Protein 8W6D (pdb70)

GO terms:
  GO:0015141 succinate transmembrane transporter activity (F, IDA)
  GO:0071422 succinate transmembrane transport (P, IDA)
  GO:0016324 apical plasma membrane (C, IDA)
  GO:0017153 sodium:dicarboxylate symporter activity (F, IDA)
  GO:0015741 fumarate transport (P, IDA)
  GO:0015742 alpha-ketoglutarate transport (P, IDA)
  GO:0015137 citrate transmembrane transporter activity (F, IDA)
  GO:0015138 fumarate transmembrane transporter activity (F, IDA)
  GO:0015139 alpha-ketoglutarate transmembrane transporter activity (F, IDA)
  GO:0071285 cellular response to lithium ion (P, IDA)
  GO:0015361 low-affinity sodium:dicarboxylate symporter activity (F, TAS)
  GO:0005886 plasma membrane (C, TAS)
  GO:0016020 membrane (C, TAS)
  GO:0005515 protein binding (F, IPI)
  GO:0070062 extracellular exosome (C, HDA)

Structure (mmCIF, N/CA/C/O backbone):
data_8W6D
#
_entry.id   8W6D
#
_cell.length_a   1.00
_cell.length_b   1.00
_cell.length_c   1.00
_cell.angle_alpha   90.00
_cell.angle_beta   90.00
_cell.angle_gamma   90.00
#
_symmetry.space_group_name_H-M   'P 1'
#
loop_
_entity.id
_entity.type
_entity.pdbx_description
1 polymer 'Solute carrier family 13 member 2'
2 non-polymer 'SODIUM ION'
3 non-polymer 1,2-DIACYL-GLYCEROL-3-SN-PHOSPHATE
4 non-polymer 'CHOLESTEROL HEMISUCCINATE'
#
loop_
_atom_site.group_PDB
_atom_site.id
_atom_site.type_symbol
_atom_site.label_atom_id
_atom_site.label_alt_id
_atom_site.label_comp_id
_atom_site.label_asym_id
_atom_site.label_entity_id
_atom_site.label_seq_id
_atom_site.pdbx_PDB_ins_code
_atom_site.Cartn_x
_atom_site.Cartn_y
_atom_site.Cartn_z
_atom_site.occupancy
_atom_site.B_iso_or_equiv
_atom_site.auth_seq_id
_atom_site.auth_comp_id
_atom_site.auth_asym_id
_atom_site.auth_atom_id
_atom_site.pdbx_PDB_model_num
ATOM 1 N N . ALA A 1 15 ? 177.153 123.872 161.130 1.00 79.02 2 ALA A N 1
ATOM 2 C CA . ALA A 1 15 ? 175.899 123.364 161.681 1.00 79.02 2 ALA A CA 1
ATOM 3 C C . ALA A 1 15 ? 174.778 124.399 161.571 1.00 79.02 2 ALA A C 1
ATOM 4 O O . ALA A 1 15 ? 173.775 124.160 160.902 1.00 79.02 2 ALA A O 1
ATOM 6 N N . THR A 1 16 ? 174.948 125.550 162.229 1.00 77.36 3 THR A N 1
ATOM 7 C CA . THR A 1 16 ? 173.949 126.608 162.117 1.00 77.36 3 THR A CA 1
ATOM 8 C C . THR A 1 16 ? 174.003 127.285 160.757 1.00 77.36 3 THR A C 1
ATOM 9 O O . THR A 1 16 ? 172.998 127.842 160.303 1.00 77.36 3 THR A O 1
ATOM 13 N N . CYS A 1 17 ? 175.158 127.240 160.092 1.00 75.15 4 CYS A N 1
ATOM 14 C CA . CYS A 1 17 ? 175.266 127.792 158.751 1.00 75.15 4 CYS A CA 1
ATOM 15 C C . CYS A 1 17 ? 174.564 126.917 157.721 1.00 75.15 4 CYS A C 1
ATOM 16 O O . CYS A 1 17 ? 174.317 127.378 156.605 1.00 75.15 4 CYS A O 1
ATOM 19 N N . TRP A 1 18 ? 174.239 125.668 158.063 1.00 71.49 5 TRP A N 1
ATOM 20 C CA . TRP A 1 18 ? 173.369 124.886 157.195 1.00 71.49 5 TRP A CA 1
ATOM 21 C C . TRP A 1 18 ? 171.900 125.077 157.558 1.00 71.49 5 TRP A C 1
ATOM 22 O O . TRP A 1 18 ? 171.031 124.998 156.685 1.00 71.49 5 TRP A O 1
ATOM 33 N N . GLN A 1 19 ? 171.596 125.346 158.828 1.00 72.81 6 GLN A N 1
ATOM 34 C CA . GLN A 1 19 ? 170.205 125.599 159.191 1.00 72.81 6 GLN A CA 1
ATOM 35 C C . GLN A 1 19 ? 169.749 126.975 158.725 1.00 72.81 6 GLN A C 1
ATOM 36 O O . GLN A 1 19 ? 168.555 127.181 158.480 1.00 72.81 6 GLN A O 1
ATOM 42 N N . ALA A 1 20 ? 170.686 127.909 158.562 1.00 65.33 7 ALA A N 1
ATOM 43 C CA . ALA A 1 20 ? 170.359 129.189 157.951 1.00 65.33 7 ALA A CA 1
ATOM 44 C C . ALA A 1 20 ? 170.028 129.026 156.473 1.00 65.33 7 ALA A C 1
ATOM 45 O O . ALA A 1 20 ? 169.095 129.662 155.970 1.00 65.33 7 ALA A O 1
ATOM 47 N N . LEU A 1 21 ? 170.778 128.179 155.761 1.00 60.39 8 LEU A N 1
ATOM 48 C CA . LEU A 1 21 ? 170.481 127.947 154.354 1.00 60.39 8 LEU A CA 1
ATOM 49 C C . LEU A 1 21 ? 169.221 127.118 154.176 1.00 60.39 8 LEU A C 1
ATOM 50 O O . LEU A 1 21 ? 168.499 127.301 153.194 1.00 60.39 8 LEU A O 1
ATOM 55 N N . TRP A 1 22 ? 168.943 126.200 155.098 1.00 55.45 9 TRP A N 1
ATOM 56 C CA . TRP A 1 22 ? 167.734 125.405 154.967 1.00 55.45 9 TRP A CA 1
ATOM 57 C C . TRP A 1 22 ? 166.497 126.206 155.347 1.00 55.45 9 TRP A C 1
ATOM 58 O O . TRP A 1 22 ? 165.411 125.955 154.816 1.00 55.45 9 TRP A O 1
ATOM 69 N N . ALA A 1 23 ? 166.636 127.177 156.251 1.00 54.39 10 ALA A N 1
ATOM 70 C CA . ALA A 1 23 ? 165.506 128.040 156.563 1.00 54.39 10 ALA A CA 1
ATOM 71 C C . ALA A 1 23 ? 165.200 128.994 155.417 1.00 54.39 10 ALA A C 1
ATOM 72 O O . ALA A 1 23 ? 164.037 129.331 155.189 1.00 54.39 10 ALA A O 1
ATOM 74 N N . TYR A 1 24 ? 166.220 129.396 154.663 1.00 48.33 11 TYR A N 1
ATOM 75 C CA . TYR A 1 24 ? 166.078 130.331 153.557 1.00 48.33 11 TYR A CA 1
ATOM 76 C C . TYR A 1 24 ? 165.868 129.638 152.220 1.00 48.33 11 TYR A C 1
ATOM 77 O O . TYR A 1 24 ? 166.270 130.184 151.192 1.00 48.33 11 TYR A O 1
ATOM 86 N N . ARG A 1 25 ? 165.251 128.456 152.193 1.00 45.56 12 ARG A N 1
ATOM 87 C CA . ARG A 1 25 ? 165.255 127.658 150.972 1.00 45.56 12 ARG A CA 1
ATOM 88 C C . ARG A 1 25 ? 164.305 128.186 149.901 1.00 45.56 12 ARG A C 1
ATOM 89 O O . ARG A 1 25 ? 164.576 128.001 148.711 1.00 45.56 12 ARG A O 1
ATOM 97 N N . SER A 1 26 ? 163.218 128.860 150.285 1.00 38.48 13 SER A N 1
ATOM 98 C CA . SER A 1 26 ? 162.317 129.434 149.291 1.00 38.48 13 SER A CA 1
ATOM 99 C C . SER A 1 26 ? 162.968 130.593 148.551 1.00 38.48 13 SER A C 1
ATOM 100 O O . SER A 1 26 ? 162.798 130.732 147.335 1.00 38.48 13 SER A O 1
ATOM 103 N N . TYR A 1 27 ? 163.738 131.415 149.264 1.00 36.97 14 TYR A N 1
ATOM 104 C CA . TYR A 1 27 ? 164.447 132.520 148.631 1.00 36.97 14 TYR A CA 1
ATOM 105 C C . TYR A 1 27 ? 165.532 132.013 147.692 1.00 36.97 14 TYR A C 1
ATOM 106 O O . TYR A 1 27 ? 165.737 132.573 146.611 1.00 36.97 14 TYR A O 1
ATOM 115 N N . LEU A 1 28 ? 166.206 130.929 148.073 1.00 37.47 15 LEU A N 1
ATOM 116 C CA . LEU A 1 28 ? 167.230 130.343 147.217 1.00 37.47 15 LEU A CA 1
ATOM 117 C C . LEU A 1 28 ? 166.623 129.713 145.974 1.00 37.47 15 LEU A C 1
ATOM 118 O O . LEU A 1 28 ? 167.196 129.818 144.886 1.00 37.47 15 LEU A O 1
ATOM 123 N N . ILE A 1 29 ? 165.455 129.082 146.111 1.00 34.15 16 ILE A N 1
ATOM 124 C CA . ILE A 1 29 ? 164.757 128.525 144.953 1.00 34.15 16 ILE A CA 1
ATOM 125 C C . ILE A 1 29 ? 164.338 129.632 143.992 1.00 34.15 16 ILE A C 1
ATOM 126 O O . ILE A 1 29 ? 164.595 129.549 142.785 1.00 34.15 16 ILE A O 1
ATOM 131 N N . VAL A 1 30 ? 163.748 130.708 144.523 1.00 33.48 17 VAL A N 1
ATOM 132 C CA . VAL A 1 30 ? 163.264 131.809 143.688 1.00 33.48 17 VAL A CA 1
ATOM 133 C C . VAL A 1 30 ? 164.423 132.533 143.011 1.00 33.48 17 VAL A C 1
ATOM 134 O O . VAL A 1 30 ? 164.313 132.969 141.860 1.00 33.48 17 VAL A O 1
ATOM 138 N N . PHE A 1 31 ? 165.573 132.607 143.671 1.00 37.28 18 PHE A N 1
ATOM 139 C CA . PHE A 1 31 ? 166.700 133.256 143.016 1.00 37.28 18 PHE A CA 1
ATOM 140 C C . PHE A 1 31 ? 167.383 132.354 141.991 1.00 37.28 18 PHE A C 1
ATOM 141 O O . PHE A 1 31 ? 167.806 132.835 140.939 1.00 37.28 18 PHE A O 1
ATOM 149 N N . PHE A 1 32 ? 167.496 131.054 142.256 1.00 38.11 19 PHE A N 1
ATOM 150 C CA . PHE A 1 32 ? 168.376 130.207 141.460 1.00 38.11 19 PHE A CA 1
ATOM 151 C C . PHE A 1 32 ? 167.685 129.434 140.349 1.00 38.11 19 PHE A C 1
ATOM 152 O O . PHE A 1 32 ? 168.337 129.136 139.347 1.00 38.11 19 PHE A O 1
ATOM 160 N N . VAL A 1 33 ? 166.410 129.061 140.508 1.00 34.13 20 VAL A N 1
ATOM 161 C CA . VAL A 1 33 ? 165.709 128.333 139.442 1.00 34.13 20 VAL A CA 1
ATOM 162 C C . VAL A 1 33 ? 165.587 129.118 138.137 1.00 34.13 20 VAL A C 1
ATOM 163 O O . VAL A 1 33 ? 165.831 128.527 137.076 1.00 34.13 20 VAL A O 1
ATOM 167 N N . PRO A 1 34 ? 165.276 130.433 138.113 1.00 33.35 21 PRO A N 1
ATOM 168 C CA . PRO A 1 34 ? 165.307 131.146 136.822 1.00 33.35 21 PRO A CA 1
ATOM 169 C C . PRO A 1 34 ? 166.684 131.297 136.201 1.00 33.35 21 PRO A C 1
ATOM 170 O O . PRO A 1 34 ? 166.766 131.484 134.986 1.00 33.35 21 PRO A O 1
ATOM 174 N N . ILE A 1 35 ? 167.758 131.234 136.980 1.00 35.63 22 ILE A N 1
ATOM 175 C CA . ILE A 1 35 ? 169.094 131.351 136.407 1.00 35.63 22 ILE A CA 1
ATOM 176 C C . ILE A 1 35 ? 169.499 130.050 135.727 1.00 35.63 22 ILE A C 1
ATOM 177 O O . ILE A 1 35 ? 170.046 130.061 134.620 1.00 35.63 22 ILE A O 1
ATOM 182 N N . LEU A 1 36 ? 169.188 128.913 136.348 1.00 36.56 23 LEU A N 1
ATOM 183 C CA . LEU A 1 36 ? 169.614 127.619 135.830 1.00 36.56 23 LEU A CA 1
ATOM 184 C C . LEU A 1 36 ? 168.891 127.218 134.555 1.00 36.56 23 LEU A C 1
ATOM 185 O O . LEU A 1 36 ? 169.381 126.345 133.836 1.00 36.56 23 LEU A O 1
ATOM 190 N N . LEU A 1 37 ? 167.747 127.825 134.257 1.00 33.84 24 LEU A N 1
ATOM 191 C CA . LEU A 1 37 ? 166.996 127.533 133.048 1.00 33.84 24 LEU A CA 1
ATOM 192 C C . LEU A 1 37 ? 167.313 128.480 131.902 1.00 33.84 24 LEU A C 1
ATOM 193 O O . LEU A 1 37 ? 166.794 128.284 130.804 1.00 33.84 24 LEU A O 1
ATOM 198 N N . LEU A 1 38 ? 168.130 129.505 132.142 1.00 35.02 25 LEU A N 1
ATOM 199 C CA . LEU A 1 38 ? 168.504 130.454 131.093 1.00 35.02 25 LEU A CA 1
ATOM 200 C C . LEU A 1 38 ? 169.191 129.889 129.843 1.00 35.02 25 LEU A C 1
ATOM 201 O O . LEU A 1 38 ? 169.075 130.549 128.793 1.00 35.02 25 LEU A O 1
ATOM 206 N N . PRO A 1 39 ? 169.929 128.762 129.862 1.00 36.01 26 PRO A N 1
ATOM 207 C CA . PRO A 1 39 ? 170.393 128.194 128.584 1.00 36.01 26 PRO A CA 1
ATOM 208 C C . PRO A 1 39 ? 169.300 127.812 127.603 1.00 36.01 26 PRO A C 1
ATOM 209 O O . PRO A 1 39 ? 169.578 127.776 126.405 1.00 36.01 26 PRO A O 1
ATOM 213 N N . LEU A 1 40 ? 168.072 127.547 128.046 1.00 35.28 27 LEU A N 1
ATOM 214 C CA . LEU A 1 40 ? 167.027 127.227 127.075 1.00 35.28 27 LEU A CA 1
ATOM 215 C C . LEU A 1 40 ? 166.615 128.433 126.224 1.00 35.28 27 LEU A C 1
ATOM 216 O O . LEU A 1 40 ? 166.537 128.278 124.995 1.00 35.28 27 LEU A O 1
ATOM 221 N N . PRO A 1 41 ? 166.378 129.645 126.761 1.00 35.02 28 PRO A N 1
ATOM 222 C CA . PRO A 1 41 ? 166.192 130.779 125.848 1.00 35.02 28 PRO A CA 1
ATOM 223 C C . PRO A 1 41 ? 167.470 131.324 125.244 1.00 35.02 28 PRO A C 1
ATOM 224 O O . PRO A 1 41 ? 167.394 131.975 124.197 1.00 35.02 28 PRO A O 1
ATOM 228 N N . ILE A 1 42 ? 168.634 131.112 125.854 1.00 36.52 29 ILE A N 1
ATOM 229 C CA . ILE A 1 42 ? 169.846 131.684 125.282 1.00 36.52 29 ILE A CA 1
ATOM 230 C C . ILE A 1 42 ? 170.341 130.851 124.103 1.00 36.52 29 ILE A C 1
ATOM 231 O O . ILE A 1 42 ? 170.637 131.384 123.029 1.00 36.52 29 ILE A O 1
ATOM 236 N N . LEU A 1 43 ? 170.407 129.532 124.269 1.00 38.04 30 LEU A N 1
ATOM 237 C CA . LEU A 1 43 ? 170.961 128.672 123.233 1.00 38.04 30 LEU A CA 1
ATOM 238 C C . LEU A 1 43 ? 169.981 128.404 122.104 1.00 38.04 30 LEU A C 1
ATOM 239 O O . LEU A 1 43 ? 170.407 128.108 120.985 1.00 38.04 30 LEU A O 1
ATOM 244 N N . VAL A 1 44 ? 168.682 128.460 122.374 1.00 36.09 31 VAL A N 1
ATOM 245 C CA . VAL A 1 44 ? 167.656 128.241 121.357 1.00 36.09 31 VAL A CA 1
ATOM 246 C C . VAL A 1 44 ? 166.829 129.516 121.238 1.00 36.09 31 VAL A C 1
ATOM 247 O O . VAL A 1 44 ? 165.818 129.663 121.933 1.00 36.09 31 VAL A O 1
ATOM 251 N N . PRO A 1 45 ? 167.211 130.456 120.390 1.00 34.50 32 PRO A N 1
ATOM 252 C CA . PRO A 1 45 ? 166.495 131.738 120.344 1.00 34.50 32 PRO A CA 1
ATOM 253 C C . PRO A 1 45 ? 165.204 131.688 119.536 1.00 34.50 32 PRO A C 1
ATOM 254 O O . PRO A 1 45 ? 165.207 131.965 118.335 1.00 34.50 32 PRO A O 1
ATOM 256 N N . SER A 1 46 ? 164.101 131.312 120.178 1.00 31.75 33 SER A N 1
ATOM 257 C CA . SER A 1 46 ? 162.826 131.132 119.501 1.00 31.75 33 SER A CA 1
ATOM 258 C C . SER A 1 46 ? 161.699 131.459 120.470 1.00 31.75 33 SER A C 1
ATOM 259 O O . SER A 1 46 ? 161.895 131.484 121.683 1.00 31.75 33 SER A O 1
ATOM 262 N N . LYS A 1 47 ? 160.509 131.714 119.928 1.00 30.64 34 LYS A N 1
ATOM 263 C CA . LYS A 1 47 ? 159.367 132.018 120.785 1.00 30.64 34 LYS A CA 1
ATOM 264 C C . LYS A 1 47 ? 158.791 130.770 121.437 1.00 30.64 34 LYS A C 1
ATOM 265 O O . LYS A 1 47 ? 158.226 130.850 122.540 1.00 30.64 34 LYS A O 1
ATOM 271 N N . GLU A 1 48 ? 158.933 129.620 120.772 1.00 31.45 35 GLU A N 1
ATOM 272 C CA . GLU A 1 48 ? 158.556 128.343 121.367 1.00 31.45 35 GLU A CA 1
ATOM 273 C C . GLU A 1 48 ? 159.398 128.045 122.598 1.00 31.45 35 GLU A C 1
ATOM 274 O O . GLU A 1 48 ? 158.883 127.558 123.614 1.00 31.45 35 GLU A O 1
ATOM 280 N N . ALA A 1 49 ? 160.688 128.375 122.537 1.00 29.38 36 ALA A N 1
ATOM 281 C CA . ALA A 1 49 ? 161.567 128.187 123.679 1.00 29.38 36 ALA A CA 1
ATOM 282 C C . ALA A 1 49 ? 161.225 129.134 124.819 1.00 29.38 36 ALA A C 1
ATOM 283 O O . ALA A 1 49 ? 161.351 128.756 125.986 1.00 29.38 36 ALA A O 1
ATOM 285 N N . TYR A 1 50 ? 160.757 130.343 124.509 1.00 29.92 37 TYR A N 1
ATOM 286 C CA . TYR A 1 50 ? 160.401 131.290 125.561 1.00 29.92 37 TYR A CA 1
ATOM 287 C C . TYR A 1 50 ? 159.141 130.845 126.286 1.00 29.92 37 TYR A C 1
ATOM 288 O O . TYR A 1 50 ? 159.059 130.931 127.522 1.00 29.92 37 TYR A O 1
ATOM 297 N N . CYS A 1 51 ? 158.162 130.339 125.536 1.00 28.77 38 CYS A N 1
ATOM 298 C CA . CYS A 1 51 ? 156.953 129.837 126.174 1.00 28.77 38 CYS A CA 1
ATOM 299 C C . CYS A 1 51 ? 157.232 128.577 126.988 1.00 28.77 38 CYS A C 1
ATOM 300 O O . CYS A 1 51 ? 156.653 128.389 128.067 1.00 28.77 38 CYS A O 1
ATOM 303 N N . ALA A 1 52 ? 158.145 127.725 126.511 1.00 27.05 39 ALA A N 1
ATOM 304 C CA . ALA A 1 52 ? 158.533 126.554 127.290 1.00 27.05 39 ALA A CA 1
ATOM 305 C C . ALA A 1 52 ? 159.274 126.943 128.565 1.00 27.05 39 ALA A C 1
ATOM 306 O O . ALA A 1 52 ? 159.107 126.289 129.603 1.00 27.05 39 ALA A O 1
ATOM 308 N N . TYR A 1 53 ? 160.080 128.009 128.506 1.00 27.35 40 TYR A N 1
ATOM 309 C CA . TYR A 1 53 ? 160.738 128.544 129.696 1.00 27.35 40 TYR A CA 1
ATOM 310 C C . TYR A 1 53 ? 159.719 128.988 130.735 1.00 27.35 40 TYR A C 1
ATOM 311 O O . TYR A 1 53 ? 159.849 128.664 131.923 1.00 27.35 40 TYR A O 1
ATOM 320 N N . ALA A 1 54 ? 158.691 129.722 130.295 1.00 25.60 41 ALA A N 1
ATOM 321 C CA . ALA A 1 54 ? 157.651 130.183 131.214 1.00 25.60 41 ALA A CA 1
ATOM 322 C C . ALA A 1 54 ? 156.885 129.019 131.836 1.00 25.60 41 ALA A C 1
ATOM 323 O O . ALA A 1 54 ? 156.583 129.040 133.037 1.00 25.60 41 ALA A O 1
ATOM 325 N N . ILE A 1 55 ? 156.620 127.972 131.049 1.00 26.38 42 ILE A N 1
ATOM 326 C CA . ILE A 1 55 ? 155.875 126.817 131.548 1.00 26.38 42 ILE A CA 1
ATOM 327 C C . ILE A 1 55 ? 156.680 126.055 132.599 1.00 26.38 42 ILE A C 1
ATOM 328 O O . ILE A 1 55 ? 156.164 125.731 133.677 1.00 26.38 42 ILE A O 1
ATOM 333 N N . ILE A 1 56 ? 157.953 125.771 132.308 1.00 25.78 43 ILE A N 1
ATOM 334 C CA . ILE A 1 56 ? 158.784 125.000 133.231 1.00 25.78 43 ILE A CA 1
ATOM 335 C C . ILE A 1 56 ? 159.040 125.784 134.514 1.00 25.78 43 ILE A C 1
ATOM 336 O O . ILE A 1 56 ? 159.001 125.221 135.621 1.00 25.78 43 ILE A O 1
ATOM 341 N N . LEU A 1 57 ? 159.223 127.102 134.391 1.00 25.73 44 LEU A N 1
ATOM 342 C CA . LEU A 1 57 ? 159.429 127.949 135.560 1.00 25.73 44 LEU A CA 1
ATOM 343 C C . LEU A 1 57 ? 158.199 127.987 136.459 1.00 25.73 44 LEU A C 1
ATOM 344 O O . LEU A 1 57 ? 158.318 127.852 137.683 1.00 25.73 44 LEU A O 1
ATOM 349 N N . MET A 1 58 ? 157.007 128.137 135.873 1.00 24.42 45 MET A N 1
ATOM 350 C CA . MET A 1 58 ? 155.801 128.162 136.693 1.00 24.42 45 MET A CA 1
ATOM 351 C C . MET A 1 58 ? 155.506 126.809 137.327 1.00 24.42 45 MET A C 1
ATOM 352 O O . MET A 1 58 ? 155.042 126.763 138.470 1.00 24.42 45 MET A O 1
ATOM 357 N N . ALA A 1 59 ? 155.804 125.708 136.631 1.00 24.07 46 ALA A N 1
ATOM 358 C CA . ALA A 1 59 ? 155.591 124.386 137.217 1.00 24.07 46 ALA A CA 1
ATOM 359 C C . ALA A 1 59 ? 156.521 124.137 138.399 1.00 24.07 46 ALA A C 1
ATOM 360 O O . ALA A 1 59 ? 156.090 123.598 139.424 1.00 24.07 46 ALA A O 1
ATOM 362 N N . LEU A 1 60 ? 157.784 124.562 138.293 1.00 25.45 47 LEU A N 1
ATOM 363 C CA . LEU A 1 60 ? 158.710 124.409 139.412 1.00 25.45 47 LEU A CA 1
ATOM 364 C C . LEU A 1 60 ? 158.326 125.295 140.592 1.00 25.45 47 LEU A C 1
ATOM 365 O O . LEU A 1 60 ? 158.409 124.857 141.748 1.00 25.45 47 LEU A O 1
ATOM 370 N N . PHE A 1 61 ? 157.881 126.531 140.326 1.00 25.92 48 PHE A N 1
ATOM 371 C CA . PHE A 1 61 ? 157.468 127.410 141.418 1.00 25.92 48 PHE A CA 1
ATOM 372 C C . PHE A 1 61 ? 156.189 126.925 142.085 1.00 25.92 48 PHE A C 1
ATOM 373 O O . PHE A 1 61 ? 155.997 127.160 143.278 1.00 25.92 48 PHE A O 1
ATOM 381 N N . TRP A 1 62 ? 155.314 126.245 141.347 1.00 24.73 49 TRP A N 1
ATOM 382 C CA . TRP A 1 62 ? 154.118 125.689 141.967 1.00 24.73 49 TRP A CA 1
ATOM 383 C C . TRP A 1 62 ? 154.426 124.445 142.784 1.00 24.73 49 TRP A C 1
ATOM 384 O O . TRP A 1 62 ? 153.854 124.259 143.860 1.00 24.73 49 TRP A O 1
ATOM 395 N N . CYS A 1 63 ? 155.312 123.574 142.291 1.00 29.78 50 CYS A N 1
ATOM 396 C CA . CYS A 1 63 ? 155.596 122.341 143.019 1.00 29.78 50 CYS A CA 1
ATOM 397 C C . CYS A 1 63 ? 156.435 122.577 144.266 1.00 29.78 50 CYS A C 1
ATOM 398 O O . CYS A 1 63 ? 156.259 121.867 145.257 1.00 29.78 50 CYS A O 1
ATOM 401 N N . THR A 1 64 ? 157.350 123.549 144.251 1.00 29.87 51 THR A N 1
ATOM 402 C CA . THR A 1 64 ? 158.119 123.815 145.463 1.00 29.87 51 THR A CA 1
ATOM 403 C C . THR A 1 64 ? 157.373 124.687 146.463 1.00 29.87 51 THR A C 1
ATOM 404 O O . THR A 1 64 ? 157.799 124.766 147.619 1.00 29.87 51 THR A O 1
ATOM 408 N N . GLU A 1 65 ? 156.279 125.324 146.037 1.00 32.47 52 GLU A N 1
ATOM 409 C CA . GLU A 1 65 ? 155.545 126.345 146.792 1.00 32.47 52 GLU A CA 1
ATOM 410 C C . GLU A 1 65 ? 156.461 127.438 147.328 1.00 32.47 52 GLU A C 1
ATOM 411 O O . GLU A 1 65 ? 156.328 127.896 148.460 1.00 32.47 52 GLU A O 1
ATOM 417 N N . ALA A 1 66 ? 157.395 127.865 146.484 1.00 29.88 53 ALA A N 1
ATOM 418 C CA . ALA A 1 66 ? 158.323 128.912 146.872 1.00 29.88 53 ALA A CA 1
ATOM 419 C C . ALA A 1 66 ? 157.631 130.263 146.975 1.00 29.88 53 ALA A C 1
ATOM 420 O O . ALA A 1 66 ? 158.018 131.097 147.797 1.00 29.88 53 ALA A O 1
ATOM 422 N N . LEU A 1 67 ? 156.611 130.485 146.165 1.00 26.37 54 LEU A N 1
ATOM 423 C CA . LEU A 1 67 ? 155.745 131.645 146.202 1.00 26.37 54 LEU A CA 1
ATOM 424 C C . LEU A 1 67 ? 154.327 131.168 146.475 1.00 26.37 54 LEU A C 1
ATOM 425 O O . LEU A 1 67 ? 154.048 129.970 146.368 1.00 26.37 54 LEU A O 1
ATOM 430 N N . PRO A 1 68 ? 153.411 132.057 146.857 1.00 23.13 55 PRO A N 1
ATOM 431 C CA . PRO A 1 68 ? 151.994 131.678 146.869 1.00 23.13 55 PRO A CA 1
ATOM 432 C C . PRO A 1 68 ? 151.486 131.354 145.472 1.00 23.13 55 PRO A C 1
ATOM 433 O O . PRO A 1 68 ? 152.034 131.811 144.468 1.00 23.13 55 PRO A O 1
ATOM 437 N N . LEU A 1 69 ? 150.423 130.538 145.435 1.00 21.86 56 LEU A N 1
ATOM 438 C CA . LEU A 1 69 ? 149.843 130.044 144.185 1.00 21.86 56 LEU A CA 1
ATOM 439 C C . LEU A 1 69 ? 149.366 131.175 143.282 1.00 21.86 56 LEU A C 1
ATOM 440 O O . LEU A 1 69 ? 149.650 131.181 142.077 1.00 21.86 56 LEU A O 1
ATOM 445 N N . ALA A 1 70 ? 148.661 132.147 143.854 1.00 20.65 57 ALA A N 1
ATOM 446 C CA . ALA A 1 70 ? 148.148 133.260 143.076 1.00 20.65 57 ALA A CA 1
ATOM 447 C C . ALA A 1 70 ? 149.243 134.208 142.622 1.00 20.65 57 ALA A C 1
ATOM 448 O O . ALA A 1 70 ? 149.041 134.930 141.648 1.00 20.65 57 ALA A O 1
ATOM 450 N N . VAL A 1 71 ? 150.390 134.223 143.297 1.00 20.50 58 VAL A N 1
ATOM 451 C CA . VAL A 1 71 ? 151.484 135.081 142.865 1.00 20.50 58 VAL A CA 1
ATOM 452 C C . VAL A 1 71 ? 152.218 134.457 141.689 1.00 20.50 58 VAL A C 1
ATOM 453 O O . VAL A 1 71 ? 152.575 135.150 140.733 1.00 20.50 58 VAL A O 1
ATOM 457 N N . THR A 1 72 ? 152.439 133.142 141.736 1.00 21.42 59 THR A N 1
ATOM 458 C CA . THR A 1 72 ? 152.968 132.411 140.590 1.00 21.42 59 THR A CA 1
ATOM 459 C C . THR A 1 72 ? 152.032 132.499 139.392 1.00 21.42 59 THR A C 1
ATOM 460 O O . THR A 1 72 ? 152.495 132.583 138.251 1.00 21.42 59 THR A O 1
ATOM 464 N N . ALA A 1 73 ? 150.719 132.545 139.637 1.00 20.49 60 ALA A N 1
ATOM 465 C CA . ALA A 1 73 ? 149.746 132.670 138.560 1.00 20.49 60 ALA A CA 1
ATOM 466 C C . ALA A 1 73 ? 149.829 133.998 137.808 1.00 20.49 60 ALA A C 1
ATOM 467 O O . ALA A 1 73 ? 149.369 134.071 136.670 1.00 20.49 60 ALA A O 1
ATOM 469 N N . LEU A 1 74 ? 150.413 135.037 138.396 1.00 20.31 61 LEU A N 1
ATOM 470 C CA . LEU A 1 74 ? 150.528 136.330 137.733 1.00 20.31 61 LEU A CA 1
ATOM 471 C C . LEU A 1 74 ? 151.748 136.445 136.829 1.00 20.31 61 LEU A C 1
ATOM 472 O O . LEU A 1 74 ? 151.922 137.488 136.197 1.00 20.31 61 LEU A O 1
ATOM 477 N N . PHE A 1 75 ? 152.596 135.422 136.765 1.00 22.64 62 PHE A N 1
ATOM 478 C CA . PHE A 1 75 ? 153.807 135.494 135.950 1.00 22.64 62 PHE A CA 1
ATOM 479 C C . PHE A 1 75 ? 153.630 135.621 134.432 1.00 22.64 62 PHE A C 1
ATOM 480 O O . PHE A 1 75 ? 154.528 136.218 133.818 1.00 22.64 62 PHE A O 1
ATOM 488 N N . PRO A 1 76 ? 152.591 135.077 133.762 1.00 21.62 63 PRO A N 1
ATOM 489 C CA . PRO A 1 76 ? 152.443 135.378 132.325 1.00 21.62 63 PRO A CA 1
ATOM 490 C C . PRO A 1 76 ? 152.258 136.849 132.002 1.00 21.62 63 PRO A C 1
ATOM 491 O O . PRO A 1 76 ? 152.712 137.281 130.939 1.00 21.62 63 PRO A O 1
ATOM 495 N N . LEU A 1 77 ? 151.693 137.629 132.930 1.00 21.54 64 LEU A N 1
ATOM 496 C CA . LEU A 1 77 ? 151.496 139.061 132.735 1.00 21.54 64 LEU A CA 1
ATOM 497 C C . LEU A 1 77 ? 152.804 139.825 132.605 1.00 21.54 64 LEU A C 1
ATOM 498 O O . LEU A 1 77 ? 152.823 140.907 132.018 1.00 21.54 64 LEU A O 1
ATOM 503 N N . ILE A 1 78 ? 153.898 139.311 133.150 1.00 23.23 65 ILE A N 1
ATOM 504 C CA . ILE A 1 78 ? 155.162 140.012 132.981 1.00 2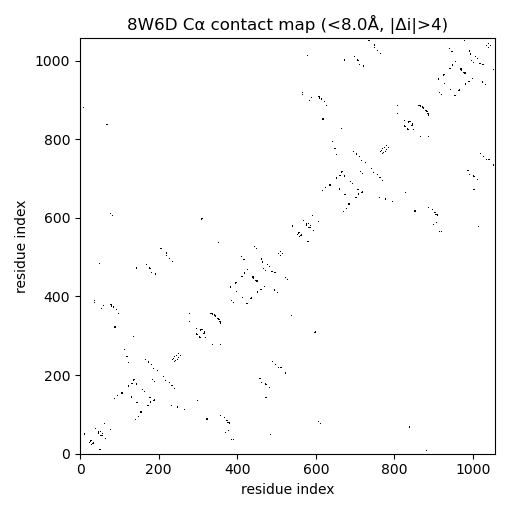3.23 65 ILE A CA 1
ATOM 505 C C . ILE A 1 78 ? 156.052 139.258 132.004 1.00 23.23 65 ILE A C 1
ATOM 506 O O . ILE A 1 78 ? 156.858 139.871 131.308 1.00 23.23 65 ILE A O 1
ATOM 511 N N . LEU A 1 79 ? 155.893 137.940 131.901 1.00 24.17 66 LEU A N 1
ATOM 512 C CA . LEU A 1 79 ? 156.804 137.190 131.047 1.00 24.17 66 LEU A CA 1
ATOM 513 C C . LEU A 1 79 ? 156.419 137.278 129.579 1.00 24.17 66 LEU A C 1
ATOM 514 O O . LEU A 1 79 ? 157.300 137.351 128.723 1.00 24.17 66 LEU A O 1
ATOM 519 N N . PHE A 1 80 ? 155.135 137.299 129.256 1.00 24.52 67 PHE A N 1
ATOM 520 C CA . PHE A 1 80 ? 154.765 137.248 127.848 1.00 24.52 67 PHE A CA 1
ATOM 521 C C . PHE A 1 80 ? 154.958 138.577 127.106 1.00 24.52 67 PHE A C 1
ATOM 522 O O . PHE A 1 80 ? 155.401 138.525 125.955 1.00 24.52 67 PHE A O 1
ATOM 530 N N . PRO A 1 81 ? 154.654 139.770 127.661 1.00 25.83 68 PRO A N 1
ATOM 531 C CA . PRO A 1 81 ? 154.999 140.985 126.900 1.00 25.83 68 PRO A CA 1
ATOM 532 C C . PRO A 1 81 ? 156.483 141.267 126.773 1.00 25.83 68 PRO A C 1
ATOM 533 O O . PRO A 1 81 ? 156.901 141.779 125.732 1.00 25.83 68 PRO A O 1
ATOM 537 N N . MET A 1 82 ? 157.297 140.962 127.770 1.00 29.28 69 MET A N 1
ATOM 538 C CA . MET A 1 82 ? 158.694 141.351 127.675 1.00 29.28 69 MET A CA 1
ATOM 539 C C . MET A 1 82 ? 159.578 140.267 127.064 1.00 29.28 69 MET A C 1
ATOM 540 O O . MET A 1 82 ? 160.785 140.471 126.933 1.00 29.28 69 MET A O 1
ATOM 545 N N . MET A 1 83 ? 159.001 139.148 126.636 1.00 29.67 70 MET A N 1
ATOM 546 C CA . MET A 1 83 ? 159.681 138.224 125.746 1.00 29.67 70 MET A CA 1
ATOM 547 C C . MET A 1 83 ? 159.158 138.312 124.322 1.00 29.67 70 MET A C 1
ATOM 548 O O . MET A 1 83 ? 159.755 137.720 123.425 1.00 29.67 70 MET A O 1
ATOM 553 N N . GLY A 1 84 ? 158.078 139.049 124.095 1.00 28.64 71 GLY A N 1
ATOM 554 C CA . GLY A 1 84 ? 157.588 139.314 122.764 1.00 28.64 71 GLY A CA 1
ATOM 555 C C . GLY A 1 84 ? 156.551 138.353 122.245 1.00 28.64 71 GLY A C 1
ATOM 556 O O . GLY A 1 84 ? 156.268 138.373 121.045 1.00 28.64 71 GLY A O 1
ATOM 557 N N . ILE A 1 85 ? 155.977 137.512 123.104 1.00 28.95 72 ILE A N 1
ATOM 558 C CA . ILE A 1 85 ? 154.963 136.561 122.663 1.00 28.95 72 ILE A CA 1
ATOM 559 C C . ILE A 1 85 ? 153.667 137.283 122.336 1.00 28.95 72 ILE A C 1
ATOM 560 O O . ILE A 1 85 ? 153.091 137.101 121.261 1.00 28.95 72 ILE A O 1
ATOM 565 N N . VAL A 1 86 ? 153.208 138.134 123.249 1.00 28.38 73 VAL A N 1
ATOM 566 C CA . VAL A 1 86 ? 151.901 138.766 123.149 1.00 28.38 73 VAL A CA 1
ATOM 567 C C . VAL A 1 86 ? 151.921 139.981 124.066 1.00 28.38 73 VAL A C 1
ATOM 568 O O . VAL A 1 86 ? 152.528 139.951 125.131 1.00 28.38 73 VAL A O 1
ATOM 572 N N . ASP A 1 87 ? 151.294 141.074 123.633 1.00 29.14 74 ASP A N 1
ATOM 573 C CA . ASP A 1 87 ? 151.430 142.306 124.397 1.00 29.14 74 ASP A CA 1
ATOM 574 C C . ASP A 1 87 ? 150.523 142.305 125.629 1.00 29.14 74 ASP A C 1
ATOM 575 O O . ASP A 1 87 ? 149.743 141.382 125.860 1.00 29.14 74 ASP A O 1
ATOM 580 N N . ALA A 1 88 ? 150.623 143.380 126.417 1.00 26.99 75 ALA A N 1
ATOM 581 C CA . ALA A 1 88 ? 150.054 143.408 127.763 1.00 26.99 75 ALA A CA 1
ATOM 582 C C . ALA A 1 88 ? 148.530 143.422 127.746 1.00 26.99 75 ALA A C 1
ATOM 583 O O . ALA A 1 88 ? 147.888 142.758 128.572 1.00 26.99 75 ALA A O 1
ATOM 585 N N . SER A 1 89 ? 147.939 144.159 126.805 1.00 28.50 76 SER A N 1
ATOM 586 C CA . SER A 1 89 ? 146.489 144.245 126.712 1.00 28.50 76 SER A CA 1
ATOM 587 C C . SER A 1 89 ? 145.865 142.922 126.299 1.00 28.50 76 SER A C 1
ATOM 588 O O . SER A 1 89 ? 144.743 142.619 126.709 1.00 28.50 76 SER A O 1
ATOM 591 N N . GLU A 1 90 ? 146.568 142.123 125.510 1.00 29.50 77 GLU A N 1
ATOM 592 C CA . GLU A 1 90 ? 146.017 140.849 125.081 1.00 29.50 77 GLU A CA 1
ATOM 593 C C . GLU A 1 90 ? 146.259 139.729 126.081 1.00 29.50 77 GLU A C 1
ATOM 594 O O . GLU A 1 90 ? 145.452 138.803 126.153 1.00 29.50 77 GLU A O 1
ATOM 600 N N . VAL A 1 91 ? 147.333 139.792 126.867 1.00 25.24 78 VAL A N 1
ATOM 601 C CA . VAL A 1 91 ? 147.506 138.782 127.901 1.00 25.24 78 VAL A CA 1
ATOM 602 C C . VAL A 1 91 ? 146.592 139.072 129.089 1.00 25.24 78 VAL A C 1
ATOM 603 O O . VAL A 1 91 ? 146.120 138.138 129.742 1.00 25.24 78 VAL A O 1
ATOM 607 N N . ALA A 1 92 ? 146.258 140.345 129.341 1.00 24.20 79 ALA A N 1
ATOM 608 C CA . ALA A 1 92 ? 145.410 140.669 130.486 1.00 24.20 79 ALA A CA 1
ATOM 609 C C . ALA A 1 92 ? 143.979 140.173 130.312 1.00 24.20 79 ALA A C 1
ATOM 610 O O . ALA A 1 92 ? 143.353 139.771 131.295 1.00 24.20 79 ALA A O 1
ATOM 612 N N . VAL A 1 93 ? 143.450 140.149 129.091 1.00 25.65 80 VAL A N 1
ATOM 613 C CA . VAL A 1 93 ? 142.132 139.554 128.913 1.00 25.65 80 VAL A CA 1
ATOM 614 C C . VAL A 1 93 ? 142.276 138.059 128.646 1.00 25.65 80 VAL A C 1
ATOM 615 O O . VAL A 1 93 ? 141.921 137.545 127.582 1.00 25.65 80 VAL A O 1
ATOM 619 N N . GLU A 1 94 ? 142.696 137.338 129.670 1.00 25.01 81 GLU A N 1
ATOM 620 C CA . GLU A 1 94 ? 142.620 135.894 129.743 1.00 25.01 81 GLU A CA 1
ATOM 621 C C . GLU A 1 94 ? 142.241 135.459 131.134 1.00 25.01 81 GLU A C 1
ATOM 622 O O . GLU A 1 94 ? 141.951 134.283 131.342 1.00 25.01 81 GLU A O 1
ATOM 628 N N . TYR A 1 95 ? 142.243 136.369 132.088 1.00 20.92 82 TYR A N 1
ATOM 629 C CA . TYR A 1 95 ? 142.179 136.037 133.490 1.00 20.92 82 TYR A CA 1
ATOM 630 C C . TYR A 1 95 ? 140.763 135.942 134.027 1.00 20.92 82 TYR A C 1
ATOM 631 O O . TYR A 1 95 ? 140.589 135.541 135.178 1.00 20.92 82 TYR A O 1
ATOM 640 N N . LEU A 1 96 ? 139.752 136.294 133.236 1.00 22.24 83 LEU A N 1
ATOM 641 C CA . LEU A 1 96 ? 138.360 136.096 133.633 1.00 22.24 83 LEU A CA 1
ATOM 642 C C . LEU A 1 96 ? 137.587 135.601 132.418 1.00 22.24 83 LEU A C 1
ATOM 643 O O . LEU A 1 96 ? 137.130 136.398 131.600 1.00 22.24 83 LEU A O 1
ATOM 648 N N . LYS A 1 97 ? 137.449 134.295 132.305 1.00 22.57 84 LYS A N 1
ATOM 649 C CA . LYS A 1 97 ? 136.620 133.680 131.292 1.00 22.57 84 LYS A CA 1
ATOM 650 C C . LYS A 1 97 ? 135.316 133.227 131.927 1.00 22.57 84 LYS A C 1
ATOM 651 O O . LYS A 1 97 ? 135.012 133.556 133.074 1.00 22.57 84 LYS A O 1
ATOM 657 N N . ASP A 1 98 ? 134.526 132.474 131.173 1.00 24.04 85 ASP A N 1
ATOM 658 C CA . ASP A 1 98 ? 133.228 132.037 131.661 1.00 24.04 85 ASP A CA 1
ATOM 659 C C . ASP A 1 98 ? 133.333 130.942 132.716 1.00 24.04 85 ASP A C 1
ATOM 660 O O . ASP A 1 98 ? 132.502 130.892 133.626 1.00 24.04 85 ASP A O 1
ATOM 665 N N . SER A 1 99 ? 134.341 130.075 132.624 1.00 22.61 86 SER A N 1
ATOM 666 C CA . SER A 1 99 ? 134.514 129.006 133.603 1.00 22.61 86 SER A CA 1
ATOM 667 C C . SER A 1 99 ? 134.943 129.556 134.956 1.00 22.61 86 SER A C 1
ATOM 668 O O . SER A 1 99 ? 134.508 129.072 136.009 1.00 22.61 86 SER A O 1
ATOM 671 N N . ASN A 1 100 ? 135.785 130.582 134.931 1.00 20.39 87 ASN A N 1
ATOM 672 C CA . ASN A 1 100 ? 136.224 131.269 136.136 1.00 20.39 87 ASN A CA 1
ATOM 673 C C . ASN A 1 100 ? 135.043 131.961 136.826 1.00 20.39 87 ASN A C 1
ATOM 674 O O . ASN A 1 100 ? 134.904 131.917 138.058 1.00 20.39 87 ASN A O 1
ATOM 679 N N . LEU A 1 101 ? 134.151 132.556 136.031 1.00 19.68 88 LEU A N 1
ATOM 680 C CA . LEU A 1 101 ? 132.930 133.159 136.552 1.00 19.68 88 LEU A CA 1
ATOM 681 C C . LEU A 1 101 ? 131.960 132.120 137.095 1.00 19.68 88 LEU A C 1
ATOM 682 O O . LEU A 1 101 ? 131.240 132.399 138.057 1.00 19.68 88 LEU A O 1
ATOM 687 N N . LEU A 1 102 ? 131.915 130.933 136.485 1.00 19.32 89 LEU A N 1
ATOM 688 C CA . LEU A 1 102 ? 131.092 129.848 137.010 1.00 19.32 89 LEU A CA 1
ATOM 689 C C . LEU A 1 102 ? 131.591 129.392 138.374 1.00 19.32 89 LEU A C 1
ATOM 690 O O . LEU A 1 102 ? 130.784 129.102 139.266 1.00 19.32 89 LEU A O 1
ATOM 695 N N . PHE A 1 103 ? 132.914 129.352 138.553 1.00 17.93 90 PHE A N 1
ATOM 696 C CA . PHE A 1 103 ? 133.486 129.073 139.869 1.00 17.93 90 PHE A CA 1
ATOM 697 C C . PHE A 1 103 ? 133.077 130.126 140.895 1.00 17.93 90 PHE A C 1
ATOM 698 O O . PHE A 1 103 ? 132.676 129.779 142.014 1.00 17.93 90 PHE A O 1
ATOM 706 N N . PHE A 1 104 ? 133.179 131.413 140.524 1.00 17.04 91 PHE A N 1
ATOM 707 C CA . PHE A 1 104 ? 132.785 132.513 141.412 1.00 17.04 91 PHE A CA 1
ATOM 708 C C . PHE A 1 104 ? 131.315 132.414 141.824 1.00 17.04 91 PHE A C 1
ATOM 709 O O . PHE A 1 104 ? 130.975 132.530 143.010 1.00 17.04 91 PHE A O 1
ATOM 717 N N . GLY A 1 105 ? 130.437 132.171 140.849 1.00 17.80 92 GLY A N 1
ATOM 718 C CA . GLY A 1 105 ? 129.017 132.061 141.130 1.00 17.80 92 GLY A CA 1
ATOM 719 C C . GLY A 1 105 ? 128.642 130.857 141.969 1.00 17.80 92 GLY A C 1
ATOM 720 O O . GLY A 1 105 ? 127.742 130.948 142.804 1.00 17.80 92 GLY A O 1
ATOM 721 N N . GLY A 1 106 ? 129.322 129.724 141.776 1.00 18.38 93 GLY A N 1
ATOM 722 C CA . GLY A 1 106 ? 129.052 128.566 142.614 1.00 18.38 93 GLY A CA 1
ATOM 723 C C . GLY A 1 106 ? 129.551 128.741 144.035 1.00 18.38 93 GLY A C 1
ATOM 724 O O . GLY A 1 106 ? 128.921 128.272 144.993 1.00 18.38 93 GLY A O 1
ATOM 725 N N . LEU A 1 107 ? 130.675 129.437 144.197 1.00 18.05 94 LEU A N 1
ATOM 726 C CA . LEU A 1 107 ? 131.177 129.695 145.540 1.00 18.05 94 LEU A CA 1
ATOM 727 C C . LEU A 1 107 ? 130.318 130.694 146.297 1.00 18.05 94 LEU A C 1
ATOM 728 O O . LEU A 1 107 ? 130.293 130.646 147.527 1.00 18.05 94 LEU A O 1
ATOM 733 N N . LEU A 1 108 ? 129.600 131.581 145.596 1.00 18.17 95 LEU A N 1
ATOM 734 C CA . LEU A 1 108 ? 128.606 132.421 146.273 1.00 18.17 95 LEU A CA 1
ATOM 735 C C . LEU A 1 108 ? 127.526 131.584 146.966 1.00 18.17 95 LEU A C 1
ATOM 736 O O . LEU A 1 108 ? 127.176 131.836 148.130 1.00 18.17 95 LEU A O 1
ATOM 741 N N . VAL A 1 109 ? 127.017 130.561 146.275 1.00 19.05 96 VAL A N 1
ATOM 742 C CA . VAL A 1 109 ? 126.006 129.676 146.844 1.00 19.05 96 VAL A CA 1
ATOM 743 C C . VAL A 1 109 ? 126.584 128.863 147.998 1.00 19.05 96 VAL A C 1
ATOM 744 O O . VAL A 1 109 ? 125.921 128.668 149.022 1.00 19.05 96 VAL A O 1
ATOM 748 N N . ALA A 1 110 ? 127.835 128.403 147.867 1.00 18.43 97 ALA A N 1
ATOM 749 C CA . ALA A 1 110 ? 128.449 127.642 148.959 1.00 18.43 97 ALA A CA 1
ATOM 750 C C . ALA A 1 110 ? 128.687 128.503 150.199 1.00 18.43 97 ALA A C 1
ATOM 751 O O . ALA A 1 110 ? 128.543 128.020 151.331 1.00 18.43 97 ALA A O 1
ATOM 753 N N . ILE A 1 111 ? 129.026 129.780 150.006 1.00 19.01 98 ILE A N 1
ATOM 754 C CA . ILE A 1 111 ? 129.187 130.702 151.128 1.00 19.01 98 ILE A CA 1
ATOM 755 C C . ILE A 1 111 ? 127.856 130.918 151.837 1.00 19.01 98 ILE A C 1
ATOM 756 O O . ILE A 1 111 ? 127.789 130.919 153.074 1.00 19.01 98 ILE A O 1
ATOM 761 N N . ALA A 1 112 ? 126.771 131.047 151.066 1.00 19.70 99 ALA A N 1
ATOM 762 C CA . ALA A 1 112 ? 125.445 131.172 151.667 1.00 19.70 99 ALA A CA 1
ATOM 763 C C . ALA A 1 112 ? 125.035 129.914 152.430 1.00 19.70 99 ALA A C 1
ATOM 764 O O . ALA A 1 112 ? 124.417 130.012 153.493 1.00 19.70 99 ALA A O 1
ATOM 766 N N . VAL A 1 113 ? 125.373 128.733 151.905 1.00 21.46 100 VAL A N 1
ATOM 767 C CA . VAL A 1 113 ? 125.037 127.473 152.567 1.00 21.46 100 VAL A CA 1
ATOM 768 C C . VAL A 1 113 ? 125.769 127.350 153.897 1.00 21.46 100 VAL A C 1
ATOM 769 O O . VAL A 1 113 ? 125.171 126.979 154.912 1.00 21.46 100 VAL A O 1
ATOM 773 N N . GLU A 1 114 ? 127.055 127.712 153.931 1.00 24.34 101 GLU A N 1
ATOM 774 C CA . GLU A 1 114 ? 127.804 127.582 155.175 1.00 24.34 101 GLU A CA 1
ATOM 775 C C . GLU A 1 114 ? 127.423 128.654 156.195 1.00 24.34 101 GLU A C 1
ATOM 776 O O . GLU A 1 114 ? 127.442 128.385 157.398 1.00 24.34 101 GLU A O 1
ATOM 782 N N . HIS A 1 115 ? 127.045 129.853 155.745 1.00 22.12 102 HIS A N 1
ATOM 783 C CA . HIS A 1 115 ? 126.783 130.953 156.673 1.00 22.12 102 HIS A CA 1
ATOM 784 C C . HIS A 1 115 ? 125.516 130.740 157.503 1.00 22.12 102 HIS A C 1
ATOM 785 O O . HIS A 1 115 ? 125.421 131.249 158.623 1.00 22.12 102 HIS A O 1
ATOM 792 N N . TRP A 1 116 ? 124.541 129.996 156.991 1.00 23.32 103 TRP A N 1
ATOM 793 C CA . TRP A 1 116 ? 123.288 129.772 157.698 1.00 23.32 103 TRP A CA 1
ATOM 794 C C . TRP A 1 116 ? 123.172 128.349 158.234 1.00 23.32 103 TRP A C 1
ATOM 795 O O . TRP A 1 116 ? 122.062 127.892 158.512 1.00 23.32 103 TRP A O 1
ATOM 806 N N . ASN A 1 117 ? 124.304 127.645 158.349 1.00 26.51 104 ASN A N 1
ATOM 807 C CA . ASN A 1 117 ? 124.444 126.337 159.004 1.00 26.51 104 ASN A CA 1
ATOM 808 C C . ASN A 1 117 ? 123.680 125.223 158.302 1.00 26.51 104 ASN A C 1
ATOM 809 O O . ASN A 1 117 ? 123.336 124.220 158.918 1.00 26.51 104 ASN A O 1
ATOM 814 N N . LEU A 1 118 ? 123.425 125.374 157.008 1.00 26.71 105 LEU A N 1
ATOM 815 C CA . LEU A 1 118 ? 122.833 124.293 156.237 1.00 26.71 105 LEU A CA 1
ATOM 816 C C . LEU A 1 118 ? 123.846 123.197 155.932 1.00 26.71 105 LEU A C 1
ATOM 817 O O . LEU A 1 118 ? 123.466 122.028 155.787 1.00 26.71 105 LEU A O 1
ATOM 822 N N . HIS A 1 119 ? 125.130 123.557 155.841 1.00 26.47 106 HIS A N 1
ATOM 823 C CA . HIS A 1 119 ? 126.177 122.589 155.541 1.00 26.47 106 HIS A CA 1
ATOM 824 C C . HIS A 1 119 ? 126.332 121.559 156.653 1.00 26.47 106 HIS A C 1
ATOM 825 O O . HIS A 1 119 ? 126.606 120.389 156.372 1.00 26.47 106 HIS A O 1
ATOM 832 N N . LYS A 1 120 ? 126.104 121.962 157.901 1.00 30.18 107 LYS A N 1
ATOM 833 C CA . LYS A 1 120 ? 126.160 121.027 159.016 1.00 30.18 107 LYS A CA 1
ATOM 834 C C . LYS A 1 120 ? 125.017 120.022 158.948 1.00 30.18 107 LYS A C 1
ATOM 835 O O . LYS A 1 120 ? 125.227 118.825 159.161 1.00 30.18 107 LYS A O 1
ATOM 841 N N . ARG A 1 121 ? 123.821 120.485 158.583 1.00 31.42 108 ARG A N 1
ATOM 842 C CA . ARG A 1 121 ? 122.662 119.608 158.436 1.00 31.42 108 ARG A CA 1
ATOM 843 C C . ARG A 1 121 ? 122.842 118.612 157.295 1.00 31.42 108 ARG A C 1
ATOM 844 O O . ARG A 1 121 ? 122.520 117.424 157.441 1.00 31.42 108 ARG A O 1
ATOM 852 N N . ILE A 1 122 ? 123.385 119.075 156.165 1.00 31.42 109 ILE A N 1
ATOM 853 C CA . ILE A 1 122 ? 123.640 118.197 155.026 1.00 31.42 109 ILE A CA 1
ATOM 854 C C . ILE A 1 122 ? 124.705 117.157 155.367 1.00 31.42 109 ILE A C 1
ATOM 855 O O . ILE A 1 122 ? 124.542 115.969 155.065 1.00 31.42 109 ILE A O 1
ATOM 860 N N . ALA A 1 123 ? 125.792 117.582 156.021 1.00 31.19 110 ALA A N 1
ATOM 861 C CA . ALA A 1 123 ? 126.870 116.669 156.388 1.00 31.19 110 ALA A CA 1
ATOM 862 C C . ALA A 1 123 ? 126.414 115.623 157.398 1.00 31.19 110 ALA A C 1
ATOM 863 O O . ALA A 1 123 ? 126.813 114.455 157.310 1.00 31.19 110 ALA A O 1
ATOM 865 N N . LEU A 1 124 ? 125.541 116.006 158.332 1.00 33.12 111 LEU A N 1
ATOM 866 C CA . LEU A 1 124 ? 125.051 115.038 159.304 1.00 33.12 111 LEU A CA 1
ATOM 867 C C . LEU A 1 124 ? 124.077 114.052 158.671 1.00 33.12 111 LEU A C 1
ATOM 868 O O . LEU A 1 124 ? 124.082 112.872 159.030 1.00 33.12 111 LEU A O 1
ATOM 873 N N . ARG A 1 125 ? 123.259 114.494 157.704 1.00 36.98 112 ARG A N 1
ATOM 874 C CA . ARG A 1 125 ? 122.409 113.532 156.998 1.00 36.98 112 ARG A CA 1
ATOM 875 C C . ARG A 1 125 ? 123.222 112.564 156.150 1.00 36.98 112 ARG A C 1
ATOM 876 O O . ARG A 1 125 ? 122.894 111.373 156.084 1.00 36.98 112 ARG A O 1
ATOM 884 N N . VAL A 1 126 ? 124.279 113.057 155.498 1.00 33.80 113 VAL A N 1
ATOM 885 C CA . VAL A 1 126 ? 125.132 112.196 154.682 1.00 33.80 113 VAL A CA 1
ATOM 886 C C . VAL A 1 126 ? 125.818 111.147 155.548 1.00 33.80 113 VAL A C 1
ATOM 887 O O . VAL A 1 126 ? 125.846 109.962 155.200 1.00 33.80 113 VAL A O 1
ATOM 891 N N . LEU A 1 127 ? 126.325 111.551 156.715 1.00 34.19 114 LEU A N 1
ATOM 892 C CA . LEU A 1 127 ? 126.959 110.586 157.608 1.00 34.19 114 LEU A CA 1
ATOM 893 C C . LEU A 1 127 ? 125.952 109.626 158.237 1.00 34.19 114 LEU A C 1
ATOM 894 O O . LEU A 1 127 ? 126.300 108.476 158.507 1.00 34.19 114 LEU A O 1
ATOM 899 N N . LEU A 1 128 ? 124.710 110.057 158.465 1.00 37.21 115 LEU A N 1
ATOM 900 C CA . LEU A 1 128 ? 123.708 109.135 158.993 1.00 37.21 115 LEU A CA 1
ATOM 901 C C . LEU A 1 128 ? 123.264 108.121 157.952 1.00 37.21 115 LEU A C 1
ATOM 902 O O . LEU A 1 128 ? 122.851 107.015 158.306 1.00 37.21 115 LEU A O 1
ATOM 907 N N . ILE A 1 129 ? 123.317 108.478 156.674 1.00 37.49 116 ILE A N 1
ATOM 908 C CA . ILE A 1 129 ? 122.954 107.519 155.637 1.00 37.49 116 ILE A CA 1
ATOM 909 C C . ILE A 1 129 ? 124.108 106.567 155.344 1.00 37.49 116 ILE A C 1
ATOM 910 O O . ILE A 1 129 ? 123.942 105.345 155.363 1.00 37.49 116 ILE A O 1
ATOM 915 N N . VAL A 1 130 ? 125.296 107.103 155.082 1.00 37.29 117 VAL A N 1
ATOM 916 C CA . VAL A 1 130 ? 126.391 106.279 154.584 1.00 37.29 117 VAL A CA 1
ATOM 917 C C . VAL A 1 130 ? 127.089 105.546 155.721 1.00 37.29 117 VAL A C 1
ATOM 918 O O . VAL A 1 130 ? 127.395 104.356 155.615 1.00 37.29 117 VAL A O 1
ATOM 922 N N . GLY A 1 131 ? 127.356 106.229 156.817 1.00 38.60 118 GLY A N 1
ATOM 923 C CA . GLY A 1 131 ? 128.056 105.637 157.935 1.00 38.60 118 GLY A CA 1
ATOM 924 C C . GLY A 1 131 ? 129.481 106.144 158.037 1.00 38.60 118 GLY A C 1
ATOM 925 O O . GLY A 1 131 ? 129.968 106.909 157.208 1.00 38.60 118 GLY A O 1
ATOM 926 N N . VAL A 1 132 ? 130.140 105.721 159.109 1.00 43.21 119 VAL A N 1
ATOM 927 C CA . VAL A 1 132 ? 131.506 106.156 159.367 1.00 43.21 119 VAL A CA 1
ATOM 928 C C . VAL A 1 132 ? 132.537 105.077 159.017 1.00 43.21 119 VAL A C 1
ATOM 929 O O . VAL A 1 132 ? 133.061 104.367 159.882 1.00 43.21 119 VAL A O 1
ATOM 933 N N . ARG A 1 133 ? 132.906 105.008 157.756 1.00 40.75 120 ARG A N 1
ATOM 934 C CA . ARG A 1 133 ? 133.906 104.065 157.269 1.00 40.75 120 ARG A CA 1
ATOM 935 C C . ARG A 1 133 ? 134.609 104.765 156.122 1.00 40.75 120 ARG A C 1
ATOM 936 O O . ARG A 1 133 ? 133.938 105.176 155.171 1.00 40.75 120 ARG A O 1
ATOM 944 N N . PRO A 1 134 ? 135.931 104.929 156.174 1.00 37.55 121 PRO A N 1
ATOM 945 C CA . PRO A 1 134 ? 136.613 105.853 155.255 1.00 37.55 121 PRO A CA 1
ATOM 946 C C . PRO A 1 134 ? 136.553 105.494 153.777 1.00 37.55 121 PRO A C 1
ATOM 947 O O . PRO A 1 134 ? 136.108 106.313 152.962 1.00 37.55 121 PRO A O 1
ATOM 951 N N . ALA A 1 135 ? 136.963 104.285 153.427 1.00 34.51 122 ALA A N 1
ATOM 952 C CA . ALA A 1 135 ? 136.979 103.842 152.036 1.00 34.51 122 ALA A CA 1
ATOM 953 C C . ALA A 1 135 ? 135.591 103.729 151.389 1.00 34.51 122 ALA A C 1
ATOM 954 O O . ALA A 1 135 ? 135.453 104.167 150.238 1.00 34.51 122 ALA A O 1
ATOM 956 N N . PRO A 1 136 ? 134.535 103.207 152.045 1.00 33.89 123 PRO A N 1
ATOM 957 C CA . PRO A 1 136 ? 133.209 103.292 151.407 1.00 33.89 123 PRO A CA 1
ATOM 958 C C . PRO A 1 136 ? 132.657 104.703 151.268 1.00 33.89 123 PRO A C 1
ATOM 959 O O . PRO A 1 136 ? 131.957 104.978 150.287 1.00 33.89 123 PRO A O 1
ATOM 963 N N . LEU A 1 137 ? 132.945 105.602 152.208 1.00 32.81 124 LEU A N 1
ATOM 964 C CA . LEU A 1 137 ? 132.475 106.979 152.096 1.00 32.81 124 LEU A CA 1
ATOM 965 C C . LEU A 1 137 ? 133.159 107.702 150.943 1.00 32.81 124 LEU A C 1
ATOM 966 O O . LEU A 1 137 ? 132.516 108.459 150.195 1.00 32.81 124 LEU A O 1
ATOM 971 N N . ILE A 1 138 ? 134.454 107.444 150.768 1.00 31.41 125 ILE A N 1
ATOM 972 C CA . ILE A 1 138 ? 135.196 107.985 149.637 1.00 31.41 125 ILE A CA 1
ATOM 973 C C . ILE A 1 138 ? 134.665 107.428 148.320 1.00 31.41 125 ILE A C 1
ATOM 974 O O . ILE A 1 138 ? 134.488 108.175 147.348 1.00 31.41 125 ILE A O 1
ATOM 979 N N . LEU A 1 139 ? 134.344 106.127 148.283 1.00 29.87 126 LEU A N 1
ATOM 980 C CA . LEU A 1 139 ? 133.773 105.529 147.076 1.00 29.87 126 LEU A CA 1
ATOM 981 C C . LEU A 1 139 ? 132.402 106.112 146.746 1.00 29.87 126 LEU A C 1
ATOM 982 O O . LEU A 1 139 ? 132.081 106.317 145.569 1.00 29.87 126 LEU A O 1
ATOM 987 N N . GLY A 1 140 ? 131.594 106.407 147.765 1.00 29.55 127 GLY A N 1
ATOM 988 C CA . GLY A 1 140 ? 130.289 107.000 147.518 1.00 29.55 127 GLY A CA 1
ATOM 989 C C . GLY A 1 140 ? 130.376 108.402 146.947 1.00 29.55 127 GLY A C 1
ATOM 990 O O . GLY A 1 140 ? 129.634 108.752 146.018 1.00 29.55 127 GLY A O 1
ATOM 991 N N . PHE A 1 141 ? 131.307 109.210 147.466 1.00 29.46 128 PHE A N 1
ATOM 992 C CA . PHE A 1 141 ? 131.526 110.536 146.895 1.00 29.46 128 PHE A CA 1
ATOM 993 C C . PHE A 1 141 ? 132.040 110.459 145.462 1.00 29.46 128 PHE A C 1
ATOM 994 O O . PHE A 1 141 ? 131.621 111.249 144.606 1.00 29.46 128 PHE A O 1
ATOM 1002 N N . MET A 1 142 ? 132.922 109.493 145.178 1.00 26.86 129 MET A N 1
ATOM 1003 C CA . MET A 1 142 ? 133.443 109.318 143.824 1.00 26.86 129 MET A CA 1
ATOM 1004 C C . MET A 1 142 ? 132.349 108.922 142.840 1.00 26.86 129 MET A C 1
ATOM 1005 O O . MET A 1 142 ? 132.287 109.458 141.727 1.00 26.86 129 MET A O 1
ATOM 1010 N N . LEU A 1 143 ? 131.463 108.008 143.247 1.00 26.63 130 LEU A N 1
ATOM 1011 C CA . LEU A 1 143 ? 130.382 107.564 142.371 1.00 26.63 130 LEU A CA 1
ATOM 1012 C C . LEU A 1 143 ? 129.388 108.682 142.092 1.00 26.63 130 LEU A C 1
ATOM 1013 O O . LEU A 1 143 ? 128.935 108.837 140.952 1.00 26.63 130 LEU A O 1
ATOM 1018 N N . VAL A 1 144 ? 129.056 109.487 143.109 1.00 27.03 131 VAL A N 1
ATOM 1019 C CA . VAL A 1 144 ? 128.096 110.571 142.899 1.00 27.03 131 VAL A CA 1
ATOM 1020 C C . VAL A 1 144 ? 128.689 111.663 142.012 1.00 27.03 131 VAL A C 1
ATOM 1021 O O . VAL A 1 144 ? 128.016 112.165 141.101 1.00 27.03 131 VAL A O 1
ATOM 1025 N N . THR A 1 145 ? 129.964 112.007 142.224 1.00 26.36 132 THR A N 1
ATOM 1026 C CA . THR A 1 145 ? 130.623 113.014 141.396 1.00 26.36 132 THR A CA 1
ATOM 1027 C C . THR A 1 145 ? 130.745 112.565 139.942 1.00 26.36 132 THR A C 1
ATOM 1028 O O . THR A 1 145 ? 130.499 113.356 139.021 1.00 26.36 132 THR A O 1
ATOM 1032 N N . ALA A 1 146 ? 131.082 111.291 139.717 1.00 26.02 133 ALA A N 1
ATOM 1033 C CA . ALA A 1 146 ? 131.191 110.792 138.355 1.00 26.02 133 ALA A CA 1
ATOM 1034 C C . ALA A 1 146 ? 129.837 110.699 137.677 1.00 26.02 133 ALA A C 1
ATOM 1035 O O . ALA A 1 146 ? 129.747 110.920 136.470 1.00 26.02 133 ALA A O 1
ATOM 1037 N N . PHE A 1 147 ? 128.777 110.384 138.421 1.00 26.73 134 PHE A N 1
ATOM 1038 C CA . PHE A 1 147 ? 127.456 110.370 137.808 1.00 26.73 134 PHE A CA 1
ATOM 1039 C C . PHE A 1 147 ? 126.997 111.775 137.448 1.00 26.73 134 PHE A C 1
ATOM 1040 O O . PHE A 1 147 ? 126.339 111.969 136.424 1.00 26.73 134 PHE A O 1
ATOM 1048 N N . LEU A 1 148 ? 127.329 112.766 138.274 1.00 26.65 135 LEU A N 1
ATOM 1049 C CA . LEU A 1 148 ? 126.903 114.126 137.967 1.00 26.65 135 LEU A CA 1
ATOM 1050 C C . LEU A 1 148 ? 127.672 114.721 136.798 1.00 26.65 135 LEU A C 1
ATOM 1051 O O . LEU A 1 148 ? 127.100 115.493 136.026 1.00 26.65 135 LEU A O 1
ATOM 1056 N N . SER A 1 149 ? 128.956 114.401 136.644 1.00 26.03 136 SER A N 1
ATOM 1057 C CA . SER A 1 149 ? 129.678 115.021 135.539 1.00 26.03 136 SER A CA 1
ATOM 1058 C C . SER A 1 149 ? 129.448 114.336 134.193 1.00 26.03 136 SER A C 1
ATOM 1059 O O . SER A 1 149 ? 129.983 114.804 133.189 1.00 26.03 136 SER A O 1
ATOM 1062 N N . MET A 1 150 ? 128.662 113.260 134.135 1.00 26.66 137 MET A N 1
ATOM 1063 C CA . MET A 1 150 ? 128.221 112.735 132.850 1.00 26.66 137 MET A CA 1
ATOM 1064 C C . MET A 1 150 ? 127.202 113.642 132.180 1.00 26.66 137 MET A C 1
ATOM 1065 O O . MET A 1 150 ? 127.056 113.586 130.960 1.00 26.66 137 MET A O 1
ATOM 1070 N N . TRP A 1 151 ? 126.500 114.472 132.942 1.00 26.12 138 TRP A N 1
ATOM 1071 C CA . TRP A 1 151 ? 125.383 115.246 132.430 1.00 26.12 138 TRP A CA 1
ATOM 1072 C C . TRP A 1 151 ? 125.557 116.748 132.529 1.00 26.12 138 TRP A C 1
ATOM 1073 O O . TRP A 1 151 ? 124.969 117.467 131.726 1.00 26.12 138 TRP A O 1
ATOM 1084 N N . ILE A 1 152 ? 126.321 117.253 133.494 1.00 25.05 139 ILE A N 1
ATOM 1085 C CA . ILE A 1 152 ? 126.550 118.690 133.589 1.00 25.05 139 ILE A CA 1
ATOM 1086 C C . ILE A 1 152 ? 128.045 118.949 133.480 1.00 25.05 139 ILE A C 1
ATOM 1087 O O . ILE A 1 152 ? 128.832 118.010 133.355 1.00 25.05 139 ILE A O 1
ATOM 1092 N N . SER A 1 153 ? 128.438 120.219 133.517 1.00 24.42 140 SER A N 1
ATOM 1093 C CA . SER A 1 153 ? 129.824 120.631 133.335 1.00 24.42 140 SER A CA 1
ATOM 1094 C C . SER A 1 153 ? 130.718 120.134 134.469 1.00 24.42 140 SER A C 1
ATOM 1095 O O . SER A 1 153 ? 130.283 119.990 135.612 1.00 24.42 140 SER A O 1
ATOM 1098 N N . ASN A 1 154 ? 131.982 119.863 134.133 1.00 25.03 141 ASN A N 1
ATOM 1099 C CA . ASN A 1 154 ? 132.942 119.376 135.122 1.00 25.03 141 ASN A CA 1
ATOM 1100 C C . ASN A 1 154 ? 133.256 120.443 136.163 1.00 25.03 141 ASN A C 1
ATOM 1101 O O . ASN A 1 154 ? 133.426 120.131 137.348 1.00 25.03 141 ASN A O 1
ATOM 1106 N N . THR A 1 155 ? 133.305 121.706 135.737 1.00 24.24 142 THR A N 1
ATOM 1107 C CA . THR A 1 155 ? 133.563 122.813 136.651 1.00 24.24 142 THR A CA 1
ATOM 1108 C C . THR A 1 155 ? 132.426 122.994 137.647 1.00 24.24 142 THR A C 1
ATOM 1109 O O . THR A 1 155 ? 132.672 123.219 138.832 1.00 24.24 142 THR A O 1
ATOM 1113 N N . ALA A 1 156 ? 131.180 122.859 137.192 1.00 23.97 143 ALA A N 1
ATOM 1114 C CA . ALA A 1 156 ? 130.033 123.022 138.080 1.00 23.97 143 ALA A CA 1
ATOM 1115 C C . ALA A 1 156 ? 129.923 121.868 139.069 1.00 23.97 143 ALA A C 1
ATOM 1116 O O . ALA A 1 156 ? 129.581 122.077 140.243 1.00 23.97 143 ALA A O 1
ATOM 1118 N N . THR A 1 157 ? 130.231 120.653 138.609 1.00 25.13 144 THR A N 1
ATOM 1119 C CA . THR A 1 157 ? 130.250 119.478 139.470 1.00 25.13 144 THR A CA 1
ATOM 1120 C C . THR A 1 157 ? 131.287 119.627 140.568 1.00 25.13 144 THR A C 1
ATOM 1121 O O . THR A 1 157 ? 131.005 119.367 141.742 1.00 25.13 144 THR A O 1
ATOM 1125 N N . SER A 1 158 ? 132.484 120.086 140.199 1.00 25.98 145 SER A N 1
ATOM 1126 C CA . SER A 1 158 ? 133.534 120.316 141.181 1.00 25.98 145 SER A CA 1
ATOM 1127 C C . SER A 1 158 ? 133.155 121.424 142.157 1.00 25.98 145 SER A C 1
ATOM 1128 O O . SER A 1 158 ? 133.339 121.277 143.373 1.00 25.98 145 SER A O 1
ATOM 1131 N N . ALA A 1 159 ? 132.568 122.509 141.640 1.00 26.41 146 ALA A N 1
ATOM 1132 C CA . ALA A 1 159 ? 132.242 123.671 142.455 1.00 26.41 146 ALA A CA 1
ATOM 1133 C C . ALA A 1 159 ? 131.125 123.394 143.448 1.00 26.41 146 ALA A C 1
ATOM 1134 O O . ALA A 1 159 ? 131.048 124.071 144.474 1.00 26.41 146 ALA A O 1
ATOM 1136 N N . MET A 1 160 ? 130.245 122.430 143.179 1.00 30.19 147 MET A N 1
ATOM 1137 C CA . MET A 1 160 ? 129.309 122.084 144.243 1.00 30.19 147 MET A CA 1
ATOM 1138 C C . MET A 1 160 ? 129.721 120.874 145.071 1.00 30.19 147 MET A C 1
ATOM 1139 O O . MET A 1 160 ? 129.221 120.727 146.186 1.00 30.19 147 MET A O 1
ATOM 1144 N N . MET A 1 161 ? 130.630 120.024 144.596 1.00 29.05 148 MET A N 1
ATOM 1145 C CA . MET A 1 161 ? 130.967 118.842 145.377 1.00 29.05 148 MET A CA 1
ATOM 1146 C C . MET A 1 161 ? 132.120 119.046 146.346 1.00 29.05 148 MET A C 1
ATOM 1147 O O . MET A 1 161 ? 132.180 118.346 147.357 1.00 29.05 148 MET A O 1
ATOM 1152 N N . VAL A 1 162 ? 133.039 119.967 146.075 1.00 27.86 149 VAL A N 1
ATOM 1153 C CA . VAL A 1 162 ? 134.167 120.208 146.981 1.00 27.86 149 VAL A CA 1
ATOM 1154 C C . VAL A 1 162 ? 133.756 120.803 148.340 1.00 27.86 149 VAL A C 1
ATOM 1155 O O . VAL A 1 162 ? 134.232 120.283 149.368 1.00 27.86 149 VAL A O 1
ATOM 1159 N N . PRO A 1 163 ? 132.882 121.833 148.443 1.00 27.98 150 PRO A N 1
ATOM 1160 C CA . PRO A 1 163 ? 132.483 122.291 149.789 1.00 27.98 150 PRO A CA 1
ATOM 1161 C C . PRO A 1 163 ? 131.682 121.284 150.597 1.00 27.98 150 PRO A C 1
ATOM 1162 O O . PRO A 1 163 ? 131.811 121.268 151.826 1.00 27.98 150 PRO A O 1
ATOM 1166 N N . ILE A 1 164 ? 130.883 120.437 149.948 1.00 28.36 151 ILE A N 1
ATOM 1167 C CA . ILE A 1 164 ? 130.112 119.422 150.660 1.00 28.36 151 ILE A CA 1
ATOM 1168 C C . ILE A 1 164 ? 131.035 118.378 151.278 1.00 28.36 151 ILE A C 1
ATOM 1169 O O . ILE A 1 164 ? 130.857 117.979 152.435 1.00 28.36 151 ILE A O 1
ATOM 1174 N N . ALA A 1 165 ? 132.046 117.943 150.527 1.00 29.65 152 ALA A N 1
ATOM 1175 C CA . ALA A 1 165 ? 133.016 116.986 151.046 1.00 29.65 152 ALA A CA 1
ATOM 1176 C C . ALA A 1 165 ? 133.837 117.582 152.179 1.00 29.65 152 ALA A C 1
ATOM 1177 O O . ALA A 1 165 ? 134.148 116.887 153.154 1.00 29.65 152 ALA A O 1
ATOM 1179 N N . HIS A 1 166 ? 134.166 118.874 152.084 1.00 31.08 153 HIS A N 1
ATOM 1180 C CA . HIS A 1 166 ? 134.863 119.538 153.182 1.00 31.08 153 HIS A CA 1
ATOM 1181 C C . HIS A 1 166 ? 134.006 119.600 154.448 1.00 31.08 153 HIS A C 1
ATOM 1182 O O . HIS A 1 166 ? 134.505 119.361 155.557 1.00 31.08 153 HIS A O 1
ATOM 1189 N N . ALA A 1 167 ? 132.710 119.886 154.297 1.00 29.99 154 ALA A N 1
ATOM 1190 C CA . ALA A 1 167 ? 131.807 119.923 155.447 1.00 29.99 154 ALA A CA 1
ATOM 1191 C C . ALA A 1 167 ? 131.644 118.546 156.090 1.00 29.99 154 ALA A C 1
ATOM 1192 O O . ALA A 1 167 ? 131.615 118.429 157.324 1.00 29.99 154 ALA A O 1
ATOM 1194 N N . VAL A 1 168 ? 131.578 117.496 155.269 1.00 31.14 155 VAL A N 1
ATOM 1195 C CA . VAL A 1 168 ? 131.451 116.135 155.785 1.00 31.14 155 VAL A CA 1
ATOM 1196 C C . VAL A 1 168 ? 132.716 115.717 156.530 1.00 31.14 155 VAL A C 1
ATOM 1197 O O . VAL A 1 168 ? 132.645 115.086 157.593 1.00 31.14 155 VAL A O 1
ATOM 1201 N N . LEU A 1 169 ? 133.886 116.110 156.020 1.00 35.93 156 LEU A N 1
ATOM 1202 C CA . LEU A 1 169 ? 135.136 115.776 156.698 1.00 35.93 156 LEU A CA 1
ATOM 1203 C C . LEU A 1 169 ? 135.267 116.494 158.033 1.00 35.93 156 LEU A C 1
ATOM 1204 O O . LEU A 1 169 ? 135.759 115.909 159.005 1.00 35.93 156 LEU A O 1
ATOM 1209 N N . ASP A 1 170 ? 134.826 117.754 158.102 1.00 37.33 157 ASP A N 1
ATOM 1210 C CA . ASP A 1 170 ? 134.872 118.479 159.368 1.00 37.33 157 ASP A CA 1
ATOM 1211 C C . ASP A 1 170 ? 133.939 117.863 160.406 1.00 37.33 157 ASP A C 1
ATOM 1212 O O . ASP A 1 170 ? 134.317 117.729 161.577 1.00 37.33 157 ASP A O 1
ATOM 1217 N N . GLN A 1 171 ? 132.736 117.448 159.993 1.00 36.52 158 GLN A N 1
ATOM 1218 C CA . GLN A 1 171 ? 131.826 116.817 160.945 1.00 36.52 158 GLN A CA 1
ATOM 1219 C C . GLN A 1 171 ? 132.342 115.461 161.406 1.00 36.52 158 GLN A C 1
ATOM 1220 O O . GLN A 1 171 ? 132.187 115.100 162.579 1.00 36.52 158 GLN A O 1
ATOM 1226 N N . LEU A 1 172 ? 132.972 114.707 160.506 1.00 41.06 159 LEU A N 1
ATOM 1227 C CA . LEU A 1 172 ? 133.510 113.404 160.877 1.00 41.06 159 LEU A CA 1
ATOM 1228 C C . LEU A 1 172 ? 134.686 113.540 161.831 1.00 41.06 159 LEU A C 1
ATOM 1229 O O . LEU A 1 172 ? 134.825 112.749 162.768 1.00 41.06 159 LEU A O 1
ATOM 1234 N N . HIS A 1 173 ? 135.536 114.541 161.622 1.00 45.19 160 HIS A N 1
ATOM 1235 C CA . HIS A 1 173 ? 136.668 114.704 162.520 1.00 45.19 160 HIS A CA 1
ATOM 1236 C C . HIS A 1 173 ? 136.257 115.277 163.866 1.00 45.19 160 HIS A C 1
ATOM 1237 O O . HIS A 1 173 ? 136.902 114.977 164.873 1.00 45.19 160 HIS A O 1
ATOM 1244 N N . SER A 1 174 ? 135.188 116.072 163.923 1.00 44.11 161 SER A N 1
ATOM 1245 C CA . SER A 1 174 ? 134.751 116.534 165.233 1.00 44.11 161 SER A CA 1
ATOM 1246 C C . SER A 1 174 ? 133.964 115.468 165.981 1.00 44.11 161 SER A C 1
ATOM 1247 O O . SER A 1 174 ? 133.929 115.490 167.214 1.00 44.11 161 SER A O 1
ATOM 1250 N N . SER A 1 175 ? 133.338 114.527 165.271 1.00 46.20 162 SER A N 1
ATOM 1251 C CA . SER A 1 175 ? 132.567 113.497 165.957 1.00 46.20 162 SER A CA 1
ATOM 1252 C C . SER A 1 175 ? 133.445 112.449 166.628 1.00 46.20 162 SER A C 1
ATOM 1253 O O . SER A 1 175 ? 132.972 111.750 167.525 1.00 46.20 162 SER A O 1
ATOM 1256 N N . GLN A 1 176 ? 134.696 112.311 166.211 1.00 49.08 163 GLN A N 1
ATOM 1257 C CA . GLN A 1 176 ? 135.612 111.363 166.823 1.00 49.08 163 GLN A CA 1
ATOM 1258 C C . GLN A 1 176 ? 136.435 111.979 167.940 1.00 49.08 163 GLN A C 1
ATOM 1259 O O . GLN A 1 176 ? 137.403 111.363 168.389 1.00 49.08 163 GLN A O 1
ATOM 1265 N N . ALA A 1 177 ? 136.079 113.173 168.394 1.00 50.86 164 ALA A N 1
ATOM 1266 C CA . ALA A 1 177 ? 136.810 113.823 169.470 1.00 50.86 164 ALA A CA 1
ATOM 1267 C C . ALA A 1 177 ? 135.860 114.640 170.337 1.00 50.86 164 ALA A C 1
ATOM 1268 O O . ALA A 1 177 ? 134.907 114.103 170.902 1.00 50.86 164 ALA A O 1
ATOM 1270 N N . LYS A 1 226 ? 145.102 109.348 159.078 1.00 52.40 213 LYS A N 1
ATOM 1271 C CA . LYS A 1 226 ? 144.695 110.269 160.129 1.00 52.40 213 LYS A CA 1
ATOM 1272 C C . LYS A 1 226 ? 143.746 111.328 159.566 1.00 52.40 213 LYS A C 1
ATOM 1273 O O . LYS A 1 226 ? 143.104 111.094 158.547 1.00 52.40 213 LYS A O 1
ATOM 1279 N N . HIS A 1 227 ? 143.639 112.475 160.245 1.00 49.89 214 HIS A N 1
ATOM 1280 C CA . HIS A 1 227 ? 142.708 113.513 159.814 1.00 49.89 214 HIS A CA 1
ATOM 1281 C C . HIS A 1 227 ? 143.163 114.157 158.510 1.00 49.89 214 HIS A C 1
ATOM 1282 O O . HIS A 1 227 ? 142.387 114.262 157.549 1.00 49.89 214 HIS A O 1
ATOM 1289 N N . LEU A 1 228 ? 144.431 114.567 158.458 1.00 47.51 215 LEU A N 1
ATOM 1290 C CA . LEU A 1 228 ? 144.950 115.289 157.304 1.00 47.51 215 LEU A CA 1
ATOM 1291 C C . LEU A 1 228 ? 145.029 114.395 156.074 1.00 47.51 215 LEU A C 1
ATOM 1292 O O . LEU A 1 228 ? 144.751 114.843 154.955 1.00 47.51 215 LEU A O 1
ATOM 1297 N N . HIS A 1 229 ? 145.360 113.116 156.266 1.00 44.75 216 HIS A N 1
ATOM 1298 C CA . HIS A 1 229 ? 145.525 112.222 155.126 1.00 44.75 216 HIS A CA 1
ATOM 1299 C C . HIS A 1 229 ? 144.184 111.816 154.537 1.00 44.75 216 HIS A C 1
ATOM 1300 O O . HIS A 1 229 ? 144.044 111.727 153.312 1.00 44.75 216 HIS A O 1
ATOM 1307 N N . LEU A 1 230 ? 143.185 111.585 155.392 1.00 41.35 217 LEU A N 1
ATOM 1308 C CA . LEU A 1 230 ? 141.823 111.361 154.916 1.00 41.35 217 LEU A CA 1
ATOM 1309 C C . LEU A 1 230 ? 141.273 112.593 154.209 1.00 41.35 217 LEU A C 1
ATOM 1310 O O . LEU A 1 230 ? 140.540 112.473 153.216 1.00 41.35 217 LEU A O 1
ATOM 1315 N N . THR A 1 231 ? 141.645 113.784 154.690 1.00 40.67 218 THR A N 1
ATOM 1316 C CA . THR A 1 231 ? 141.240 115.032 154.047 1.00 40.67 218 THR A CA 1
ATOM 1317 C C . THR A 1 231 ? 141.812 115.146 152.636 1.00 40.67 218 THR A C 1
ATOM 1318 O O . THR A 1 231 ? 141.085 115.456 151.679 1.00 40.67 218 THR A O 1
ATOM 1322 N N . GLN A 1 232 ? 143.105 114.857 152.488 1.00 38.81 219 GLN A N 1
ATOM 1323 C CA . GLN A 1 232 ? 143.742 114.909 151.175 1.00 38.81 219 GLN A CA 1
ATOM 1324 C C . GLN A 1 232 ? 143.182 113.854 150.228 1.00 38.81 219 GLN A C 1
ATOM 1325 O O . GLN A 1 232 ? 142.983 114.125 149.033 1.00 38.81 219 GLN A O 1
ATOM 1331 N N . CYS A 1 233 ? 142.889 112.660 150.756 1.00 35.97 220 CYS A N 1
ATOM 1332 C CA . CYS A 1 233 ? 142.309 111.592 149.948 1.00 35.97 220 CYS A CA 1
ATOM 1333 C C . CYS A 1 233 ? 140.933 111.973 149.411 1.00 35.97 220 CYS A C 1
ATOM 1334 O O . CYS A 1 233 ? 140.656 111.788 148.223 1.00 35.97 220 CYS A O 1
ATOM 1337 N N . MET A 1 234 ? 140.070 112.549 150.258 1.00 36.94 221 MET A N 1
ATOM 1338 C CA . MET A 1 234 ? 138.732 112.905 149.787 1.00 36.94 221 MET A CA 1
ATOM 1339 C C . MET A 1 234 ? 138.758 114.078 148.806 1.00 36.94 221 MET A C 1
ATOM 1340 O O . MET A 1 234 ? 138.003 114.075 147.821 1.00 36.94 221 MET A O 1
ATOM 1345 N N . SER A 1 235 ? 139.641 115.061 149.035 1.00 33.01 222 SER A N 1
ATOM 1346 C CA . SER A 1 235 ? 139.781 116.185 148.106 1.00 33.01 222 SER A CA 1
ATOM 1347 C C . SER A 1 235 ? 140.212 115.724 146.716 1.00 33.01 222 SER A C 1
ATOM 1348 O O . SER A 1 235 ? 139.577 116.070 145.705 1.00 33.01 222 SER A O 1
ATOM 1351 N N . LEU A 1 236 ? 141.266 114.904 146.650 1.00 30.94 223 LEU A N 1
ATOM 1352 C CA . LEU A 1 236 ? 141.737 114.434 145.353 1.00 30.94 223 LEU A CA 1
ATOM 1353 C C . LEU A 1 236 ? 140.760 113.469 144.697 1.00 30.94 223 LEU A C 1
ATOM 1354 O O . LEU A 1 236 ? 140.656 113.454 143.468 1.00 30.94 223 LEU A O 1
ATOM 1359 N N . CYS A 1 237 ? 140.012 112.693 145.486 1.00 31.27 224 CYS A N 1
ATOM 1360 C CA . CYS A 1 237 ? 139.045 111.771 144.905 1.00 31.27 224 CYS A CA 1
ATOM 1361 C C . CYS A 1 237 ? 137.896 112.503 144.231 1.00 31.27 224 CYS A C 1
ATOM 1362 O O . CYS A 1 237 ? 137.475 112.115 143.135 1.00 31.27 224 CYS A O 1
ATOM 1365 N N . VAL A 1 238 ? 137.399 113.578 144.847 1.00 28.47 225 VAL A N 1
ATOM 1366 C CA . VAL A 1 238 ? 136.337 114.356 144.210 1.00 28.47 225 VAL A CA 1
ATOM 1367 C C . VAL A 1 238 ? 136.859 115.063 142.957 1.00 28.47 225 VAL A C 1
ATOM 1368 O O . VAL A 1 238 ? 136.189 115.072 141.908 1.00 28.47 225 VAL A O 1
ATOM 1372 N N . CYS A 1 239 ? 138.083 115.607 143.038 1.00 29.23 226 CYS A N 1
ATOM 1373 C CA . CYS A 1 239 ? 138.723 116.263 141.896 1.00 29.23 226 CYS A CA 1
ATOM 1374 C C . CYS A 1 239 ? 138.862 115.332 140.701 1.00 29.23 226 CYS A C 1
ATOM 1375 O O . CYS A 1 239 ? 138.523 115.698 139.572 1.00 29.23 226 CYS A O 1
ATOM 1378 N N . TYR A 1 240 ? 139.365 114.126 140.933 1.00 27.59 227 TYR A N 1
ATOM 1379 C CA . TYR A 1 240 ? 139.618 113.211 139.835 1.00 27.59 227 TYR A CA 1
ATOM 1380 C C . TYR A 1 240 ? 138.338 112.579 139.312 1.00 27.59 227 TYR A C 1
ATOM 1381 O O . TYR A 1 240 ? 138.247 112.302 138.117 1.00 27.59 227 TYR A O 1
ATOM 1390 N N . SER A 1 241 ? 137.337 112.375 140.173 1.00 25.45 228 SER A N 1
ATOM 1391 C CA . SER A 1 241 ? 136.068 111.830 139.716 1.00 25.45 228 SER A CA 1
ATOM 1392 C C . SER A 1 241 ? 135.323 112.790 138.804 1.00 25.45 228 SER A C 1
ATOM 1393 O O . SER A 1 241 ? 134.686 112.342 137.844 1.00 25.45 228 SER A O 1
ATOM 1396 N N . ALA A 1 242 ? 135.406 114.099 139.078 1.00 25.62 229 ALA A N 1
ATOM 1397 C CA . ALA A 1 242 ? 134.736 115.078 138.223 1.00 25.62 229 ALA A CA 1
ATOM 1398 C C . ALA A 1 242 ? 135.278 115.078 136.798 1.00 25.62 229 ALA A C 1
ATOM 1399 O O . ALA A 1 242 ? 134.519 115.291 135.852 1.00 25.62 229 ALA A O 1
ATOM 1401 N N . SER A 1 243 ? 136.562 114.805 136.612 1.00 25.85 230 SER A N 1
ATOM 1402 C CA . SER A 1 243 ? 137.098 114.748 135.261 1.00 25.85 230 SER A CA 1
ATOM 1403 C C . SER A 1 243 ? 137.009 113.360 134.640 1.00 25.85 230 SER A C 1
ATOM 1404 O O . SER A 1 243 ? 136.890 113.257 133.418 1.00 25.85 230 SER A O 1
ATOM 1407 N N . ILE A 1 244 ? 137.044 112.295 135.444 1.00 24.38 231 ILE A N 1
ATOM 1408 C CA . ILE A 1 244 ? 136.941 110.946 134.896 1.00 24.38 231 ILE A CA 1
ATOM 1409 C C . ILE A 1 244 ? 135.533 110.682 134.381 1.00 24.38 231 ILE A C 1
ATOM 1410 O O . ILE A 1 244 ? 135.358 110.123 133.294 1.00 24.38 231 ILE A O 1
ATOM 1415 N N . GLY A 1 245 ? 134.510 111.121 135.119 1.00 25.23 232 GLY A N 1
ATOM 1416 C CA . GLY A 1 245 ? 133.141 110.855 134.717 1.00 25.23 232 GLY A CA 1
ATOM 1417 C C . GLY A 1 245 ? 132.688 111.580 133.467 1.00 25.23 232 GLY A C 1
ATOM 1418 O O . GLY A 1 245 ? 131.719 111.152 132.838 1.00 25.23 232 GLY A O 1
ATOM 1419 N N . GLY A 1 246 ? 133.379 112.651 133.077 1.00 26.76 233 GLY A N 1
ATOM 1420 C CA . GLY A 1 246 ? 133.006 113.395 131.889 1.00 26.76 233 GLY A CA 1
ATOM 1421 C C . GLY A 1 246 ? 133.320 112.705 130.577 1.00 26.76 233 GLY A C 1
ATOM 1422 O O . GLY A 1 246 ? 132.791 113.112 129.540 1.00 26.76 233 GLY A O 1
ATOM 1423 N N . ILE A 1 247 ? 134.159 111.668 130.590 1.00 27.34 234 ILE A N 1
ATOM 1424 C CA . ILE A 1 247 ? 134.520 110.992 129.344 1.00 27.34 234 ILE A CA 1
ATOM 1425 C C . ILE A 1 247 ? 133.474 110.001 128.865 1.00 27.34 234 ILE A C 1
ATOM 1426 O O . ILE A 1 247 ? 133.572 109.525 127.733 1.00 27.34 234 ILE A O 1
ATOM 1431 N N . ALA A 1 248 ? 132.464 109.694 129.674 1.00 26.89 235 ALA A N 1
ATOM 1432 C CA . ALA A 1 248 ? 131.592 108.565 129.377 1.00 26.89 235 ALA A CA 1
ATOM 1433 C C . ALA A 1 248 ? 130.505 108.898 128.366 1.00 26.89 235 ALA A C 1
ATOM 1434 O O . ALA A 1 248 ? 130.043 108.005 127.655 1.00 26.89 235 ALA A O 1
ATOM 1436 N N . THR A 1 249 ? 130.060 110.144 128.302 1.00 28.74 236 THR A N 1
ATOM 1437 C CA . THR A 1 249 ? 129.038 110.554 127.354 1.00 28.74 236 THR A CA 1
ATOM 1438 C C . THR A 1 249 ? 129.647 111.449 126.288 1.00 28.74 236 THR A C 1
ATOM 1439 O O . THR A 1 249 ? 130.691 112.067 126.490 1.00 28.74 236 THR A O 1
ATOM 1443 N N . LEU A 1 250 ? 128.978 111.499 125.136 1.00 31.14 237 LEU A N 1
ATOM 1444 C CA . LEU A 1 250 ? 129.466 112.302 124.021 1.00 31.14 237 LEU A CA 1
ATOM 1445 C C . LEU A 1 250 ? 129.375 113.788 124.321 1.00 31.14 237 LEU A C 1
ATOM 1446 O O . LEU A 1 250 ? 130.200 114.570 123.846 1.00 31.14 237 LEU A O 1
ATOM 1451 N N . THR A 1 251 ? 128.401 114.189 125.123 1.00 32.09 238 THR A N 1
ATOM 1452 C CA . THR A 1 251 ? 128.220 115.575 125.511 1.00 32.09 238 THR A CA 1
ATOM 1453 C C . THR A 1 251 ? 128.825 115.882 126.873 1.00 32.09 238 THR A C 1
ATOM 1454 O O . THR A 1 251 ? 128.581 116.958 127.418 1.00 32.09 238 THR A O 1
ATOM 1458 N N . GLY A 1 252 ? 129.616 114.961 127.427 1.00 30.73 239 GLY A N 1
ATOM 1459 C CA . GLY A 1 252 ? 130.111 115.125 128.779 1.00 30.73 239 GLY A CA 1
ATOM 1460 C C . GLY A 1 252 ? 131.249 116.109 128.917 1.00 30.73 239 GLY A C 1
ATOM 1461 O O . GLY A 1 252 ? 131.380 116.751 129.959 1.00 30.73 239 GLY A O 1
ATOM 1462 N N . THR A 1 253 ? 132.084 116.239 127.891 1.00 32.15 240 THR A N 1
ATOM 1463 C CA . THR A 1 253 ? 133.157 117.221 127.897 1.00 32.15 240 THR A CA 1
ATOM 1464 C C . THR A 1 253 ? 133.465 117.621 126.458 1.00 32.15 240 THR A C 1
ATOM 1465 O O . THR A 1 253 ? 133.155 116.894 125.514 1.00 32.15 240 THR A O 1
ATOM 1469 N N . ALA A 1 254 ? 134.072 118.798 126.309 1.00 32.87 241 ALA A N 1
ATOM 1470 C CA . ALA A 1 254 ? 134.185 119.436 124.995 1.00 32.87 241 ALA A CA 1
ATOM 1471 C C . ALA A 1 254 ? 135.093 118.751 123.962 1.00 32.87 241 ALA A C 1
ATOM 1472 O O . ALA A 1 254 ? 134.758 118.834 122.764 1.00 32.87 241 ALA A O 1
ATOM 1474 N N . PRO A 1 255 ? 136.225 118.104 124.307 1.00 32.45 242 PRO A N 1
ATOM 1475 C CA . PRO A 1 255 ? 136.969 117.357 123.274 1.00 32.45 242 PRO A CA 1
ATOM 1476 C C . PRO A 1 255 ? 136.205 116.228 122.600 1.00 32.45 242 PRO A C 1
ATOM 1477 O O . PRO A 1 255 ? 136.550 115.881 121.466 1.00 32.45 242 PRO A O 1
ATOM 1481 N N . ASN A 1 256 ? 135.167 115.673 123.231 1.00 31.66 243 ASN A N 1
ATOM 1482 C CA . ASN A 1 256 ? 134.372 114.637 122.578 1.00 31.66 243 ASN A CA 1
ATOM 1483 C C . ASN A 1 256 ? 133.595 115.206 121.393 1.00 31.66 243 ASN A C 1
ATOM 1484 O O . ASN A 1 256 ? 133.567 114.611 120.306 1.00 31.66 243 ASN A O 1
ATOM 1489 N N . LEU A 1 257 ? 132.976 116.370 121.584 1.00 32.88 244 LEU A N 1
ATOM 1490 C CA . LEU A 1 257 ? 132.274 117.030 120.494 1.00 32.88 244 LEU A CA 1
ATOM 1491 C C . LEU A 1 257 ? 133.236 117.551 119.440 1.00 32.88 244 LEU A C 1
ATOM 1492 O O . LEU A 1 257 ? 132.887 117.577 118.252 1.00 32.88 244 LEU A O 1
ATOM 1497 N N . VAL A 1 258 ? 134.446 117.951 119.848 1.00 33.10 245 VAL A N 1
ATOM 1498 C CA . VAL A 1 258 ? 135.468 118.323 118.871 1.00 33.10 245 VAL A CA 1
ATOM 1499 C C . VAL A 1 258 ? 135.848 117.126 117.998 1.00 33.10 245 VAL A C 1
ATOM 1500 O O . VAL A 1 258 ? 136.015 117.263 116.781 1.00 33.10 245 VAL A O 1
ATOM 1504 N N . LEU A 1 259 ? 135.931 115.928 118.590 1.00 33.18 246 LEU A N 1
ATOM 1505 C CA . LEU A 1 259 ? 136.229 114.730 117.805 1.00 33.18 246 LEU A CA 1
ATOM 1506 C C . LEU A 1 259 ? 135.111 114.402 116.821 1.00 33.18 246 LEU A C 1
ATOM 1507 O O . LEU A 1 259 ? 135.384 114.056 115.664 1.00 33.18 246 LEU A O 1
ATOM 1512 N N . GLN A 1 260 ? 133.852 114.514 117.256 1.00 35.19 247 GLN A N 1
ATOM 1513 C CA . GLN A 1 260 ? 132.736 114.258 116.342 1.00 35.19 247 GLN A CA 1
ATOM 1514 C C . GLN A 1 260 ? 132.702 115.262 115.191 1.00 35.19 247 GLN A C 1
ATOM 1515 O O . GLN A 1 260 ? 132.487 114.882 114.030 1.00 35.19 247 GLN A O 1
ATOM 1521 N N . GLY A 1 261 ? 132.964 116.537 115.486 1.00 36.40 248 GLY A N 1
ATOM 1522 C CA . GLY A 1 261 ? 133.018 117.537 114.433 1.00 36.40 248 GLY A CA 1
ATOM 1523 C C . GLY A 1 261 ? 134.165 117.325 113.464 1.00 36.40 248 GLY A C 1
ATOM 1524 O O . GLY A 1 261 ? 134.013 117.528 112.259 1.00 36.40 248 GLY A O 1
ATOM 1525 N N . GLN A 1 262 ? 135.314 116.872 113.964 1.00 37.46 249 GLN A N 1
ATOM 1526 C CA . GLN A 1 262 ? 136.453 116.657 113.079 1.00 37.46 249 GLN A CA 1
ATOM 1527 C C . GLN A 1 262 ? 136.294 115.403 112.232 1.00 37.46 249 GLN A C 1
ATOM 1528 O O . GLN A 1 262 ? 136.798 115.360 111.107 1.00 37.46 249 GLN A O 1
ATOM 1534 N N . ILE A 1 263 ? 135.618 114.375 112.749 1.00 38.63 250 ILE A N 1
ATOM 1535 C CA . ILE A 1 263 ? 135.290 113.214 111.924 1.00 38.63 250 ILE A CA 1
ATOM 1536 C C . ILE A 1 263 ? 134.321 113.600 110.817 1.00 38.63 250 ILE A C 1
ATOM 1537 O O . ILE A 1 263 ? 134.504 113.216 109.658 1.00 38.63 250 ILE A O 1
ATOM 1542 N N . ASN A 1 264 ? 133.302 114.401 111.141 1.00 40.53 251 ASN A N 1
ATOM 1543 C CA . ASN A 1 264 ? 132.345 114.795 110.112 1.00 40.53 251 ASN A CA 1
ATOM 1544 C C . ASN A 1 264 ? 132.950 115.767 109.105 1.00 40.53 251 ASN A C 1
ATOM 1545 O O . ASN A 1 264 ? 132.521 115.796 107.948 1.00 40.53 251 ASN A O 1
ATOM 1550 N N . SER A 1 265 ? 133.957 116.542 109.504 1.00 40.49 252 SER A N 1
ATOM 1551 C CA . SER A 1 265 ? 134.606 117.480 108.595 1.00 40.49 252 SER A CA 1
ATOM 1552 C C . SER A 1 265 ? 135.688 116.846 107.725 1.00 40.49 252 SER A C 1
ATOM 1553 O O . SER A 1 265 ? 135.782 117.170 106.539 1.00 40.49 252 SER A O 1
ATOM 1556 N N . LEU A 1 266 ? 136.520 115.962 108.281 1.00 40.26 253 LEU A N 1
ATOM 1557 C CA . LEU A 1 266 ? 137.662 115.439 107.538 1.00 40.26 253 LEU A CA 1
ATOM 1558 C C . LEU A 1 266 ? 137.266 114.307 106.603 1.00 40.26 253 LEU A C 1
ATOM 1559 O O . LEU A 1 266 ? 137.782 114.216 105.487 1.00 40.26 253 LEU A O 1
ATOM 1564 N N . PHE A 1 267 ? 136.386 113.414 107.049 1.00 42.39 254 PHE A N 1
ATOM 1565 C CA . PHE A 1 267 ? 135.930 112.280 106.253 1.00 42.39 254 PHE A CA 1
ATOM 1566 C C . PHE A 1 267 ? 134.415 112.336 106.136 1.00 42.39 254 PHE A C 1
ATOM 1567 O O . PHE A 1 267 ? 133.712 111.660 106.898 1.00 42.39 254 PHE A O 1
ATOM 1575 N N . PRO A 1 268 ? 133.872 113.111 105.200 1.00 44.78 255 PRO A N 1
ATOM 1576 C CA . PRO A 1 268 ? 132.435 113.031 104.942 1.00 44.78 255 PRO A CA 1
ATOM 1577 C C . PRO A 1 268 ? 132.079 111.696 104.310 1.00 44.78 255 PRO A C 1
ATOM 1578 O O . PRO A 1 268 ? 132.937 110.977 103.794 1.00 44.78 255 PRO A O 1
ATOM 1582 N N . GLN A 1 269 ? 130.789 111.368 104.399 1.00 47.21 256 GLN A N 1
ATOM 1583 C CA . GLN A 1 269 ? 130.235 110.047 104.074 1.00 47.21 256 GLN A CA 1
ATOM 1584 C C . GLN A 1 269 ? 130.862 108.944 104.922 1.00 47.21 256 GLN A C 1
ATOM 1585 O O . GLN A 1 269 ? 131.030 107.814 104.467 1.00 47.21 256 GLN A O 1
ATOM 1591 N N . ASN A 1 270 ? 131.183 109.263 106.178 1.00 43.38 257 ASN A N 1
ATOM 1592 C CA . ASN A 1 270 ? 131.585 108.228 107.119 1.00 43.38 257 ASN A CA 1
ATOM 1593 C C . ASN A 1 270 ? 130.393 107.473 107.683 1.00 43.38 257 ASN A C 1
ATOM 1594 O O . ASN A 1 270 ? 130.568 106.379 108.223 1.00 43.38 257 ASN A O 1
ATOM 1599 N N . GLY A 1 271 ? 129.192 108.025 107.569 1.00 41.62 258 GLY A N 1
ATOM 1600 C CA . GLY A 1 271 ? 127.995 107.333 107.991 1.00 41.62 258 GLY A CA 1
ATOM 1601 C C . GLY A 1 271 ? 127.583 107.548 109.426 1.00 41.62 258 GLY A C 1
ATOM 1602 O O . GLY A 1 271 ? 126.854 106.708 109.963 1.00 41.62 258 GLY A O 1
ATOM 1603 N N . ASN A 1 272 ? 128.008 108.655 110.043 1.00 39.33 259 ASN A N 1
ATOM 1604 C CA . ASN A 1 272 ? 127.803 108.976 111.461 1.00 39.33 259 ASN A CA 1
ATOM 1605 C C . ASN A 1 272 ? 128.279 107.837 112.362 1.00 39.33 259 ASN A C 1
ATOM 1606 O O . ASN A 1 272 ? 127.538 107.302 113.183 1.00 39.33 259 ASN A O 1
ATOM 1608 N N . VAL A 1 273 ? 129.546 107.463 112.176 1.00 36.70 260 VAL A N 1
ATOM 1609 C CA . VAL A 1 273 ? 130.099 106.319 112.887 1.00 36.70 260 VAL A CA 1
ATOM 1610 C C . VAL A 1 273 ? 130.330 106.646 114.362 1.00 36.70 260 VAL A C 1
ATOM 1611 O O . VAL A 1 273 ? 130.299 105.744 115.206 1.00 36.70 260 VAL A O 1
ATOM 1615 N N . VAL A 1 274 ? 130.494 107.918 114.707 1.00 33.06 261 VAL A N 1
ATOM 1616 C CA . VAL A 1 274 ? 130.626 108.355 116.090 1.00 33.06 261 VAL A CA 1
ATOM 1617 C C . VAL A 1 274 ? 129.337 109.079 116.456 1.00 33.06 261 VAL A C 1
ATOM 1618 O O . VAL A 1 274 ? 129.120 110.227 116.062 1.00 33.06 261 VAL A O 1
ATOM 1622 N N . ASN A 1 275 ? 128.468 108.405 117.207 1.00 32.16 262 ASN A N 1
ATOM 1623 C CA . ASN A 1 275 ? 127.234 109.009 117.687 1.00 32.16 262 ASN A CA 1
ATOM 1624 C C . ASN A 1 275 ? 127.092 108.739 119.178 1.00 32.16 262 ASN A C 1
ATOM 1625 O O . ASN A 1 275 ? 128.046 108.272 119.801 1.00 32.16 262 ASN A O 1
ATOM 1630 N N . PHE A 1 276 ? 125.919 109.030 119.749 1.00 31.57 263 PHE A N 1
ATOM 1631 C CA . PHE A 1 276 ? 125.721 108.952 121.196 1.00 31.57 263 PHE A CA 1
ATOM 1632 C C . PHE A 1 276 ? 125.838 107.523 121.713 1.00 31.57 263 PHE A C 1
ATOM 1633 O O . PHE A 1 276 ? 126.537 107.264 122.700 1.00 31.57 263 PHE A O 1
ATOM 1641 N N . ALA A 1 277 ? 125.177 106.579 121.045 1.00 29.71 264 ALA A N 1
ATOM 1642 C CA . ALA A 1 277 ? 125.167 105.201 121.518 1.00 29.71 264 ALA A CA 1
ATOM 1643 C C . ALA A 1 277 ? 126.520 104.529 121.328 1.00 29.71 264 ALA A C 1
ATOM 1644 O O . ALA A 1 277 ? 126.989 103.803 122.213 1.00 29.71 264 ALA A O 1
ATOM 1646 N N . SER A 1 278 ? 127.165 104.766 120.188 1.00 29.86 265 SER A N 1
ATOM 1647 C CA . SER A 1 278 ? 128.453 104.139 119.931 1.00 29.86 265 SER A CA 1
ATOM 1648 C C . SER A 1 278 ? 129.562 104.758 120.767 1.00 29.86 265 SER A C 1
ATOM 1649 O O . SER A 1 278 ? 130.549 104.083 121.063 1.00 29.86 265 SER A O 1
ATOM 1652 N N . TRP A 1 279 ? 129.427 106.021 121.165 1.00 28.97 266 TRP A N 1
ATOM 1653 C CA . TRP A 1 279 ? 130.386 106.566 122.119 1.00 28.97 266 TRP A CA 1
ATOM 1654 C C . TRP A 1 279 ? 130.152 106.005 123.510 1.00 28.97 266 TRP A C 1
ATOM 1655 O O . TRP A 1 279 ? 131.116 105.730 124.229 1.00 28.97 266 TRP A O 1
ATOM 1666 N N . PHE A 1 280 ? 128.886 105.875 123.924 1.00 28.21 267 PHE A N 1
ATOM 1667 C CA . PHE A 1 280 ? 128.593 105.366 125.261 1.00 28.21 267 PHE A CA 1
ATOM 1668 C C . PHE A 1 280 ? 129.057 103.925 125.421 1.00 28.21 267 PHE A C 1
ATOM 1669 O O . PHE A 1 280 ? 129.659 103.580 126.444 1.00 28.21 267 PHE A O 1
ATOM 1677 N N . SER A 1 281 ? 128.853 103.095 124.391 1.00 28.84 268 SER A N 1
ATOM 1678 C CA . SER A 1 281 ? 129.255 101.690 124.447 1.00 28.84 268 SER A CA 1
ATOM 1679 C C . SER A 1 281 ? 130.763 101.523 124.554 1.00 28.84 268 SER A C 1
ATOM 1680 O O . SER A 1 281 ? 131.236 100.565 125.166 1.00 28.84 268 SER A O 1
ATOM 1683 N N . PHE A 1 282 ? 131.525 102.444 123.989 1.00 27.98 269 PHE A N 1
ATOM 1684 C CA . PHE A 1 282 ? 132.974 102.396 124.078 1.00 27.98 269 PHE A CA 1
ATOM 1685 C C . PHE A 1 282 ? 133.504 103.011 125.366 1.00 27.98 269 PHE A C 1
ATOM 1686 O O . PHE A 1 282 ? 134.424 102.462 125.976 1.00 27.98 269 PHE A O 1
ATOM 1694 N N . ALA A 1 283 ? 132.933 104.125 125.814 1.00 27.08 270 ALA A N 1
ATOM 1695 C CA . ALA A 1 283 ? 133.561 104.935 126.846 1.00 27.08 270 ALA A CA 1
ATOM 1696 C C . ALA A 1 283 ? 132.996 104.730 128.244 1.00 27.08 270 ALA A C 1
ATOM 1697 O O . ALA A 1 283 ? 133.627 105.172 129.202 1.00 27.08 270 ALA A O 1
ATOM 1699 N N . PHE A 1 284 ? 131.837 104.082 128.401 1.00 27.21 271 PHE A N 1
ATOM 1700 C CA . PHE A 1 284 ? 131.341 103.818 129.752 1.00 27.21 271 PHE A CA 1
ATOM 1701 C C . PHE A 1 284 ? 132.134 102.748 130.512 1.00 27.21 271 PHE A C 1
ATOM 1702 O O . PHE A 1 284 ? 132.442 102.984 131.698 1.00 27.21 271 PHE A O 1
ATOM 1710 N N . PRO A 1 285 ? 132.496 101.578 129.939 1.00 27.16 272 PRO A N 1
ATOM 1711 C CA . PRO A 1 285 ? 133.316 100.642 130.730 1.00 27.16 272 PRO A CA 1
ATOM 1712 C C . PRO A 1 285 ? 134.716 101.146 131.012 1.00 27.16 272 PRO A C 1
ATOM 1713 O O . PRO A 1 285 ? 135.278 100.802 132.060 1.00 27.16 272 PRO A O 1
ATOM 1717 N N . THR A 1 286 ? 135.281 101.953 130.110 1.00 27.32 273 THR A N 1
ATOM 1718 C CA . THR A 1 286 ? 136.553 102.613 130.370 1.00 27.32 273 THR A CA 1
ATOM 1719 C C . THR A 1 286 ? 136.467 103.506 131.599 1.00 27.32 273 THR A C 1
ATOM 1720 O O . THR A 1 286 ? 137.353 103.472 132.465 1.00 27.32 273 THR A O 1
ATOM 1724 N N . MET A 1 287 ? 135.372 104.264 131.715 1.00 26.72 274 MET A N 1
ATOM 1725 C CA . MET A 1 287 ? 135.159 105.139 132.859 1.00 26.72 274 MET A CA 1
ATOM 1726 C C . MET A 1 287 ? 135.016 104.349 134.151 1.00 26.72 274 MET A C 1
ATOM 1727 O O . MET A 1 287 ? 135.593 104.729 135.172 1.00 26.72 274 MET A O 1
ATOM 1732 N N . VAL A 1 288 ? 134.286 103.232 134.121 1.00 25.53 275 VAL A N 1
ATOM 1733 C CA . VAL A 1 288 ? 134.060 102.479 135.354 1.00 25.53 275 VAL A CA 1
ATOM 1734 C C . VAL A 1 288 ? 135.342 101.793 135.832 1.00 25.53 275 VAL A C 1
ATOM 1735 O O . VAL A 1 288 ? 135.668 101.829 137.031 1.00 25.53 275 VAL A O 1
ATOM 1739 N N . ILE A 1 289 ? 136.109 101.204 134.902 1.00 24.92 276 ILE A N 1
ATOM 1740 C CA . ILE A 1 289 ? 137.381 100.570 135.255 1.00 24.92 276 ILE A CA 1
ATOM 1741 C C . ILE A 1 289 ? 138.365 101.597 135.800 1.00 24.92 276 ILE A C 1
ATOM 1742 O O . ILE A 1 289 ? 139.013 101.369 136.834 1.00 24.92 276 ILE A O 1
ATOM 1747 N N . LEU A 1 290 ? 138.462 102.757 135.142 1.00 25.51 277 LEU A N 1
ATOM 1748 C CA . LEU A 1 290 ? 139.392 103.786 135.585 1.00 25.51 277 LEU A CA 1
ATOM 1749 C C . LEU A 1 290 ? 138.983 104.390 136.922 1.00 25.51 277 LEU A C 1
ATOM 1750 O O . LEU A 1 290 ? 139.853 104.719 137.732 1.00 25.51 277 LEU A O 1
ATOM 1755 N N . LEU A 1 291 ? 137.680 104.483 137.198 1.00 24.78 278 LEU A N 1
ATOM 1756 C CA . LEU A 1 291 ? 137.234 105.002 138.487 1.00 24.78 278 LEU A CA 1
ATOM 1757 C C . LEU A 1 291 ? 137.562 104.042 139.626 1.00 24.78 278 LEU A C 1
ATOM 1758 O O . LEU A 1 291 ? 138.015 104.475 140.693 1.00 24.78 278 LEU A O 1
ATOM 1763 N N . LEU A 1 292 ? 137.368 102.736 139.410 1.00 25.26 279 LEU A N 1
ATOM 1764 C CA . LEU A 1 292 ? 137.712 101.766 140.450 1.00 25.26 279 LEU A CA 1
ATOM 1765 C C . LEU A 1 292 ? 139.218 101.704 140.696 1.00 25.26 279 LEU A C 1
ATOM 1766 O O . LEU A 1 292 ? 139.662 101.608 141.850 1.00 25.26 279 LEU A O 1
ATOM 1771 N N . LEU A 1 293 ? 140.020 101.807 139.633 1.00 25.24 280 LEU A N 1
ATOM 1772 C CA . LEU A 1 293 ? 141.468 101.807 139.811 1.00 25.24 280 LEU A CA 1
ATOM 1773 C C . LEU A 1 293 ? 141.961 103.082 140.485 1.00 25.24 280 LEU A C 1
ATOM 1774 O O . LEU A 1 293 ? 142.908 103.029 141.279 1.00 25.24 280 LEU A O 1
ATOM 1779 N N . ALA A 1 294 ? 141.318 104.220 140.213 1.00 26.89 281 ALA A N 1
ATOM 1780 C CA . ALA A 1 294 ? 141.681 105.463 140.885 1.00 26.89 281 ALA A CA 1
ATOM 1781 C C . ALA A 1 294 ? 141.346 105.418 142.368 1.00 26.89 281 ALA A C 1
ATOM 1782 O O . ALA A 1 294 ? 142.132 105.895 143.195 1.00 26.89 281 ALA A O 1
ATOM 1784 N N . TRP A 1 295 ? 140.185 104.855 142.714 1.00 29.18 282 TRP A N 1
ATOM 1785 C CA . TRP A 1 295 ? 139.803 104.680 144.113 1.00 29.18 282 TRP A CA 1
ATOM 1786 C C . TRP A 1 295 ? 140.795 103.796 144.854 1.00 29.18 282 TRP A C 1
ATOM 1787 O O . TRP A 1 295 ? 141.259 104.148 145.947 1.00 29.18 282 TRP A O 1
ATOM 1798 N N . LEU A 1 296 ? 141.165 102.666 144.244 1.00 29.26 283 LEU A N 1
ATOM 1799 C CA . LEU A 1 296 ? 142.118 101.747 144.858 1.00 29.26 283 LEU A CA 1
ATOM 1800 C C . LEU A 1 296 ? 143.490 102.386 145.046 1.00 29.26 283 LEU A C 1
ATOM 1801 O O . LEU A 1 296 ? 144.094 102.259 146.117 1.00 29.26 283 LEU A O 1
ATOM 1806 N N . TRP A 1 297 ? 143.973 103.126 144.041 1.00 28.68 284 TRP A N 1
ATOM 1807 C CA . TRP A 1 297 ? 145.309 103.704 144.136 1.00 28.68 284 TRP A CA 1
ATOM 1808 C C . TRP A 1 297 ? 145.362 104.862 145.126 1.00 28.68 284 TRP A C 1
ATOM 1809 O O . TRP A 1 297 ? 146.344 104.999 145.862 1.00 28.68 284 TRP A O 1
ATOM 1820 N N . LEU A 1 298 ? 144.320 105.694 145.180 1.00 30.54 285 LEU A N 1
ATOM 1821 C CA . LEU A 1 298 ? 144.326 106.799 146.134 1.00 30.54 285 LEU A CA 1
ATOM 1822 C C . LEU A 1 298 ? 144.181 106.295 147.562 1.00 30.54 285 LEU A C 1
ATOM 1823 O O . LEU A 1 298 ? 144.809 106.833 148.481 1.00 30.54 285 LEU A O 1
ATOM 1828 N N . GLN A 1 299 ? 143.394 105.237 147.754 1.00 33.79 286 GLN A N 1
ATOM 1829 C CA . GLN A 1 299 ? 143.261 104.622 149.067 1.00 33.79 286 GLN A CA 1
ATOM 1830 C C . GLN A 1 299 ? 144.567 103.986 149.525 1.00 33.79 286 GLN A C 1
ATOM 1831 O O . GLN A 1 299 ? 144.919 104.066 150.706 1.00 33.79 286 GLN A O 1
ATOM 1837 N N . ILE A 1 300 ? 145.311 103.378 148.600 1.00 33.25 287 ILE A N 1
ATOM 1838 C CA . ILE A 1 300 ? 146.617 102.819 148.932 1.00 33.25 287 ILE A CA 1
ATOM 1839 C C . ILE A 1 300 ? 147.610 103.923 149.276 1.00 33.25 287 ILE A C 1
ATOM 1840 O O . ILE A 1 300 ? 148.362 103.815 150.249 1.00 33.25 287 ILE A O 1
ATOM 1845 N N . LEU A 1 301 ? 147.604 105.017 148.514 1.00 32.10 288 LEU A N 1
ATOM 1846 C CA . LEU A 1 301 ? 148.636 106.035 148.678 1.00 32.10 288 LEU A CA 1
ATOM 1847 C C . LEU A 1 301 ? 148.420 106.882 149.929 1.00 32.10 288 LEU A C 1
ATOM 1848 O O . LEU A 1 301 ? 149.386 107.224 150.616 1.00 32.10 288 LEU A O 1
ATOM 1853 N N . PHE A 1 302 ? 147.178 107.232 150.257 1.00 34.42 289 PHE A N 1
ATOM 1854 C CA . PHE A 1 302 ? 146.992 108.122 151.401 1.00 34.42 289 PHE A CA 1
ATOM 1855 C C . PHE A 1 302 ? 146.662 107.400 152.697 1.00 34.42 289 PHE A C 1
ATOM 1856 O O . PHE A 1 302 ? 147.167 107.787 153.748 1.00 34.42 289 PHE A O 1
ATOM 1864 N N . LEU A 1 303 ? 145.839 106.366 152.661 1.00 36.76 290 LEU A N 1
ATOM 1865 C CA . LEU A 1 303 ? 145.664 105.494 153.809 1.00 36.76 290 LEU A CA 1
ATOM 1866 C C . LEU A 1 303 ? 146.718 104.390 153.719 1.00 36.76 290 LEU A C 1
ATOM 1867 O O . LEU A 1 303 ? 147.674 104.485 152.952 1.00 36.76 290 LEU A O 1
ATOM 1872 N N . GLY A 1 304 ? 146.589 103.333 154.501 1.00 41.02 291 GLY A N 1
ATOM 1873 C CA . GLY A 1 304 ? 147.590 102.289 154.524 1.00 41.02 291 GLY A CA 1
ATOM 1874 C C . GLY A 1 304 ? 147.396 101.240 153.446 1.00 41.02 291 GLY A C 1
ATOM 1875 O O . GLY A 1 304 ? 146.543 101.347 152.565 1.00 41.02 291 GLY A O 1
ATOM 1876 N N . PHE A 1 305 ? 148.221 100.198 153.534 1.00 45.91 292 PHE A N 1
ATOM 1877 C CA . PHE A 1 305 ? 148.065 98.971 152.765 1.00 45.91 292 PHE A CA 1
ATOM 1878 C C . PHE A 1 305 ? 147.150 97.961 153.441 1.00 45.91 292 PHE A C 1
ATOM 1879 O O . PHE A 1 305 ? 147.105 96.809 153.006 1.00 45.91 292 PHE A O 1
ATOM 1887 N N . ASN A 1 306 ? 146.429 98.359 154.490 1.00 48.67 293 ASN A N 1
ATOM 1888 C CA . ASN A 1 306 ? 145.770 97.394 155.364 1.00 48.67 293 ASN A CA 1
ATOM 1889 C C . ASN A 1 306 ? 144.554 96.742 154.712 1.00 48.67 293 ASN A C 1
ATOM 1890 O O . ASN A 1 306 ? 144.451 95.510 154.693 1.00 48.67 293 ASN A O 1
ATOM 1895 N N . PHE A 1 307 ? 143.619 97.555 154.205 1.00 47.08 294 PHE A N 1
ATOM 1896 C CA . PHE A 1 307 ? 142.291 97.163 153.708 1.00 47.08 294 PHE A CA 1
ATOM 1897 C C . PHE A 1 307 ? 141.426 96.519 154.779 1.00 47.08 294 PHE A C 1
ATOM 1898 O O . PHE A 1 307 ? 140.443 95.849 154.461 1.00 47.08 294 PHE A O 1
ATOM 1906 N N . ARG A 1 308 ? 141.766 96.691 156.039 1.00 51.70 295 ARG A N 1
ATOM 1907 C CA . ARG A 1 308 ? 140.956 96.198 157.137 1.00 51.70 295 ARG A CA 1
ATOM 1908 C C . ARG A 1 308 ? 140.594 97.299 158.111 1.00 51.70 295 ARG A C 1
ATOM 1909 O O . ARG A 1 308 ? 139.456 97.364 158.568 1.00 51.70 295 ARG A O 1
ATOM 1917 N N . LYS A 1 309 ? 141.530 98.189 158.416 1.00 49.70 296 LYS A N 1
ATOM 1918 C CA . LYS A 1 309 ? 141.160 99.433 159.064 1.00 49.70 296 LYS A CA 1
ATOM 1919 C C . LYS A 1 309 ? 140.641 100.460 158.070 1.00 49.70 296 LYS A C 1
ATOM 1920 O O . LYS A 1 309 ? 139.964 101.406 158.480 1.00 49.70 296 LYS A O 1
ATOM 1926 N N . ASN A 1 310 ? 140.937 100.290 156.777 1.00 45.04 297 ASN A N 1
ATOM 1927 C CA . ASN A 1 310 ? 140.347 101.153 155.759 1.00 45.04 297 ASN A CA 1
ATOM 1928 C C . ASN A 1 310 ? 138.857 100.904 155.632 1.00 45.04 297 ASN A C 1
ATOM 1929 O O . ASN A 1 310 ? 138.085 101.840 155.417 1.00 45.04 297 ASN A O 1
ATOM 1934 N N . PHE A 1 311 ? 138.437 99.658 155.768 1.00 44.59 298 PHE A N 1
ATOM 1935 C CA . PHE A 1 311 ? 137.033 99.305 155.715 1.00 44.59 298 PHE A CA 1
ATOM 1936 C C . PHE A 1 311 ? 136.421 99.177 157.098 1.00 44.59 298 PHE A C 1
ATOM 1937 O O . PHE A 1 311 ? 135.263 98.782 157.210 1.00 44.59 298 PHE A O 1
ATOM 1945 N N . GLY A 1 312 ? 137.173 99.507 158.145 1.00 51.76 299 GLY A N 1
ATOM 1946 C CA . GLY A 1 312 ? 136.658 99.509 159.502 1.00 51.76 299 GLY A CA 1
ATOM 1947 C C . GLY A 1 312 ? 136.241 98.169 160.060 1.00 51.76 299 GLY A C 1
ATOM 1948 O O . GLY A 1 312 ? 135.343 98.120 160.893 1.00 51.76 299 GLY A O 1
ATOM 1949 N N . ILE A 1 313 ? 136.875 97.083 159.636 1.00 54.44 300 ILE A N 1
ATOM 1950 C CA . ILE A 1 313 ? 136.456 95.728 159.983 1.00 54.44 300 ILE A CA 1
ATOM 1951 C C . ILE A 1 313 ? 137.278 95.232 161.164 1.00 54.44 300 ILE A C 1
ATOM 1952 O O . ILE A 1 313 ? 138.499 95.417 161.199 1.00 54.44 300 ILE A O 1
ATOM 1957 N N . GLY A 1 314 ? 136.612 94.630 162.135 1.00 62.98 301 GLY A N 1
ATOM 1958 C CA . GLY A 1 314 ? 137.242 93.972 163.260 1.00 62.98 301 GLY A CA 1
ATOM 1959 C C . GLY A 1 314 ? 137.098 94.780 164.534 1.00 62.98 301 GLY A C 1
ATOM 1960 O O . GLY A 1 314 ? 136.949 96.008 164.509 1.00 62.98 301 GLY A O 1
ATOM 1961 N N . GLU A 1 315 ? 137.140 94.082 165.669 1.00 67.63 302 GLU A N 1
ATOM 1962 C CA . GLU A 1 315 ? 137.015 94.739 166.961 1.00 67.63 302 GLU A CA 1
ATOM 1963 C C . GLU A 1 315 ? 138.242 95.597 167.245 1.00 67.63 302 GLU A C 1
ATOM 1964 O O . GLU A 1 315 ? 139.331 95.353 166.714 1.00 67.63 302 GLU A O 1
ATOM 1970 N N . LYS A 1 316 ? 138.027 96.615 168.093 1.00 66.72 303 LYS A N 1
ATOM 1971 C CA . LYS A 1 316 ? 138.749 97.864 168.350 1.00 66.72 303 LYS A CA 1
ATOM 1972 C C . LYS A 1 316 ? 138.485 98.872 167.215 1.00 66.72 303 LYS A C 1
ATOM 1973 O O . LYS A 1 316 ? 138.669 100.071 167.417 1.00 66.72 303 LYS A O 1
ATOM 1979 N N . MET A 1 317 ? 137.915 98.450 166.096 1.00 63.82 304 MET A N 1
ATOM 1980 C CA . MET A 1 317 ? 137.385 99.366 165.102 1.00 63.82 304 MET A CA 1
ATOM 1981 C C . MET A 1 317 ? 135.871 99.354 165.035 1.00 63.82 304 MET A C 1
ATOM 1982 O O . MET A 1 317 ? 135.277 100.405 164.808 1.00 63.82 304 MET A O 1
ATOM 1987 N N . GLN A 1 318 ? 135.241 98.195 165.234 1.00 63.42 305 GLN A N 1
ATOM 1988 C CA . GLN A 1 318 ? 133.791 98.077 165.116 1.00 63.42 305 GLN A CA 1
ATOM 1989 C C . GLN A 1 318 ? 133.065 98.856 166.201 1.00 63.42 305 GLN A C 1
ATOM 1990 O O . GLN A 1 318 ? 131.995 99.416 165.950 1.00 63.42 305 GLN A O 1
ATOM 1996 N N . GLU A 1 319 ? 133.620 98.914 167.408 1.00 65.79 306 GLU A N 1
ATOM 1997 C CA . GLU A 1 319 ? 132.907 99.526 168.520 1.00 65.79 306 GLU A CA 1
ATOM 1998 C C . GLU A 1 319 ? 133.367 100.943 168.830 1.00 65.79 306 GLU A C 1
ATOM 1999 O O . GLU A 1 319 ? 132.674 101.652 169.565 1.00 65.79 306 GLU A O 1
ATOM 2005 N N . GLN A 1 320 ? 134.508 101.376 168.309 1.00 62.88 307 GLN A N 1
ATOM 2006 C CA . GLN A 1 320 ? 134.841 102.790 168.358 1.00 62.88 307 GLN A CA 1
ATOM 2007 C C . GLN A 1 320 ? 134.185 103.568 167.225 1.00 62.88 307 GLN A C 1
ATOM 2008 O O . GLN A 1 320 ? 134.297 104.796 167.182 1.00 62.88 307 GLN A O 1
ATOM 2014 N N . GLN A 1 321 ? 133.490 102.881 166.322 1.00 57.01 308 GLN A N 1
ATOM 2015 C CA . GLN A 1 321 ? 132.665 103.524 165.314 1.00 57.01 308 GLN A CA 1
ATOM 2016 C C . GLN A 1 321 ? 131.221 103.688 165.749 1.00 57.01 308 GLN A C 1
ATOM 2017 O O . GLN A 1 321 ? 130.559 104.628 165.300 1.00 57.01 308 GLN A O 1
ATOM 2023 N N . GLN A 1 322 ? 130.722 102.817 166.631 1.00 56.81 309 GLN A N 1
ATOM 2024 C CA . GLN A 1 322 ? 129.390 103.012 167.193 1.00 56.81 309 GLN A CA 1
ATOM 2025 C C . GLN A 1 322 ? 129.346 104.239 168.089 1.00 56.81 309 GLN A C 1
ATOM 2026 O O . GLN A 1 322 ? 128.311 104.906 168.168 1.00 56.81 309 GLN A O 1
ATOM 2032 N N . ALA A 1 323 ? 130.463 104.565 168.743 1.00 53.05 310 ALA A N 1
ATOM 2033 C CA . ALA A 1 323 ? 130.534 105.766 169.564 1.00 53.05 310 ALA A CA 1
ATOM 2034 C C . ALA A 1 323 ? 130.423 107.023 168.713 1.00 53.05 310 ALA A C 1
ATOM 2035 O O . ALA A 1 323 ? 129.643 107.930 169.030 1.00 53.05 310 ALA A O 1
ATOM 2037 N N . ALA A 1 324 ? 131.182 107.083 167.614 1.00 48.99 311 ALA A N 1
ATOM 2038 C CA . ALA A 1 324 ? 131.103 108.224 166.709 1.00 48.99 311 ALA A CA 1
ATOM 2039 C C . ALA A 1 324 ? 129.753 108.303 166.013 1.00 48.99 311 ALA A C 1
ATOM 2040 O O . ALA A 1 324 ? 129.241 109.405 165.790 1.00 48.99 311 ALA A O 1
ATOM 2042 N N . TYR A 1 325 ? 129.144 107.158 165.705 1.00 45.32 312 TYR A N 1
ATOM 2043 C CA . TYR A 1 325 ? 127.820 107.169 165.098 1.00 45.32 312 TYR A CA 1
ATOM 2044 C C . TYR A 1 325 ? 126.759 107.666 166.073 1.00 45.32 312 TYR A C 1
ATOM 2045 O O . TYR A 1 325 ? 125.833 108.384 165.675 1.00 45.32 312 TYR A O 1
ATOM 2054 N N . CYS A 1 326 ? 126.886 107.323 167.357 1.00 48.10 313 CYS A N 1
ATOM 2055 C CA . CYS A 1 326 ? 125.947 107.841 168.347 1.00 48.10 313 CYS A CA 1
ATOM 2056 C C . CYS A 1 326 ? 126.147 109.331 168.592 1.00 48.10 313 CYS A C 1
ATOM 2057 O O . CYS A 1 326 ? 125.169 110.056 168.815 1.00 48.10 313 CYS A O 1
ATOM 2060 N N . VAL A 1 327 ? 127.395 109.802 168.536 1.00 45.62 314 VAL A N 1
ATOM 2061 C CA . VAL A 1 327 ? 127.674 111.237 168.609 1.00 45.62 314 VAL A CA 1
ATOM 2062 C C . VAL A 1 327 ? 127.033 111.970 167.432 1.00 45.62 314 VAL A C 1
ATOM 2063 O O . VAL A 1 327 ? 126.453 113.050 167.595 1.00 45.62 314 VAL A O 1
ATOM 2067 N N . ILE A 1 328 ? 127.084 111.368 166.243 1.00 42.83 315 ILE A N 1
ATOM 2068 C CA . ILE A 1 328 ? 126.486 111.970 165.054 1.00 42.83 315 ILE A CA 1
ATOM 2069 C C . ILE A 1 328 ? 124.963 112.007 165.163 1.00 42.83 315 ILE A C 1
ATOM 2070 O O . ILE A 1 328 ? 124.333 113.009 164.799 1.00 42.83 315 ILE A O 1
ATOM 2075 N N . GLN A 1 329 ? 124.354 110.944 165.705 1.00 44.84 316 GLN A N 1
ATOM 2076 C CA . GLN A 1 329 ? 122.910 110.953 165.955 1.00 44.84 316 GLN A CA 1
ATOM 2077 C C . GLN A 1 329 ? 122.508 112.035 166.950 1.00 44.84 316 GLN A C 1
ATOM 2078 O O . GLN A 1 329 ? 121.485 112.708 166.767 1.00 44.84 316 GLN A O 1
ATOM 2084 N N . THR A 1 330 ? 123.314 112.233 167.993 1.00 45.84 317 THR A N 1
ATOM 2085 C CA . THR A 1 330 ? 123.023 113.271 168.979 1.00 45.84 317 THR A CA 1
ATOM 2086 C C . THR A 1 330 ? 123.155 114.672 168.384 1.00 45.84 317 THR A C 1
ATOM 2087 O O . THR A 1 330 ? 122.299 115.532 168.623 1.00 45.84 317 THR A O 1
ATOM 2091 N N . GLU A 1 331 ? 124.200 114.914 167.584 1.00 45.16 318 GLU A N 1
ATOM 2092 C CA . GLU A 1 331 ? 124.351 116.222 166.944 1.00 45.16 318 GLU A CA 1
ATOM 2093 C C . GLU A 1 331 ? 123.262 116.493 165.920 1.00 45.16 318 GLU A C 1
ATOM 2094 O O . GLU A 1 331 ? 122.881 117.649 165.724 1.00 45.16 318 GLU A O 1
ATOM 2100 N N . HIS A 1 332 ? 122.750 115.458 165.259 1.00 44.26 319 HIS A N 1
ATOM 2101 C CA . HIS A 1 332 ? 121.666 115.682 164.313 1.00 44.26 319 HIS A CA 1
ATOM 2102 C C . HIS A 1 332 ? 120.358 115.968 165.031 1.00 44.26 319 HIS A C 1
ATOM 2103 O O . HIS A 1 332 ? 119.585 116.825 164.593 1.00 44.26 319 HIS A O 1
ATOM 2110 N N . ARG A 1 333 ? 120.092 115.263 166.132 1.00 47.15 320 ARG A N 1
ATOM 2111 C CA . ARG A 1 333 ? 118.890 115.540 166.913 1.00 47.15 320 ARG A CA 1
ATOM 2112 C C . ARG A 1 333 ? 118.943 116.911 167.580 1.00 47.15 320 ARG A C 1
ATOM 2113 O O . ARG A 1 333 ? 117.901 117.545 167.764 1.00 47.15 320 ARG A O 1
ATOM 2121 N N . LEU A 1 334 ? 120.139 117.399 167.918 1.00 45.29 321 LEU A N 1
ATOM 2122 C CA . LEU A 1 334 ? 120.263 118.689 168.592 1.00 45.29 321 LEU A CA 1
ATOM 2123 C C . LEU A 1 334 ? 119.951 119.870 167.685 1.00 45.29 321 LEU A C 1
ATOM 2124 O O . LEU A 1 334 ? 119.707 120.968 168.188 1.00 45.29 321 LEU A O 1
ATOM 2129 N N . LEU A 1 335 ? 119.983 119.685 166.371 1.00 42.54 322 LEU A N 1
ATOM 2130 C CA . LEU A 1 335 ? 119.481 120.706 165.467 1.00 42.54 322 LEU A CA 1
ATOM 2131 C C . LEU A 1 335 ? 117.967 120.772 165.570 1.00 42.54 322 LEU A C 1
ATOM 2132 O O . LEU A 1 335 ? 117.296 119.752 165.739 1.00 42.54 322 LEU A O 1
ATOM 2137 N N . GLY A 1 336 ? 117.423 121.973 165.473 1.00 39.59 323 GLY A N 1
ATOM 2138 C CA . GLY A 1 336 ? 115.997 122.142 165.580 1.00 39.59 323 GLY A CA 1
ATOM 2139 C C . GLY A 1 336 ? 115.300 121.913 164.258 1.00 39.59 323 GLY A C 1
ATOM 2140 O O . GLY A 1 336 ? 115.752 121.133 163.419 1.00 39.59 323 GLY A O 1
ATOM 2141 N N . PRO A 1 337 ? 114.168 122.577 164.054 1.00 37.88 324 PRO A N 1
ATOM 2142 C CA . PRO A 1 337 ? 113.572 122.618 162.718 1.00 37.88 324 PRO A CA 1
ATOM 2143 C C . PRO A 1 337 ? 114.350 123.578 161.832 1.00 37.88 324 PRO A C 1
ATOM 2144 O O . PRO A 1 337 ? 115.197 124.343 162.290 1.00 37.88 324 PRO A O 1
ATOM 2148 N N . MET A 1 338 ? 114.056 123.528 160.540 1.00 34.36 325 MET A N 1
ATOM 2149 C CA . MET A 1 338 ? 114.765 124.380 159.600 1.00 34.36 325 MET A CA 1
ATOM 2150 C C . MET A 1 338 ? 114.272 125.813 159.704 1.00 34.36 325 MET A C 1
ATOM 2151 O O . MET A 1 338 ? 113.072 126.068 159.801 1.00 34.36 325 MET A O 1
ATOM 2156 N N . THR A 1 339 ? 115.208 126.755 159.692 1.00 30.56 326 THR A N 1
ATOM 2157 C CA . THR A 1 339 ? 114.859 128.163 159.697 1.00 30.56 326 THR A CA 1
ATOM 2158 C C . THR A 1 339 ? 114.404 128.591 158.303 1.00 30.56 326 THR A C 1
ATOM 2159 O O . THR A 1 339 ? 114.434 127.815 157.349 1.00 30.56 326 THR A O 1
ATOM 2163 N N . PHE A 1 340 ? 113.964 129.843 158.194 1.00 29.80 327 PHE A N 1
ATOM 2164 C CA . PHE A 1 340 ? 113.502 130.383 156.918 1.00 29.80 327 PHE A CA 1
ATOM 2165 C C . PHE A 1 340 ? 114.635 130.462 155.900 1.00 29.80 327 PHE A C 1
ATOM 2166 O O . PHE A 1 340 ? 114.437 130.170 154.712 1.00 29.80 327 PHE A O 1
ATOM 2174 N N . ALA A 1 341 ? 115.828 130.844 156.358 1.00 27.31 328 ALA A N 1
ATOM 2175 C CA . ALA A 1 341 ? 116.976 130.980 155.474 1.00 27.31 328 ALA A CA 1
ATOM 2176 C C . ALA A 1 341 ? 117.415 129.632 154.920 1.00 27.31 328 ALA A C 1
ATOM 2177 O O . ALA A 1 341 ? 117.760 129.528 153.739 1.00 27.31 328 ALA A O 1
ATOM 2179 N N . GLU A 1 342 ? 117.360 128.586 155.747 1.00 28.66 329 GLU A N 1
ATOM 2180 C CA . GLU A 1 342 ? 117.721 127.244 155.302 1.00 28.66 329 GLU A CA 1
ATOM 2181 C C . GLU A 1 342 ? 116.760 126.720 154.242 1.00 28.66 329 GLU A C 1
ATOM 2182 O O . GLU A 1 342 ? 117.191 126.104 153.263 1.00 28.66 329 GLU A O 1
ATOM 2188 N N . LYS A 1 343 ? 115.463 126.991 154.401 1.00 27.60 330 LYS A N 1
ATOM 2189 C CA . LYS A 1 343 ? 114.476 126.564 153.414 1.00 27.60 330 LYS A CA 1
ATOM 2190 C C . LYS A 1 343 ? 114.644 127.306 152.094 1.00 27.60 330 LYS A C 1
ATOM 2191 O O . LYS A 1 343 ? 114.582 126.689 151.019 1.00 27.60 330 LYS A O 1
ATOM 2197 N N . ALA A 1 344 ? 114.884 128.622 152.157 1.00 25.47 331 ALA A N 1
ATOM 2198 C CA . ALA A 1 344 ? 115.083 129.408 150.939 1.00 25.47 331 ALA A CA 1
ATOM 2199 C C . ALA A 1 344 ? 116.335 128.974 150.183 1.00 25.47 331 ALA A C 1
ATOM 2200 O O . ALA A 1 344 ? 116.312 128.838 148.951 1.00 25.47 331 ALA A O 1
ATOM 2202 N N . ILE A 1 345 ? 117.416 128.690 150.909 1.00 24.54 332 ILE A N 1
ATOM 2203 C CA . ILE A 1 345 ? 118.653 128.291 150.254 1.00 24.54 332 ILE A CA 1
ATOM 2204 C C . ILE A 1 345 ? 118.552 126.869 149.705 1.00 24.54 332 ILE A C 1
ATOM 2205 O O . ILE A 1 345 ? 119.097 126.581 148.633 1.00 24.54 332 ILE A O 1
ATOM 2210 N N . SER A 1 346 ? 117.800 125.984 150.371 1.00 26.38 333 SER A N 1
ATOM 2211 C CA . SER A 1 346 ? 117.595 124.634 149.845 1.00 26.38 333 SER A CA 1
ATOM 2212 C C . SER A 1 346 ? 116.813 124.647 148.538 1.00 26.38 333 SER A C 1
ATOM 2213 O O . SER A 1 346 ? 117.180 123.943 147.581 1.00 26.38 333 SER A O 1
ATOM 2216 N N . ILE A 1 347 ? 115.751 125.459 148.480 1.00 24.31 334 ILE A N 1
ATOM 2217 C CA . ILE A 1 347 ? 114.960 125.578 147.257 1.00 24.31 334 ILE A CA 1
ATOM 2218 C C . ILE A 1 347 ? 115.798 126.159 146.122 1.00 24.31 334 ILE A C 1
ATOM 2219 O O . ILE A 1 347 ? 115.769 125.651 144.990 1.00 24.31 334 ILE A O 1
ATOM 2224 N N . LEU A 1 348 ? 116.597 127.194 146.416 1.00 23.80 335 LEU A N 1
ATOM 2225 C CA . LEU A 1 348 ? 117.422 127.804 145.375 1.00 23.80 335 LEU A CA 1
ATOM 2226 C C . LEU A 1 348 ? 118.520 126.869 144.881 1.00 23.80 335 LEU A C 1
ATOM 2227 O O . LEU A 1 348 ? 118.840 126.879 143.689 1.00 23.80 335 LEU A O 1
ATOM 2232 N N . PHE A 1 349 ? 119.073 126.036 145.768 1.00 25.68 336 PHE A N 1
ATOM 2233 C CA . PHE A 1 349 ? 120.087 125.057 145.385 1.00 25.68 336 PHE A CA 1
ATOM 2234 C C . PHE A 1 349 ? 119.517 124.004 144.441 1.00 25.68 336 PHE A C 1
ATOM 2235 O O . PHE A 1 349 ? 120.140 123.659 143.423 1.00 25.68 336 PHE A O 1
ATOM 2243 N N . VAL A 1 350 ? 118.325 123.489 144.765 1.00 24.06 337 VAL A N 1
ATOM 2244 C CA . VAL A 1 350 ? 117.676 122.495 143.910 1.00 24.06 337 VAL A CA 1
ATOM 2245 C C . VAL A 1 350 ? 117.342 123.087 142.543 1.00 24.06 337 VAL A C 1
ATOM 2246 O O . VAL A 1 350 ? 117.558 122.447 141.504 1.00 24.06 337 VAL A O 1
ATOM 2250 N N . ILE A 1 351 ? 116.863 124.335 142.522 1.00 23.19 338 ILE A N 1
ATOM 2251 C CA . ILE A 1 351 ? 116.533 125.004 141.264 1.00 23.19 338 ILE A CA 1
ATOM 2252 C C . ILE A 1 351 ? 117.784 125.226 140.412 1.00 23.19 338 ILE A C 1
ATOM 2253 O O . ILE A 1 351 ? 117.751 125.036 139.191 1.00 23.19 338 ILE A O 1
ATOM 2258 N N . LEU A 1 352 ? 118.912 125.567 141.043 1.00 22.52 339 LEU A N 1
ATOM 2259 C CA . LEU A 1 352 ? 120.157 125.765 140.300 1.00 22.52 339 LEU A CA 1
ATOM 2260 C C . LEU A 1 352 ? 120.643 124.473 139.656 1.00 22.52 339 LEU A C 1
ATOM 2261 O O . LEU A 1 352 ? 121.072 124.476 138.494 1.00 22.52 339 LEU A O 1
ATOM 2266 N N . VAL A 1 353 ? 120.547 123.356 140.372 1.00 23.62 340 VAL A N 1
ATOM 2267 C CA . VAL A 1 353 ? 120.987 122.092 139.784 1.00 23.62 340 VAL A CA 1
ATOM 2268 C C . VAL A 1 353 ? 120.051 121.658 138.648 1.00 23.62 340 VAL A C 1
ATOM 2269 O O . VAL A 1 353 ? 120.507 121.191 137.591 1.00 23.62 340 VAL A O 1
ATOM 2273 N N . LEU A 1 354 ? 118.741 121.869 138.819 1.00 23.79 341 LEU A N 1
ATOM 2274 C CA . LEU A 1 354 ? 117.784 121.533 137.768 1.00 23.79 341 LEU A CA 1
ATOM 2275 C C . LEU A 1 354 ? 117.942 122.412 136.535 1.00 23.79 341 LEU A C 1
ATOM 2276 O O . LEU A 1 354 ? 117.664 121.959 135.425 1.00 23.79 341 LEU A O 1
ATOM 2281 N N . LEU A 1 355 ? 118.367 123.663 136.706 1.00 22.25 342 LEU A N 1
ATOM 2282 C CA . LEU A 1 355 ? 118.625 124.515 135.554 1.00 22.25 342 LEU A CA 1
ATOM 2283 C C . LEU A 1 355 ? 119.922 124.132 134.867 1.00 22.25 342 LEU A C 1
ATOM 2284 O O . LEU A 1 355 ? 120.050 124.314 133.656 1.00 22.25 342 LEU A O 1
ATOM 2289 N N . TRP A 1 356 ? 120.899 123.628 135.6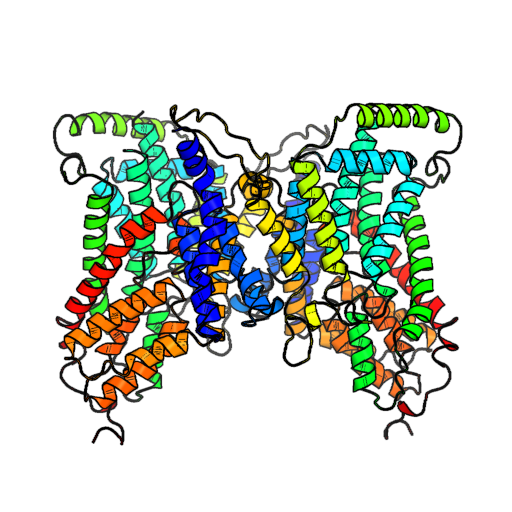20 1.00 21.91 343 TRP A N 1
ATOM 2290 C CA . TRP A 1 356 ? 122.111 123.122 134.982 1.00 21.91 343 TRP A CA 1
ATOM 2291 C C . TRP A 1 356 ? 121.857 121.863 134.161 1.00 21.91 343 TRP A C 1
ATOM 2292 O O . TRP A 1 356 ? 122.512 121.679 133.134 1.00 21.91 343 TRP A O 1
ATOM 2303 N N . PHE A 1 357 ? 120.951 120.973 134.599 1.00 25.97 344 PHE A N 1
ATOM 2304 C CA . PHE A 1 357 ? 120.675 119.765 133.812 1.00 25.97 344 PHE A CA 1
ATOM 2305 C C . PHE A 1 357 ? 120.063 120.080 132.455 1.00 25.97 344 PHE A C 1
ATOM 2306 O O . PHE A 1 357 ? 120.382 119.420 131.463 1.00 25.97 344 PHE A O 1
ATOM 2314 N N . THR A 1 358 ? 119.181 121.068 132.386 1.00 24.61 345 THR A N 1
ATOM 2315 C CA . THR A 1 358 ? 118.283 121.199 131.253 1.00 24.61 345 THR A CA 1
ATOM 2316 C C . THR A 1 358 ? 118.641 122.343 130.320 1.00 24.61 345 THR A C 1
ATOM 2317 O O . THR A 1 358 ? 117.869 122.631 129.408 1.00 24.61 345 THR A O 1
ATOM 2321 N N . ARG A 1 359 ? 119.788 122.993 130.510 1.00 24.68 346 ARG A N 1
ATOM 2322 C CA . ARG A 1 359 ? 120.106 124.174 129.713 1.00 24.68 346 ARG A CA 1
ATOM 2323 C C . ARG A 1 359 ? 120.435 123.801 128.276 1.00 24.68 346 ARG A C 1
ATOM 2324 O O . ARG A 1 359 ? 119.828 124.315 127.334 1.00 24.68 346 ARG A O 1
ATOM 2332 N N . GLU A 1 360 ? 121.396 122.908 128.090 1.00 31.14 347 GLU A N 1
ATOM 2333 C CA . GLU A 1 360 ? 121.797 122.460 126.758 1.00 31.14 347 GLU A CA 1
ATOM 2334 C C . GLU A 1 360 ? 122.284 121.028 126.875 1.00 31.14 347 GLU A C 1
ATOM 2335 O O . GLU A 1 360 ? 123.490 120.762 126.905 1.00 31.14 347 GLU A O 1
ATOM 2341 N N . PRO A 1 361 ? 121.362 120.066 126.955 1.00 32.92 348 PRO A N 1
ATOM 2342 C CA . PRO A 1 361 ? 121.767 118.690 127.269 1.00 32.92 348 PRO A CA 1
ATOM 2343 C C . PRO A 1 361 ? 122.447 117.968 126.125 1.00 32.92 348 PRO A C 1
ATOM 2344 O O . PRO A 1 361 ? 123.079 116.936 126.364 1.00 32.92 348 PRO A O 1
ATOM 2348 N N . GLY A 1 362 ? 122.355 118.467 124.911 1.00 35.57 349 GLY A N 1
ATOM 2349 C CA . GLY A 1 362 ? 122.998 117.826 123.775 1.00 35.57 349 GLY A CA 1
ATOM 2350 C C . GLY A 1 362 ? 122.174 116.791 123.044 1.00 35.57 349 GLY A C 1
ATOM 2351 O O . GLY A 1 362 ? 122.068 116.835 121.821 1.00 35.57 349 GLY A O 1
ATOM 2352 N N .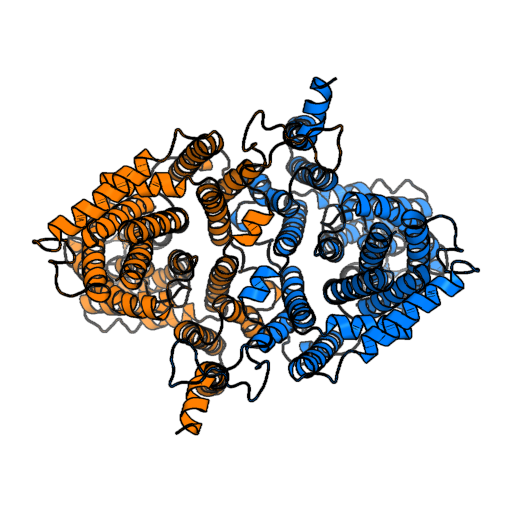 PHE A 1 363 ? 121.581 115.851 123.773 1.00 35.66 350 PHE A N 1
ATOM 2353 C CA . PHE A 1 363 ? 120.826 114.786 123.134 1.00 35.66 350 PHE A CA 1
ATOM 2354 C C . PHE A 1 363 ? 119.337 115.088 123.014 1.00 35.66 350 PHE A C 1
ATOM 2355 O O . PHE A 1 363 ? 118.647 114.393 122.264 1.00 35.66 350 PHE A O 1
ATOM 2363 N N . PHE A 1 364 ? 118.821 116.087 123.727 1.00 35.21 351 PHE A N 1
ATOM 2364 C CA . PHE A 1 364 ? 117.542 116.692 123.383 1.00 35.21 351 PHE A CA 1
ATOM 2365 C C . PHE A 1 364 ? 117.710 118.203 123.463 1.00 35.21 351 PHE A C 1
ATOM 2366 O O . PHE A 1 364 ? 118.805 118.710 123.703 1.00 35.21 351 PHE A O 1
ATOM 2374 N N . LEU A 1 365 ? 116.623 118.927 123.241 1.00 33.59 352 LEU A N 1
ATOM 2375 C CA . LEU A 1 365 ? 116.661 120.375 123.091 1.00 33.59 352 LEU A CA 1
ATOM 2376 C C . LEU A 1 365 ? 116.295 121.042 124.411 1.00 33.59 352 LEU A C 1
ATOM 2377 O O . LEU A 1 365 ? 115.203 120.819 124.939 1.00 33.59 352 LEU A O 1
ATOM 2382 N N . GLY A 1 366 ? 117.205 121.863 124.940 1.00 28.90 353 GLY A N 1
ATOM 2383 C CA . GLY A 1 366 ? 117.028 122.482 126.233 1.00 28.90 353 GLY A CA 1
ATOM 2384 C C . GLY A 1 366 ? 116.438 123.878 126.145 1.00 28.90 353 GLY A C 1
ATOM 2385 O O . GLY A 1 366 ? 116.170 124.408 125.074 1.00 28.90 353 GLY A O 1
ATOM 2386 N N . TRP A 1 367 ? 116.246 124.483 127.320 1.00 24.67 354 TRP A N 1
ATOM 2387 C CA . TRP A 1 367 ? 115.689 125.829 127.367 1.00 24.67 354 TRP A CA 1
ATOM 2388 C C . TRP A 1 367 ? 116.659 126.876 126.849 1.00 24.67 354 TRP A C 1
ATOM 2389 O O . TRP A 1 367 ? 116.224 127.952 126.440 1.00 24.67 354 TRP A O 1
ATOM 2400 N N . GLY A 1 368 ? 117.958 126.592 126.850 1.00 27.50 355 GLY A N 1
ATOM 2401 C CA . GLY A 1 368 ? 118.897 127.524 126.269 1.00 27.50 355 GLY A CA 1
ATOM 2402 C C . GLY A 1 368 ? 118.958 127.487 124.763 1.00 27.50 355 GLY A C 1
ATOM 2403 O O . GLY A 1 368 ? 119.517 128.400 124.157 1.00 27.50 355 GLY A O 1
ATOM 2404 N N . ASN A 1 369 ? 118.415 126.447 124.141 1.00 30.41 356 ASN A N 1
ATOM 2405 C CA . ASN A 1 369 ? 118.261 126.432 122.695 1.00 30.41 356 ASN A CA 1
ATOM 2406 C C . ASN A 1 369 ? 116.935 127.021 122.256 1.00 30.41 356 ASN A C 1
ATOM 2407 O O . ASN A 1 369 ? 116.861 127.619 121.182 1.00 30.41 356 ASN A O 1
ATOM 2412 N N . LEU A 1 370 ? 115.886 126.857 123.058 1.00 30.18 357 LEU A N 1
ATOM 2413 C CA . LEU A 1 370 ? 114.578 127.386 122.699 1.00 30.18 357 LEU A CA 1
ATOM 2414 C C . LEU A 1 370 ? 114.519 128.887 122.925 1.00 30.18 357 LEU A C 1
ATOM 2415 O O . LEU A 1 370 ? 114.369 129.666 121.981 1.00 30.18 357 LEU A O 1
ATOM 2420 N N . ALA A 1 371 ? 114.628 129.313 124.173 1.00 29.34 358 ALA A N 1
ATOM 2421 C CA . ALA A 1 371 ? 114.922 130.700 124.474 1.00 29.34 358 ALA A CA 1
ATOM 2422 C C . ALA A 1 371 ? 116.414 130.914 124.293 1.00 29.34 358 ALA A C 1
ATOM 2423 O O . ALA A 1 371 ? 117.196 129.976 124.400 1.00 29.34 358 ALA A O 1
ATOM 2425 N N . PHE A 1 372 ? 116.794 132.152 124.011 1.00 27.82 359 PHE A N 1
ATOM 2426 C CA . PHE A 1 372 ? 118.186 132.561 123.824 1.00 27.82 359 PHE A CA 1
ATOM 2427 C C . PHE A 1 372 ? 119.060 131.771 122.841 1.00 27.82 359 PHE A C 1
ATOM 2428 O O . PHE A 1 372 ? 120.159 131.337 123.203 1.00 27.82 359 PHE A O 1
ATOM 2436 N N . PRO A 1 373 ? 118.655 131.591 121.578 1.00 33.06 360 PRO A N 1
ATOM 2437 C CA . PRO A 1 373 ? 119.598 131.004 120.624 1.00 33.06 360 PRO A CA 1
ATOM 2438 C C . PRO A 1 373 ? 120.364 132.048 119.818 1.00 33.06 360 PRO A C 1
ATOM 2439 O O . PRO A 1 373 ? 119.944 133.193 119.658 1.00 33.06 360 PRO A O 1
ATOM 2443 N N . ASN A 1 374 ? 121.524 131.636 119.324 1.00 39.87 361 ASN A N 1
ATOM 2444 C CA . ASN A 1 374 ? 122.267 132.454 118.376 1.00 39.87 361 ASN A CA 1
ATOM 2445 C C . ASN A 1 374 ? 121.901 132.031 116.951 1.00 39.87 361 ASN A C 1
ATOM 2446 O O . ASN A 1 374 ? 120.916 131.325 116.727 1.00 39.87 361 ASN A O 1
ATOM 2451 N N . ALA A 1 375 ? 122.691 132.465 115.967 1.00 44.05 362 ALA A N 1
ATOM 2452 C CA . ALA A 1 375 ? 122.398 132.168 114.568 1.00 44.05 362 ALA A CA 1
ATOM 2453 C C . ALA A 1 375 ? 122.600 130.700 114.206 1.00 44.05 362 ALA A C 1
ATOM 2454 O O . ALA A 1 375 ? 122.056 130.252 113.193 1.00 44.05 362 ALA A O 1
ATOM 2456 N N . LYS A 1 376 ? 123.362 129.947 114.996 1.00 44.03 363 LYS A N 1
ATOM 2457 C CA . LYS A 1 376 ? 123.556 128.521 114.773 1.00 44.03 363 LYS A CA 1
ATOM 2458 C C . LYS A 1 376 ? 122.701 127.662 115.689 1.00 44.03 363 LYS A C 1
ATOM 2459 O O . LYS A 1 376 ? 122.882 126.441 115.725 1.00 44.03 363 LYS A O 1
ATOM 2465 N N . GLY A 1 377 ? 121.787 128.266 116.440 1.00 40.32 364 GLY A N 1
ATOM 2466 C CA . GLY A 1 377 ? 120.940 127.530 117.342 1.00 40.32 364 GLY A CA 1
ATOM 2467 C C . GLY A 1 377 ? 121.540 127.219 118.693 1.00 40.32 364 GLY A C 1
ATOM 2468 O O . GLY A 1 377 ? 120.840 126.660 119.541 1.00 40.32 364 GLY A O 1
ATOM 2469 N N . GLU A 1 378 ? 122.800 127.563 118.933 1.00 39.53 365 GLU A N 1
ATOM 2470 C CA . GLU A 1 378 ? 123.407 127.294 120.224 1.00 39.53 365 GLU A CA 1
ATOM 2471 C C . GLU A 1 378 ? 122.969 128.340 121.242 1.00 39.53 365 GLU A C 1
ATOM 2472 O O . GLU A 1 378 ? 122.428 129.389 120.901 1.00 39.53 365 GLU A O 1
ATOM 2478 N N . SER A 1 379 ? 123.224 128.047 122.510 1.00 30.40 366 SER A N 1
ATOM 2479 C CA . SER A 1 379 ? 122.788 128.913 123.594 1.00 30.40 366 SER A CA 1
ATOM 2480 C C . SER A 1 379 ? 123.748 130.077 123.791 1.00 30.40 366 SER A C 1
ATOM 2481 O O . SER A 1 379 ? 124.963 129.888 123.858 1.00 30.40 366 SER A O 1
ATOM 2484 N N . MET A 1 380 ? 123.198 131.277 123.899 1.00 29.20 367 MET A N 1
ATOM 2485 C CA . MET A 1 380 ? 123.978 132.429 124.319 1.00 29.20 367 MET A CA 1
ATOM 2486 C C . MET A 1 380 ? 124.145 132.493 125.827 1.00 29.20 367 MET A C 1
ATOM 2487 O O . MET A 1 380 ? 125.008 133.228 126.308 1.00 29.20 367 MET A O 1
ATOM 2492 N N . VAL A 1 381 ? 123.352 131.728 126.566 1.00 24.16 368 VAL A N 1
ATOM 2493 C CA . VAL A 1 381 ? 123.396 131.654 128.018 1.00 24.16 368 VAL A CA 1
ATOM 2494 C C . VAL A 1 381 ? 124.163 130.395 128.391 1.00 24.16 368 VAL A C 1
ATOM 2495 O O . VAL A 1 381 ? 123.953 129.336 127.792 1.00 24.16 368 VAL A O 1
ATOM 2499 N N . SER A 1 382 ? 125.066 130.503 129.351 1.00 21.40 369 SER A N 1
ATOM 2500 C CA . SER A 1 382 ? 125.884 129.373 129.757 1.00 21.40 369 SER A CA 1
ATOM 2501 C C . SER A 1 382 ? 125.589 128.999 131.209 1.00 21.40 369 SER A C 1
ATOM 2502 O O . SER A 1 382 ? 124.680 129.536 131.836 1.00 21.40 369 SER A O 1
ATOM 2505 N N . ASP A 1 383 ? 126.367 128.053 131.737 1.00 21.84 370 ASP A N 1
ATOM 2506 C CA . ASP A 1 383 ? 126.192 127.620 133.120 1.00 21.84 370 ASP A CA 1
ATOM 2507 C C . ASP A 1 383 ? 126.647 128.685 134.115 1.00 21.84 370 ASP A C 1
ATOM 2508 O O . ASP A 1 383 ? 126.045 128.831 135.189 1.00 21.84 370 ASP A O 1
ATOM 2513 N N . GLY A 1 384 ? 127.697 129.436 133.768 1.00 20.77 371 GLY A N 1
ATOM 2514 C CA . GLY A 1 384 ? 128.124 130.550 134.595 1.00 20.77 371 GLY A CA 1
ATOM 2515 C C . GLY A 1 384 ? 127.083 131.644 134.714 1.00 20.77 371 GLY A C 1
ATOM 2516 O O . GLY A 1 384 ? 126.976 132.280 135.762 1.00 20.77 371 GLY A O 1
ATOM 2517 N N . THR A 1 385 ? 126.289 131.855 133.658 1.00 19.85 372 THR A N 1
ATOM 2518 C CA . THR A 1 385 ? 125.199 132.825 133.706 1.00 19.85 372 THR A CA 1
ATOM 2519 C C . THR A 1 385 ? 124.146 132.437 134.735 1.00 19.85 372 THR A C 1
ATOM 2520 O O . THR A 1 385 ? 123.688 133.283 135.507 1.00 19.85 372 THR A O 1
ATOM 2524 N N . VAL A 1 386 ? 123.773 131.156 134.771 1.00 18.81 373 VAL A N 1
ATOM 2525 C CA . VAL A 1 386 ? 122.791 130.659 135.731 1.00 18.81 373 VAL A CA 1
ATOM 2526 C C . VAL A 1 386 ? 123.335 130.745 137.152 1.00 18.81 373 VAL A C 1
ATOM 2527 O O . VAL A 1 386 ? 122.608 131.108 138.091 1.00 18.81 373 VAL A O 1
ATOM 2531 N N . ALA A 1 387 ? 124.627 130.455 137.326 1.00 18.93 374 ALA A N 1
ATOM 2532 C CA . ALA A 1 387 ? 125.244 130.559 138.647 1.00 18.93 374 ALA A CA 1
ATOM 2533 C C . ALA A 1 387 ? 125.276 132.001 139.157 1.00 18.93 374 ALA A C 1
ATOM 2534 O O . ALA A 1 387 ? 124.937 132.254 140.320 1.00 18.93 374 ALA A O 1
ATOM 2536 N N . ILE A 1 388 ? 125.653 132.955 138.298 1.00 19.16 375 ILE A N 1
ATOM 2537 C CA . ILE A 1 388 ? 125.655 134.369 138.672 1.00 19.16 375 ILE A CA 1
ATOM 2538 C C . ILE A 1 388 ? 124.236 134.873 138.935 1.00 19.16 375 ILE A C 1
ATOM 2539 O O . ILE A 1 388 ? 124.017 135.674 139.847 1.00 19.16 375 ILE A O 1
ATOM 2544 N N . PHE A 1 389 ? 123.255 134.365 138.191 1.00 20.67 376 PHE A N 1
ATOM 2545 C CA . PHE A 1 389 ? 121.855 134.730 138.396 1.00 20.67 376 PHE A CA 1
ATOM 2546 C C . PHE A 1 389 ? 121.351 134.313 139.780 1.00 20.67 376 PHE A C 1
ATOM 2547 O O . PHE A 1 389 ? 120.740 135.116 140.501 1.00 20.67 376 PHE A O 1
ATOM 2555 N N . ILE A 1 390 ? 121.631 133.068 140.181 1.00 20.49 377 ILE A N 1
ATOM 2556 C CA . ILE A 1 390 ? 121.211 132.594 141.503 1.00 20.49 377 ILE A CA 1
ATOM 2557 C C . ILE A 1 390 ? 121.967 133.327 142.612 1.00 20.49 377 ILE A C 1
ATOM 2558 O O . ILE A 1 390 ? 121.378 133.725 143.634 1.00 20.49 377 ILE A O 1
ATOM 2563 N N . GLY A 1 391 ? 123.268 133.560 142.409 1.00 20.92 378 GLY A N 1
ATOM 2564 C CA . GLY A 1 391 ? 124.046 134.297 143.388 1.00 20.92 378 GLY A CA 1
ATOM 2565 C C . GLY A 1 391 ? 123.604 135.735 143.562 1.00 20.92 378 GLY A C 1
ATOM 2566 O O . GLY A 1 391 ? 123.702 136.281 144.661 1.00 20.92 378 GLY A O 1
ATOM 2567 N N . ILE A 1 392 ? 123.102 136.359 142.496 1.00 21.84 379 ILE A N 1
ATOM 2568 C CA . ILE A 1 392 ? 122.586 137.717 142.600 1.00 21.84 379 ILE A CA 1
ATOM 2569 C C . ILE A 1 392 ? 121.251 137.719 143.333 1.00 21.84 379 ILE A C 1
ATOM 2570 O O . ILE A 1 392 ? 121.001 138.590 144.174 1.00 21.84 379 ILE A O 1
ATOM 2575 N N . ILE A 1 393 ? 120.390 136.731 143.047 1.00 23.10 380 ILE A N 1
ATOM 2576 C CA . ILE A 1 393 ? 119.095 136.608 143.725 1.00 23.10 380 ILE A CA 1
ATOM 2577 C C . ILE A 1 393 ? 119.257 136.457 145.234 1.00 23.10 380 ILE A C 1
ATOM 2578 O O . ILE A 1 393 ? 118.469 137.018 146.003 1.00 23.10 380 ILE A O 1
ATOM 2583 N N . MET A 1 394 ? 120.323 135.785 145.679 1.00 24.00 381 MET A N 1
ATOM 2584 C CA . MET A 1 394 ? 120.565 135.632 147.116 1.00 24.00 381 MET A CA 1
ATOM 2585 C C . MET A 1 394 ? 120.812 136.947 147.860 1.00 24.00 381 MET A C 1
ATOM 2586 O O . MET A 1 394 ? 120.584 137.001 149.069 1.00 24.00 381 MET A O 1
ATOM 2591 N N . PHE A 1 395 ? 121.225 138.014 147.177 1.00 22.18 382 PHE A N 1
ATOM 2592 C CA . PHE A 1 395 ? 121.412 139.300 147.841 1.00 22.18 382 PHE A CA 1
ATOM 2593 C C . PHE A 1 395 ? 120.110 140.050 148.081 1.00 22.18 382 PHE A C 1
ATOM 2594 O O . PHE A 1 395 ? 120.084 140.951 148.920 1.00 22.18 382 PHE A O 1
ATOM 2602 N N . ILE A 1 396 ? 119.035 139.708 147.376 1.00 26.65 383 ILE A N 1
ATOM 2603 C CA . ILE A 1 396 ? 117.805 140.488 147.401 1.00 26.65 383 ILE A CA 1
ATOM 2604 C C . ILE A 1 396 ? 116.691 139.810 148.177 1.00 26.65 383 ILE A C 1
ATOM 2605 O O . ILE A 1 396 ? 115.623 140.407 148.341 1.00 26.65 383 ILE A O 1
ATOM 2610 N N . ILE A 1 397 ? 116.899 138.602 148.670 1.00 28.38 384 ILE A N 1
ATOM 2611 C CA . ILE A 1 397 ? 115.896 137.872 149.441 1.00 28.38 384 ILE A CA 1
ATOM 2612 C C . ILE A 1 397 ? 116.194 138.080 150.920 1.00 28.38 384 ILE A C 1
ATOM 2613 O O . ILE A 1 397 ? 117.343 137.888 151.334 1.00 28.38 384 ILE A O 1
ATOM 2618 N N . PRO A 1 398 ? 115.215 138.486 151.732 1.00 32.45 385 PRO A N 1
ATOM 2619 C CA . PRO A 1 398 ? 115.476 138.687 153.161 1.00 32.45 385 PRO A CA 1
ATOM 2620 C C . PRO A 1 398 ? 115.714 137.371 153.876 1.00 32.45 385 PRO A C 1
ATOM 2621 O O . PRO A 1 398 ? 115.094 136.356 153.563 1.00 32.45 385 PRO A O 1
ATOM 2625 N N . SER A 1 399 ? 116.621 137.397 154.846 1.00 33.49 386 SER A N 1
ATOM 2626 C CA . SER A 1 399 ? 117.001 136.195 155.573 1.00 33.49 386 SER A CA 1
ATOM 2627 C C . SER A 1 399 ? 116.027 135.832 156.683 1.00 33.49 386 SER A C 1
ATOM 2628 O O . SER A 1 399 ? 116.169 134.765 157.282 1.00 33.49 386 SER A O 1
ATOM 2631 N N . LYS A 1 400 ? 115.058 136.694 156.967 1.00 43.98 387 LYS A N 1
ATOM 2632 C CA . LYS A 1 400 ? 114.020 136.465 157.962 1.00 43.98 387 LYS A CA 1
ATOM 2633 C C . LYS A 1 400 ? 112.891 137.403 157.591 1.00 43.98 387 LYS A C 1
ATOM 2634 O O . LYS A 1 400 ? 113.150 138.579 157.355 1.00 43.98 387 LYS A O 1
ATOM 2640 N N . PHE A 1 401 ? 111.662 136.900 157.492 1.00 54.77 388 PHE A N 1
ATOM 2641 C CA . PHE A 1 401 ? 110.717 137.788 156.819 1.00 54.77 388 PHE A CA 1
ATOM 2642 C C . PHE A 1 401 ? 110.122 138.905 157.690 1.00 54.77 388 PHE A C 1
ATOM 2643 O O . PHE A 1 401 ? 110.131 140.056 157.237 1.00 54.77 388 PHE A O 1
ATOM 2651 N N . PRO A 1 402 ? 109.593 138.683 158.924 1.00 58.84 389 PRO A N 1
ATOM 2652 C CA . PRO A 1 402 ? 109.249 139.827 159.776 1.00 58.84 389 PRO A CA 1
ATOM 2653 C C . PRO A 1 402 ? 110.409 140.242 160.677 1.00 58.84 389 PRO A C 1
ATOM 2654 O O . PRO A 1 402 ? 110.235 140.476 161.879 1.00 58.84 389 PRO A O 1
ATOM 2658 N N . GLY A 1 403 ? 111.600 140.356 160.099 1.00 58.14 390 GLY A N 1
ATOM 2659 C CA . GLY A 1 403 ? 112.807 140.545 160.876 1.00 58.14 390 GLY A CA 1
ATOM 2660 C C . GLY A 1 403 ? 113.120 141.996 161.153 1.00 58.14 390 GLY A C 1
ATOM 2661 O O . GLY A 1 403 ? 114.204 142.479 160.822 1.00 58.14 390 GLY A O 1
ATOM 2662 N N . LEU A 1 404 ? 112.182 142.692 161.784 1.00 64.31 391 LEU A N 1
ATOM 2663 C CA . LEU A 1 404 ? 112.262 144.136 161.964 1.00 64.31 391 LEU A CA 1
ATOM 2664 C C . LEU A 1 404 ? 112.940 144.431 163.293 1.00 64.31 391 LEU A C 1
ATOM 2665 O O . LEU A 1 404 ? 112.348 144.269 164.360 1.00 64.31 391 LEU A O 1
ATOM 2670 N N . THR A 1 405 ? 114.192 144.856 163.220 1.00 73.09 392 THR A N 1
ATOM 2671 C CA . THR A 1 405 ? 115.004 145.194 164.376 1.00 73.09 392 THR A CA 1
ATOM 2672 C C . THR A 1 405 ? 114.877 146.682 164.672 1.00 73.09 392 THR A C 1
ATOM 2673 O O . THR A 1 405 ? 114.877 147.506 163.755 1.00 73.09 392 THR A O 1
ATOM 2677 N N . GLN A 1 406 ? 114.726 147.017 165.951 1.00 85.46 393 GLN A N 1
ATOM 2678 C CA . GLN A 1 406 ? 114.748 148.406 166.380 1.00 85.46 393 GLN A CA 1
ATOM 2679 C C . GLN A 1 406 ? 116.134 148.990 166.147 1.00 85.46 393 GLN A C 1
ATOM 2680 O O . GLN A 1 406 ? 117.142 148.403 166.544 1.00 85.46 393 GLN A O 1
ATOM 2686 N N . ASP A 1 407 ? 116.175 150.145 165.495 1.00 91.06 394 ASP A N 1
ATOM 2687 C CA . ASP A 1 407 ? 117.436 150.741 165.051 1.00 91.06 394 ASP A CA 1
ATOM 2688 C C . ASP A 1 407 ? 118.232 151.253 166.243 1.00 91.06 394 ASP A C 1
ATOM 2689 O O . ASP A 1 407 ? 117.739 152.120 166.977 1.00 91.06 394 ASP A O 1
ATOM 2694 N N . PRO A 1 408 ? 119.451 150.765 166.473 1.00 96.18 395 PRO A N 1
ATOM 2695 C CA . PRO A 1 408 ? 120.208 151.241 167.639 1.00 96.18 395 PRO A CA 1
ATOM 2696 C C . PRO A 1 408 ? 120.780 152.641 167.474 1.00 96.18 395 PRO A C 1
ATOM 2697 O O . PRO A 1 408 ? 120.784 153.407 168.446 1.00 96.18 395 PRO A O 1
ATOM 2701 N N . GLU A 1 409 ? 121.250 153.010 166.285 1.00 97.68 396 GLU A N 1
ATOM 2702 C CA . GLU A 1 409 ? 121.791 154.345 166.065 1.00 97.68 396 GLU A CA 1
ATOM 2703 C C . GLU A 1 409 ? 120.745 155.350 165.604 1.00 97.68 396 GLU A C 1
ATOM 2704 O O . GLU A 1 409 ? 121.114 156.454 165.198 1.00 97.68 396 GLU A O 1
ATOM 2710 N N . ASN A 1 410 ? 119.463 154.999 165.636 1.00 95.57 397 ASN A N 1
ATOM 2711 C CA . ASN A 1 410 ? 118.394 155.882 165.172 1.00 95.57 397 ASN A CA 1
ATOM 2712 C C . ASN A 1 410 ? 117.128 155.459 165.897 1.00 95.57 397 ASN A C 1
ATOM 2713 O O . ASN A 1 410 ? 116.286 154.744 165.337 1.00 95.57 397 ASN A O 1
ATOM 2718 N N . PRO A 1 411 ? 116.935 155.918 167.137 1.00 96.27 398 PRO A N 1
ATOM 2719 C CA . PRO A 1 411 ? 115.933 155.289 168.011 1.00 96.27 398 PRO A CA 1
ATOM 2720 C C . PRO A 1 411 ? 114.498 155.725 167.775 1.00 96.27 398 PRO A C 1
ATOM 2721 O O . PRO A 1 411 ? 113.764 155.972 168.735 1.00 96.27 398 PRO A O 1
ATOM 2725 N N . GLY A 1 412 ? 114.079 155.803 166.518 1.00 90.81 399 GLY A N 1
ATOM 2726 C CA . GLY A 1 412 ? 112.689 156.034 166.189 1.00 90.81 399 GLY A CA 1
ATOM 2727 C C . GLY A 1 412 ? 112.287 155.263 164.951 1.00 90.81 399 GLY A C 1
ATOM 2728 O O . GLY A 1 412 ? 111.137 155.322 164.508 1.00 90.81 399 GLY A O 1
ATOM 2729 N N . LYS A 1 413 ? 113.235 154.524 164.390 1.00 84.44 400 LYS A N 1
ATOM 2730 C CA . LYS A 1 413 ? 113.034 153.796 163.150 1.00 84.44 400 LYS A CA 1
ATOM 2731 C C . LYS A 1 413 ? 113.352 152.324 163.358 1.00 84.44 400 LYS A C 1
ATOM 2732 O O . LYS A 1 413 ? 113.901 151.921 164.378 1.00 84.44 400 LYS A O 1
ATOM 2738 N N . LEU A 1 414 ? 113.004 151.523 162.367 1.00 74.60 401 LEU A N 1
ATOM 2739 C CA . LEU A 1 414 ? 113.182 150.089 162.414 1.00 74.60 401 LEU A CA 1
ATOM 2740 C C . LEU A 1 414 ? 114.345 149.728 161.495 1.00 74.60 401 LEU A C 1
ATOM 2741 O O . LEU A 1 414 ? 115.025 150.598 160.942 1.00 74.60 401 LEU A O 1
ATOM 2746 N N . LYS A 1 415 ? 114.592 148.436 161.325 1.00 65.54 402 LYS A N 1
ATOM 2747 C CA . LYS A 1 415 ? 115.663 148.013 160.435 1.00 65.54 402 LYS A CA 1
ATOM 2748 C C . LYS A 1 415 ? 115.232 146.747 159.713 1.00 65.54 402 LYS A C 1
ATOM 2749 O O . LYS A 1 415 ? 114.709 145.822 160.339 1.00 65.54 402 LYS A O 1
ATOM 2755 N N . ALA A 1 416 ? 115.429 146.725 158.398 1.00 51.58 403 ALA A N 1
ATOM 2756 C CA . ALA A 1 416 ? 115.171 145.537 157.602 1.00 51.58 403 ALA A CA 1
ATOM 2757 C C . ALA A 1 416 ? 116.281 144.510 157.830 1.00 51.58 403 ALA A C 1
ATOM 2758 O O . ALA A 1 416 ? 117.406 144.877 158.174 1.00 51.58 403 ALA A O 1
ATOM 2760 N N . PRO A 1 417 ? 115.997 143.219 157.658 1.00 43.26 404 PRO A N 1
ATOM 2761 C CA . PRO A 1 417 ? 117.054 142.221 157.817 1.00 43.26 404 PRO A CA 1
ATOM 2762 C C . PRO A 1 417 ? 118.032 142.251 156.659 1.00 43.26 404 PRO A C 1
ATOM 2763 O O . PRO A 1 417 ? 117.750 142.762 155.576 1.00 43.26 404 PRO A O 1
ATOM 2767 N N . LEU A 1 418 ? 119.203 141.685 156.908 1.00 34.42 405 LEU A N 1
ATOM 2768 C CA . LEU A 1 418 ? 120.163 141.502 155.839 1.00 34.42 405 LEU A CA 1
ATOM 2769 C C . LEU A 1 418 ? 119.693 140.384 154.918 1.00 34.42 405 LEU A C 1
ATOM 2770 O O . LEU A 1 418 ? 118.855 139.557 155.280 1.00 34.42 405 LEU A O 1
ATOM 2775 N N . GLY A 1 419 ? 120.239 140.365 153.712 1.00 28.08 406 GLY A N 1
ATOM 2776 C CA . GLY A 1 419 ? 119.941 139.311 152.773 1.00 28.08 406 GLY A CA 1
ATOM 2777 C C . GLY A 1 419 ? 120.588 138.003 153.173 1.00 28.08 406 GLY A C 1
ATOM 2778 O O . GLY A 1 419 ? 121.310 137.896 154.164 1.00 28.08 406 GLY A O 1
ATOM 2779 N N . LEU A 1 420 ? 120.309 136.975 152.370 1.00 24.41 407 LEU A N 1
ATOM 2780 C CA . LEU A 1 420 ? 120.989 135.696 152.533 1.00 24.41 407 LEU A CA 1
ATOM 2781 C C . LEU A 1 420 ? 122.486 135.829 152.307 1.00 24.41 407 LEU A C 1
ATOM 2782 O O . LEU A 1 420 ? 123.272 135.119 152.935 1.00 24.41 407 LEU A O 1
ATOM 2787 N N . LEU A 1 421 ? 122.897 136.749 151.446 1.00 21.97 408 LEU A N 1
ATOM 2788 C CA . LEU A 1 421 ? 124.281 137.171 151.338 1.00 21.97 408 LEU A CA 1
ATOM 2789 C C . LEU A 1 421 ? 124.378 138.664 151.611 1.00 21.97 408 LEU A C 1
ATOM 2790 O O . LEU A 1 421 ? 123.497 139.431 151.224 1.00 21.97 408 LEU A O 1
ATOM 2795 N N . ASP A 1 422 ? 125.435 139.063 152.303 1.00 23.04 409 ASP A N 1
ATOM 2796 C CA . ASP A 1 422 ? 125.886 140.444 152.376 1.00 23.04 409 ASP A CA 1
ATOM 2797 C C . ASP A 1 422 ? 127.315 140.496 151.865 1.00 23.04 409 ASP A C 1
ATOM 2798 O O . ASP A 1 422 ? 127.973 139.466 151.728 1.00 23.04 409 ASP A O 1
ATOM 2803 N N . TRP A 1 423 ? 127.811 141.704 151.591 1.00 18.44 410 TRP A N 1
ATOM 2804 C CA . TRP A 1 423 ? 129.088 141.791 150.898 1.00 18.44 410 TRP A CA 1
ATOM 2805 C C . TRP A 1 423 ? 130.283 141.472 151.794 1.00 18.44 410 TRP A C 1
ATOM 2806 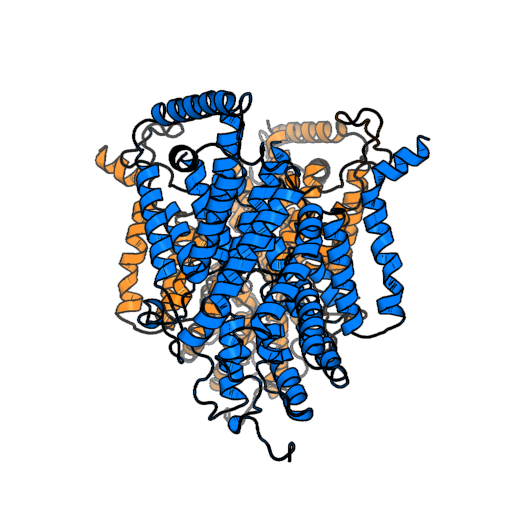O O . TRP A 1 423 ? 131.255 140.889 151.310 1.00 18.44 410 TRP A O 1
ATOM 2817 N N . LYS A 1 424 ? 130.240 141.804 153.086 1.00 22.30 411 LYS A N 1
ATOM 2818 C CA . LYS A 1 424 ? 131.422 141.569 153.916 1.00 22.30 411 LYS A CA 1
ATOM 2819 C C . LYS A 1 424 ? 131.649 140.082 154.191 1.00 22.30 411 LYS A C 1
ATOM 2820 O O . LYS A 1 424 ? 132.802 139.647 154.285 1.00 22.30 411 LYS A O 1
ATOM 2826 N N . THR A 1 425 ? 130.582 139.280 154.227 1.00 21.17 412 THR A N 1
ATOM 2827 C CA . THR A 1 425 ? 130.731 137.833 154.337 1.00 21.17 412 THR A CA 1
ATOM 2828 C C . THR A 1 425 ? 131.368 137.249 153.082 1.00 21.17 412 THR A C 1
ATOM 2829 O O . THR A 1 425 ? 132.284 136.421 153.170 1.00 21.17 412 THR A O 1
ATOM 2833 N N . VAL A 1 426 ? 130.907 137.699 151.913 1.00 19.53 413 VAL A N 1
ATOM 2834 C CA . VAL A 1 426 ? 131.449 137.254 150.636 1.00 19.53 413 VAL A CA 1
ATOM 2835 C C . VAL A 1 426 ? 132.911 137.651 150.511 1.00 19.53 413 VAL A C 1
ATOM 2836 O O . VAL A 1 426 ? 133.744 136.863 150.056 1.00 19.53 413 VAL A O 1
ATOM 2840 N N . ASN A 1 427 ? 133.252 138.851 150.973 1.00 19.80 414 ASN A N 1
ATOM 2841 C CA . ASN A 1 427 ? 134.625 139.323 150.912 1.00 19.80 414 ASN A CA 1
ATOM 2842 C C . ASN A 1 427 ? 135.532 138.536 151.845 1.00 19.80 414 ASN A C 1
ATOM 2843 O O . ASN A 1 427 ? 136.682 138.265 151.496 1.00 19.80 414 ASN A O 1
ATOM 2848 N N . GLN A 1 428 ? 135.033 138.144 153.017 1.00 21.96 415 GLN A N 1
ATOM 2849 C CA . GLN A 1 428 ? 135.843 137.356 153.934 1.00 21.96 415 GLN A CA 1
ATOM 2850 C C . GLN A 1 428 ? 136.003 135.910 153.496 1.00 21.96 415 GLN A C 1
ATOM 2851 O O . GLN A 1 428 ? 136.984 135.269 153.873 1.00 21.96 415 GLN A O 1
ATOM 2857 N N . LYS A 1 429 ? 135.052 135.365 152.743 1.00 20.30 416 LYS A N 1
ATOM 2858 C CA . LYS A 1 429 ? 135.020 133.928 152.530 1.00 20.30 416 LYS A CA 1
ATOM 2859 C C . LYS A 1 429 ? 135.363 133.475 151.118 1.00 20.30 416 LYS A C 1
ATOM 2860 O O . LYS A 1 429 ? 135.632 132.288 150.930 1.00 20.30 416 LYS A O 1
ATOM 2866 N N . MET A 1 430 ? 135.366 134.361 150.137 1.00 17.65 417 MET A N 1
ATOM 2867 C CA . MET A 1 430 ? 135.614 133.965 148.754 1.00 17.65 417 MET A CA 1
ATOM 2868 C C . MET A 1 430 ? 137.086 133.629 148.555 1.00 17.65 417 MET A C 1
ATOM 2869 O O . MET A 1 430 ? 137.951 134.360 149.038 1.00 17.65 417 MET A O 1
ATOM 2874 N N . PRO A 1 431 ? 137.405 132.530 147.887 1.00 16.48 418 PRO A N 1
ATOM 2875 C CA . PRO A 1 431 ? 138.805 132.245 147.559 1.00 16.48 418 PRO A CA 1
ATOM 2876 C C . PRO A 1 431 ? 139.271 132.992 146.321 1.00 16.48 418 PRO A C 1
ATOM 2877 O O . PRO A 1 431 ? 139.212 132.453 145.218 1.00 16.48 418 PRO A O 1
ATOM 2881 N N . TRP A 1 432 ? 139.725 134.234 146.499 1.00 14.47 419 TRP A N 1
ATOM 2882 C CA . TRP A 1 432 ? 140.140 135.074 145.378 1.00 14.47 419 TRP A CA 1
ATOM 2883 C C . TRP A 1 432 ? 141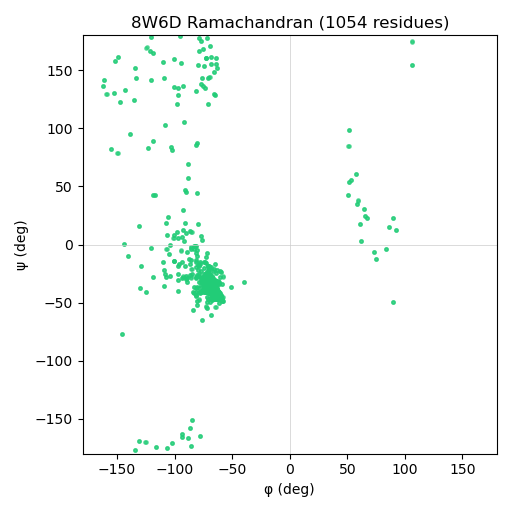.399 134.543 144.694 1.00 14.47 419 TRP A C 1
ATOM 2884 O O . TRP A 1 432 ? 141.582 134.729 143.479 1.00 14.47 419 TRP A O 1
ATOM 2895 N N . ASN A 1 433 ? 142.250 133.846 145.450 1.00 15.46 420 ASN A N 1
ATOM 2896 C CA . ASN A 1 433 ? 143.476 133.286 144.896 1.00 15.46 420 ASN A CA 1
ATOM 2897 C C . ASN A 1 433 ? 143.203 132.167 143.894 1.00 15.46 420 ASN A C 1
ATOM 2898 O O . ASN A 1 433 ? 143.988 131.975 142.966 1.00 15.46 420 ASN A O 1
ATOM 2903 N N . ILE A 1 434 ? 142.077 131.463 144.021 1.00 16.68 421 ILE A N 1
ATOM 2904 C CA . ILE A 1 434 ? 141.733 130.423 143.055 1.00 16.68 421 ILE A CA 1
ATOM 2905 C C . ILE A 1 434 ? 141.231 131.035 141.752 1.00 16.68 421 ILE A C 1
ATOM 2906 O O . ILE A 1 434 ? 141.487 130.492 140.671 1.00 16.68 421 ILE A O 1
ATOM 2911 N N . VAL A 1 435 ? 140.522 132.166 141.833 1.00 16.09 422 VAL A N 1
ATOM 2912 C CA . VAL A 1 435 ? 140.149 132.937 140.646 1.00 16.09 422 VAL A CA 1
ATOM 2913 C C . VAL A 1 435 ? 141.396 133.356 139.873 1.00 16.09 422 VAL A C 1
ATOM 2914 O O . VAL A 1 435 ? 141.482 133.185 138.646 1.00 16.09 422 VAL A O 1
ATOM 2918 N N . LEU A 1 436 ? 142.408 133.842 140.597 1.00 16.66 423 LEU A N 1
ATOM 2919 C CA . LEU A 1 436 ? 143.663 134.213 139.945 1.00 16.66 423 LEU A CA 1
ATOM 2920 C C . LEU A 1 436 ? 144.409 133.000 139.379 1.00 16.66 423 LEU A C 1
ATOM 2921 O O . LEU A 1 436 ? 145.026 133.097 138.314 1.00 16.66 423 LEU A O 1
ATOM 2926 N N . LEU A 1 437 ? 144.350 131.854 140.064 1.00 16.64 424 LEU A N 1
ATOM 2927 C CA . LEU A 1 437 ? 145.022 130.646 139.588 1.00 16.64 424 LEU A CA 1
ATOM 2928 C C . LEU A 1 437 ? 144.409 130.124 138.286 1.00 16.64 424 LEU A C 1
ATOM 2929 O O . LEU A 1 437 ? 145.140 129.771 137.345 1.00 16.64 424 LEU A O 1
ATOM 2934 N N . LEU A 1 438 ? 143.074 130.092 138.211 1.00 18.16 425 LEU A N 1
ATOM 2935 C CA . LEU A 1 438 ? 142.380 129.703 136.984 1.00 18.16 425 LEU A CA 1
ATOM 2936 C C . LEU A 1 438 ? 142.703 130.645 135.831 1.00 18.16 425 LEU A C 1
ATOM 2937 O O . LEU A 1 438 ? 142.959 130.195 134.700 1.00 18.16 425 LEU A O 1
ATOM 2942 N N . GLY A 1 439 ? 142.748 131.952 136.111 1.00 19.17 426 GLY A N 1
ATOM 2943 C CA . GLY A 1 439 ? 143.109 132.902 135.073 1.00 19.17 426 GLY A CA 1
ATOM 2944 C C . GLY A 1 439 ? 144.533 132.755 134.568 1.00 19.17 426 GLY A C 1
ATOM 2945 O O . GLY A 1 439 ? 144.789 132.888 133.367 1.00 19.17 426 GLY A O 1
ATOM 2946 N N . GLY A 1 440 ? 145.475 132.485 135.473 1.00 20.30 427 GLY A N 1
ATOM 2947 C CA . GLY A 1 440 ? 146.853 132.271 135.064 1.00 20.30 427 GLY A CA 1
ATOM 2948 C C . GLY A 1 440 ? 147.036 131.034 134.212 1.00 20.30 427 GLY A C 1
ATOM 2949 O O . GLY A 1 440 ? 147.855 131.032 133.285 1.00 20.30 427 GLY A O 1
ATOM 2950 N N . GLY A 1 441 ? 146.256 129.986 134.485 1.00 21.09 428 GLY A N 1
ATOM 2951 C CA . GLY A 1 441 ? 146.249 128.832 133.598 1.00 21.09 428 GLY A CA 1
ATOM 2952 C C . GLY A 1 441 ? 145.743 129.139 132.198 1.00 21.09 428 GLY A C 1
ATOM 2953 O O . GLY A 1 441 ? 146.330 128.682 131.208 1.00 21.09 428 GLY A O 1
ATOM 2954 N N . TYR A 1 442 ? 144.654 129.920 132.095 1.00 21.28 429 TYR A N 1
ATOM 2955 C CA . TYR A 1 442 ? 144.156 130.312 130.770 1.00 21.28 429 TYR A CA 1
ATOM 2956 C C . TYR A 1 442 ? 145.172 131.157 130.002 1.00 21.28 429 TYR A C 1
ATOM 2957 O O . TYR A 1 442 ? 145.319 131.013 128.779 1.00 21.28 429 TYR A O 1
ATOM 2966 N N . ALA A 1 443 ? 145.888 132.036 130.708 1.00 22.13 430 ALA A N 1
ATOM 2967 C CA . ALA A 1 443 ? 146.900 132.867 130.061 1.00 22.13 430 ALA A CA 1
ATOM 2968 C C . ALA A 1 443 ? 148.071 132.035 129.555 1.00 22.13 430 ALA A C 1
ATOM 2969 O O . ALA A 1 443 ? 148.594 132.293 128.463 1.00 22.13 430 ALA A O 1
ATOM 2971 N N . LEU A 1 444 ? 148.482 131.027 130.334 1.00 23.41 431 LEU A N 1
ATOM 2972 C CA . LEU A 1 444 ? 149.511 130.090 129.888 1.00 23.41 431 LEU A CA 1
ATOM 2973 C C . LEU A 1 444 ? 149.092 129.344 128.623 1.00 23.41 431 LEU A C 1
ATOM 2974 O O . LEU A 1 444 ? 149.896 129.182 127.696 1.00 23.41 431 LEU A O 1
ATOM 2979 N N . ALA A 1 445 ? 147.828 128.915 128.557 1.00 25.42 432 ALA A N 1
ATOM 2980 C CA . ALA A 1 445 ? 147.344 128.197 127.377 1.00 25.42 432 ALA A CA 1
ATOM 2981 C C . ALA A 1 445 ? 147.318 129.080 126.130 1.00 25.42 432 ALA A C 1
ATOM 2982 O O . ALA A 1 445 ? 147.703 128.631 125.040 1.00 25.42 432 ALA A O 1
ATOM 2984 N N . LYS A 1 446 ? 146.879 130.337 126.263 1.00 27.80 433 LYS A N 1
ATOM 2985 C CA . LYS A 1 446 ? 146.856 131.203 125.084 1.00 27.80 433 LYS A CA 1
ATOM 2986 C C . LYS A 1 446 ? 148.265 131.573 124.630 1.00 27.80 433 LYS A C 1
ATOM 2987 O O . LYS A 1 446 ? 148.521 131.690 123.425 1.00 27.80 433 LYS A O 1
ATOM 2993 N N . GLY A 1 447 ? 149.192 131.748 125.571 1.00 28.43 434 GLY A N 1
ATOM 2994 C CA . GLY A 1 447 ? 150.573 131.964 125.186 1.00 28.43 434 GLY A CA 1
ATOM 2995 C C . GLY A 1 447 ? 151.186 130.766 124.496 1.00 28.43 434 GLY A C 1
ATOM 2996 O O . GLY A 1 447 ? 152.041 130.919 123.623 1.00 28.43 434 GLY A O 1
ATOM 2997 N N . SER A 1 448 ? 150.746 129.562 124.862 1.00 30.25 435 SER A N 1
ATOM 2998 C CA . SER A 1 448 ? 151.203 128.368 124.163 1.00 30.25 435 SER A CA 1
ATOM 2999 C C . SER A 1 448 ? 150.652 128.293 122.744 1.00 30.25 435 SER A C 1
ATOM 3000 O O . SER A 1 448 ? 151.339 127.819 121.836 1.00 30.25 435 SER A O 1
ATOM 3003 N N . GLU A 1 449 ? 149.419 128.741 122.526 1.00 32.63 436 GLU A N 1
ATOM 3004 C CA . GLU A 1 449 ? 148.914 128.660 121.158 1.00 32.63 436 GLU A CA 1
ATOM 3005 C C . GLU A 1 449 ? 149.304 129.858 120.295 1.00 32.63 436 GLU A C 1
ATOM 3006 O O . GLU A 1 449 ? 149.179 129.780 119.072 1.00 32.63 436 GLU A O 1
ATOM 3012 N N . ARG A 1 450 ? 149.798 130.948 120.878 1.00 32.23 437 ARG A N 1
ATOM 3013 C CA . ARG A 1 450 ? 150.222 132.089 120.072 1.00 32.23 437 ARG A CA 1
ATOM 3014 C C . ARG A 1 450 ? 151.710 132.102 119.768 1.00 32.23 437 ARG A C 1
ATOM 3015 O O . ARG A 1 450 ? 152.133 132.821 118.863 1.00 32.23 437 ARG A O 1
ATOM 3023 N N . SER A 1 451 ? 152.511 131.345 120.499 1.00 30.93 438 SER A N 1
ATOM 3024 C CA . SER A 1 451 ? 153.935 131.257 120.229 1.00 30.93 438 SER A CA 1
ATOM 3025 C C . SER A 1 451 ? 154.284 130.191 119.204 1.00 30.93 438 SER A C 1
ATOM 3026 O O . SER A 1 451 ? 155.418 130.169 118.725 1.00 30.93 438 SER A O 1
ATOM 3029 N N . GLY A 1 452 ? 153.350 129.308 118.866 1.00 31.41 439 GLY A N 1
ATOM 3030 C CA . GLY A 1 452 ? 153.630 128.197 117.990 1.00 31.41 439 GLY A CA 1
ATOM 3031 C C . GLY A 1 452 ? 154.167 126.956 118.659 1.00 31.41 439 GLY A C 1
ATOM 3032 O O . GLY A 1 452 ? 154.694 126.084 117.964 1.00 31.41 439 GLY A O 1
ATOM 3033 N N . LEU A 1 453 ? 154.056 126.841 119.980 1.00 32.12 440 LEU A N 1
ATOM 3034 C CA . LEU A 1 453 ? 154.566 125.662 120.668 1.00 32.12 440 LEU A CA 1
ATOM 3035 C C . LEU A 1 453 ? 153.647 124.462 120.504 1.00 32.12 440 LEU A C 1
ATOM 3036 O O . LEU A 1 453 ? 154.127 123.329 120.415 1.00 32.12 440 LEU A O 1
ATOM 3041 N N . SER A 1 454 ? 152.339 124.691 120.450 1.00 34.52 441 SER A N 1
ATOM 3042 C CA . SER A 1 454 ? 151.395 123.597 120.262 1.00 34.52 441 SER A CA 1
ATOM 3043 C C . SER A 1 454 ? 151.518 122.997 118.868 1.00 34.52 441 SER A C 1
ATOM 3044 O O . SER A 1 454 ? 151.430 121.777 118.703 1.00 34.52 441 SER A O 1
ATOM 3047 N N . GLU A 1 455 ? 151.754 123.841 117.862 1.00 38.57 442 GLU A N 1
ATOM 3048 C CA . GLU A 1 455 ? 152.007 123.360 116.509 1.00 38.57 442 GLU A CA 1
ATOM 3049 C C . GLU A 1 455 ? 153.306 122.571 116.433 1.00 38.57 442 GLU A C 1
ATOM 3050 O O . GLU A 1 455 ? 153.381 121.542 115.750 1.00 38.57 442 GLU A O 1
ATOM 3056 N N . TRP A 1 456 ? 154.330 123.027 117.152 1.00 35.79 443 TRP A N 1
ATOM 3057 C CA . TRP A 1 456 ? 155.619 122.349 117.156 1.00 35.79 443 TRP A CA 1
ATOM 3058 C C . TRP A 1 456 ? 155.531 120.995 117.845 1.00 35.79 443 TRP A C 1
ATOM 3059 O O . TRP A 1 456 ? 156.176 120.036 117.416 1.00 35.79 443 TRP A O 1
ATOM 3070 N N . LEU A 1 457 ? 154.730 120.895 118.907 1.00 37.58 444 LEU A N 1
ATOM 3071 C CA . LEU A 1 457 ? 154.538 119.606 119.564 1.00 37.58 444 LEU A CA 1
ATOM 3072 C C . LEU A 1 457 ? 153.640 118.693 118.748 1.00 37.58 444 LEU A C 1
ATOM 3073 O O . LEU A 1 457 ? 153.773 117.469 118.831 1.00 37.58 444 LEU A O 1
ATOM 3078 N N . GLY A 1 458 ? 152.714 119.261 117.976 1.00 39.32 445 GLY A N 1
ATOM 3079 C CA . GLY A 1 458 ? 151.892 118.443 117.105 1.00 39.32 445 GLY A CA 1
ATOM 3080 C C . GLY A 1 458 ? 152.674 117.829 115.965 1.00 39.32 445 GLY A C 1
ATOM 3081 O O . GLY A 1 458 ? 152.472 116.664 115.624 1.00 39.32 445 GLY A O 1
ATOM 3082 N N . ASN A 1 459 ? 153.601 118.583 115.386 1.00 42.42 446 ASN A N 1
ATOM 3083 C CA . ASN A 1 459 ? 154.366 118.073 114.254 1.00 42.42 446 ASN A CA 1
ATOM 3084 C C . ASN A 1 459 ? 155.454 117.077 114.644 1.00 42.42 446 ASN A C 1
ATOM 3085 O O . ASN A 1 459 ? 156.214 116.654 113.772 1.00 42.42 446 ASN A O 1
ATOM 3090 N N . LYS A 1 460 ? 155.565 116.709 115.917 1.00 45.22 447 LYS A N 1
ATOM 3091 C CA . LYS A 1 460 ? 156.491 115.672 116.341 1.00 45.22 447 LYS A CA 1
ATOM 3092 C C . LYS A 1 460 ? 155.890 114.284 116.245 1.00 45.22 447 LYS A C 1
ATOM 3093 O O . LYS A 1 460 ? 156.634 113.300 116.252 1.00 45.22 447 LYS A O 1
ATOM 3099 N N . LEU A 1 461 ? 154.569 114.188 116.144 1.00 47.45 448 LEU A N 1
ATOM 3100 C CA . LEU A 1 461 ? 153.871 112.913 116.086 1.00 47.45 448 LEU A CA 1
ATOM 3101 C C . LEU A 1 461 ? 153.899 112.281 114.701 1.00 47.45 448 LEU A C 1
ATOM 3102 O O . LEU A 1 461 ? 153.421 111.154 114.545 1.00 47.45 448 LEU A O 1
ATOM 3107 N N . THR A 1 462 ? 154.452 112.964 113.704 1.00 51.15 449 THR A N 1
ATOM 3108 C CA . THR A 1 462 ? 154.519 112.460 112.336 1.00 51.15 449 THR A CA 1
ATOM 3109 C C . THR A 1 462 ? 155.627 111.417 112.122 1.00 51.15 449 THR A C 1
ATOM 3110 O O . THR A 1 462 ? 155.352 110.395 111.479 1.00 51.15 449 THR A O 1
ATOM 3114 N N . PRO A 1 463 ? 156.882 111.554 112.671 1.00 53.15 450 PRO A N 1
ATOM 3115 C CA . PRO A 1 463 ? 157.817 110.424 112.527 1.00 53.15 450 PRO A CA 1
ATOM 3116 C C . PRO A 1 463 ? 157.597 109.280 113.510 1.00 53.15 450 PRO A C 1
ATOM 3117 O O . PRO A 1 463 ? 158.491 108.453 113.705 1.00 53.15 450 PRO A O 1
ATOM 3121 N N . LEU A 1 464 ? 156.420 109.215 114.130 1.00 51.95 451 LEU A N 1
ATOM 3122 C CA . LEU A 1 464 ? 155.946 108.038 114.850 1.00 51.95 451 LEU A CA 1
ATOM 3123 C C . LEU A 1 464 ? 155.428 106.932 113.924 1.00 51.95 451 LEU A C 1
ATOM 3124 O O . LEU A 1 464 ? 154.877 105.947 114.418 1.00 51.95 451 LEU A O 1
ATOM 3129 N N . GLN A 1 465 ? 155.595 107.075 112.606 1.00 52.37 452 GLN A N 1
ATOM 3130 C CA . GLN A 1 465 ? 155.045 106.124 111.648 1.00 52.37 452 GLN A CA 1
ATOM 3131 C C . GLN A 1 465 ? 155.760 104.781 111.680 1.00 52.37 452 GLN A C 1
ATOM 3132 O O . GLN A 1 465 ? 155.140 103.750 111.401 1.00 52.37 452 GLN A O 1
ATOM 3138 N N . SER A 1 466 ? 157.046 104.761 112.016 1.00 54.45 453 SER A N 1
ATOM 3139 C CA . SER A 1 466 ? 157.856 103.551 111.878 1.00 54.45 453 SER A CA 1
ATOM 3140 C C . SER A 1 466 ? 157.824 102.699 113.141 1.00 54.45 453 SER A C 1
ATOM 3141 O O . SER A 1 466 ? 158.843 102.188 113.595 1.00 54.45 453 SER A O 1
ATOM 3144 N N . VAL A 1 467 ? 156.631 102.521 113.699 1.00 50.82 454 VAL A N 1
ATOM 3145 C CA . VAL A 1 467 ? 156.400 101.865 114.985 1.00 50.82 454 VAL A CA 1
ATOM 3146 C C . VAL A 1 467 ? 155.241 100.905 114.731 1.00 50.82 454 VAL A C 1
ATOM 3147 O O . VAL A 1 467 ? 154.368 101.229 113.914 1.00 50.82 454 VAL A O 1
ATOM 3151 N N . PRO A 1 468 ? 155.207 99.709 115.326 1.00 46.96 455 PRO A N 1
ATOM 3152 C CA . PRO A 1 468 ? 154.002 98.878 115.232 1.00 46.96 455 PRO A CA 1
ATOM 3153 C C . PRO A 1 468 ? 152.809 99.553 115.895 1.00 46.96 455 PRO A C 1
ATOM 3154 O O . PRO A 1 468 ? 152.951 100.362 116.812 1.00 46.96 455 PRO A O 1
ATOM 3158 N N . ALA A 1 469 ? 151.620 99.222 115.398 1.00 43.37 456 ALA A N 1
ATOM 3159 C CA . ALA A 1 469 ? 150.397 99.977 115.666 1.00 43.37 456 ALA A CA 1
ATOM 3160 C C . ALA A 1 469 ? 149.903 100.019 117.117 1.00 43.37 456 ALA A C 1
ATOM 3161 O O . ALA A 1 469 ? 149.432 101.086 117.526 1.00 43.37 456 ALA A O 1
ATOM 3163 N N . PRO A 1 470 ? 149.951 98.948 117.935 1.00 41.55 457 PRO A N 1
ATOM 3164 C CA . PRO A 1 470 ? 149.522 99.121 119.334 1.00 41.55 457 PRO A CA 1
ATOM 3165 C C . PRO A 1 470 ? 150.462 99.967 120.172 1.00 41.55 457 PRO A C 1
ATOM 3166 O O . PRO A 1 470 ? 150.033 100.489 121.205 1.00 41.55 457 PRO A O 1
ATOM 3170 N N . ALA A 1 471 ? 151.714 100.134 119.760 1.00 41.78 458 ALA A N 1
ATOM 3171 C CA . ALA A 1 471 ? 152.639 100.994 120.477 1.00 41.78 458 ALA A CA 1
ATOM 3172 C C . ALA A 1 471 ? 152.533 102.453 120.063 1.00 41.78 458 ALA A C 1
ATOM 3173 O O . ALA A 1 471 ? 152.880 103.331 120.868 1.00 41.78 458 ALA A O 1
ATOM 3175 N N . ILE A 1 472 ? 152.061 102.721 118.837 1.00 41.67 459 ILE A N 1
ATOM 3176 C CA . ILE A 1 472 ? 151.821 104.090 118.381 1.00 41.67 459 ILE A CA 1
ATOM 3177 C C . ILE A 1 472 ? 150.795 104.769 119.275 1.00 41.67 459 ILE A C 1
ATOM 3178 O O . ILE A 1 472 ? 150.996 105.900 119.731 1.00 41.67 459 ILE A O 1
ATOM 3183 N N . ALA A 1 473 ? 149.704 104.061 119.580 1.00 37.87 460 ALA A N 1
ATOM 3184 C CA . ALA A 1 473 ? 148.643 104.621 120.405 1.00 37.87 460 ALA A CA 1
ATOM 3185 C C . ALA A 1 473 ? 149.086 104.834 121.847 1.00 37.87 460 ALA A C 1
ATOM 3186 O O . ALA A 1 473 ? 148.689 105.825 122.465 1.00 37.87 460 ALA A O 1
ATOM 3188 N N . ILE A 1 474 ? 149.940 103.955 122.380 1.00 37.03 461 ILE A N 1
ATOM 3189 C CA . ILE A 1 474 ? 150.402 104.092 123.760 1.00 37.03 461 ILE A CA 1
ATOM 3190 C C . ILE A 1 474 ? 151.349 105.281 123.899 1.00 37.03 461 ILE A C 1
ATOM 3191 O O . ILE A 1 474 ? 151.199 106.105 124.816 1.00 37.03 461 ILE A O 1
ATOM 3196 N N . ILE A 1 475 ? 152.325 105.392 122.986 1.00 37.14 462 ILE A N 1
ATOM 3197 C CA . ILE A 1 475 ? 153.243 106.531 122.984 1.00 37.14 462 ILE A CA 1
ATOM 3198 C C . ILE A 1 475 ? 152.479 107.831 122.775 1.00 37.14 462 ILE A C 1
ATOM 3199 O O . ILE A 1 475 ? 152.727 108.834 123.459 1.00 37.14 462 ILE A O 1
ATOM 3204 N N . LEU A 1 476 ? 151.490 107.803 121.880 1.00 36.05 463 LEU A N 1
ATOM 3205 C CA . LEU A 1 476 ? 150.682 108.975 121.587 1.00 36.05 463 LEU A CA 1
ATOM 3206 C C . LEU A 1 476 ? 149.868 109.419 122.793 1.00 36.05 463 LEU A C 1
ATOM 3207 O O . LEU A 1 476 ? 149.788 110.616 123.080 1.00 36.05 463 LEU A O 1
ATOM 3212 N N . SER A 1 477 ? 149.286 108.469 123.529 1.00 34.85 464 SER A N 1
ATOM 3213 C CA . SER A 1 477 ? 148.488 108.817 124.698 1.00 34.85 464 SER A CA 1
ATOM 3214 C C . SER A 1 477 ? 149.352 109.374 125.823 1.00 34.85 464 SER A C 1
ATOM 3215 O O . SER A 1 477 ? 148.940 110.322 126.504 1.00 34.85 464 SER A O 1
ATOM 3218 N N . LEU A 1 478 ? 150.552 108.811 126.015 1.00 34.73 465 LEU A N 1
ATOM 3219 C CA . LEU A 1 478 ? 151.503 109.360 126.984 1.00 34.73 465 LEU A CA 1
ATOM 3220 C C . LEU A 1 478 ? 151.865 110.805 126.663 1.00 34.73 465 LEU A C 1
ATOM 3221 O O . LEU A 1 478 ? 151.801 111.685 127.535 1.00 34.73 465 LEU A O 1
ATOM 3226 N N . LEU A 1 479 ? 152.216 111.069 125.400 1.00 35.58 466 LEU A N 1
ATOM 3227 C CA . LEU A 1 479 ? 152.612 112.416 125.004 1.00 35.58 466 LEU A CA 1
ATOM 3228 C C . LEU A 1 479 ? 151.450 113.394 125.089 1.00 35.58 466 LEU A C 1
ATOM 3229 O O . LEU A 1 479 ? 151.635 114.537 125.505 1.00 35.58 466 LEU A O 1
ATOM 3234 N N . VAL A 1 480 ? 150.242 112.957 124.738 1.00 33.94 467 VAL A N 1
ATOM 3235 C CA . VAL A 1 480 ? 149.101 113.863 124.716 1.00 33.94 467 VAL A CA 1
ATOM 3236 C C . VAL A 1 480 ? 148.666 114.219 126.135 1.00 33.94 467 VAL A C 1
ATOM 3237 O O . VAL A 1 480 ? 148.341 115.379 126.420 1.00 33.94 467 VAL A O 1
ATOM 3241 N N . ALA A 1 481 ? 148.725 113.254 127.063 1.00 35.33 468 ALA A N 1
ATOM 3242 C CA . ALA A 1 481 ? 148.442 113.562 128.462 1.00 35.33 468 ALA A CA 1
ATOM 3243 C C . ALA A 1 481 ? 149.482 114.513 129.052 1.00 35.33 468 ALA A C 1
ATOM 3244 O O . ALA A 1 481 ? 149.126 115.483 129.738 1.00 35.33 468 ALA A O 1
ATOM 3246 N N . THR A 1 482 ? 150.765 114.288 128.742 1.00 36.56 469 THR A N 1
ATOM 3247 C CA . THR A 1 482 ? 151.818 115.170 129.238 1.00 36.56 469 THR A CA 1
ATOM 3248 C C . THR A 1 482 ? 151.714 116.583 128.658 1.00 36.56 469 THR A C 1
ATOM 3249 O O . THR A 1 482 ? 151.924 117.563 129.377 1.00 36.56 469 THR A O 1
ATOM 3253 N N . PHE A 1 483 ? 151.375 116.713 127.372 1.00 36.53 470 PHE A N 1
ATOM 3254 C CA . PHE A 1 483 ? 151.259 118.039 126.772 1.00 36.53 470 PHE A CA 1
ATOM 3255 C C . PHE A 1 483 ? 150.014 118.756 127.265 1.00 36.53 470 PHE A C 1
ATOM 3256 O O . PHE A 1 483 ? 150.004 119.984 127.356 1.00 36.53 470 PHE A O 1
ATOM 3264 N N . THR A 1 484 ? 148.960 118.006 127.584 1.00 37.56 471 THR A N 1
ATOM 3265 C CA . THR A 1 484 ? 147.758 118.603 128.142 1.00 37.56 471 THR A CA 1
ATOM 3266 C C . THR A 1 484 ? 147.989 119.094 129.561 1.00 37.56 471 THR A C 1
ATOM 3267 O O . THR A 1 484 ? 147.316 120.028 130.001 1.00 37.56 471 THR A O 1
ATOM 3271 N N . GLU A 1 485 ? 148.940 118.490 130.284 1.00 38.77 472 GLU A N 1
ATOM 3272 C CA . GLU A 1 485 ? 149.272 118.999 131.616 1.00 38.77 472 GLU A CA 1
ATOM 3273 C C . GLU A 1 485 ? 149.788 120.437 131.584 1.00 38.77 472 GLU A C 1
ATOM 3274 O O . GLU A 1 485 ? 149.527 121.198 132.516 1.00 38.77 472 GLU A O 1
ATOM 3280 N N . CYS A 1 486 ? 150.480 120.839 130.517 1.00 42.94 473 CYS A N 1
ATOM 3281 C CA . CYS A 1 486 ? 150.939 122.218 130.373 1.00 42.94 473 CYS A CA 1
ATOM 3282 C C . CYS A 1 486 ? 149.861 123.132 129.790 1.00 42.94 473 CYS A C 1
ATOM 3283 O O . CYS A 1 486 ? 149.503 124.144 130.397 1.00 42.94 473 CYS A O 1
ATOM 3286 N N . THR A 1 487 ? 149.339 122.788 128.620 1.00 40.76 474 THR A N 1
ATOM 3287 C CA . THR A 1 487 ? 148.455 123.654 127.852 1.00 40.76 474 THR A CA 1
ATOM 3288 C C . THR A 1 487 ? 146.992 123.349 128.185 1.00 40.76 474 THR A C 1
ATOM 3289 O O . THR A 1 487 ? 146.683 122.712 129.193 1.00 40.76 474 THR A O 1
ATOM 3293 N N . SER A 1 488 ? 146.075 123.806 127.335 1.00 43.50 475 SER A N 1
ATOM 3294 C CA . SER A 1 488 ? 144.646 123.510 127.430 1.00 43.50 475 SER A CA 1
ATOM 3295 C C . SER A 1 488 ? 144.328 122.106 126.919 1.00 43.50 475 SER A C 1
ATOM 3296 O O . SER A 1 488 ? 145.230 121.274 126.791 1.00 43.50 475 SER A O 1
ATOM 3299 N N . ASN A 1 489 ? 143.052 121.812 126.656 1.00 41.90 476 ASN A N 1
ATOM 3300 C CA . ASN A 1 489 ? 142.701 120.550 126.013 1.00 41.90 476 ASN A CA 1
ATOM 3301 C C . ASN A 1 489 ? 141.785 120.674 124.800 1.00 41.90 476 ASN A C 1
ATOM 3302 O O . ASN A 1 489 ? 141.742 119.733 124.001 1.00 41.90 476 ASN A O 1
ATOM 3307 N N . VAL A 1 490 ? 141.074 121.782 124.614 1.00 41.65 477 VAL A N 1
ATOM 3308 C CA . VAL A 1 490 ? 140.248 121.907 123.414 1.00 41.65 477 VAL A CA 1
ATOM 3309 C C . VAL A 1 490 ? 141.093 122.337 122.213 1.00 41.65 477 VAL A C 1
ATOM 3310 O O . VAL A 1 490 ? 140.904 121.837 121.093 1.00 41.65 477 VAL A O 1
ATOM 3314 N N . ALA A 1 491 ? 142.078 123.213 122.434 1.00 40.27 478 ALA A N 1
ATOM 3315 C CA . ALA A 1 491 ? 142.941 123.655 121.347 1.00 40.27 478 ALA A CA 1
ATOM 3316 C C . ALA A 1 491 ? 143.884 122.549 120.892 1.00 40.27 478 ALA A C 1
ATOM 3317 O O . ALA A 1 491 ? 144.180 122.444 119.694 1.00 40.27 478 ALA A O 1
ATOM 3319 N N . THR A 1 492 ? 144.328 121.695 121.818 1.00 39.28 479 THR A N 1
ATOM 3320 C CA . THR A 1 492 ? 145.163 120.560 121.441 1.00 39.28 479 THR A CA 1
ATOM 3321 C C . THR A 1 492 ? 144.389 119.554 120.604 1.00 39.28 479 THR A C 1
ATOM 3322 O O . THR A 1 492 ? 144.930 118.999 119.647 1.00 39.28 479 THR A O 1
ATOM 3326 N N . THR A 1 493 ? 143.124 119.311 120.946 1.00 38.43 480 THR A N 1
ATOM 3327 C CA . THR A 1 493 ? 142.306 118.404 120.152 1.00 38.43 480 THR A CA 1
ATOM 3328 C C . THR A 1 493 ? 141.992 118.996 118.784 1.00 38.43 480 THR A C 1
ATOM 3329 O O . THR A 1 493 ? 141.910 118.259 117.799 1.00 38.43 480 THR A O 1
ATOM 3333 N N . THR A 1 494 ? 141.835 120.321 118.705 1.00 37.65 481 THR A N 1
ATOM 3334 C CA . THR A 1 494 ? 141.676 120.982 117.413 1.00 37.65 481 THR A CA 1
ATOM 3335 C C . THR A 1 494 ? 142.919 120.828 116.543 1.00 37.65 481 THR A C 1
ATOM 3336 O O . THR A 1 494 ? 142.814 120.609 115.334 1.00 37.65 481 THR A O 1
ATOM 3340 N N . ILE A 1 495 ? 144.101 120.920 117.142 1.00 36.50 482 ILE A N 1
ATOM 3341 C CA . ILE A 1 495 ? 145.323 120.906 116.347 1.00 36.50 482 ILE A CA 1
ATOM 3342 C C . ILE A 1 495 ? 145.728 119.484 115.963 1.00 36.50 482 ILE A C 1
ATOM 3343 O O . ILE A 1 495 ? 146.071 119.220 114.807 1.00 36.50 482 ILE A O 1
ATOM 3348 N N . PHE A 1 496 ? 145.649 118.537 116.898 1.00 36.20 483 PHE A N 1
ATOM 3349 C CA . PHE A 1 496 ? 146.347 117.265 116.740 1.00 36.20 483 PHE A CA 1
ATOM 3350 C C . PHE A 1 496 ? 145.602 116.283 115.845 1.00 36.20 483 PHE A C 1
ATOM 3351 O O . PHE A 1 496 ? 146.231 115.405 115.251 1.00 36.20 483 PHE A O 1
ATOM 3359 N N . LEU A 1 497 ? 144.289 116.387 115.750 1.00 35.86 484 LEU A N 1
ATOM 3360 C CA . LEU A 1 497 ? 143.499 115.404 115.010 1.00 35.86 484 LEU A CA 1
ATOM 3361 C C . LEU A 1 497 ? 143.684 115.404 113.487 1.00 35.86 484 LEU A C 1
ATOM 3362 O O . LEU A 1 497 ? 143.688 114.308 112.915 1.00 35.86 484 LEU A O 1
ATOM 3367 N N . PRO A 1 498 ? 143.829 116.540 112.774 1.00 36.17 485 PRO A N 1
ATOM 3368 C CA . PRO A 1 498 ? 144.173 116.424 111.343 1.00 36.17 485 PRO A CA 1
ATOM 3369 C C . PRO A 1 498 ? 145.545 115.828 111.082 1.00 36.17 485 PRO A C 1
ATOM 3370 O O . PRO A 1 498 ? 145.705 115.085 110.103 1.00 36.17 485 PRO A O 1
ATOM 3374 N N . ILE A 1 499 ? 146.522 116.120 111.943 1.00 35.66 486 ILE A N 1
ATOM 3375 C CA . ILE A 1 499 ? 147.861 115.549 111.821 1.00 35.66 486 ILE A CA 1
ATOM 3376 C C . ILE A 1 499 ? 147.808 114.035 111.974 1.00 35.66 486 ILE A C 1
ATOM 3377 O O . ILE A 1 499 ? 148.396 113.288 111.181 1.00 35.66 486 ILE A O 1
ATOM 3382 N N . LEU A 1 500 ? 147.058 113.563 112.969 1.00 35.87 487 LEU A N 1
ATOM 3383 C CA . LEU A 1 500 ? 146.939 112.133 113.204 1.00 35.87 487 LEU A CA 1
ATOM 3384 C C . LEU A 1 500 ? 146.134 111.447 112.114 1.00 35.87 487 LEU A C 1
ATOM 3385 O O . LEU A 1 500 ? 146.445 110.310 111.753 1.00 35.87 487 LEU A O 1
ATOM 3390 N N . ALA A 1 501 ? 145.118 112.123 111.572 1.00 37.73 488 ALA A N 1
ATOM 3391 C CA . ALA A 1 501 ? 144.316 111.544 110.499 1.00 37.73 488 ALA A CA 1
ATOM 3392 C C . ALA A 1 501 ? 145.127 111.373 109.221 1.00 37.73 488 ALA A C 1
ATOM 3393 O O . ALA A 1 501 ? 145.035 110.331 108.562 1.00 37.73 488 ALA A O 1
ATOM 3395 N N . SER A 1 502 ? 145.961 112.362 108.879 1.00 40.63 489 SER A N 1
ATOM 3396 C CA . SER A 1 502 ? 146.847 112.210 107.727 1.00 40.63 489 SER A CA 1
ATOM 3397 C C . SER A 1 502 ? 147.913 111.149 107.967 1.00 40.63 489 SER A C 1
ATOM 3398 O O . SER A 1 502 ? 148.249 110.386 107.050 1.00 40.63 489 SER A O 1
ATOM 3401 N N . MET A 1 503 ? 148.444 111.078 109.192 1.00 43.29 490 MET A N 1
ATOM 3402 C CA . MET A 1 503 ? 149.454 110.075 109.518 1.00 43.29 490 MET A CA 1
ATOM 3403 C C . MET A 1 503 ? 148.892 108.663 109.423 1.00 43.29 490 MET A C 1
ATOM 3404 O O . MET A 1 503 ? 149.576 107.751 108.954 1.00 43.29 490 MET A O 1
ATOM 3409 N N . ALA A 1 504 ? 147.644 108.467 109.849 1.00 41.41 491 ALA A N 1
ATOM 3410 C CA . ALA A 1 504 ? 147.020 107.156 109.742 1.00 41.41 491 ALA A CA 1
ATOM 3411 C C . ALA A 1 504 ? 146.599 106.831 108.316 1.00 41.41 491 ALA A C 1
ATOM 3412 O O . ALA A 1 504 ? 146.553 105.655 107.947 1.00 41.41 491 ALA A O 1
ATOM 3414 N N . GLN A 1 505 ? 146.275 107.842 107.508 1.00 44.12 492 GLN A N 1
ATOM 3415 C CA . GLN A 1 505 ? 146.015 107.587 106.096 1.00 44.12 492 GLN A CA 1
ATOM 3416 C C . GLN A 1 505 ? 147.282 107.202 105.354 1.00 44.12 492 GLN A C 1
ATOM 3417 O O . GLN A 1 505 ? 147.212 106.513 104.334 1.00 44.12 492 GLN A O 1
ATOM 3423 N N . ALA A 1 506 ? 148.439 107.647 105.839 1.00 45.55 493 ALA A N 1
ATOM 3424 C CA . ALA A 1 506 ? 149.691 107.331 105.162 1.00 45.55 493 ALA A CA 1
ATOM 3425 C C . ALA A 1 506 ? 150.065 105.859 105.301 1.00 45.55 493 ALA A C 1
ATOM 3426 O O . ALA A 1 506 ? 150.541 105.249 104.340 1.00 45.55 493 ALA A O 1
ATOM 3428 N N . ILE A 1 507 ? 149.862 105.266 106.473 1.00 44.44 494 ILE A N 1
ATOM 3429 C CA . ILE A 1 507 ? 150.365 103.926 106.750 1.00 44.44 494 ILE A CA 1
ATOM 3430 C C . ILE A 1 507 ? 149.250 102.879 106.741 1.00 44.44 494 ILE A C 1
ATOM 3431 O O . ILE A 1 507 ? 149.398 101.832 107.369 1.00 44.44 494 ILE A O 1
ATOM 3436 N N . CYS A 1 508 ? 148.137 103.156 106.047 1.00 46.57 495 CYS A N 1
ATOM 3437 C CA . CYS A 1 508 ? 147.017 102.222 105.843 1.00 46.57 495 CYS A CA 1
ATOM 3438 C C . CYS A 1 508 ? 146.397 101.765 107.164 1.00 46.57 495 CYS A C 1
ATOM 3439 O O . CYS A 1 508 ? 146.009 100.610 107.330 1.00 46.57 495 CYS A O 1
ATOM 3442 N N . LEU A 1 509 ? 146.309 102.677 108.119 1.00 41.25 496 LEU A N 1
ATOM 3443 C CA . LEU A 1 509 ? 145.740 102.393 109.426 1.00 41.25 496 LEU A CA 1
ATOM 3444 C C . LEU A 1 509 ? 144.406 103.110 109.547 1.00 41.25 496 LEU A C 1
ATOM 3445 O O . LEU A 1 509 ? 144.236 104.210 109.019 1.00 41.25 496 LEU A O 1
ATOM 3450 N N . HIS A 1 510 ? 143.464 102.467 110.201 1.00 39.30 497 HIS A N 1
ATOM 3451 C CA . HIS A 1 510 ? 142.154 103.057 110.424 1.00 39.30 497 HIS A CA 1
ATOM 3452 C C . HIS A 1 510 ? 142.282 104.289 111.313 1.00 39.30 497 HIS A C 1
ATOM 3453 O O . HIS A 1 510 ? 142.918 104.217 112.364 1.00 39.30 497 HIS A O 1
ATOM 3460 N N . PRO A 1 511 ? 141.729 105.437 110.918 1.00 37.84 498 PRO A N 1
ATOM 3461 C CA . PRO A 1 511 ? 141.510 106.511 111.891 1.00 37.84 498 PRO A CA 1
ATOM 3462 C C . PRO A 1 511 ? 140.510 106.053 112.941 1.00 37.84 498 PRO A C 1
ATOM 3463 O O . PRO A 1 511 ? 139.776 105.095 112.734 1.00 37.84 498 PRO A O 1
ATOM 3467 N N . LEU A 1 512 ? 140.519 106.733 114.089 1.00 35.35 499 LEU A N 1
ATOM 3468 C CA . LEU A 1 512 ? 139.904 106.360 115.374 1.00 35.35 499 LEU A CA 1
ATOM 3469 C C . LEU A 1 512 ? 140.676 105.238 116.057 1.00 35.35 499 LEU A C 1
ATOM 3470 O O . LEU A 1 512 ? 140.363 104.891 117.195 1.00 35.35 499 LEU A O 1
ATOM 3475 N N . TYR A 1 513 ? 141.679 104.660 115.404 1.00 34.80 500 TYR A N 1
ATOM 3476 C CA . TYR A 1 513 ? 142.652 103.902 116.166 1.00 34.80 500 TYR A CA 1
ATOM 3477 C C . TYR A 1 513 ? 143.683 104.831 116.780 1.00 34.80 500 TYR A C 1
ATOM 3478 O O . TYR A 1 513 ? 144.249 104.517 117.828 1.00 34.80 500 TYR A O 1
ATOM 3487 N N . VAL A 1 514 ? 143.927 105.976 116.155 1.00 32.70 501 VAL A N 1
ATOM 3488 C CA . VAL A 1 514 ? 144.771 107.005 116.738 1.00 32.70 501 VAL A CA 1
ATOM 3489 C C . VAL A 1 514 ? 143.985 108.230 117.191 1.00 32.70 501 VAL A C 1
ATOM 3490 O O . VAL A 1 514 ? 144.474 108.965 118.058 1.00 32.70 501 VAL A O 1
ATOM 3494 N N . MET A 1 515 ? 142.786 108.464 116.660 1.00 33.16 502 MET A N 1
ATOM 3495 C CA . MET A 1 515 ? 142.043 109.666 117.016 1.00 33.16 502 MET A CA 1
ATOM 3496 C C . MET A 1 515 ? 141.278 109.494 118.323 1.00 33.16 502 MET A C 1
ATOM 3497 O O . MET A 1 515 ? 141.177 110.441 119.110 1.00 33.16 502 MET A O 1
ATOM 3502 N N . LEU A 1 516 ? 140.740 108.305 118.573 1.00 31.08 503 LEU A N 1
ATOM 3503 C CA . LEU A 1 516 ? 140.071 108.000 119.835 1.00 31.08 503 LEU A CA 1
ATOM 3504 C C . LEU A 1 516 ? 141.003 108.015 121.053 1.00 31.08 503 LEU A C 1
ATOM 3505 O O . LEU A 1 516 ? 140.599 108.581 122.074 1.00 31.08 503 LEU A O 1
ATOM 3510 N N . PRO A 1 517 ? 142.220 107.431 121.034 1.00 31.57 504 PRO A N 1
ATOM 3511 C CA . PRO A 1 517 ? 143.096 107.619 122.199 1.00 31.57 504 PRO A CA 1
ATOM 3512 C C . PRO A 1 517 ? 143.569 109.045 122.392 1.00 31.57 504 PRO A C 1
ATOM 3513 O O . PRO A 1 517 ? 143.823 109.439 123.534 1.00 31.57 504 PRO A O 1
ATOM 3517 N N . CYS A 1 518 ? 143.696 109.830 121.322 1.00 33.05 505 CYS A N 1
ATOM 3518 C CA . CYS A 1 518 ? 144.069 111.229 121.486 1.00 33.05 505 CYS A CA 1
ATOM 3519 C C . CYS A 1 518 ? 142.932 112.026 122.105 1.00 33.05 505 CYS A C 1
ATOM 3520 O O . CYS A 1 518 ? 143.169 112.926 122.916 1.00 33.05 505 CYS A O 1
ATOM 3523 N N . THR A 1 519 ? 141.692 111.704 121.737 1.00 31.75 506 THR A N 1
ATOM 3524 C CA . THR A 1 519 ? 140.542 112.369 122.335 1.00 31.75 506 THR A CA 1
ATOM 3525 C C . THR A 1 519 ? 140.378 111.984 123.800 1.00 31.75 506 THR A C 1
ATOM 3526 O O . THR A 1 519 ? 140.128 112.846 124.647 1.00 31.75 506 THR A O 1
ATOM 3530 N N . LEU A 1 520 ? 140.541 110.702 124.124 1.00 29.72 507 LEU A N 1
ATOM 3531 C CA . LEU A 1 520 ? 140.380 110.272 125.508 1.00 29.72 507 LEU A CA 1
ATOM 3532 C C . LEU A 1 520 ? 141.543 110.706 126.393 1.00 29.72 507 LEU A C 1
ATOM 3533 O O . LEU A 1 520 ? 141.359 110.881 127.597 1.00 29.72 507 LEU A O 1
ATOM 3538 N N . ALA A 1 521 ? 142.733 110.897 125.828 1.00 31.81 508 ALA A N 1
ATOM 3539 C CA . ALA A 1 521 ? 143.888 111.223 126.650 1.00 31.81 508 ALA A CA 1
ATOM 3540 C C . ALA A 1 521 ? 143.950 112.690 127.059 1.00 31.81 508 ALA A C 1
ATOM 3541 O O . ALA A 1 521 ? 144.601 113.000 128.058 1.00 31.81 508 ALA A O 1
ATOM 3543 N N . THR A 1 522 ? 143.290 113.598 126.333 1.00 33.95 509 THR A N 1
ATOM 3544 C CA . THR A 1 522 ? 143.268 114.995 126.756 1.00 33.95 509 THR A CA 1
ATOM 3545 C C . THR A 1 522 ? 142.421 115.213 127.997 1.00 33.95 509 THR A C 1
ATOM 3546 O O . THR A 1 522 ? 142.574 116.240 128.660 1.00 33.95 509 THR A O 1
ATOM 3550 N N . SER A 1 523 ? 141.535 114.283 128.326 1.00 32.43 510 SER A N 1
ATOM 3551 C CA . SER A 1 523 ? 140.707 114.434 129.506 1.00 32.43 510 SER A CA 1
ATOM 3552 C C . SER A 1 523 ? 141.378 113.914 130.761 1.00 32.43 510 SER A C 1
ATOM 3553 O O . SER A 1 523 ? 141.060 114.377 131.856 1.00 32.43 510 SER A O 1
ATOM 3556 N N . LEU A 1 524 ? 142.297 112.963 130.634 1.00 33.17 511 LEU A N 1
ATOM 3557 C CA . LEU A 1 524 ? 142.901 112.313 131.789 1.00 33.17 511 LEU A CA 1
ATOM 3558 C C . LEU A 1 524 ? 144.290 112.892 132.025 1.00 33.17 511 LEU A C 1
ATOM 3559 O O . LEU A 1 524 ? 145.305 112.313 131.653 1.00 33.17 511 LEU A O 1
ATOM 3564 N N . ALA A 1 525 ? 144.325 114.050 132.675 1.00 32.83 512 ALA A N 1
ATOM 3565 C CA . ALA A 1 525 ? 145.573 114.684 133.081 1.00 32.83 512 ALA A CA 1
ATOM 3566 C C . ALA A 1 525 ? 145.406 115.165 134.514 1.00 32.83 512 ALA A C 1
ATOM 3567 O O . ALA A 1 525 ? 144.480 115.924 134.805 1.00 32.83 512 ALA A O 1
ATOM 3569 N N . PHE A 1 526 ? 146.301 114.726 135.403 1.00 31.74 513 PHE A N 1
ATOM 3570 C CA . PHE A 1 526 ? 146.037 114.766 136.837 1.00 31.74 513 PHE A CA 1
ATOM 3571 C C . PHE A 1 526 ? 147.169 115.369 137.667 1.00 31.74 513 PHE A C 1
ATOM 3572 O O . PHE A 1 526 ? 147.181 115.183 138.882 1.00 31.74 513 PHE A O 1
ATOM 3580 N N . MET A 1 527 ? 148.120 116.084 137.076 1.00 36.33 514 MET A N 1
ATOM 3581 C CA . MET A 1 527 ? 149.311 116.451 137.835 1.00 36.33 514 MET A CA 1
ATOM 3582 C C . MET A 1 527 ? 149.419 117.915 138.227 1.00 36.33 514 MET A C 1
ATOM 3583 O O . MET A 1 527 ? 150.092 118.218 139.211 1.00 36.33 514 MET A O 1
ATOM 3588 N N . LEU A 1 528 ? 148.800 118.830 137.498 1.00 34.10 515 LEU A N 1
ATOM 3589 C CA . LEU A 1 528 ? 149.051 120.240 137.733 1.00 34.10 515 LEU A CA 1
ATOM 3590 C C . LEU A 1 528 ? 147.737 121.001 137.759 1.00 34.10 515 LEU A C 1
ATOM 3591 O O . LEU A 1 528 ? 146.769 120.581 137.123 1.00 34.10 515 LEU A O 1
ATOM 3596 N N . PRO A 1 529 ? 147.664 122.117 138.492 1.00 33.09 516 PRO A N 1
ATOM 3597 C CA . PRO A 1 529 ? 146.405 122.874 138.542 1.00 33.09 516 PRO A CA 1
ATOM 3598 C C . PRO A 1 529 ? 146.081 123.632 137.266 1.00 33.09 516 PRO A C 1
ATOM 3599 O O . PRO A 1 529 ? 144.958 124.120 137.135 1.00 33.09 516 PRO A O 1
ATOM 3603 N N . VAL A 1 530 ? 147.014 123.741 136.323 1.00 33.51 517 VAL A N 1
ATOM 3604 C CA . VAL A 1 530 ? 146.768 124.519 135.114 1.00 33.51 517 VAL A CA 1
ATOM 3605 C C . VAL A 1 530 ? 145.843 123.773 134.154 1.00 33.51 517 VAL A C 1
ATOM 3606 O O . VAL A 1 530 ? 144.927 124.366 133.573 1.00 33.51 517 VAL A O 1
ATOM 3610 N N . ALA A 1 531 ? 146.023 122.471 133.998 1.00 33.62 518 ALA A N 1
ATOM 3611 C CA . ALA A 1 531 ? 145.075 121.701 133.212 1.00 33.62 518 ALA A CA 1
ATOM 3612 C C . ALA A 1 531 ? 143.814 121.474 134.020 1.00 33.62 518 ALA A C 1
ATOM 3613 O O . ALA A 1 531 ? 143.886 121.255 135.227 1.00 33.62 518 ALA A O 1
ATOM 3615 N N . THR A 1 532 ? 142.650 121.511 133.333 1.00 30.66 519 THR A N 1
ATOM 3616 C CA . THR A 1 532 ? 141.293 121.148 133.779 1.00 30.66 519 THR A CA 1
ATOM 3617 C C . THR A 1 532 ? 140.857 121.821 135.090 1.00 30.66 519 THR A C 1
ATOM 3618 O O . THR A 1 532 ? 141.327 121.447 136.168 1.00 30.66 519 THR A O 1
ATOM 3622 N N . PRO A 1 533 ? 140.084 122.911 134.991 1.00 26.55 520 PRO A N 1
ATOM 3623 C CA . PRO A 1 533 ? 139.674 123.759 136.172 1.00 26.55 520 PRO A CA 1
ATOM 3624 C C . PRO A 1 533 ? 139.310 123.037 137.470 1.00 26.55 520 PRO A C 1
ATOM 3625 O O . PRO A 1 533 ? 139.590 123.615 138.531 1.00 26.55 520 PRO A O 1
ATOM 3629 N N . PRO A 1 534 ? 138.719 121.803 137.469 1.00 26.53 521 PRO A N 1
ATOM 3630 C CA . PRO A 1 534 ? 138.663 121.034 138.736 1.00 26.53 521 PRO A CA 1
ATOM 3631 C C . PRO A 1 534 ? 139.981 120.875 139.484 1.00 26.53 521 PRO A C 1
ATOM 3632 O O . PRO A 1 534 ? 139.990 120.970 140.716 1.00 26.53 521 PRO A O 1
ATOM 3636 N N . ASN A 1 535 ? 141.098 120.718 138.768 1.00 28.54 522 ASN A N 1
ATOM 3637 C CA . ASN A 1 535 ? 142.411 120.603 139.391 1.00 28.54 522 ASN A CA 1
ATOM 3638 C C . ASN A 1 535 ? 142.846 121.867 140.120 1.00 28.54 522 ASN A C 1
ATOM 3639 O O . ASN A 1 535 ? 143.789 121.807 140.913 1.00 28.54 522 ASN A O 1
ATOM 3644 N N . ALA A 1 536 ? 142.214 123.008 139.861 1.00 24.83 523 ALA A N 1
ATOM 3645 C CA . ALA A 1 536 ? 142.486 124.178 140.679 1.00 24.83 523 ALA A CA 1
ATOM 3646 C C . ALA A 1 536 ? 141.504 124.318 141.828 1.00 24.83 523 ALA A C 1
ATOM 3647 O O . ALA A 1 536 ? 141.884 124.804 142.901 1.00 24.83 523 ALA A O 1
ATOM 3649 N N . ILE A 1 537 ? 140.275 123.824 141.650 1.00 24.33 524 ILE A N 1
ATOM 3650 C CA . ILE A 1 537 ? 139.189 124.145 142.571 1.00 24.33 524 ILE A CA 1
ATOM 3651 C C . ILE A 1 537 ? 139.392 123.459 143.922 1.00 24.33 524 ILE A C 1
ATOM 3652 O O . ILE A 1 537 ? 139.000 123.997 144.963 1.00 24.33 524 ILE A O 1
ATOM 3657 N N . VAL A 1 538 ? 140.124 122.344 143.953 1.00 26.32 525 VAL A N 1
ATOM 3658 C CA . VAL A 1 538 ? 140.432 121.690 145.220 1.00 26.32 525 VAL A CA 1
ATOM 3659 C C . VAL A 1 538 ? 141.428 122.420 146.096 1.00 26.32 525 VAL A C 1
ATOM 3660 O O . VAL A 1 538 ? 141.636 121.994 147.233 1.00 26.32 525 VAL A O 1
ATOM 3664 N N . PHE A 1 539 ? 142.055 123.494 145.630 1.00 26.05 526 PHE A N 1
ATOM 3665 C CA . PHE A 1 539 ? 142.930 124.235 146.524 1.00 26.05 526 PHE A CA 1
ATOM 3666 C C . PHE A 1 539 ? 142.204 125.355 147.259 1.00 26.05 526 PHE A C 1
ATOM 3667 O O . PHE A 1 539 ? 142.859 126.245 147.802 1.00 26.05 526 PHE A O 1
ATOM 3675 N N . SER A 1 540 ? 140.872 125.303 147.325 1.00 26.36 527 SER A N 1
ATOM 3676 C CA . SER A 1 540 ? 140.099 126.408 147.884 1.00 26.36 527 SER A CA 1
ATOM 3677 C C . SER A 1 540 ? 140.231 126.498 149.398 1.00 26.36 527 SER A C 1
ATOM 3678 O O . SER A 1 540 ? 140.346 127.596 149.949 1.00 26.36 527 SER A O 1
ATOM 3681 N N . PHE A 1 541 ? 140.213 125.371 150.087 1.00 31.47 528 PHE A N 1
ATOM 3682 C CA . PHE A 1 541 ? 140.215 125.386 151.539 1.00 31.47 528 PHE A CA 1
ATOM 3683 C C . PHE A 1 541 ? 141.606 125.271 152.131 1.00 31.47 528 PHE A C 1
ATOM 3684 O O . PHE A 1 541 ? 141.731 125.156 153.351 1.00 31.47 528 PHE A O 1
ATOM 3692 N N . GLY A 1 542 ? 142.641 125.302 151.298 1.00 36.66 529 GLY A N 1
ATOM 3693 C CA . GLY A 1 542 ? 144.002 125.488 151.757 1.00 36.66 529 GLY A CA 1
ATOM 3694 C C . GLY A 1 542 ? 144.591 124.374 152.586 1.00 36.66 529 GLY A C 1
ATOM 3695 O O . GLY A 1 542 ? 145.531 124.618 153.342 1.00 36.66 529 GLY A O 1
ATOM 3696 N N . ASP A 1 543 ? 144.068 123.155 152.480 1.00 39.95 530 ASP A N 1
ATOM 3697 C CA . ASP A 1 543 ? 144.597 122.036 153.248 1.00 39.95 530 ASP A CA 1
ATOM 3698 C C . ASP A 1 543 ? 145.160 120.940 152.350 1.00 39.95 530 ASP A C 1
ATOM 3699 O O . ASP A 1 543 ? 144.933 119.756 152.607 1.00 39.95 530 ASP A O 1
ATOM 3704 N N . LEU A 1 544 ? 145.888 121.317 151.304 1.00 34.21 531 LEU A N 1
ATOM 3705 C CA . LEU A 1 544 ? 146.425 120.395 150.318 1.00 34.21 531 LEU A CA 1
ATOM 3706 C C . LEU A 1 544 ? 147.534 121.097 149.555 1.00 34.21 531 LEU A C 1
ATOM 3707 O O . LEU A 1 544 ? 147.389 122.257 149.172 1.00 34.21 531 LEU A O 1
ATOM 3712 N N . LYS A 1 545 ? 148.636 120.401 149.337 1.00 32.47 532 LYS A N 1
ATOM 3713 C CA . LYS A 1 545 ? 149.752 120.951 148.588 1.00 32.47 532 LYS A CA 1
ATOM 3714 C C . LYS A 1 545 ? 149.747 120.433 147.156 1.00 32.47 532 LYS A C 1
ATOM 3715 O O . LYS A 1 545 ? 149.138 119.410 146.846 1.00 32.47 532 LYS A O 1
ATOM 3721 N N . VAL A 1 546 ? 150.430 121.172 146.281 1.00 30.63 533 VAL A N 1
ATOM 3722 C CA . VAL A 1 546 ? 150.540 120.795 144.873 1.00 30.63 533 VAL A CA 1
ATOM 3723 C C . VAL A 1 546 ? 151.371 119.527 144.718 1.00 30.63 533 VAL A C 1
ATOM 3724 O O . VAL A 1 546 ? 151.124 118.720 143.811 1.00 30.63 533 VAL A O 1
ATOM 3728 N N . LEU A 1 547 ? 152.324 119.301 145.625 1.00 32.36 534 LEU A N 1
ATOM 3729 C CA . LEU A 1 547 ? 153.145 118.099 145.567 1.00 32.36 534 LEU A CA 1
ATOM 3730 C C . LEU A 1 547 ? 152.335 116.837 145.839 1.00 32.36 534 LEU A C 1
ATOM 3731 O O . LEU A 1 547 ? 152.636 115.790 145.262 1.00 32.36 534 LEU A O 1
ATOM 3736 N N . ASP A 1 548 ? 151.295 116.928 146.674 1.00 34.59 535 ASP A N 1
ATOM 3737 C CA . ASP A 1 548 ? 150.373 115.811 146.868 1.00 34.59 535 ASP A CA 1
ATOM 3738 C C . ASP A 1 548 ? 149.647 115.458 145.579 1.00 34.59 535 ASP A C 1
ATOM 3739 O O . ASP A 1 548 ? 149.521 114.278 145.229 1.00 34.59 535 ASP A O 1
ATOM 3744 N N . MET A 1 549 ? 149.171 116.479 144.862 1.00 32.43 536 MET A N 1
ATOM 3745 C CA . MET A 1 549 ? 148.475 116.268 143.601 1.00 32.43 536 MET A CA 1
ATOM 3746 C C . MET A 1 549 ? 149.401 115.678 142.547 1.00 32.43 536 MET A C 1
ATOM 3747 O O . MET A 1 549 ? 149.006 114.763 141.823 1.00 32.43 536 MET A O 1
ATOM 3752 N N . ALA A 1 550 ? 150.643 116.156 142.473 1.00 32.80 537 ALA A N 1
ATOM 3753 C CA . ALA A 1 550 ? 151.576 115.622 141.486 1.00 32.80 537 ALA A CA 1
ATOM 3754 C C . ALA A 1 550 ? 151.974 114.187 141.811 1.00 32.80 537 ALA A C 1
ATOM 3755 O O . ALA A 1 550 ? 152.038 113.336 140.912 1.00 32.80 537 ALA A O 1
ATOM 3757 N N . ARG A 1 551 ? 152.181 113.894 143.097 1.00 34.94 538 ARG A N 1
ATOM 3758 C CA . ARG A 1 551 ? 152.562 112.557 143.528 1.00 34.94 538 ARG A CA 1
ATOM 3759 C C . ARG A 1 551 ? 151.446 111.552 143.284 1.00 34.94 538 ARG A C 1
ATOM 3760 O O . ARG A 1 551 ? 151.707 110.409 142.903 1.00 34.94 538 ARG A O 1
ATOM 3768 N N . ALA A 1 552 ? 150.193 111.966 143.465 1.00 31.76 539 ALA A N 1
ATOM 3769 C CA . ALA A 1 552 ? 149.086 111.071 143.162 1.00 31.76 539 ALA A CA 1
ATOM 3770 C C . ALA A 1 552 ? 148.785 110.985 141.671 1.00 31.76 539 ALA A C 1
ATOM 3771 O O . ALA A 1 552 ? 148.374 109.927 141.195 1.00 31.76 539 ALA A O 1
ATOM 3773 N N . GLY A 1 553 ? 148.989 112.060 140.918 1.00 32.38 540 GLY A N 1
ATOM 3774 C CA . GLY A 1 553 ? 148.552 112.117 139.542 1.00 32.38 540 GLY A CA 1
ATOM 3775 C C . GLY A 1 553 ? 149.510 111.533 138.537 1.00 32.38 540 GLY A C 1
ATOM 3776 O O . GLY A 1 553 ? 149.089 111.156 137.437 1.00 32.38 540 GLY A O 1
ATOM 3777 N N . PHE A 1 554 ? 150.792 111.436 138.913 1.00 34.57 541 PHE A N 1
ATOM 3778 C CA . PHE A 1 554 ? 151.792 110.872 138.011 1.00 34.57 541 PHE A CA 1
ATOM 3779 C C . PHE A 1 554 ? 151.497 109.416 137.674 1.00 34.57 541 PHE A C 1
ATOM 3780 O O . PHE A 1 554 ? 151.604 109.008 136.513 1.00 34.57 541 PHE A O 1
ATOM 3788 N N . LEU A 1 555 ? 151.117 108.620 138.666 1.00 31.66 542 LEU A N 1
ATOM 3789 C CA . LEU A 1 555 ? 150.789 107.230 138.395 1.00 31.66 542 LEU A CA 1
ATOM 3790 C C . LEU A 1 555 ? 149.419 107.082 137.752 1.00 31.66 542 LEU A C 1
ATOM 3791 O O . LEU A 1 555 ? 149.209 106.164 136.950 1.00 31.66 542 LEU A O 1
ATOM 3796 N N . LEU A 1 556 ? 148.489 107.976 138.076 1.00 30.77 543 LEU A N 1
ATOM 3797 C CA . LEU A 1 556 ? 147.141 107.874 137.536 1.00 30.77 543 LEU A CA 1
ATOM 3798 C C . LEU A 1 556 ? 147.100 108.187 136.048 1.00 30.77 543 LEU A C 1
ATOM 3799 O O . LEU A 1 556 ? 146.255 107.639 135.334 1.00 30.77 543 LEU A O 1
ATOM 3804 N N . ASN A 1 557 ? 148.023 109.029 135.562 1.00 32.22 544 ASN A N 1
ATOM 3805 C CA . ASN A 1 557 ? 148.175 109.222 134.119 1.00 32.22 544 ASN A CA 1
ATOM 3806 C C . ASN A 1 557 ? 148.555 107.924 133.405 1.00 32.22 544 ASN A C 1
ATOM 3807 O O . ASN A 1 557 ? 147.982 107.591 132.361 1.00 32.22 544 ASN A O 1
ATOM 3812 N N . ILE A 1 558 ? 149.505 107.173 133.967 1.00 31.35 545 ILE A N 1
ATOM 3813 C CA . ILE A 1 558 ? 149.962 105.922 133.364 1.00 31.35 545 ILE A CA 1
ATOM 3814 C C . ILE A 1 558 ? 148.868 104.862 133.417 1.00 31.35 545 ILE A C 1
ATOM 3815 O O . ILE A 1 558 ? 148.683 104.088 132.465 1.00 31.35 545 ILE A O 1
ATOM 3820 N N . ILE A 1 559 ? 148.108 104.835 134.515 1.00 29.46 546 ILE A N 1
ATOM 3821 C CA . ILE A 1 559 ? 146.984 103.910 134.636 1.00 29.46 546 ILE A CA 1
ATOM 3822 C C . ILE A 1 559 ? 145.912 104.227 133.600 1.00 29.46 546 ILE A C 1
ATOM 3823 O O . ILE A 1 559 ? 145.362 103.320 132.961 1.00 29.46 546 ILE A O 1
ATOM 3828 N N . GLY A 1 560 ? 145.634 105.517 133.381 1.00 29.66 547 GLY A N 1
ATOM 3829 C CA . GLY A 1 560 ? 144.681 105.900 132.351 1.00 29.66 547 GLY A CA 1
ATOM 3830 C C . GLY A 1 560 ? 145.132 105.532 130.950 1.00 29.66 547 GLY A C 1
ATOM 3831 O O . GLY A 1 560 ? 144.321 105.113 130.124 1.00 29.66 547 GLY A O 1
ATOM 3832 N N . VAL A 1 561 ? 146.438 105.648 130.682 1.00 30.01 548 VAL A N 1
ATOM 3833 C CA . VAL A 1 561 ? 146.989 105.250 129.385 1.00 30.01 548 VAL A CA 1
ATOM 3834 C C . VAL A 1 561 ? 146.804 103.751 129.154 1.00 30.01 548 VAL A C 1
ATOM 3835 O O . VAL A 1 561 ? 146.367 103.320 128.075 1.00 30.01 548 VAL A O 1
ATOM 3839 N N . LEU A 1 562 ? 147.068 102.941 130.184 1.00 30.13 549 LEU A N 1
ATOM 3840 C CA . LEU A 1 562 ? 146.925 101.493 130.041 1.00 30.13 549 LEU A CA 1
ATOM 3841 C C . LEU A 1 562 ? 145.464 101.068 129.897 1.00 30.13 549 LEU A C 1
ATOM 3842 O O . LEU A 1 562 ? 145.159 100.133 129.146 1.00 30.13 549 LEU A O 1
ATOM 3847 N N . VAL A 1 563 ? 144.548 101.757 130.579 1.00 28.85 550 VAL A N 1
ATOM 3848 C CA . VAL A 1 563 ? 143.126 101.432 130.460 1.00 28.85 550 VAL A CA 1
ATOM 3849 C C . VAL A 1 563 ? 142.593 101.811 129.076 1.00 28.85 550 VAL A C 1
ATOM 3850 O O . VAL A 1 563 ? 141.783 101.079 128.487 1.00 28.85 550 VAL A O 1
ATOM 3854 N N . ILE A 1 564 ? 143.072 102.929 128.519 1.00 30.04 551 ILE A N 1
ATOM 3855 C CA . ILE A 1 564 ? 142.725 103.311 127.148 1.00 30.04 551 ILE A CA 1
ATOM 3856 C C . ILE A 1 564 ? 143.227 102.269 126.150 1.00 30.04 551 ILE A C 1
ATOM 3857 O O . ILE A 1 564 ? 142.515 101.905 125.204 1.00 30.04 551 ILE A O 1
ATOM 3862 N N . ALA A 1 565 ? 144.441 101.749 126.367 1.00 30.17 552 ALA A N 1
ATOM 3863 C CA . ALA A 1 565 ? 144.981 100.706 125.491 1.00 30.17 552 ALA A CA 1
ATOM 3864 C C . ALA A 1 565 ? 144.172 99.413 125.565 1.00 30.17 552 ALA A C 1
ATOM 3865 O O . ALA A 1 565 ? 143.947 98.757 124.538 1.00 30.17 552 ALA A O 1
ATOM 3867 N N . LEU A 1 566 ? 143.720 99.039 126.766 1.00 31.00 553 LEU A N 1
ATOM 3868 C CA . LEU A 1 566 ? 142.871 97.859 126.906 1.00 31.00 553 LEU A CA 1
ATOM 3869 C C . LEU A 1 566 ? 141.536 98.047 126.197 1.00 31.00 553 LEU A C 1
ATOM 3870 O O . LEU A 1 566 ? 141.050 97.132 125.525 1.00 31.00 553 LEU A O 1
ATOM 3875 N N . ALA A 1 567 ? 140.949 99.239 126.303 1.00 31.11 554 ALA A N 1
ATOM 3876 C CA . ALA A 1 567 ? 139.674 99.495 125.646 1.00 31.11 554 ALA A CA 1
ATOM 3877 C C . ALA A 1 567 ? 139.789 99.624 124.134 1.00 31.11 554 ALA A C 1
ATOM 3878 O O . ALA A 1 567 ? 138.798 99.415 123.436 1.00 31.11 554 ALA A O 1
ATOM 3880 N N . ILE A 1 568 ? 140.943 100.016 123.605 1.00 31.84 555 ILE A N 1
ATOM 3881 C CA . ILE A 1 568 ? 141.046 100.128 122.156 1.00 31.84 555 ILE A CA 1
ATOM 3882 C C . ILE A 1 568 ? 141.526 98.831 121.510 1.00 31.84 555 ILE A C 1
ATOM 3883 O O . ILE A 1 568 ? 141.313 98.636 120.307 1.00 31.84 555 ILE A O 1
ATOM 3888 N N . ASN A 1 569 ? 142.131 97.922 122.272 1.00 33.11 556 ASN A N 1
ATOM 3889 C CA . ASN A 1 569 ? 142.498 96.621 121.738 1.00 33.11 556 ASN A CA 1
ATOM 3890 C C . ASN A 1 569 ? 141.529 95.513 122.129 1.00 33.11 556 ASN A C 1
ATOM 3891 O O . ASN A 1 569 ? 141.794 94.349 121.830 1.00 33.11 556 ASN A O 1
ATOM 3896 N N . SER A 1 570 ? 140.423 95.846 122.787 1.00 34.74 557 SER A N 1
ATOM 3897 C CA . SER A 1 570 ? 139.383 94.897 123.165 1.00 34.74 557 SER A CA 1
ATOM 3898 C C . SER A 1 570 ? 138.088 95.679 123.252 1.00 34.74 557 SER A C 1
ATOM 3899 O O . SER A 1 570 ? 138.079 96.757 123.836 1.00 34.74 557 SER A O 1
ATOM 3902 N N . TRP A 1 571 ? 137.036 95.176 122.616 1.00 32.03 558 TRP A N 1
ATOM 3903 C CA . TRP A 1 571 ? 135.683 95.728 122.496 1.00 32.03 558 TRP A CA 1
ATOM 3904 C C . TRP A 1 571 ? 135.623 97.074 121.779 1.00 32.03 558 TRP A C 1
ATOM 3905 O O . TRP A 1 571 ? 134.544 97.646 121.667 1.00 32.03 558 TRP A O 1
ATOM 3916 N N . GLY A 1 572 ? 136.733 97.601 121.285 1.00 32.37 559 GLY A N 1
ATOM 3917 C CA . GLY A 1 572 ? 136.675 98.790 120.468 1.00 32.37 559 GLY A CA 1
ATOM 3918 C C . GLY A 1 572 ? 136.864 98.393 119.029 1.00 32.37 559 GLY A C 1
ATOM 3919 O O . GLY A 1 572 ? 136.386 99.054 118.109 1.00 32.37 559 GLY A O 1
ATOM 3920 N N . ILE A 1 573 ? 137.567 97.285 118.845 1.00 34.27 560 ILE A N 1
ATOM 3921 C CA . ILE A 1 573 ? 137.809 96.681 117.541 1.00 34.27 560 ILE A CA 1
ATOM 3922 C C . ILE A 1 573 ? 136.515 96.135 116.932 1.00 34.27 560 ILE A C 1
ATOM 3923 O O . ILE A 1 573 ? 136.288 96.394 115.745 1.00 34.27 560 ILE A O 1
ATOM 3928 N N . PRO A 1 574 ? 135.603 95.397 117.659 1.00 33.97 561 PRO A N 1
ATOM 3929 C CA . PRO A 1 574 ? 134.336 95.031 117.011 1.00 33.97 561 PRO A CA 1
ATOM 3930 C C . PRO A 1 574 ? 133.404 96.189 116.695 1.00 33.97 561 PRO A C 1
ATOM 3931 O O . PRO A 1 574 ? 132.889 96.260 115.578 1.00 33.97 561 PRO A O 1
ATOM 3935 N N . LEU A 1 575 ? 133.169 97.102 117.630 1.00 33.30 562 LEU A N 1
ATOM 3936 C CA . LEU A 1 575 ? 132.081 98.045 117.427 1.00 33.30 562 LEU A CA 1
ATOM 3937 C C . LEU A 1 575 ? 132.475 99.270 116.612 1.00 33.30 562 LEU A C 1
ATOM 3938 O O . LEU A 1 575 ? 131.606 100.090 116.310 1.00 33.30 562 LEU A O 1
ATOM 3943 N N . PHE A 1 576 ? 133.738 99.415 116.229 1.00 33.56 563 PHE A N 1
ATOM 3944 C CA . PHE A 1 576 ? 134.127 100.433 115.266 1.00 33.56 563 PHE A CA 1
ATOM 3945 C C . PHE A 1 576 ? 134.773 99.852 114.020 1.00 33.56 563 PHE A C 1
ATOM 3946 O O . PHE A 1 576 ? 135.099 100.621 113.109 1.00 33.56 563 PHE A O 1
ATOM 3954 N N . SER A 1 577 ? 134.962 98.528 113.963 1.00 37.79 564 SER A N 1
ATOM 3955 C CA . SER A 1 577 ? 135.606 97.799 112.861 1.00 37.79 564 SER A CA 1
ATOM 3956 C C . SER A 1 577 ? 137.024 98.309 112.607 1.00 37.79 564 SER A C 1
ATOM 3957 O O . SER A 1 577 ? 137.360 98.773 111.520 1.00 37.79 564 SER A O 1
ATOM 3960 N N . LEU A 1 578 ? 137.862 98.196 113.632 1.00 36.82 565 LEU A N 1
ATOM 3961 C CA . LEU A 1 578 ? 139.181 98.810 113.619 1.00 36.82 565 LEU A CA 1
ATOM 3962 C C . LEU A 1 578 ? 140.246 97.956 112.948 1.00 36.82 565 LEU A C 1
ATOM 3963 O O . LEU A 1 578 ? 141.429 98.278 113.059 1.00 36.82 565 LEU A O 1
ATOM 3968 N N . HIS A 1 579 ? 139.869 96.887 112.260 1.00 41.79 566 HIS A N 1
ATOM 3969 C CA . HIS A 1 579 ? 140.800 96.083 111.480 1.00 41.79 566 HIS A CA 1
ATOM 3970 C C . HIS A 1 579 ? 140.414 96.086 110.009 1.00 41.79 566 HIS A C 1
ATOM 3971 O O . HIS A 1 579 ? 140.440 95.051 109.348 1.00 41.79 566 HIS A O 1
ATOM 3978 N N . SER A 1 580 ? 140.044 97.232 109.477 1.00 43.93 567 SER A N 1
ATOM 3979 C CA . SER A 1 580 ? 139.442 97.182 108.153 1.00 43.93 567 SER A CA 1
ATOM 3980 C C . SER A 1 580 ? 140.040 98.150 107.145 1.00 43.93 567 SER A C 1
ATOM 3981 O O . SER A 1 580 ? 140.170 97.785 105.974 1.00 43.93 567 SER A O 1
ATOM 3984 N N . PHE A 1 581 ? 140.414 99.357 107.567 1.00 44.12 568 PHE A N 1
ATOM 3985 C CA . PHE A 1 581 ? 140.635 100.522 106.708 1.00 44.12 568 PHE A CA 1
ATOM 3986 C C . PHE A 1 581 ? 139.449 100.762 105.783 1.00 44.12 568 PHE A C 1
ATOM 3987 O O . PHE A 1 581 ? 139.438 100.277 104.648 1.00 44.12 568 PHE A O 1
ATOM 3995 N N . PRO A 1 582 ? 138.426 101.460 106.261 1.00 46.28 569 PRO A N 1
ATOM 3996 C CA . PRO A 1 582 ? 137.171 101.581 105.520 1.00 46.28 569 PRO A CA 1
ATOM 3997 C C . PRO A 1 582 ? 137.307 102.424 104.263 1.00 46.28 569 PRO A C 1
ATOM 3998 O O . PRO A 1 582 ? 138.304 103.100 104.020 1.00 46.28 569 PRO A O 1
ATOM 4002 N N . SER A 1 583 ? 136.243 102.390 103.466 1.00 49.31 570 SER A N 1
ATOM 4003 C CA . SER A 1 583 ? 136.226 103.072 102.183 1.00 49.31 570 SER A CA 1
ATOM 4004 C C . SER A 1 583 ? 136.005 104.570 102.303 1.00 49.31 570 SER A C 1
ATOM 4005 O O . SER A 1 583 ? 136.274 105.295 101.343 1.00 49.31 570 SER A O 1
ATOM 4008 N N . TRP A 1 584 ? 135.520 105.059 103.440 1.00 45.63 571 TRP A N 1
ATOM 4009 C CA . TRP A 1 584 ? 135.344 106.496 103.576 1.00 45.63 571 TRP A CA 1
ATOM 4010 C C . TRP A 1 584 ? 136.622 107.209 103.985 1.00 45.63 571 TRP A C 1
ATOM 4011 O O . TRP A 1 584 ? 136.614 108.437 104.098 1.00 45.63 571 TRP A O 1
ATOM 4022 N N . ALA A 1 585 ? 137.714 106.478 104.191 1.00 49.56 572 ALA A N 1
ATOM 4023 C CA . ALA A 1 585 ? 139.002 107.064 104.511 1.00 49.56 572 ALA A CA 1
ATOM 4024 C C . ALA A 1 585 ? 139.970 107.063 103.337 1.00 49.56 572 ALA A C 1
ATOM 4025 O O . ALA A 1 585 ? 141.092 107.548 103.484 1.00 49.56 572 ALA A O 1
ATOM 4027 N N . GLN A 1 586 ? 139.569 106.540 102.182 1.00 57.33 573 GLN A N 1
ATOM 4028 C CA . GLN A 1 586 ? 140.443 106.503 101.018 1.00 57.33 573 GLN A CA 1
ATOM 4029 C C . GLN A 1 586 ? 140.522 107.869 100.356 1.00 57.33 573 GLN A C 1
ATOM 4030 O O . GLN A 1 586 ? 139.514 108.561 100.203 1.00 57.33 573 GLN A O 1
ATOM 4036 N N . SER A 1 587 ? 141.729 108.249 99.954 1.00 69.81 574 SER A N 1
ATOM 4037 C CA . SER A 1 587 ? 141.914 109.445 99.144 1.00 69.81 574 SER A CA 1
ATOM 4038 C C . SER A 1 587 ? 142.675 109.058 97.886 1.00 69.81 574 SER A C 1
ATOM 4039 O O . SER A 1 587 ? 142.836 107.869 97.601 1.00 69.81 574 SER A O 1
ATOM 4042 N N . ASN A 1 588 ? 143.131 110.041 97.116 1.00 76.46 575 ASN A N 1
ATOM 4043 C CA . ASN A 1 588 ? 143.917 109.750 95.924 1.00 76.46 575 ASN A CA 1
ATOM 4044 C C . ASN A 1 588 ? 145.389 109.503 96.231 1.00 76.46 575 ASN A C 1
ATOM 4045 O O . ASN A 1 588 ? 146.160 109.220 95.309 1.00 76.46 575 ASN A O 1
ATOM 4050 N N . THR A 1 589 ? 145.795 109.594 97.495 1.00 76.08 576 THR A N 1
ATOM 4051 C CA . THR A 1 589 ? 147.180 109.395 97.896 1.00 76.08 576 THR A CA 1
ATOM 4052 C C . THR A 1 589 ? 147.443 107.979 98.393 1.00 76.08 576 THR A C 1
ATOM 4053 O O . THR A 1 589 ? 148.572 107.488 98.274 1.00 76.08 576 THR A O 1
ATOM 4057 N N . THR A 1 590 ? 146.407 107.296 98.890 1.00 74.86 577 THR A N 1
ATOM 4058 C CA . THR A 1 590 ? 146.573 105.979 99.500 1.00 74.86 577 THR A CA 1
ATOM 4059 C C . THR A 1 590 ? 146.960 104.926 98.466 1.00 74.86 577 THR A C 1
ATOM 4060 O O . THR A 1 590 ? 148.033 104.316 98.553 1.00 74.86 577 THR A O 1
ATOM 4064 N N . ALA A 1 591 ? 146.104 104.703 97.480 1.00 78.62 578 ALA A N 1
ATOM 4065 C CA . ALA A 1 591 ? 146.402 103.751 96.422 1.00 78.62 578 ALA A CA 1
ATOM 4066 C C . ALA A 1 591 ? 145.734 104.191 95.133 1.00 78.62 578 ALA A C 1
ATOM 4067 O O . ALA A 1 591 ? 145.527 105.383 94.913 1.00 78.62 578 ALA A O 1
ATOM 4069 N N . ALA B 1 15 ? 101.119 154.395 161.127 1.00 78.15 2 ALA B N 1
ATOM 4070 C CA . ALA B 1 15 ? 102.373 154.903 161.678 1.00 78.15 2 ALA B CA 1
ATOM 4071 C C . ALA B 1 15 ? 103.493 153.868 161.568 1.00 78.15 2 ALA B C 1
ATOM 4072 O O . ALA B 1 15 ? 104.497 154.107 160.900 1.00 78.15 2 ALA B O 1
ATOM 4074 N N . THR B 1 16 ? 103.323 152.717 162.227 1.00 76.62 3 THR B N 1
ATOM 4075 C CA . THR B 1 16 ? 104.323 151.659 162.115 1.00 76.62 3 THR B CA 1
ATOM 4076 C C . THR B 1 16 ? 104.269 150.982 160.755 1.00 76.62 3 THR B C 1
ATOM 4077 O O . THR B 1 16 ? 105.275 150.426 160.300 1.00 76.62 3 THR B O 1
ATOM 4081 N N . CYS B 1 17 ? 103.114 151.027 160.090 1.00 74.58 4 CYS B N 1
ATOM 4082 C CA . CYS B 1 17 ? 103.006 150.475 158.749 1.00 74.58 4 CYS B CA 1
ATOM 4083 C C . CYS B 1 17 ? 103.708 151.350 157.718 1.00 74.58 4 CYS B C 1
ATOM 4084 O O . CYS B 1 17 ? 103.955 150.888 156.602 1.00 74.58 4 CYS B O 1
ATOM 4087 N N . TRP B 1 18 ? 104.033 152.599 158.061 1.00 70.95 5 TRP B N 1
ATOM 4088 C CA . TRP B 1 18 ? 104.903 153.381 157.193 1.00 70.95 5 TRP B CA 1
ATOM 4089 C C . TRP B 1 18 ? 106.372 153.190 157.556 1.00 70.95 5 TRP B C 1
ATOM 4090 O O . TRP B 1 18 ? 107.241 153.269 156.683 1.00 70.95 5 TRP B O 1
ATOM 4101 N N . GLN B 1 19 ? 106.676 152.921 158.826 1.00 72.30 6 GLN B N 1
ATOM 4102 C CA . GLN B 1 19 ? 108.067 152.669 159.189 1.00 72.30 6 GLN B CA 1
ATOM 4103 C C . GLN B 1 19 ? 108.523 151.292 158.723 1.00 72.30 6 GLN B C 1
ATOM 4104 O O . GLN B 1 19 ? 109.717 151.086 158.478 1.00 72.30 6 GLN B O 1
ATOM 4110 N N . ALA B 1 20 ? 107.586 150.358 158.559 1.00 64.86 7 ALA B N 1
ATOM 4111 C CA . ALA B 1 20 ? 107.914 149.078 157.949 1.00 64.86 7 ALA B CA 1
ATOM 4112 C C . ALA B 1 20 ? 108.245 149.241 156.471 1.00 64.86 7 ALA B C 1
ATOM 4113 O O . ALA B 1 20 ? 109.178 148.605 155.968 1.00 64.86 7 ALA B O 1
ATOM 4115 N N . LEU B 1 21 ? 107.495 150.088 155.759 1.00 59.92 8 LEU B N 1
ATOM 4116 C CA . LEU B 1 21 ? 107.792 150.320 154.352 1.00 59.92 8 LEU B CA 1
ATOM 4117 C C . LEU B 1 21 ? 109.051 151.150 154.174 1.00 59.92 8 LEU B C 1
ATOM 4118 O O . LEU B 1 21 ? 109.774 150.967 153.192 1.00 59.92 8 LEU B O 1
ATOM 4123 N N . TRP B 1 22 ? 109.329 152.067 155.096 1.00 55.01 9 TRP B N 1
ATOM 4124 C CA . TRP B 1 22 ? 110.538 152.863 154.965 1.00 55.01 9 TRP B CA 1
ATOM 4125 C C . TRP B 1 22 ? 111.775 152.062 155.346 1.00 55.01 9 TRP B C 1
ATOM 4126 O O . TRP B 1 22 ? 112.861 152.313 154.814 1.00 55.01 9 TRP B O 1
ATOM 4137 N N . ALA B 1 23 ? 111.636 151.091 156.249 1.00 53.96 10 ALA B N 1
ATOM 4138 C CA . ALA B 1 23 ? 112.767 150.228 156.562 1.00 53.96 10 ALA B CA 1
ATOM 4139 C C . ALA B 1 23 ? 113.073 149.274 155.416 1.00 53.96 10 ALA B C 1
ATOM 4140 O O . ALA B 1 23 ? 114.236 148.937 155.187 1.00 53.96 10 ALA B O 1
ATOM 4142 N N . TYR B 1 24 ? 112.052 148.871 154.661 1.00 48.06 11 TYR B N 1
ATOM 4143 C CA . TYR B 1 24 ? 112.195 147.937 153.556 1.00 48.06 11 TYR B CA 1
ATOM 4144 C C . TYR B 1 24 ? 112.405 148.630 152.218 1.00 48.06 11 TYR B C 1
ATOM 4145 O O . TYR B 1 24 ? 112.003 148.084 151.191 1.00 48.06 11 TYR B O 1
ATOM 4154 N N . ARG B 1 25 ? 113.021 149.812 152.191 1.00 45.24 12 ARG B N 1
ATOM 4155 C CA . ARG B 1 25 ? 113.018 150.610 150.970 1.00 45.24 12 ARG B CA 1
ATOM 4156 C C . ARG B 1 25 ? 113.968 150.082 149.899 1.00 45.24 12 ARG B C 1
ATOM 4157 O O . ARG B 1 25 ? 113.697 150.267 148.709 1.00 45.24 12 ARG B O 1
ATOM 4165 N N . SER B 1 26 ? 115.055 149.408 150.283 1.00 38.26 13 SER B N 1
ATOM 4166 C CA . SER B 1 26 ? 115.956 148.835 149.290 1.00 38.26 13 SER B CA 1
ATOM 4167 C C . SER B 1 26 ? 115.305 147.675 148.549 1.00 38.26 13 SER B C 1
ATOM 4168 O O . SER B 1 26 ? 115.476 147.536 147.333 1.00 38.26 13 SER B O 1
ATOM 4171 N N . TYR B 1 27 ? 114.536 146.853 149.262 1.00 36.72 14 TYR B N 1
ATOM 4172 C CA . TYR B 1 27 ? 113.827 145.748 148.629 1.00 36.72 14 TYR B CA 1
ATOM 4173 C C . TYR B 1 27 ? 112.741 146.254 147.691 1.00 36.72 14 TYR B C 1
ATOM 4174 O O . TYR B 1 27 ? 112.537 145.695 146.609 1.00 36.72 14 TYR B O 1
ATOM 4183 N N . LEU B 1 28 ? 112.067 147.339 148.071 1.00 37.25 15 LEU B N 1
ATOM 4184 C CA . LEU B 1 28 ? 111.043 147.924 147.215 1.00 37.25 15 LEU B CA 1
ATOM 4185 C C . LEU B 1 28 ? 111.651 148.554 145.972 1.00 37.25 15 LEU B C 1
ATOM 4186 O O . LEU B 1 28 ? 111.077 148.450 144.884 1.00 37.25 15 LEU B O 1
ATOM 4191 N N . ILE B 1 29 ? 112.819 149.186 146.109 1.00 33.96 16 ILE B N 1
ATOM 4192 C CA . ILE B 1 29 ? 113.516 149.743 144.952 1.00 33.96 16 ILE B CA 1
ATOM 4193 C C . ILE B 1 29 ? 113.936 148.636 143.990 1.00 33.96 16 ILE B C 1
ATOM 4194 O O . ILE B 1 29 ? 113.679 148.719 142.783 1.00 33.96 16 ILE B O 1
AT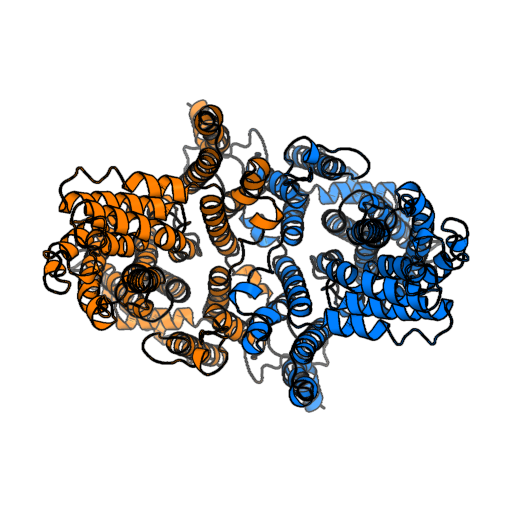OM 4199 N N . VAL B 1 30 ? 114.525 147.560 144.521 1.00 33.26 17 VAL B N 1
ATOM 4200 C CA . VAL B 1 30 ? 115.010 146.459 143.687 1.00 33.26 17 VAL B CA 1
ATOM 4201 C C . VAL B 1 30 ? 113.851 145.735 143.009 1.00 33.26 17 VAL B C 1
ATOM 4202 O O . VAL B 1 30 ? 113.960 145.299 141.858 1.00 33.26 17 VAL B O 1
ATOM 4206 N N . PHE B 1 31 ? 112.701 145.660 143.670 1.00 37.11 18 PHE B N 1
ATOM 4207 C CA . PHE B 1 31 ? 111.574 145.012 143.014 1.00 37.11 18 PHE B CA 1
ATOM 4208 C C . PHE B 1 31 ? 110.891 145.914 141.989 1.00 37.11 18 PHE B C 1
ATOM 4209 O O . PHE B 1 31 ? 110.468 145.432 140.937 1.00 37.11 18 PHE B O 1
ATOM 4217 N N . PHE B 1 32 ? 110.778 147.214 142.254 1.00 38.00 19 PHE B N 1
ATOM 4218 C CA . PHE B 1 32 ? 109.898 148.060 141.458 1.00 38.00 19 PHE B CA 1
ATOM 4219 C C . PHE B 1 32 ? 110.589 148.833 140.347 1.00 38.00 19 PHE B C 1
ATOM 4220 O O . PHE B 1 32 ? 109.937 149.132 139.345 1.00 38.00 19 PHE B O 1
ATOM 4228 N N . VAL B 1 33 ? 111.863 149.206 140.507 1.00 34.04 20 VAL B N 1
ATOM 4229 C CA . VAL B 1 33 ? 112.564 149.935 139.440 1.00 34.04 20 VAL B CA 1
ATOM 4230 C C . VAL B 1 33 ? 112.687 149.149 138.136 1.00 34.04 20 VAL B C 1
ATOM 4231 O O . VAL B 1 33 ? 112.443 149.741 137.074 1.00 34.04 20 VAL B O 1
ATOM 4235 N N . PRO B 1 34 ? 112.998 147.835 138.111 1.00 33.27 21 PRO B N 1
ATOM 4236 C CA . PRO B 1 34 ? 112.967 147.122 136.820 1.00 33.27 21 PRO B CA 1
ATOM 4237 C C . PRO B 1 34 ? 111.590 146.971 136.200 1.00 33.27 21 PRO B C 1
ATOM 4238 O O . PRO B 1 34 ? 111.508 146.784 134.985 1.00 33.27 21 PRO B O 1
ATOM 4242 N N . ILE B 1 35 ? 110.516 147.033 136.978 1.00 35.53 22 ILE B N 1
ATOM 4243 C CA . ILE B 1 35 ? 109.180 146.916 136.405 1.00 35.53 22 ILE B CA 1
ATOM 4244 C C . ILE B 1 35 ? 108.775 148.217 135.725 1.00 35.53 22 ILE B C 1
ATOM 4245 O O . ILE B 1 35 ? 108.228 148.206 134.618 1.00 35.53 22 ILE B O 1
ATOM 4250 N N . LEU B 1 36 ? 109.086 149.355 136.346 1.00 36.41 23 LEU B N 1
ATOM 4251 C CA . LEU B 1 36 ? 108.660 150.648 135.828 1.00 36.41 23 LEU B CA 1
ATOM 4252 C C . LEU B 1 36 ? 109.383 151.049 134.553 1.00 36.41 23 LEU B C 1
ATOM 4253 O O . LEU B 1 36 ? 108.893 151.922 133.834 1.00 36.41 23 LEU B O 1
ATOM 4258 N N . LEU B 1 37 ? 110.527 150.442 134.256 1.00 33.74 24 LEU B N 1
ATOM 4259 C CA . LEU B 1 37 ? 111.278 150.735 133.046 1.00 33.74 24 LEU B CA 1
ATOM 4260 C C . LEU B 1 37 ? 110.961 149.787 131.900 1.00 33.74 24 LEU B C 1
ATOM 4261 O O . LEU B 1 37 ? 111.480 149.983 130.803 1.00 33.74 24 LEU B O 1
ATOM 4266 N N . LEU B 1 38 ? 110.144 148.763 132.140 1.00 35.04 25 LEU B N 1
ATOM 4267 C CA . LEU B 1 38 ? 109.771 147.813 131.092 1.00 35.04 25 LEU B CA 1
ATOM 4268 C C . LEU B 1 38 ? 109.083 148.378 129.841 1.00 35.04 25 LEU B C 1
ATOM 4269 O O . LEU B 1 38 ? 109.199 147.718 128.791 1.00 35.04 25 LEU B O 1
ATOM 4274 N N . PRO B 1 39 ? 108.345 149.505 129.860 1.00 36.02 26 PRO B N 1
ATOM 4275 C CA . PRO B 1 39 ? 107.881 150.073 128.582 1.00 36.02 26 PRO B CA 1
ATOM 4276 C C . PRO B 1 39 ? 108.975 150.455 127.601 1.00 36.02 26 PRO B C 1
ATOM 4277 O O . PRO B 1 39 ? 108.696 150.491 126.403 1.00 36.02 26 PRO B O 1
ATOM 4281 N N . LEU B 1 40 ? 110.202 150.720 128.044 1.00 35.24 27 LEU B N 1
ATOM 4282 C CA . LEU B 1 40 ? 111.247 151.040 127.073 1.00 35.24 27 LEU B CA 1
ATOM 4283 C C . LEU B 1 40 ? 111.659 149.834 126.223 1.00 35.24 27 LEU B C 1
ATOM 4284 O O . LEU B 1 40 ? 111.737 149.989 124.993 1.00 35.24 27 LEU B O 1
ATOM 4289 N N . PRO B 1 41 ? 111.897 148.622 126.760 1.00 35.00 28 PRO B N 1
ATOM 4290 C CA . PRO B 1 41 ? 112.082 147.488 125.847 1.00 35.00 28 PRO B CA 1
ATOM 4291 C C . PRO B 1 41 ? 110.804 146.943 125.242 1.00 35.00 28 PRO B C 1
ATOM 4292 O O . PRO B 1 41 ? 110.881 146.292 124.195 1.00 35.00 28 PRO B O 1
ATOM 4296 N N . ILE B 1 42 ? 109.641 147.155 125.853 1.00 36.53 29 ILE B N 1
ATOM 4297 C CA . ILE B 1 42 ? 108.428 146.583 125.280 1.00 36.53 29 ILE B CA 1
ATOM 4298 C C . ILE B 1 42 ? 107.934 147.416 124.101 1.00 36.53 29 ILE B C 1
ATOM 4299 O O . ILE B 1 42 ? 107.638 146.883 123.027 1.00 36.53 29 ILE B O 1
ATOM 4304 N N . LEU B 1 43 ? 107.867 148.735 124.267 1.00 38.04 30 LEU B N 1
ATOM 4305 C CA . LEU B 1 43 ? 107.313 149.594 123.231 1.00 38.04 30 LEU B CA 1
ATOM 4306 C C . LEU B 1 43 ? 108.293 149.863 122.102 1.00 38.04 30 LEU B C 1
ATOM 4307 O O . LEU B 1 43 ? 107.868 150.159 120.983 1.00 38.04 30 LEU B O 1
ATOM 4312 N N . VAL B 1 44 ? 109.593 149.807 122.372 1.00 36.08 31 VAL B N 1
ATOM 4313 C CA . VAL B 1 44 ? 110.618 150.026 121.355 1.00 36.08 31 VAL B CA 1
ATOM 4314 C C . VAL B 1 44 ? 111.446 148.752 121.236 1.00 36.08 31 VAL B C 1
ATOM 4315 O O . VAL B 1 44 ? 112.457 148.605 121.931 1.00 36.08 31 VAL B O 1
ATOM 4319 N N . PRO B 1 45 ? 111.064 147.811 120.388 1.00 34.53 32 PRO B N 1
ATOM 4320 C CA . PRO B 1 45 ? 111.780 146.529 120.343 1.00 34.53 32 PRO B CA 1
ATOM 4321 C C . PRO B 1 45 ? 113.071 146.579 119.535 1.00 34.53 32 PRO B C 1
ATOM 4322 O O . PRO B 1 45 ? 113.068 146.303 118.333 1.00 34.53 32 PRO B O 1
ATOM 4324 N N . SER B 1 46 ? 114.174 146.956 120.176 1.00 31.77 33 SER B N 1
ATOM 4325 C CA . SER B 1 46 ? 115.449 147.136 119.500 1.00 31.77 33 SER B CA 1
ATOM 4326 C C . SER B 1 46 ? 116.576 146.808 120.469 1.00 31.77 33 SER B C 1
ATOM 4327 O O . SER B 1 46 ? 116.380 146.784 121.682 1.00 31.77 33 SER B O 1
ATOM 4330 N N . LYS B 1 47 ? 117.766 146.554 119.927 1.00 30.60 34 LYS B N 1
ATOM 4331 C CA . LYS B 1 47 ? 118.908 146.250 120.784 1.00 30.60 34 LYS B CA 1
ATOM 4332 C C . LYS B 1 47 ? 119.484 147.498 121.436 1.00 30.60 34 LYS B C 1
ATOM 4333 O O . LYS B 1 47 ? 120.049 147.418 122.539 1.00 30.60 34 LYS B O 1
ATOM 4339 N N . GLU B 1 48 ? 119.342 148.649 120.771 1.00 31.37 35 GLU B N 1
ATOM 4340 C CA . GLU B 1 48 ? 119.718 149.925 121.365 1.00 31.37 35 GLU B CA 1
ATOM 4341 C C . GLU B 1 48 ? 118.877 150.223 122.597 1.00 31.37 35 GLU B C 1
ATOM 4342 O O . GLU B 1 48 ? 119.392 150.710 123.612 1.00 31.37 35 GLU B O 1
ATOM 4348 N N . ALA B 1 49 ? 117.587 149.893 122.536 1.00 29.35 36 ALA B N 1
ATOM 4349 C CA . ALA B 1 49 ? 116.708 150.081 123.677 1.00 29.35 36 ALA B CA 1
ATOM 4350 C C . ALA B 1 49 ? 117.050 149.134 124.818 1.00 29.35 36 ALA B C 1
ATOM 4351 O O . ALA B 1 49 ? 116.923 149.512 125.985 1.00 29.35 36 ALA B O 1
ATOM 4353 N N . TYR B 1 50 ? 117.518 147.925 124.507 1.00 29.83 37 TYR B N 1
ATOM 4354 C CA . TYR B 1 50 ? 117.874 146.978 125.559 1.00 29.83 37 TYR B CA 1
ATOM 4355 C C . TYR B 1 50 ? 119.133 147.423 126.285 1.00 29.83 37 TYR B C 1
ATOM 4356 O O . TYR B 1 50 ? 119.216 147.337 127.521 1.00 29.83 37 TYR B O 1
ATOM 4365 N N . CYS B 1 51 ? 120.113 147.929 125.535 1.00 28.65 38 CYS B N 1
ATOM 4366 C CA . CYS B 1 51 ? 121.322 148.432 126.173 1.00 28.65 38 CYS B CA 1
ATOM 4367 C C . CYS B 1 51 ? 121.042 149.692 126.987 1.00 28.65 38 CYS B C 1
ATOM 4368 O O . CYS B 1 51 ? 121.622 149.880 128.066 1.00 28.65 38 CYS B O 1
ATOM 4371 N N . ALA B 1 52 ? 120.129 150.543 126.510 1.00 26.93 39 ALA B N 1
ATOM 4372 C CA . ALA B 1 52 ? 119.741 151.715 127.288 1.00 26.93 39 ALA B CA 1
ATOM 4373 C C . ALA B 1 52 ? 119.000 151.325 128.564 1.00 26.93 39 ALA B C 1
ATOM 4374 O O . ALA B 1 52 ? 119.167 151.979 129.601 1.00 26.93 39 ALA B O 1
ATOM 4376 N N . TYR B 1 53 ? 118.194 150.259 128.504 1.00 27.28 40 TYR B N 1
ATOM 4377 C CA . TYR B 1 53 ? 117.536 149.724 129.695 1.00 27.28 40 TYR B CA 1
ATOM 4378 C C . TYR B 1 53 ? 118.555 149.281 130.734 1.00 27.28 40 TYR B C 1
ATOM 4379 O O . TYR B 1 53 ? 118.425 149.604 131.921 1.00 27.28 40 TYR B O 1
ATOM 4388 N N . ALA B 1 54 ? 119.583 148.546 130.294 1.00 25.57 41 ALA B N 1
ATOM 4389 C CA . ALA B 1 54 ? 120.623 148.086 131.212 1.00 25.57 41 ALA B CA 1
ATOM 4390 C C . ALA B 1 54 ? 121.389 149.250 131.835 1.00 25.57 41 ALA B C 1
ATOM 4391 O O . ALA B 1 54 ? 121.691 149.229 133.035 1.00 25.57 41 ALA B O 1
ATOM 4393 N N . ILE B 1 55 ? 121.654 150.296 131.048 1.00 26.29 42 ILE B N 1
ATOM 4394 C CA . ILE B 1 55 ? 122.399 151.451 131.547 1.00 26.29 42 ILE B CA 1
ATOM 4395 C C . ILE B 1 55 ? 121.594 152.213 132.598 1.00 26.29 42 ILE B C 1
ATOM 4396 O O . ILE B 1 55 ? 122.110 152.538 133.676 1.00 26.29 42 ILE B O 1
ATOM 4401 N N . ILE B 1 56 ? 120.321 152.497 132.306 1.00 25.62 43 ILE B N 1
ATOM 4402 C CA . ILE B 1 56 ? 119.489 153.268 133.230 1.00 25.62 43 ILE B CA 1
ATOM 4403 C C . ILE B 1 56 ? 119.234 152.485 134.513 1.00 25.62 43 ILE B C 1
ATOM 4404 O O . ILE B 1 56 ? 119.272 153.047 135.619 1.00 25.62 43 ILE B O 1
ATOM 4409 N N . LEU B 1 57 ? 119.050 151.166 134.390 1.00 25.63 44 LEU B N 1
ATOM 4410 C CA . LEU B 1 57 ? 118.845 150.319 135.558 1.00 25.63 44 LEU B CA 1
ATOM 4411 C C . LEU B 1 57 ? 120.075 150.281 136.457 1.00 25.63 44 LEU B C 1
ATOM 4412 O O . LEU B 1 57 ? 119.956 150.417 137.682 1.00 25.63 44 LEU B O 1
ATOM 4417 N N . MET B 1 58 ? 121.267 150.132 135.872 1.00 24.25 45 MET B N 1
ATOM 4418 C CA . MET B 1 58 ? 122.472 150.107 136.692 1.00 24.25 45 MET B CA 1
ATOM 4419 C C . MET B 1 58 ? 122.768 151.459 137.326 1.00 24.25 45 MET B C 1
ATOM 4420 O O . MET B 1 58 ? 123.231 151.505 138.469 1.00 24.25 45 MET B O 1
ATOM 4425 N N . ALA B 1 59 ? 122.470 152.561 136.630 1.00 24.08 46 ALA B N 1
ATOM 4426 C CA . ALA B 1 59 ? 122.682 153.883 137.215 1.00 24.08 46 ALA B CA 1
ATOM 4427 C C . ALA B 1 59 ? 121.752 154.132 138.398 1.00 24.08 46 ALA B C 1
ATOM 4428 O O . ALA B 1 59 ? 122.183 154.671 139.423 1.00 24.08 46 ALA B O 1
ATOM 4430 N N . LEU B 1 60 ? 120.489 153.707 138.292 1.00 25.45 47 LEU B N 1
ATOM 4431 C CA . LEU B 1 60 ? 119.563 153.859 139.410 1.00 25.45 47 LEU B CA 1
ATOM 4432 C C . LEU B 1 60 ? 119.947 152.974 140.591 1.00 25.45 47 LEU B C 1
ATOM 4433 O O . LEU B 1 60 ? 119.864 153.411 141.746 1.00 25.45 47 LEU B O 1
ATOM 4438 N N . PHE B 1 61 ? 120.392 151.737 140.325 1.00 25.80 48 PHE B N 1
ATOM 4439 C CA . PHE B 1 61 ? 120.806 150.859 141.417 1.00 25.80 48 PHE B CA 1
ATOM 4440 C C . PHE B 1 61 ? 122.084 151.344 142.084 1.00 25.80 48 PHE B C 1
ATOM 4441 O O . PHE B 1 61 ? 122.277 151.109 143.277 1.00 25.80 48 PHE B O 1
ATOM 4449 N N . TRP B 1 62 ? 122.959 152.024 141.346 1.00 24.62 49 TRP B N 1
ATOM 4450 C CA . TRP B 1 62 ? 124.155 152.580 141.965 1.00 24.62 49 TRP B CA 1
ATOM 4451 C C . TRP B 1 62 ? 123.846 153.824 142.783 1.00 24.62 49 TRP B C 1
ATOM 4452 O O . TRP B 1 62 ? 124.419 154.010 143.859 1.00 24.62 49 TRP B O 1
ATOM 4463 N N . CYS B 1 63 ? 122.961 154.695 142.290 1.00 29.81 50 CYS B N 1
ATOM 4464 C CA . CYS B 1 63 ? 122.677 155.928 143.017 1.00 29.81 50 CYS B CA 1
ATOM 4465 C C . CYS B 1 63 ? 121.837 155.692 144.265 1.00 29.81 50 CYS B C 1
ATOM 4466 O O . CYS B 1 63 ? 122.013 156.402 145.256 1.00 29.81 50 CYS B O 1
ATOM 4469 N N . THR B 1 64 ? 120.922 154.720 144.249 1.00 29.84 51 THR B N 1
ATOM 4470 C CA . THR B 1 64 ? 120.153 154.454 145.461 1.00 29.84 51 THR B CA 1
ATOM 4471 C C . THR B 1 64 ? 120.900 153.582 146.462 1.00 29.84 51 THR B C 1
ATOM 4472 O O . THR B 1 64 ? 120.474 153.503 147.618 1.00 29.84 51 THR B O 1
ATOM 4476 N N . GLU B 1 65 ? 121.994 152.945 146.036 1.00 32.32 52 GLU B N 1
ATOM 4477 C CA . GLU B 1 65 ? 122.728 151.924 146.791 1.00 32.32 52 GLU B CA 1
ATOM 4478 C C . GLU B 1 65 ? 121.812 150.831 147.326 1.00 32.32 52 GLU B C 1
ATOM 4479 O O . GLU B 1 65 ? 121.945 150.373 148.459 1.00 32.32 52 GLU B O 1
ATOM 4485 N N . ALA B 1 66 ? 120.878 150.404 146.483 1.00 29.78 53 ALA B N 1
ATOM 4486 C CA . ALA B 1 66 ? 119.950 149.357 146.871 1.00 29.78 53 ALA B CA 1
ATOM 4487 C C . ALA B 1 66 ? 120.642 148.006 146.974 1.00 29.78 53 ALA B C 1
ATOM 4488 O O . ALA B 1 66 ? 120.256 147.172 147.795 1.00 29.78 53 ALA B O 1
ATOM 4490 N N . LEU B 1 67 ? 121.662 147.784 146.164 1.00 26.27 54 LEU B N 1
ATOM 4491 C CA . LEU B 1 67 ? 122.529 146.624 146.201 1.00 26.27 54 LEU B CA 1
ATOM 4492 C C . LEU B 1 67 ? 123.947 147.101 146.474 1.00 26.27 54 LEU B C 1
ATOM 4493 O O . LEU B 1 67 ? 124.225 148.299 146.367 1.00 26.27 54 LEU B O 1
ATOM 4498 N N . PRO B 1 68 ? 124.863 146.212 146.856 1.00 23.10 55 PRO B N 1
ATOM 4499 C CA . PRO B 1 68 ? 126.280 146.592 146.868 1.00 23.10 55 PRO B CA 1
ATOM 4500 C C . PRO B 1 68 ? 126.787 146.915 145.471 1.00 23.10 55 PRO B C 1
ATOM 4501 O O . PRO B 1 68 ? 126.240 146.459 144.467 1.00 23.10 55 PRO B O 1
ATOM 4505 N N . LEU B 1 69 ? 127.850 147.732 145.435 1.00 21.92 56 LEU B N 1
ATOM 4506 C CA . LEU B 1 69 ? 128.430 148.226 144.184 1.00 21.92 56 LEU B CA 1
ATOM 4507 C C . LEU B 1 69 ? 128.907 147.095 143.282 1.00 21.92 56 LEU B C 1
ATOM 4508 O O . LEU B 1 69 ? 128.624 147.088 142.076 1.00 21.92 56 LEU B O 1
ATOM 4513 N N . ALA B 1 70 ? 129.613 146.123 143.853 1.00 20.66 57 ALA B N 1
ATOM 4514 C CA . ALA B 1 70 ? 130.126 145.009 143.076 1.00 20.66 57 ALA B CA 1
ATOM 4515 C C . ALA B 1 70 ? 129.031 144.062 142.621 1.00 20.66 57 ALA B C 1
ATOM 4516 O O . ALA B 1 70 ? 129.233 143.339 141.647 1.00 20.66 57 ALA B O 1
ATOM 4518 N N . VAL B 1 71 ? 127.884 144.047 143.296 1.00 20.38 58 VAL B N 1
ATOM 4519 C CA . VAL B 1 71 ? 126.790 143.188 142.864 1.00 20.38 58 VAL B CA 1
ATOM 4520 C C . VAL B 1 71 ? 126.056 143.812 141.688 1.00 20.38 58 VAL B C 1
ATOM 4521 O O . VAL B 1 71 ? 125.700 143.119 140.732 1.00 20.38 58 VAL B O 1
ATOM 4525 N N . THR B 1 72 ? 125.836 145.128 141.735 1.00 21.36 59 THR B N 1
ATOM 4526 C CA . THR B 1 72 ? 125.306 145.858 140.589 1.00 21.36 59 THR B CA 1
ATOM 4527 C C . THR B 1 72 ? 126.242 145.770 139.391 1.00 21.36 59 THR B C 1
ATOM 4528 O O . THR B 1 72 ? 125.779 145.686 138.250 1.00 21.36 59 THR B O 1
ATOM 4532 N N . ALA B 1 73 ? 127.555 145.725 139.636 1.00 20.43 60 ALA B N 1
ATOM 4533 C CA . ALA B 1 73 ? 128.528 145.600 138.559 1.00 20.43 60 ALA B CA 1
ATOM 4534 C C . ALA B 1 73 ? 128.445 144.271 137.807 1.00 20.43 60 ALA B C 1
ATOM 4535 O O . ALA B 1 73 ? 128.906 144.198 136.669 1.00 20.43 60 ALA B O 1
ATOM 4537 N N . LEU B 1 74 ? 127.861 143.232 138.395 1.00 20.26 61 LEU B N 1
ATOM 4538 C CA . LEU B 1 74 ? 127.746 141.940 137.732 1.00 20.26 61 LEU B CA 1
ATOM 4539 C C . LEU B 1 74 ? 126.526 141.824 136.828 1.00 20.26 61 LEU B C 1
ATOM 4540 O O . LEU B 1 74 ? 126.353 140.781 136.196 1.00 20.26 61 LEU B O 1
ATOM 4545 N N . PHE B 1 75 ? 125.679 142.848 136.764 1.00 22.56 62 PHE B N 1
ATOM 4546 C CA . PHE B 1 75 ? 124.467 142.775 135.949 1.00 22.56 62 PHE B CA 1
ATOM 4547 C C . PHE B 1 75 ? 124.644 142.648 134.431 1.00 22.56 62 PHE B C 1
ATOM 4548 O O . PHE B 1 75 ? 123.746 142.050 133.817 1.00 22.56 62 PHE B O 1
ATOM 4556 N N . PRO B 1 76 ? 125.683 143.192 133.761 1.00 21.53 63 PRO B N 1
ATOM 4557 C CA . PRO B 1 76 ? 125.832 142.891 132.324 1.00 21.53 63 PRO B CA 1
ATOM 4558 C C . PRO B 1 76 ? 126.017 141.420 132.002 1.00 21.53 63 PRO B C 1
ATOM 4559 O O . PRO B 1 76 ? 125.563 140.988 130.939 1.00 21.53 63 PRO B O 1
ATOM 4563 N N . LEU B 1 77 ? 126.582 140.640 132.929 1.00 21.55 64 LEU B N 1
ATOM 4564 C CA . LEU B 1 77 ? 126.780 139.209 132.734 1.00 21.55 64 LEU B CA 1
ATOM 4565 C C . LEU B 1 77 ? 125.471 138.444 132.604 1.00 21.55 64 LEU B C 1
ATOM 4566 O O . LEU B 1 77 ? 125.453 137.362 132.017 1.00 21.55 64 LEU B O 1
ATOM 4571 N N . ILE B 1 78 ? 124.377 138.958 133.149 1.00 23.14 65 ILE B N 1
ATOM 4572 C CA . ILE B 1 78 ? 123.114 138.257 132.980 1.00 23.14 65 ILE B CA 1
ATOM 4573 C C . ILE B 1 78 ? 122.223 139.011 132.003 1.00 23.14 65 ILE B C 1
ATOM 4574 O O . ILE B 1 78 ? 121.418 138.398 131.307 1.00 23.14 65 ILE B O 1
ATOM 4579 N N . LEU B 1 79 ? 122.382 140.329 131.900 1.00 24.19 66 LEU B N 1
ATOM 4580 C CA . LEU B 1 79 ? 121.471 141.079 131.046 1.00 24.19 66 LEU B CA 1
ATOM 4581 C C . LEU B 1 79 ? 121.856 140.991 129.578 1.00 24.19 66 LEU B C 1
ATOM 4582 O O . LEU B 1 79 ? 120.975 140.918 128.722 1.00 24.19 66 LEU B O 1
ATOM 4587 N N . PHE B 1 80 ? 123.140 140.970 129.255 1.00 24.49 67 PHE B N 1
ATOM 4588 C CA . PHE B 1 80 ? 123.510 141.021 127.847 1.00 24.49 67 PHE B CA 1
ATOM 4589 C C . PHE B 1 80 ? 123.317 139.692 127.105 1.00 24.49 67 PHE B C 1
ATOM 4590 O O . PHE B 1 80 ? 122.875 139.744 125.954 1.00 24.49 67 PHE B O 1
ATOM 4598 N N . PRO B 1 81 ? 123.622 138.498 127.660 1.00 25.72 68 PRO B N 1
ATOM 4599 C CA . PRO B 1 81 ? 123.276 137.284 126.899 1.00 25.72 68 PRO B CA 1
ATOM 4600 C C . PRO B 1 81 ? 121.793 137.002 126.772 1.00 25.72 68 PRO B C 1
ATOM 4601 O O . PRO B 1 81 ? 121.375 136.490 125.731 1.00 25.72 68 PRO B O 1
ATOM 4605 N N . MET B 1 82 ? 120.979 137.306 127.769 1.00 29.23 69 MET B N 1
ATOM 4606 C CA . MET B 1 82 ? 119.582 136.917 127.674 1.00 29.23 69 MET B CA 1
ATOM 4607 C C . MET B 1 82 ? 118.698 138.001 127.062 1.00 29.23 69 MET B C 1
ATOM 4608 O O . MET B 1 82 ? 117.491 137.797 126.932 1.00 29.23 69 MET B O 1
ATOM 4613 N N . MET B 1 83 ? 119.274 139.120 126.635 1.00 29.61 70 MET B N 1
ATOM 4614 C CA . MET B 1 83 ? 118.595 140.044 125.744 1.00 29.61 70 MET B CA 1
ATOM 4615 C C . MET B 1 83 ? 119.117 139.956 124.321 1.00 29.61 70 MET B C 1
ATOM 4616 O O . MET B 1 83 ? 118.520 140.548 123.424 1.00 29.61 70 MET B O 1
ATOM 4621 N N . GLY B 1 84 ? 120.198 139.219 124.094 1.00 28.52 71 GLY B N 1
ATOM 4622 C CA . GLY B 1 84 ? 120.687 138.954 122.763 1.00 28.52 71 GLY B CA 1
ATOM 4623 C C . GLY B 1 84 ? 121.725 139.916 122.244 1.00 28.52 71 GLY B C 1
ATOM 4624 O O . GLY B 1 84 ? 122.008 139.895 121.044 1.00 28.52 71 GLY B O 1
ATOM 4625 N N . ILE B 1 85 ? 122.298 140.757 123.103 1.00 28.84 72 ILE B N 1
ATOM 4626 C CA . ILE B 1 85 ? 123.312 141.707 122.662 1.00 28.84 72 ILE B CA 1
ATOM 4627 C C . ILE B 1 85 ? 124.609 140.986 122.335 1.00 28.84 72 ILE B C 1
ATOM 4628 O O . ILE B 1 85 ? 125.185 141.167 121.261 1.00 28.84 72 ILE B O 1
ATOM 4633 N N . VAL B 1 86 ? 125.068 140.135 123.248 1.00 28.37 73 VAL B N 1
ATOM 4634 C CA . VAL B 1 86 ? 126.375 139.503 123.148 1.00 28.37 73 VAL B CA 1
ATOM 4635 C C . VAL B 1 86 ? 126.355 138.288 124.065 1.00 28.37 73 VAL B C 1
ATOM 4636 O O . VAL B 1 86 ? 125.748 138.318 125.130 1.00 28.37 73 VAL B O 1
ATOM 4640 N N . ASP B 1 87 ? 126.982 137.195 123.632 1.00 29.11 74 ASP B N 1
ATOM 4641 C CA . ASP B 1 87 ? 126.846 135.963 124.396 1.00 29.11 74 ASP B CA 1
ATOM 4642 C C . ASP B 1 87 ? 127.753 135.964 125.628 1.00 29.11 74 ASP B C 1
ATOM 4643 O O . ASP B 1 87 ? 128.533 136.887 125.859 1.00 29.11 74 ASP B O 1
ATOM 4648 N N . ALA B 1 88 ? 127.653 134.890 126.416 1.00 26.95 75 ALA B N 1
ATOM 4649 C CA . ALA B 1 88 ? 128.222 134.861 127.762 1.00 26.95 75 ALA B CA 1
ATOM 4650 C C . ALA B 1 88 ? 129.746 134.847 127.746 1.00 26.95 75 ALA B C 1
ATOM 4651 O O . ALA B 1 88 ? 130.388 135.512 128.571 1.00 26.95 75 ALA B O 1
ATOM 4653 N N . SER B 1 89 ? 130.337 134.110 126.804 1.00 28.52 76 SER B N 1
ATOM 4654 C CA . SER B 1 89 ? 131.788 134.025 126.711 1.00 28.52 76 SER B CA 1
ATOM 4655 C C . SER B 1 89 ? 132.411 135.347 126.299 1.00 28.52 76 SER B C 1
ATOM 4656 O O . SER B 1 89 ? 133.533 135.651 126.708 1.00 28.52 76 SER B O 1
ATOM 4659 N N . GLU B 1 90 ? 131.708 136.147 125.510 1.00 29.66 77 GLU B N 1
ATOM 4660 C CA . GLU B 1 90 ? 132.259 137.421 125.081 1.00 29.66 77 GLU B CA 1
ATOM 4661 C C . GLU B 1 90 ? 132.016 138.540 126.080 1.00 29.66 77 GLU B C 1
ATOM 4662 O O . GLU B 1 90 ? 132.823 139.467 126.152 1.00 29.66 77 GLU B O 1
ATOM 4668 N N . VAL B 1 91 ? 130.942 138.478 126.867 1.00 25.29 78 VAL B N 1
ATOM 4669 C CA . VAL B 1 91 ? 130.769 139.488 127.901 1.00 25.29 78 VAL B CA 1
ATOM 4670 C C . VAL B 1 91 ? 131.683 139.198 129.089 1.00 25.29 78 VAL B C 1
ATOM 4671 O O . VAL B 1 91 ? 132.155 140.132 129.742 1.00 25.29 78 VAL B O 1
ATOM 4675 N N . ALA B 1 92 ? 132.018 137.925 129.341 1.00 24.22 79 ALA B N 1
ATOM 4676 C CA . ALA B 1 92 ? 132.866 137.601 130.486 1.00 24.22 79 ALA B CA 1
ATOM 4677 C C . ALA B 1 92 ? 134.297 138.097 130.312 1.00 24.22 79 ALA B C 1
ATOM 4678 O O . ALA B 1 92 ? 134.922 138.499 131.294 1.00 24.22 79 ALA B O 1
ATOM 4680 N N . VAL B 1 93 ? 134.825 138.121 129.091 1.00 25.68 80 VAL B N 1
ATOM 4681 C CA . VAL B 1 93 ? 136.144 138.717 128.913 1.00 25.68 80 VAL B CA 1
ATOM 4682 C C . VAL B 1 93 ? 135.999 140.211 128.646 1.00 25.68 80 VAL B C 1
ATOM 4683 O O . VAL B 1 93 ? 136.354 140.725 127.581 1.00 25.68 80 VAL B O 1
ATOM 4687 N N . GLU B 1 94 ? 135.579 140.932 129.669 1.00 25.07 81 GLU B N 1
ATOM 4688 C CA . GLU B 1 94 ? 135.655 142.377 129.742 1.00 25.07 81 GLU B CA 1
ATOM 4689 C C . GLU B 1 94 ? 136.034 142.811 131.134 1.00 25.07 81 GLU B C 1
ATOM 4690 O O . GLU B 1 94 ? 136.324 143.988 131.342 1.00 25.07 81 GLU B O 1
ATOM 4696 N N . TYR B 1 95 ? 136.032 141.902 132.087 1.00 21.00 82 TYR B N 1
ATOM 4697 C CA . TYR B 1 95 ? 136.095 142.233 133.490 1.00 21.00 82 TYR B CA 1
ATOM 4698 C C . TYR B 1 95 ? 137.512 142.328 134.027 1.00 21.00 82 TYR B C 1
ATOM 4699 O O . TYR B 1 95 ? 137.686 142.730 135.178 1.00 21.00 82 TYR B O 1
ATOM 4708 N N . LEU B 1 96 ? 138.522 141.977 133.236 1.00 22.35 83 LEU B N 1
ATOM 4709 C CA . LEU B 1 96 ? 139.915 142.175 133.633 1.00 22.35 83 LEU B CA 1
ATOM 4710 C C . LEU B 1 96 ? 140.688 142.670 132.418 1.00 22.35 83 LEU B C 1
ATOM 4711 O O . LEU B 1 96 ? 141.145 141.873 131.600 1.00 22.35 83 LEU B O 1
ATOM 4716 N N . LYS B 1 97 ? 140.825 143.975 132.305 1.00 22.73 84 LYS B N 1
ATOM 4717 C CA . LYS B 1 97 ? 141.654 144.591 131.292 1.00 22.73 84 LYS B CA 1
ATOM 4718 C C . LYS B 1 97 ? 142.958 145.044 131.927 1.00 22.73 84 LYS B C 1
ATOM 4719 O O . LYS B 1 97 ? 143.262 144.716 133.074 1.00 22.73 84 LYS B O 1
ATOM 4725 N N . ASP B 1 98 ? 143.749 145.797 131.173 1.00 24.30 85 ASP B N 1
ATOM 4726 C CA . ASP B 1 98 ? 145.047 146.234 131.661 1.00 24.30 85 ASP B CA 1
ATOM 4727 C C . ASP B 1 98 ? 144.941 147.330 132.717 1.00 24.30 85 ASP B C 1
ATOM 4728 O O . ASP B 1 98 ? 145.773 147.379 133.626 1.00 24.30 85 ASP B O 1
ATOM 4733 N N . SER B 1 99 ? 143.933 148.196 132.624 1.00 22.82 86 SER B N 1
ATOM 4734 C CA . SER B 1 99 ? 143.760 149.266 133.603 1.00 22.82 86 SER B CA 1
ATOM 4735 C C . SER B 1 99 ? 143.331 148.715 134.956 1.00 22.82 86 SER B C 1
ATOM 4736 O O . SER B 1 99 ? 143.765 149.199 136.009 1.00 22.82 86 SER B O 1
ATOM 4739 N N . ASN B 1 100 ? 142.489 147.690 134.931 1.00 20.54 87 ASN B N 1
ATOM 4740 C CA . ASN B 1 100 ? 142.050 147.002 136.136 1.00 20.54 87 ASN B CA 1
ATOM 4741 C C . ASN B 1 100 ? 143.231 146.310 136.827 1.00 20.54 87 ASN B C 1
ATOM 4742 O O . ASN B 1 100 ? 143.371 146.355 138.058 1.00 20.54 87 ASN B O 1
ATOM 4747 N N . LEU B 1 101 ? 144.123 145.715 136.031 1.00 19.87 88 LEU B N 1
ATOM 4748 C CA . LEU B 1 101 ? 145.344 145.112 136.552 1.00 19.87 88 LEU B CA 1
ATOM 4749 C C . LEU B 1 101 ? 146.314 146.152 137.096 1.00 19.87 88 LEU B C 1
ATOM 4750 O O . LEU B 1 101 ? 147.034 145.872 138.057 1.00 19.87 88 LEU B O 1
ATOM 4755 N N . LEU B 1 102 ? 146.359 147.338 136.485 1.00 19.40 89 LEU B N 1
ATOM 4756 C CA . LEU B 1 102 ? 147.181 148.423 137.010 1.00 19.40 89 LEU B CA 1
ATOM 4757 C C . LEU B 1 102 ? 146.683 148.880 138.374 1.00 19.40 89 LEU B C 1
ATOM 4758 O O . LEU B 1 102 ? 147.490 149.169 139.266 1.00 19.40 89 LEU B O 1
ATOM 4763 N N . PHE B 1 103 ? 145.360 148.920 138.553 1.00 18.04 90 PHE B N 1
ATOM 4764 C CA . PHE B 1 103 ? 144.788 149.198 139.869 1.00 18.04 90 PHE B CA 1
ATOM 4765 C C . PHE B 1 103 ? 145.197 148.145 140.895 1.00 18.04 90 PHE B C 1
ATOM 4766 O O . PHE B 1 103 ? 145.597 148.493 142.015 1.00 18.04 90 PHE B O 1
ATOM 4774 N N . PHE B 1 104 ? 145.095 146.859 140.524 1.00 17.11 91 PHE B N 1
ATOM 4775 C CA . PHE B 1 104 ? 145.489 145.758 141.412 1.00 17.11 91 PHE B CA 1
ATOM 4776 C C . PHE B 1 104 ? 146.958 145.858 141.824 1.00 17.11 91 PHE B C 1
ATOM 4777 O O . PHE B 1 104 ? 147.299 145.742 143.011 1.00 17.11 91 PHE B O 1
ATOM 4785 N N . GLY B 1 105 ? 147.837 146.101 140.850 1.00 17.83 92 GLY B N 1
ATOM 4786 C CA . GLY B 1 105 ? 149.257 146.211 141.130 1.00 17.83 92 GLY B CA 1
ATOM 4787 C C . GLY B 1 105 ? 149.632 147.415 141.970 1.00 17.83 92 GLY B C 1
ATOM 4788 O O . GLY B 1 105 ? 150.532 147.324 142.804 1.00 17.83 92 GLY B O 1
ATOM 4789 N N . GLY B 1 106 ? 148.952 148.548 141.776 1.00 18.39 93 GLY B N 1
ATOM 4790 C CA . GLY B 1 106 ? 149.221 149.706 142.615 1.00 18.39 93 GLY B CA 1
ATOM 4791 C C . GLY B 1 106 ? 148.722 149.531 144.035 1.00 18.39 93 GLY B C 1
ATOM 4792 O O . GLY B 1 106 ? 149.352 150.000 144.993 1.00 18.39 93 GLY B O 1
ATOM 4793 N N . LEU B 1 107 ? 147.598 148.835 144.198 1.00 18.12 94 LEU B N 1
ATOM 4794 C CA . LEU B 1 107 ? 147.097 148.577 145.540 1.00 18.12 94 LEU B CA 1
ATOM 4795 C C . LEU B 1 107 ? 147.956 147.578 146.297 1.00 18.12 94 LEU B C 1
ATOM 4796 O O . LEU B 1 107 ? 147.980 147.626 147.527 1.00 18.12 94 LEU B O 1
ATOM 4801 N N . LEU B 1 108 ? 148.673 146.691 145.596 1.00 18.32 95 LEU B N 1
ATOM 4802 C CA . LEU B 1 108 ? 149.667 145.851 146.273 1.00 18.32 95 LEU B CA 1
ATOM 4803 C C . LEU B 1 108 ? 150.748 146.689 146.966 1.00 18.32 95 LEU B C 1
ATOM 4804 O O . LEU B 1 108 ? 151.097 146.436 148.130 1.00 18.32 95 LEU B O 1
ATOM 4809 N N . VAL B 1 109 ? 151.256 147.711 146.275 1.00 19.22 96 VAL B N 1
ATOM 4810 C CA . VAL B 1 109 ? 152.267 148.596 146.845 1.00 19.22 96 VAL B CA 1
ATOM 4811 C C . VAL B 1 109 ? 151.689 149.410 147.998 1.00 19.22 96 VAL B C 1
ATOM 4812 O O . VAL B 1 109 ? 152.352 149.605 149.023 1.00 19.22 96 VAL B O 1
ATOM 4816 N N . ALA B 1 110 ? 150.438 149.869 147.868 1.00 18.52 97 ALA B N 1
ATOM 4817 C CA . ALA B 1 110 ? 149.824 150.630 148.959 1.00 18.52 97 ALA B CA 1
ATOM 4818 C C . ALA B 1 110 ? 149.586 149.769 150.200 1.00 18.52 97 ALA B C 1
ATOM 4819 O O . ALA B 1 110 ? 149.730 150.252 151.331 1.00 18.52 97 ALA B O 1
ATOM 4821 N N . ILE B 1 111 ? 149.247 148.492 150.006 1.00 19.08 98 ILE B N 1
ATOM 4822 C CA . ILE B 1 111 ? 149.086 147.570 151.128 1.00 19.08 98 ILE B CA 1
ATOM 4823 C C . ILE B 1 111 ? 150.418 147.355 151.838 1.00 19.08 98 ILE B C 1
ATOM 4824 O O . ILE B 1 111 ? 150.484 147.353 153.074 1.00 19.08 98 ILE B O 1
ATOM 4829 N N . ALA B 1 112 ? 151.502 147.225 151.066 1.00 19.74 99 ALA B N 1
ATOM 4830 C CA . ALA B 1 112 ? 152.829 147.101 151.667 1.00 19.74 99 ALA B CA 1
ATOM 4831 C C . ALA B 1 112 ? 153.238 148.359 152.431 1.00 19.74 99 ALA B C 1
ATOM 4832 O O . ALA B 1 112 ? 153.856 148.261 153.494 1.00 19.74 99 ALA B O 1
ATOM 4834 N N . VAL B 1 113 ? 152.900 149.540 151.905 1.00 21.57 100 VAL B N 1
ATOM 4835 C CA . VAL B 1 113 ? 153.236 150.799 152.567 1.00 21.57 100 VAL B CA 1
ATOM 4836 C C . VAL B 1 113 ? 152.503 150.923 153.898 1.00 21.57 100 VAL B C 1
ATOM 4837 O O . VAL B 1 113 ? 153.101 151.294 154.912 1.00 21.57 100 VAL B O 1
ATOM 4841 N N . GLU B 1 114 ? 151.218 150.560 153.932 1.00 24.46 101 GLU B N 1
ATOM 4842 C CA . GLU B 1 114 ? 150.469 150.690 155.176 1.00 24.46 101 GLU B CA 1
ATOM 4843 C C . GLU B 1 114 ? 150.849 149.618 156.196 1.00 24.46 101 GLU B C 1
ATOM 4844 O O . GLU B 1 114 ? 150.830 149.887 157.399 1.00 24.46 101 GLU B O 1
ATOM 4850 N N . HIS B 1 115 ? 151.228 148.419 155.746 1.00 22.18 102 HIS B N 1
ATOM 4851 C CA . HIS B 1 115 ? 151.490 147.320 156.673 1.00 22.18 102 HIS B CA 1
ATOM 4852 C C . HIS B 1 115 ? 152.757 147.533 157.504 1.00 22.18 102 HIS B C 1
ATOM 4853 O O . HIS B 1 115 ? 152.851 147.024 158.624 1.00 22.18 102 HIS B O 1
ATOM 4860 N N . TRP B 1 116 ? 153.732 148.277 156.992 1.00 23.36 103 TRP B N 1
ATOM 4861 C CA . TRP B 1 116 ? 154.985 148.501 157.698 1.00 23.36 103 TRP B CA 1
ATOM 4862 C C . TRP B 1 116 ? 155.101 149.924 158.234 1.00 23.36 103 TRP B C 1
ATOM 4863 O O . TRP B 1 116 ? 156.210 150.381 158.513 1.00 23.36 103 TRP B O 1
ATOM 4874 N N . ASN B 1 117 ? 153.969 150.628 158.350 1.00 26.57 104 ASN B N 1
ATOM 4875 C CA . ASN B 1 117 ? 153.828 151.936 159.005 1.00 26.57 104 ASN B CA 1
ATOM 4876 C C . ASN B 1 117 ? 154.592 153.050 158.302 1.00 26.57 104 ASN B C 1
ATOM 4877 O O . ASN B 1 117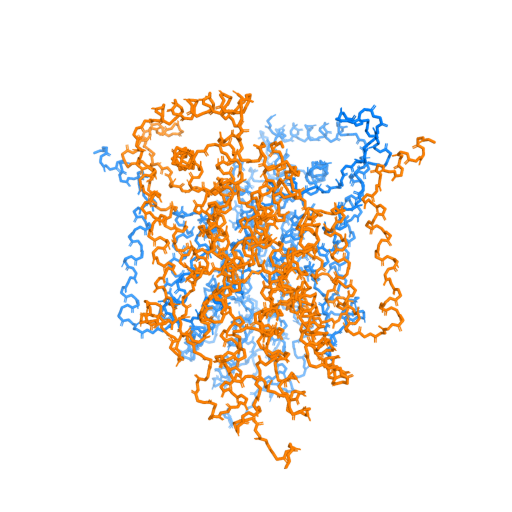 ? 154.936 154.053 158.919 1.00 26.57 104 ASN B O 1
ATOM 4882 N N . LEU B 1 118 ? 154.848 152.899 157.009 1.00 26.81 105 LEU B N 1
ATOM 4883 C CA . LEU B 1 118 ? 155.439 153.980 156.238 1.00 26.81 105 LEU B CA 1
ATOM 4884 C C . LEU B 1 118 ? 154.426 155.076 155.933 1.00 26.81 105 LEU B C 1
ATOM 4885 O O . LEU B 1 118 ? 154.805 156.245 155.787 1.00 26.81 105 LEU B O 1
ATOM 4890 N N . HIS B 1 119 ? 153.142 154.715 155.841 1.00 26.57 106 HIS B N 1
ATOM 4891 C CA . HIS B 1 119 ? 152.095 155.683 155.542 1.00 26.57 106 HIS B CA 1
ATOM 4892 C C . HIS B 1 119 ? 151.940 156.713 156.653 1.00 26.57 106 HIS B C 1
ATOM 4893 O O . HIS B 1 119 ? 151.666 157.884 156.372 1.00 26.57 106 HIS B O 1
ATOM 4900 N N . LYS B 1 120 ? 152.168 156.311 157.902 1.00 30.24 107 LYS B N 1
ATOM 4901 C CA . LYS B 1 120 ? 152.111 157.246 159.016 1.00 30.24 107 LYS B CA 1
ATOM 4902 C C . LYS B 1 120 ? 153.255 158.251 158.948 1.00 30.24 107 LYS B C 1
ATOM 4903 O O . LYS B 1 120 ? 153.044 159.448 159.161 1.00 30.24 107 LYS B O 1
ATOM 4909 N N . ARG B 1 121 ? 154.451 157.788 158.583 1.00 31.53 108 ARG B N 1
ATOM 4910 C CA . ARG B 1 121 ? 155.609 158.665 158.437 1.00 31.53 108 ARG B CA 1
ATOM 4911 C C . ARG B 1 121 ? 155.429 159.661 157.295 1.00 31.53 108 ARG B C 1
ATOM 4912 O O . ARG B 1 121 ? 155.751 160.849 157.441 1.00 31.53 108 ARG B O 1
ATOM 4920 N N . ILE B 1 122 ? 154.887 159.198 156.165 1.00 31.52 109 ILE B N 1
ATOM 4921 C CA . ILE B 1 122 ? 154.631 160.076 155.026 1.00 31.52 109 ILE B CA 1
ATOM 4922 C C . ILE B 1 122 ? 153.567 161.116 155.367 1.00 31.52 109 ILE B C 1
ATOM 4923 O O . ILE B 1 122 ? 153.729 162.304 155.065 1.00 31.52 109 ILE B O 1
ATOM 4928 N N . ALA B 1 123 ? 152.479 160.691 156.021 1.00 31.26 110 ALA B N 1
ATOM 4929 C CA . ALA B 1 123 ? 151.401 161.604 156.389 1.00 31.26 110 ALA B CA 1
ATOM 4930 C C . ALA B 1 123 ? 151.857 162.650 157.398 1.00 31.26 110 ALA B C 1
ATOM 4931 O O . ALA B 1 123 ? 151.458 163.818 157.310 1.00 31.26 110 ALA B O 1
ATOM 4933 N N . LEU B 1 124 ? 152.730 162.267 158.333 1.00 33.16 111 LEU B N 1
ATOM 4934 C CA . LEU B 1 124 ? 153.220 163.235 159.304 1.00 33.16 111 LEU B CA 1
ATOM 4935 C C . LEU B 1 124 ? 154.194 164.221 158.671 1.00 33.16 111 LEU B C 1
ATOM 4936 O O . LEU B 1 124 ? 154.189 165.401 159.030 1.00 33.16 111 LEU B O 1
ATOM 4941 N N . ARG B 1 125 ? 155.012 163.779 157.704 1.00 36.92 112 ARG B N 1
ATOM 4942 C CA . ARG B 1 125 ? 155.862 164.741 156.998 1.00 36.92 112 ARG B CA 1
ATOM 4943 C C . ARG B 1 125 ? 155.049 165.709 156.150 1.00 36.92 112 ARG B C 1
ATOM 4944 O O . ARG B 1 125 ? 155.376 166.900 156.084 1.00 36.92 112 ARG B O 1
ATOM 4952 N N . VAL B 1 126 ? 153.992 165.216 155.498 1.00 33.88 113 VAL B N 1
ATOM 4953 C CA . VAL B 1 126 ? 153.139 166.077 154.682 1.00 33.88 113 VAL B CA 1
ATOM 4954 C C . VAL B 1 126 ? 152.452 167.126 155.548 1.00 33.88 113 VAL B C 1
ATOM 4955 O O . VAL B 1 126 ? 152.424 168.311 155.200 1.00 33.88 113 VAL B O 1
ATOM 4959 N N . LEU B 1 127 ? 151.945 166.721 156.716 1.00 34.33 114 LEU B N 1
ATOM 4960 C CA . LEU B 1 127 ? 151.312 167.686 157.609 1.00 34.33 114 LEU B CA 1
ATOM 4961 C C . LEU B 1 127 ? 152.318 168.647 158.237 1.00 34.33 114 LEU B C 1
ATOM 4962 O O . LEU B 1 127 ? 151.971 169.797 158.508 1.00 34.33 114 LEU B O 1
ATOM 4967 N N . LEU B 1 128 ? 153.560 168.216 158.466 1.00 37.26 115 LEU B N 1
ATOM 4968 C CA . LEU B 1 128 ? 154.562 169.138 158.993 1.00 37.26 115 LEU B CA 1
ATOM 4969 C C . LEU B 1 128 ? 155.006 170.152 157.952 1.00 37.26 115 LEU B C 1
ATOM 4970 O O . LEU B 1 128 ? 155.419 171.258 158.306 1.00 37.26 115 LEU B O 1
ATOM 4975 N N . ILE B 1 129 ? 154.953 169.795 156.674 1.00 37.67 116 ILE B N 1
ATOM 4976 C CA . ILE B 1 129 ? 155.317 170.754 155.637 1.00 37.67 116 ILE B CA 1
ATOM 4977 C C . ILE B 1 129 ? 154.162 171.706 155.344 1.00 37.67 116 ILE B C 1
ATOM 4978 O O . ILE B 1 129 ? 154.328 172.928 155.363 1.00 37.67 116 ILE B O 1
ATOM 4983 N N . VAL B 1 130 ? 152.974 171.169 155.082 1.00 37.34 117 VAL B N 1
ATOM 4984 C CA . VAL B 1 130 ? 151.879 171.993 154.584 1.00 37.34 117 VAL B CA 1
ATOM 4985 C C . VAL B 1 130 ? 151.180 172.726 155.721 1.00 37.34 117 VAL B C 1
ATOM 4986 O O . VAL B 1 130 ? 150.874 173.917 155.615 1.00 37.34 117 VAL B O 1
ATOM 4990 N N . GLY B 1 131 ? 150.914 172.043 156.817 1.00 38.73 118 GLY B N 1
ATOM 4991 C CA . GLY B 1 131 ? 150.214 172.635 157.935 1.00 38.73 118 GLY B CA 1
ATOM 4992 C C . GLY B 1 131 ? 148.789 172.128 158.037 1.00 38.73 118 GLY B C 1
ATOM 4993 O O . GLY B 1 131 ? 148.302 171.363 157.208 1.00 38.73 118 GLY B O 1
ATOM 4994 N N . VAL B 1 132 ? 148.130 172.552 159.108 1.00 43.21 119 VAL B N 1
ATOM 4995 C CA . VAL B 1 132 ? 146.764 172.116 159.367 1.00 43.21 119 VAL B CA 1
ATOM 4996 C C . VAL B 1 132 ? 145.733 173.195 159.017 1.00 43.21 119 VAL B C 1
ATOM 4997 O O . VAL B 1 132 ? 145.208 173.905 159.882 1.00 43.21 119 VAL B O 1
ATOM 5001 N N . ARG B 1 133 ? 145.364 173.264 157.756 1.00 40.72 120 ARG B N 1
ATOM 5002 C CA . ARG B 1 133 ? 144.364 174.207 157.269 1.00 40.72 120 ARG B CA 1
ATOM 5003 C C . ARG B 1 133 ? 143.661 173.507 156.121 1.00 40.72 120 ARG B C 1
ATOM 5004 O O . ARG B 1 133 ? 144.332 173.095 155.171 1.00 40.72 120 ARG B O 1
ATOM 5012 N N . PRO B 1 134 ? 142.339 173.343 156.174 1.00 37.53 121 PRO B N 1
ATOM 5013 C CA . PRO B 1 134 ? 141.657 172.418 155.254 1.00 37.53 121 PRO B CA 1
ATOM 5014 C C . PRO B 1 134 ? 141.717 172.777 153.776 1.00 37.53 121 PRO B C 1
ATOM 5015 O O . PRO B 1 134 ? 142.162 171.959 152.962 1.00 37.53 121 PRO B O 1
ATOM 5019 N N . ALA B 1 135 ? 141.307 173.987 153.426 1.00 34.51 122 ALA B N 1
ATOM 5020 C CA . ALA B 1 135 ? 141.291 174.430 152.035 1.00 34.51 122 ALA B CA 1
ATOM 5021 C C . ALA B 1 135 ? 142.679 174.543 151.388 1.00 34.51 122 ALA B C 1
ATOM 5022 O O . ALA B 1 135 ? 142.817 174.105 150.238 1.00 34.51 122 ALA B O 1
ATOM 5024 N N . PRO B 1 136 ? 143.735 175.065 152.044 1.00 33.89 123 PRO B N 1
ATOM 5025 C CA . PRO B 1 136 ? 145.061 174.980 151.407 1.00 33.89 123 PRO B CA 1
ATOM 5026 C C . PRO B 1 136 ? 145.613 173.568 151.268 1.00 33.89 123 PRO B C 1
ATOM 5027 O O . PRO B 1 136 ? 146.313 173.294 150.287 1.00 33.89 123 PRO B O 1
ATOM 5031 N N . LEU B 1 137 ? 145.325 172.670 152.208 1.00 32.94 124 LEU B N 1
ATOM 5032 C CA . LEU B 1 137 ? 145.796 171.292 152.096 1.00 32.94 124 LEU B CA 1
ATOM 5033 C C . LEU B 1 137 ? 145.112 170.569 150.943 1.00 32.94 124 LEU B C 1
ATOM 5034 O O . LEU B 1 137 ? 145.755 169.813 150.194 1.00 32.94 124 LEU B O 1
ATOM 5039 N N . ILE B 1 138 ? 143.816 170.828 150.768 1.00 31.42 125 ILE B N 1
ATOM 5040 C CA . ILE B 1 138 ? 143.075 170.287 149.637 1.00 31.42 125 ILE B CA 1
ATOM 5041 C C . ILE B 1 138 ? 143.606 170.844 148.319 1.00 31.42 125 ILE B C 1
ATOM 5042 O O . ILE B 1 138 ? 143.782 170.097 147.347 1.00 31.42 125 ILE B O 1
ATOM 5047 N N . LEU B 1 139 ? 143.926 172.145 148.283 1.00 29.84 126 LEU B N 1
ATOM 5048 C CA . LEU B 1 139 ? 144.497 172.742 147.076 1.00 29.84 126 LEU B CA 1
ATOM 5049 C C . LEU B 1 139 ? 145.869 172.160 146.745 1.00 29.84 126 LEU B C 1
ATOM 5050 O O . LEU B 1 139 ? 146.189 171.954 145.569 1.00 29.84 126 LEU B O 1
ATOM 5055 N N . GLY B 1 140 ? 146.677 171.865 147.765 1.00 29.54 127 GLY B N 1
ATOM 5056 C CA . GLY B 1 140 ? 147.981 171.272 147.518 1.00 29.54 127 GLY B CA 1
ATOM 5057 C C . GLY B 1 140 ? 147.895 169.870 146.947 1.00 29.54 127 GLY B C 1
ATOM 5058 O O . GLY B 1 140 ? 148.637 169.520 146.018 1.00 29.54 127 GLY B O 1
ATOM 5059 N N . PHE B 1 141 ? 146.964 169.062 147.466 1.00 29.46 128 PHE B N 1
ATOM 5060 C CA . PHE B 1 141 ? 146.745 167.735 146.895 1.00 29.46 128 PHE B CA 1
ATOM 5061 C C . PHE B 1 141 ? 146.231 167.813 145.462 1.00 29.46 128 PHE B C 1
ATOM 5062 O O . PHE B 1 141 ? 146.650 167.022 144.606 1.00 29.46 128 PHE B O 1
ATOM 5070 N N . MET B 1 142 ? 145.349 168.779 145.178 1.00 26.79 129 MET B N 1
ATOM 5071 C CA . MET B 1 142 ? 144.828 168.954 143.823 1.00 26.79 129 MET B CA 1
ATOM 5072 C C . MET B 1 142 ? 145.922 169.350 142.840 1.00 26.79 129 MET B C 1
ATOM 5073 O O . MET B 1 142 ? 145.984 168.814 141.727 1.00 26.79 129 MET B O 1
ATOM 5078 N N . LEU B 1 143 ? 146.808 170.264 143.246 1.00 26.46 130 LEU B N 1
ATOM 5079 C CA . LEU B 1 143 ? 147.889 170.708 142.371 1.00 26.46 130 LEU B CA 1
ATOM 5080 C C . LEU B 1 143 ? 148.883 169.590 142.092 1.00 26.46 130 LEU B C 1
ATOM 5081 O O . LEU B 1 143 ? 149.336 169.435 140.952 1.00 26.46 130 LEU B O 1
ATOM 5086 N N . VAL B 1 144 ? 149.215 168.785 143.109 1.00 26.95 131 VAL B N 1
ATOM 5087 C CA . VAL B 1 144 ? 150.175 167.701 142.900 1.00 26.95 131 VAL B CA 1
ATOM 5088 C C . VAL B 1 144 ? 149.583 166.609 142.012 1.00 26.95 131 VAL B C 1
ATOM 5089 O O . VAL B 1 144 ? 150.255 166.108 141.101 1.00 26.95 131 VAL B O 1
ATOM 5093 N N . THR B 1 145 ? 148.308 166.264 142.224 1.00 26.28 132 THR B N 1
ATOM 5094 C CA . THR B 1 145 ? 147.648 165.258 141.396 1.00 26.28 132 THR B CA 1
ATOM 5095 C C . THR B 1 145 ? 147.527 165.707 139.942 1.00 26.28 132 THR B C 1
ATOM 5096 O O . THR B 1 145 ? 147.773 164.916 139.021 1.00 26.28 132 THR B O 1
ATOM 5100 N N . ALA B 1 146 ? 147.189 166.981 139.717 1.00 25.95 133 ALA B N 1
ATOM 5101 C CA . ALA B 1 146 ? 147.081 167.480 138.355 1.00 25.95 133 ALA B CA 1
ATOM 5102 C C . ALA B 1 146 ? 148.435 167.573 137.677 1.00 25.95 133 ALA B C 1
ATOM 5103 O O . ALA B 1 146 ? 148.525 167.352 136.470 1.00 25.95 133 ALA B O 1
ATOM 5105 N N . PHE B 1 147 ? 149.495 167.888 138.421 1.00 26.67 134 PHE B N 1
ATOM 5106 C CA . PHE B 1 147 ? 150.815 167.903 137.809 1.00 26.67 134 PHE B CA 1
ATOM 5107 C C . PHE B 1 147 ? 151.274 166.497 137.448 1.00 26.67 134 PHE B C 1
ATOM 5108 O O . PHE B 1 147 ? 151.933 166.303 136.424 1.00 26.67 134 PHE B O 1
ATOM 5116 N N . LEU B 1 148 ? 150.943 165.506 138.274 1.00 26.67 135 LEU B N 1
ATOM 5117 C CA . LEU B 1 148 ? 151.369 164.147 137.967 1.00 26.67 135 LEU B CA 1
ATOM 5118 C C . LEU B 1 148 ? 150.600 163.551 136.798 1.00 26.67 135 LEU B C 1
ATOM 5119 O O . LEU B 1 148 ? 151.172 162.779 136.027 1.00 26.67 135 LEU B O 1
ATOM 5124 N N . SER B 1 149 ? 149.316 163.871 136.644 1.00 26.05 136 SER B N 1
ATOM 5125 C CA . SER B 1 149 ? 148.594 163.251 135.539 1.00 26.05 136 SER B CA 1
ATOM 5126 C C . SER B 1 149 ? 148.825 163.935 134.193 1.00 26.05 136 SER B C 1
ATOM 5127 O O . SER B 1 149 ? 148.289 163.468 133.189 1.00 26.05 136 SER B O 1
ATOM 5130 N N . MET B 1 150 ? 149.610 165.012 134.135 1.00 26.73 137 MET B N 1
ATOM 5131 C CA . MET B 1 150 ? 150.051 165.537 132.850 1.00 26.73 137 MET B CA 1
ATOM 5132 C C . MET B 1 150 ? 151.071 164.630 132.180 1.00 26.73 137 MET B C 1
ATOM 5133 O O . MET B 1 150 ? 151.217 164.686 130.961 1.00 26.73 137 MET B O 1
ATOM 5138 N N . TRP B 1 151 ? 151.772 163.800 132.943 1.00 26.19 138 TRP B N 1
ATOM 5139 C CA . TRP B 1 151 ? 152.889 163.027 132.430 1.00 26.19 138 TRP B CA 1
ATOM 5140 C C . TRP B 1 151 ? 152.716 161.524 132.529 1.00 26.19 138 TRP B C 1
ATOM 5141 O O . TRP B 1 151 ? 153.303 160.805 131.726 1.00 26.19 138 TRP B O 1
ATOM 5152 N N . ILE B 1 152 ? 151.951 161.020 133.494 1.00 25.10 139 ILE B N 1
ATOM 5153 C CA . ILE B 1 152 ? 151.723 159.582 133.589 1.00 25.10 139 ILE B CA 1
ATOM 5154 C C . ILE B 1 152 ? 150.228 159.323 133.480 1.00 25.10 139 ILE B C 1
ATOM 5155 O O . ILE B 1 152 ? 149.441 160.262 133.355 1.00 25.10 139 ILE B O 1
ATOM 5160 N N . SER B 1 153 ? 149.835 158.053 133.517 1.00 24.41 140 SER B N 1
ATOM 5161 C CA . SER B 1 153 ? 148.449 157.641 133.335 1.00 24.41 140 SER B CA 1
ATOM 5162 C C . SER B 1 153 ? 147.555 158.137 134.469 1.00 24.41 140 SER B C 1
ATOM 5163 O O . SER B 1 153 ? 147.990 158.282 135.612 1.00 24.41 140 SER B O 1
ATOM 5166 N N . ASN B 1 154 ? 146.291 158.409 134.133 1.00 25.06 141 ASN B N 1
ATOM 5167 C CA . ASN B 1 154 ? 145.331 158.895 135.122 1.00 25.06 141 ASN B CA 1
ATOM 5168 C C . ASN B 1 154 ? 145.017 157.829 136.163 1.00 25.06 141 ASN B C 1
ATOM 5169 O O . ASN B 1 154 ? 144.847 158.141 137.348 1.00 25.06 141 ASN B O 1
ATOM 5174 N N . THR B 1 155 ? 144.968 156.566 135.737 1.00 24.30 142 THR B N 1
ATOM 5175 C CA . THR B 1 155 ? 144.710 155.459 136.651 1.00 24.30 142 THR B CA 1
ATOM 5176 C C . THR B 1 155 ? 145.847 155.277 137.647 1.00 24.30 142 THR B C 1
ATOM 5177 O O . THR B 1 155 ? 145.601 155.053 138.832 1.00 24.30 142 THR B O 1
ATOM 5181 N N . ALA B 1 156 ? 147.093 155.412 137.192 1.00 23.98 143 ALA B N 1
ATOM 5182 C CA . ALA B 1 156 ? 148.240 155.250 138.080 1.00 23.98 143 ALA B CA 1
ATOM 5183 C C . ALA B 1 156 ? 148.350 156.404 139.069 1.00 23.98 143 ALA B C 1
ATOM 5184 O O . ALA B 1 156 ? 148.692 156.195 140.243 1.00 23.98 143 ALA B O 1
ATOM 5186 N N . THR B 1 157 ? 148.041 157.618 138.609 1.00 25.11 144 THR B N 1
ATOM 5187 C CA . THR B 1 157 ? 148.022 158.794 139.470 1.00 25.11 144 THR B CA 1
ATOM 5188 C C . THR B 1 157 ? 146.985 158.645 140.568 1.00 25.11 144 THR B C 1
ATOM 5189 O O . THR B 1 157 ? 147.268 158.905 141.742 1.00 25.11 144 THR B O 1
ATOM 5193 N N . SER B 1 158 ? 145.788 158.186 140.199 1.00 26.00 145 SER B N 1
ATOM 5194 C CA . SER B 1 158 ? 144.738 157.955 141.181 1.00 26.00 145 SER B CA 1
ATOM 5195 C C . SER B 1 158 ? 145.117 156.848 142.157 1.00 26.00 145 SER B C 1
ATOM 5196 O O . SER B 1 158 ? 144.933 156.995 143.373 1.00 26.00 145 SER B O 1
ATOM 5199 N N . ALA B 1 159 ? 145.705 155.763 141.640 1.00 26.37 146 ALA B N 1
ATOM 5200 C CA . ALA B 1 159 ? 146.030 154.601 142.455 1.00 26.37 146 ALA B CA 1
ATOM 5201 C C . ALA B 1 159 ? 147.148 154.878 143.448 1.00 26.37 146 ALA B C 1
ATOM 5202 O O . ALA B 1 159 ? 147.225 154.200 144.475 1.00 26.37 146 ALA B O 1
ATOM 5204 N N . MET B 1 160 ? 148.028 155.842 143.179 1.00 30.16 147 MET B N 1
ATOM 5205 C CA . MET B 1 160 ? 148.963 156.188 144.243 1.00 30.16 147 MET B CA 1
ATOM 5206 C C . MET B 1 160 ? 148.551 157.398 145.071 1.00 30.16 147 MET B C 1
ATOM 5207 O O . MET B 1 160 ? 149.052 157.545 146.186 1.00 30.16 147 MET B O 1
ATOM 5212 N N . MET B 1 161 ? 147.642 158.247 144.596 1.00 29.02 148 MET B N 1
ATOM 5213 C CA . MET B 1 161 ? 147.305 159.430 145.377 1.00 29.02 148 MET B CA 1
ATOM 5214 C C . MET B 1 161 ? 146.152 159.226 146.346 1.00 29.02 148 MET B C 1
ATOM 5215 O O . MET B 1 161 ? 146.092 159.926 147.357 1.00 29.02 148 MET B O 1
ATOM 5220 N N . VAL B 1 162 ? 145.233 158.304 146.075 1.00 27.85 149 VAL B N 1
ATOM 5221 C CA . VAL B 1 162 ? 144.106 158.063 146.981 1.00 27.85 149 VAL B CA 1
ATOM 5222 C C . VAL B 1 162 ? 144.516 157.469 148.340 1.00 27.85 149 VAL B C 1
ATOM 5223 O O . VAL B 1 162 ? 144.041 157.988 149.368 1.00 27.85 149 VAL B O 1
ATOM 5227 N N . PRO B 1 163 ? 145.390 156.439 148.443 1.00 28.05 150 PRO B N 1
ATOM 5228 C CA . PRO B 1 163 ? 145.790 155.981 149.789 1.00 28.05 150 PRO B CA 1
ATOM 5229 C C . PRO B 1 163 ? 146.590 156.988 150.597 1.00 28.05 150 PRO B C 1
ATOM 5230 O O . PRO B 1 163 ? 146.461 157.004 151.826 1.00 28.05 150 PRO B O 1
ATOM 5234 N N . ILE B 1 164 ? 147.389 157.835 149.948 1.00 28.39 151 ILE B N 1
ATOM 5235 C CA . ILE B 1 164 ? 148.160 158.850 150.660 1.00 28.39 151 ILE B CA 1
ATOM 5236 C C . ILE B 1 164 ? 147.237 159.894 151.278 1.00 28.39 151 ILE B C 1
ATOM 5237 O O . ILE B 1 164 ? 147.414 160.293 152.435 1.00 28.39 151 ILE B O 1
ATOM 5242 N N . ALA B 1 165 ? 146.225 160.329 150.527 1.00 29.68 152 ALA B N 1
ATOM 5243 C CA . ALA B 1 165 ? 145.256 161.286 151.046 1.00 29.68 152 ALA B CA 1
ATOM 5244 C C . ALA B 1 165 ? 144.435 160.690 152.179 1.00 29.68 152 ALA B C 1
ATOM 5245 O O . ALA B 1 165 ? 144.123 161.385 153.154 1.00 29.68 152 ALA B O 1
ATOM 5247 N N . HIS B 1 166 ? 144.106 159.398 152.084 1.00 31.07 153 HIS B N 1
ATOM 5248 C CA . HIS B 1 166 ? 143.408 158.734 153.182 1.00 31.07 153 HIS B CA 1
ATOM 5249 C C . HIS B 1 166 ? 144.266 158.672 154.448 1.00 31.07 153 HIS B C 1
ATOM 5250 O O . HIS B 1 166 ? 143.766 158.911 155.557 1.00 31.07 153 HIS B O 1
ATOM 5257 N N . ALA B 1 167 ? 145.562 158.386 154.297 1.00 30.04 154 ALA B N 1
ATOM 5258 C CA . ALA B 1 167 ? 146.465 158.349 155.447 1.00 30.04 154 ALA B CA 1
ATOM 5259 C C . ALA B 1 167 ? 146.627 159.725 156.090 1.00 30.04 154 ALA B C 1
ATOM 5260 O O . ALA B 1 167 ? 146.657 159.843 157.324 1.00 30.04 154 ALA B O 1
ATOM 5262 N N . VAL B 1 168 ? 146.694 160.776 155.269 1.00 31.18 155 VAL B N 1
ATOM 5263 C CA . VAL B 1 168 ? 146.821 162.137 155.785 1.00 31.18 155 VAL B CA 1
ATOM 5264 C C . VAL B 1 168 ? 145.555 162.555 156.530 1.00 31.18 155 VAL B C 1
ATOM 5265 O O . VAL B 1 168 ? 145.626 163.186 157.593 1.00 31.18 155 VAL B O 1
ATOM 5269 N N . LEU B 1 169 ? 144.385 162.162 156.020 1.00 35.97 156 LEU B N 1
ATOM 5270 C CA . LEU B 1 169 ? 143.135 162.495 156.698 1.00 35.97 156 LEU B CA 1
ATOM 5271 C C . LEU B 1 169 ? 143.004 161.778 158.033 1.00 35.97 156 LEU B C 1
ATOM 5272 O O . LEU B 1 169 ? 142.512 162.362 159.005 1.00 35.97 156 LEU B O 1
ATOM 5277 N N . ASP B 1 170 ? 143.445 160.518 158.101 1.00 37.43 157 ASP B N 1
ATOM 5278 C CA . ASP B 1 170 ? 143.399 159.792 159.367 1.00 37.43 157 ASP B CA 1
ATOM 5279 C C . ASP B 1 170 ? 144.332 160.409 160.406 1.00 37.43 157 ASP B C 1
ATOM 5280 O O . ASP B 1 170 ? 143.954 160.543 161.576 1.00 37.43 157 ASP B O 1
ATOM 5285 N N . GLN B 1 171 ? 145.535 160.824 159.992 1.00 36.68 158 GLN B N 1
ATOM 5286 C CA . GLN B 1 171 ? 146.445 161.455 160.945 1.00 36.68 158 GLN B CA 1
ATOM 5287 C C . GLN B 1 171 ? 145.929 162.811 161.406 1.00 36.68 158 GLN B C 1
ATOM 5288 O O . GLN B 1 171 ? 146.083 163.172 162.578 1.00 36.68 158 GLN B O 1
ATOM 5294 N N . LEU B 1 172 ? 145.299 163.565 160.506 1.00 41.20 159 LEU B N 1
ATOM 5295 C CA . LEU B 1 172 ? 144.761 164.868 160.877 1.00 41.20 159 LEU B CA 1
ATOM 5296 C C . LEU B 1 172 ? 143.584 164.732 161.831 1.00 41.20 159 LEU B C 1
ATOM 5297 O O . LEU B 1 172 ? 143.445 165.523 162.767 1.00 41.20 159 LEU B O 1
ATOM 5302 N N . HIS B 1 173 ? 142.734 163.730 161.622 1.00 45.26 160 HIS B N 1
ATOM 5303 C CA . HIS B 1 173 ? 141.603 163.568 162.520 1.00 45.26 160 HIS B CA 1
ATOM 5304 C C . HIS B 1 173 ? 142.013 162.995 163.865 1.00 45.26 160 HIS B C 1
ATOM 5305 O O . HIS B 1 173 ? 141.368 163.295 164.873 1.00 45.26 160 HIS B O 1
ATOM 5312 N N . SER B 1 174 ? 143.083 162.199 163.923 1.00 44.29 161 SER B N 1
ATOM 5313 C CA . SER B 1 174 ? 143.520 161.737 165.233 1.00 44.29 161 SER B CA 1
ATOM 5314 C C . SER B 1 174 ? 144.306 162.804 165.981 1.00 44.29 161 SER B C 1
ATOM 5315 O O . SER B 1 174 ? 144.341 162.782 167.214 1.00 44.29 161 SER B O 1
ATOM 5318 N N . SER B 1 175 ? 144.933 163.745 165.271 1.00 46.36 162 SER B N 1
ATOM 5319 C CA . SER B 1 175 ? 145.703 164.775 165.957 1.00 46.36 162 SER B CA 1
ATOM 5320 C C . SER B 1 175 ? 144.826 165.823 166.627 1.00 46.36 162 SER B C 1
ATOM 5321 O O . SER B 1 175 ? 145.298 166.522 167.525 1.00 46.36 162 SER B O 1
ATOM 5324 N N . GLN B 1 176 ? 143.575 165.961 166.210 1.00 49.42 163 GLN B N 1
ATOM 5325 C CA . GLN B 1 176 ? 142.658 166.909 166.823 1.00 49.42 163 GLN B CA 1
ATOM 5326 C C . GLN B 1 176 ? 141.835 166.293 167.939 1.00 49.42 163 GLN B C 1
ATOM 5327 O O . GLN B 1 176 ? 140.866 166.908 168.389 1.00 49.42 163 GLN B O 1
ATOM 5333 N N . ALA B 1 177 ? 142.191 165.098 168.393 1.00 51.21 164 ALA B N 1
ATOM 5334 C CA . ALA B 1 177 ? 141.461 164.449 169.469 1.00 51.21 164 ALA B CA 1
ATOM 5335 C C . ALA B 1 177 ? 142.410 163.632 170.337 1.00 51.21 164 ALA B C 1
ATOM 5336 O O . ALA B 1 177 ? 143.364 164.169 170.902 1.00 51.21 164 ALA B O 1
ATOM 5338 N N . LYS B 1 226 ? 133.168 168.922 159.077 1.00 52.34 213 LYS B N 1
ATOM 5339 C CA . LYS B 1 226 ? 133.575 168.002 160.128 1.00 52.34 213 LYS B CA 1
ATOM 5340 C C . LYS B 1 226 ? 134.525 166.943 159.565 1.00 52.34 213 LYS B C 1
ATOM 5341 O O . LYS B 1 226 ? 135.166 167.177 158.546 1.00 52.34 213 LYS B O 1
ATOM 5347 N N . HIS B 1 227 ? 134.632 165.796 160.244 1.00 49.88 214 HIS B N 1
ATOM 5348 C CA . HIS B 1 227 ? 135.562 164.758 159.814 1.00 49.88 214 HIS B CA 1
ATOM 5349 C C . HIS B 1 227 ? 135.108 164.113 158.510 1.00 49.88 214 HIS B C 1
ATOM 5350 O O . HIS B 1 227 ? 135.884 164.008 157.548 1.00 49.88 214 HIS B O 1
ATOM 5357 N N . LEU B 1 228 ? 133.839 163.704 158.457 1.00 47.51 215 LEU B N 1
ATOM 5358 C CA . LEU B 1 228 ? 133.321 162.982 157.303 1.00 47.51 215 LEU B CA 1
ATOM 5359 C C . LEU B 1 228 ? 133.242 163.875 156.073 1.00 47.51 215 LEU B C 1
ATOM 5360 O O . LEU B 1 228 ? 133.520 163.427 154.954 1.00 47.51 215 LEU B O 1
ATOM 5365 N N . HIS B 1 229 ? 132.911 165.154 156.265 1.00 44.66 216 HIS B N 1
ATOM 5366 C CA . HIS B 1 229 ? 132.746 166.049 155.125 1.00 44.66 216 HIS B CA 1
ATOM 5367 C C . HIS B 1 229 ? 134.087 166.455 154.536 1.00 44.66 216 HIS B C 1
ATOM 5368 O O . HIS B 1 229 ? 134.227 166.544 153.311 1.00 44.66 216 HIS B O 1
ATOM 5375 N N . LEU B 1 230 ? 135.086 166.685 155.391 1.00 41.29 217 LEU B N 1
ATOM 5376 C CA . LEU B 1 230 ? 136.448 166.910 154.916 1.00 41.29 217 LEU B CA 1
ATOM 5377 C C . LEU B 1 230 ? 136.998 165.677 154.208 1.00 41.29 217 LEU B C 1
ATOM 5378 O O . LEU B 1 230 ? 137.731 165.798 153.215 1.00 41.29 217 LEU B O 1
ATOM 5383 N N . THR B 1 231 ? 136.626 164.487 154.689 1.00 40.66 218 THR B N 1
ATOM 5384 C CA . THR B 1 231 ? 137.032 163.239 154.046 1.00 40.66 218 THR B CA 1
ATOM 5385 C C . THR B 1 231 ? 136.460 163.124 152.635 1.00 40.66 218 THR B C 1
ATOM 5386 O O . THR B 1 231 ? 137.186 162.815 151.679 1.00 40.66 218 THR B O 1
ATOM 5390 N N . GLN B 1 232 ? 135.167 163.414 152.487 1.00 38.73 219 GLN B N 1
ATOM 5391 C CA . GLN B 1 232 ? 134.529 163.361 151.174 1.00 38.73 219 GLN B CA 1
ATOM 5392 C C . GLN B 1 232 ? 135.089 164.417 150.227 1.00 38.73 219 GLN B C 1
ATOM 5393 O O . GLN B 1 232 ? 135.288 164.145 149.032 1.00 38.73 219 GLN B O 1
ATOM 5399 N N . CYS B 1 233 ? 135.382 165.611 150.755 1.00 35.91 220 CYS B N 1
ATOM 5400 C CA . CYS B 1 233 ? 135.962 166.678 149.947 1.00 35.91 220 CYS B CA 1
ATOM 5401 C C . CYS B 1 233 ? 137.339 166.297 149.411 1.00 35.91 220 CYS B C 1
ATOM 5402 O O . CYS B 1 233 ? 137.615 166.482 148.223 1.00 35.91 220 CYS B O 1
ATOM 5405 N N . MET B 1 234 ? 138.201 165.722 150.258 1.00 36.96 221 MET B N 1
ATOM 5406 C CA . MET B 1 234 ? 139.539 165.366 149.786 1.00 36.96 221 MET B CA 1
ATOM 5407 C C . MET B 1 234 ? 139.513 164.193 148.805 1.00 36.96 221 MET B C 1
ATOM 5408 O O . MET B 1 234 ? 140.269 164.196 147.820 1.00 36.96 221 MET B O 1
ATOM 5413 N N . SER B 1 235 ? 138.630 163.210 149.034 1.00 32.99 222 SER B N 1
ATOM 5414 C CA . SER B 1 235 ? 138.491 162.086 148.106 1.00 32.99 222 SER B CA 1
ATOM 5415 C C . SER B 1 235 ? 138.060 162.547 146.715 1.00 32.99 222 SER B C 1
ATOM 5416 O O . SER B 1 235 ? 138.695 162.201 145.704 1.00 32.99 222 SER B O 1
ATOM 5419 N N . LEU B 1 236 ? 137.006 163.367 146.649 1.00 30.86 223 LEU B N 1
ATOM 5420 C CA . LEU B 1 236 ? 136.534 163.836 145.353 1.00 30.86 223 LEU B CA 1
ATOM 5421 C C . LEU B 1 236 ? 137.512 164.802 144.697 1.00 30.86 223 LEU B C 1
ATOM 5422 O O . LEU B 1 236 ? 137.615 164.817 143.467 1.00 30.86 223 LEU B O 1
ATOM 5427 N N . CYS B 1 237 ? 138.259 165.578 145.486 1.00 31.15 224 CYS B N 1
ATOM 5428 C CA . CYS B 1 237 ? 139.227 166.500 144.904 1.00 31.15 224 CYS B CA 1
ATOM 5429 C C . CYS B 1 237 ? 140.376 165.768 144.230 1.00 31.15 224 CYS B C 1
ATOM 5430 O O . CYS B 1 237 ? 140.797 166.156 143.135 1.00 31.15 224 CYS B O 1
ATOM 5433 N N . VAL B 1 238 ? 140.873 164.693 144.847 1.00 28.46 225 VAL B N 1
ATOM 5434 C CA . VAL B 1 238 ? 141.935 163.915 144.209 1.00 28.46 225 VAL B CA 1
ATOM 5435 C C . VAL B 1 238 ? 141.413 163.208 142.957 1.00 28.46 225 VAL B C 1
ATOM 5436 O O . VAL B 1 238 ? 142.083 163.199 141.908 1.00 28.46 225 VAL B O 1
ATOM 5440 N N . CYS B 1 239 ? 140.189 162.664 143.037 1.00 29.10 226 CYS B N 1
ATOM 5441 C CA . CYS B 1 239 ? 139.549 162.008 141.896 1.00 29.10 226 CYS B CA 1
ATOM 5442 C C . CYS B 1 239 ? 139.410 162.939 140.700 1.00 29.10 226 CYS B C 1
ATOM 5443 O O . CYS B 1 239 ? 139.749 162.573 139.571 1.00 29.10 226 CYS B O 1
ATOM 5446 N N . TYR B 1 240 ? 138.907 164.145 140.932 1.00 27.52 227 TYR B N 1
ATOM 5447 C CA . TYR B 1 240 ? 138.654 165.060 139.834 1.00 27.52 227 TYR B CA 1
ATOM 5448 C C . TYR B 1 240 ? 139.934 165.692 139.312 1.00 27.52 227 TYR B C 1
ATOM 5449 O O . TYR B 1 240 ? 140.024 165.969 138.117 1.00 27.52 227 TYR B O 1
ATOM 5458 N N . SER B 1 241 ? 140.935 165.896 140.173 1.00 25.40 228 SER B N 1
ATOM 5459 C CA . SER B 1 241 ? 142.203 166.441 139.715 1.00 25.40 228 SER B CA 1
ATOM 5460 C C . SER B 1 241 ? 142.949 165.481 138.804 1.00 25.40 228 SER B C 1
ATOM 5461 O O . SER B 1 241 ? 143.586 165.929 137.844 1.00 25.40 228 SER B O 1
ATOM 5464 N N . ALA B 1 242 ? 142.866 164.172 139.078 1.00 25.56 229 ALA B N 1
ATOM 5465 C CA . ALA B 1 242 ? 143.536 163.194 138.223 1.00 25.56 229 ALA B CA 1
ATOM 5466 C C . ALA B 1 242 ? 142.994 163.193 136.798 1.00 25.56 229 ALA B C 1
ATOM 5467 O O . ALA B 1 242 ? 143.754 162.980 135.852 1.00 25.56 229 ALA B O 1
ATOM 5469 N N . SER B 1 243 ? 141.710 163.466 136.612 1.00 25.84 230 SER B N 1
ATOM 5470 C CA . SER B 1 243 ? 141.174 163.523 135.261 1.00 25.84 230 SER B CA 1
ATOM 5471 C C . SER B 1 243 ? 141.264 164.911 134.640 1.00 25.84 230 SER B C 1
ATOM 5472 O O . SER B 1 243 ? 141.382 165.014 133.417 1.00 25.84 230 SER B O 1
ATOM 5475 N N . ILE B 1 244 ? 141.228 165.976 135.444 1.00 24.41 231 ILE B N 1
ATOM 5476 C CA . ILE B 1 244 ? 141.331 167.325 134.895 1.00 24.41 231 ILE B CA 1
ATOM 5477 C C . ILE B 1 244 ? 142.739 167.589 134.381 1.00 24.41 231 ILE B C 1
ATOM 5478 O O . ILE B 1 244 ? 142.914 168.149 133.294 1.00 24.41 231 ILE B O 1
ATOM 5483 N N . GLY B 1 245 ? 143.762 167.150 135.119 1.00 25.28 232 GLY B N 1
ATOM 5484 C CA . GLY B 1 245 ? 145.131 167.417 134.716 1.00 25.28 232 GLY B CA 1
ATOM 5485 C C . GLY B 1 245 ? 145.584 166.691 133.466 1.00 25.28 232 GLY B C 1
ATOM 5486 O O . GLY B 1 245 ? 146.553 167.119 132.838 1.00 25.28 232 GLY B O 1
ATOM 5487 N N . GLY B 1 246 ? 144.893 165.621 133.077 1.00 26.85 233 GLY B N 1
ATOM 5488 C CA . GLY B 1 246 ? 145.267 164.877 131.889 1.00 26.85 233 GLY B CA 1
ATOM 5489 C C . GLY B 1 246 ? 144.952 165.566 130.577 1.00 26.85 233 GLY B C 1
ATOM 5490 O O . GLY B 1 246 ? 145.481 165.159 129.540 1.00 26.85 233 GLY B O 1
ATOM 5491 N N . ILE B 1 247 ? 144.113 166.604 130.589 1.00 27.43 234 ILE B N 1
ATOM 5492 C CA . ILE B 1 247 ? 143.752 167.279 129.344 1.00 27.43 234 ILE B CA 1
ATOM 5493 C C . ILE B 1 247 ? 144.798 168.270 128.865 1.00 27.43 234 ILE B C 1
ATOM 5494 O O . ILE B 1 247 ? 144.700 168.747 127.733 1.00 27.43 234 ILE B O 1
ATOM 5499 N N . ALA B 1 248 ? 145.807 168.577 129.674 1.00 26.99 235 ALA B N 1
ATOM 5500 C CA . ALA B 1 248 ? 146.680 169.706 129.377 1.00 26.99 235 ALA B CA 1
ATOM 5501 C C . ALA B 1 248 ? 147.767 169.374 128.366 1.00 26.99 235 ALA B C 1
ATOM 5502 O O . ALA B 1 248 ? 148.229 170.267 127.655 1.00 26.99 235 ALA B O 1
ATOM 5504 N N . THR B 1 249 ? 148.212 168.127 128.301 1.00 28.94 236 THR B N 1
ATOM 5505 C CA . THR B 1 249 ? 149.234 167.718 127.354 1.00 28.94 236 THR B CA 1
ATOM 5506 C C . THR B 1 249 ? 148.625 166.822 126.288 1.00 28.94 236 THR B C 1
ATOM 5507 O O . THR B 1 249 ? 147.581 166.205 126.490 1.00 28.94 236 THR B O 1
ATOM 5511 N N . LEU B 1 250 ? 149.294 166.773 125.136 1.00 31.43 237 LEU B N 1
ATOM 5512 C CA . LEU B 1 250 ? 148.807 165.970 124.021 1.00 31.43 237 LEU B CA 1
ATOM 5513 C C . LEU B 1 250 ? 148.898 164.484 124.321 1.00 31.43 237 LEU B C 1
ATOM 5514 O O . LEU B 1 250 ? 148.073 163.702 123.846 1.00 31.43 237 LEU B O 1
ATOM 5519 N N . THR B 1 251 ? 149.872 164.083 125.123 1.00 32.36 238 THR B N 1
ATOM 5520 C CA . THR B 1 251 ? 150.053 162.697 125.511 1.00 32.36 238 THR B CA 1
ATOM 5521 C C . THR B 1 251 ? 149.448 162.390 126.873 1.00 32.36 238 THR B C 1
ATOM 5522 O O . THR B 1 251 ? 149.692 161.314 127.418 1.00 32.36 238 THR B O 1
ATOM 5526 N N . GLY B 1 252 ? 148.657 163.311 127.427 1.00 30.89 239 GLY B N 1
ATOM 5527 C CA . GLY B 1 252 ? 148.161 163.147 128.779 1.00 30.89 239 GLY B CA 1
ATOM 5528 C C . GLY B 1 252 ? 147.024 162.163 128.917 1.00 30.89 239 GLY B C 1
ATOM 5529 O O . GLY B 1 252 ? 146.893 161.521 129.959 1.00 30.89 239 GLY B O 1
ATOM 5530 N N . THR B 1 253 ? 146.189 162.032 127.891 1.00 32.47 240 THR B N 1
ATOM 5531 C CA . THR B 1 253 ? 145.116 161.050 127.897 1.00 32.47 240 THR B CA 1
ATOM 5532 C C . THR B 1 253 ? 144.808 160.651 126.458 1.00 32.47 240 THR B C 1
ATOM 5533 O O . THR B 1 253 ? 145.118 161.377 125.513 1.00 32.47 240 THR B O 1
ATOM 5537 N N . ALA B 1 254 ? 144.201 159.473 126.309 1.00 33.15 241 ALA B N 1
ATOM 5538 C CA . ALA B 1 254 ? 144.088 158.835 124.994 1.00 33.15 241 ALA B CA 1
ATOM 5539 C C . ALA B 1 254 ? 143.180 159.520 123.962 1.00 33.15 241 ALA B C 1
ATOM 5540 O O . ALA B 1 254 ? 143.515 159.437 122.764 1.00 33.15 241 ALA B O 1
ATOM 5542 N N . PRO B 1 255 ? 142.048 160.167 124.306 1.00 32.89 242 PRO B N 1
ATOM 5543 C CA . PRO B 1 255 ? 141.304 160.914 123.274 1.00 32.89 242 PRO B CA 1
ATOM 5544 C C . PRO B 1 255 ? 142.068 162.043 122.600 1.00 32.89 242 PRO B C 1
ATOM 5545 O O . PRO B 1 255 ? 141.723 162.390 121.465 1.00 32.89 242 PRO B O 1
ATOM 5549 N N . ASN B 1 256 ? 143.106 162.598 123.231 1.00 31.95 243 ASN B N 1
ATOM 5550 C CA . ASN B 1 256 ? 143.901 163.634 122.577 1.00 31.95 243 ASN B CA 1
ATOM 5551 C C . ASN B 1 256 ? 144.678 163.065 121.393 1.00 31.95 243 ASN B C 1
ATOM 5552 O O . ASN B 1 256 ? 144.706 163.660 120.305 1.00 31.95 243 ASN B O 1
ATOM 5557 N N . LEU B 1 257 ? 145.297 161.901 121.584 1.00 33.23 244 LEU B N 1
ATOM 5558 C CA . LEU B 1 257 ? 146.000 161.241 120.494 1.00 33.23 244 LEU B CA 1
ATOM 5559 C C . LEU B 1 257 ? 145.038 160.720 119.440 1.00 33.23 244 LEU B C 1
ATOM 5560 O O . LEU B 1 257 ? 145.387 160.695 118.252 1.00 33.23 244 LEU B O 1
ATOM 5565 N N . VAL B 1 258 ? 143.828 160.320 119.848 1.00 33.39 245 VAL B N 1
ATOM 5566 C CA . VAL B 1 258 ? 142.806 159.947 118.871 1.00 33.39 245 VAL B CA 1
ATOM 5567 C C . VAL B 1 258 ? 142.426 161.145 117.998 1.00 33.39 245 VAL B C 1
ATOM 5568 O O . VAL B 1 258 ? 142.258 161.008 116.781 1.00 33.39 245 VAL B O 1
ATOM 5572 N N . LEU B 1 259 ? 142.343 162.342 118.590 1.00 33.45 246 LEU B N 1
ATOM 5573 C CA . LEU B 1 259 ? 142.044 163.540 117.804 1.00 33.45 246 LEU B CA 1
ATOM 5574 C C . LEU B 1 259 ? 143.162 163.869 116.821 1.00 33.45 246 LEU B C 1
ATOM 5575 O O . LEU B 1 259 ? 142.889 164.215 115.664 1.00 33.45 246 LEU B O 1
ATOM 5580 N N . GLN B 1 260 ? 144.421 163.758 117.256 1.00 35.50 247 GLN B N 1
ATOM 5581 C CA . GLN B 1 260 ? 145.537 164.013 116.342 1.00 35.50 247 GLN B CA 1
ATOM 5582 C C . GLN B 1 260 ? 145.571 163.009 115.191 1.00 35.50 247 GLN B C 1
ATOM 5583 O O . GLN B 1 260 ? 145.786 163.389 114.030 1.00 35.50 247 GLN B O 1
ATOM 5589 N N . GLY B 1 261 ? 145.309 161.734 115.486 1.00 36.74 248 GLY B N 1
ATOM 5590 C CA . GLY B 1 261 ? 145.256 160.734 114.433 1.00 36.74 248 GLY B CA 1
ATOM 5591 C C . GLY B 1 261 ? 144.109 160.946 113.464 1.00 36.74 248 GLY B C 1
ATOM 5592 O O . GLY B 1 261 ? 144.261 160.743 112.259 1.00 36.74 248 GLY B O 1
ATOM 5593 N N . GLN B 1 262 ? 142.960 161.399 113.964 1.00 37.73 249 GLN B N 1
ATOM 5594 C CA . GLN B 1 262 ? 141.820 161.614 113.079 1.00 37.73 249 GLN B CA 1
ATOM 5595 C C . GLN B 1 262 ? 141.980 162.868 112.231 1.00 37.73 249 GLN B C 1
ATOM 5596 O O . GLN B 1 262 ? 141.476 162.910 111.107 1.00 37.73 249 GLN B O 1
ATOM 5602 N N . ILE B 1 263 ? 142.655 163.896 112.748 1.00 38.77 250 ILE B N 1
ATOM 5603 C CA . ILE B 1 263 ? 142.983 165.057 111.924 1.00 38.77 250 ILE B CA 1
ATOM 5604 C C . ILE B 1 263 ? 143.952 164.670 110.817 1.00 38.77 250 ILE B C 1
ATOM 5605 O O . ILE B 1 263 ? 143.770 165.055 109.658 1.00 38.77 250 ILE B O 1
ATOM 5610 N N . ASN B 1 264 ? 144.972 163.870 111.141 1.00 40.73 251 ASN B N 1
ATOM 5611 C CA . ASN B 1 264 ? 145.929 163.476 110.112 1.00 40.73 251 ASN B CA 1
ATOM 5612 C C . ASN B 1 264 ? 145.324 162.504 109.104 1.00 40.73 251 ASN B C 1
ATOM 5613 O O . ASN B 1 264 ? 145.753 162.475 107.948 1.00 40.73 251 ASN B O 1
ATOM 5618 N N . SER B 1 265 ? 144.317 161.729 109.504 1.00 40.68 252 SER B N 1
ATOM 5619 C CA . SER B 1 265 ? 143.668 160.791 108.595 1.00 40.68 252 SER B CA 1
ATOM 5620 C C . SER B 1 265 ? 142.586 161.425 107.724 1.00 40.68 252 SER B C 1
ATOM 5621 O O . SER B 1 265 ? 142.492 161.101 106.539 1.00 40.68 252 SER B O 1
ATOM 5624 N N . LEU B 1 266 ? 141.754 162.308 108.281 1.00 40.43 253 LEU B N 1
ATOM 5625 C CA . LEU B 1 266 ? 140.612 162.831 107.537 1.00 40.43 253 LEU B CA 1
ATOM 5626 C C . LEU B 1 266 ? 141.008 163.964 106.603 1.00 40.43 253 LEU B C 1
ATOM 5627 O O . LEU B 1 266 ? 140.492 164.054 105.486 1.00 40.43 253 LEU B O 1
ATOM 5632 N N . PHE B 1 267 ? 141.888 164.856 107.048 1.00 42.50 254 PHE B N 1
ATOM 5633 C CA . PHE B 1 267 ? 142.344 165.991 106.252 1.00 42.50 254 PHE B CA 1
ATOM 5634 C C . PHE B 1 267 ? 143.859 165.934 106.136 1.00 42.50 254 PHE B C 1
ATOM 5635 O O . PHE B 1 267 ? 144.562 166.610 106.898 1.00 42.50 254 PHE B O 1
ATOM 5643 N N . PRO B 1 268 ? 144.401 165.160 105.200 1.00 44.95 255 PRO B N 1
ATOM 5644 C CA . PRO B 1 268 ? 145.839 165.240 104.942 1.00 44.95 255 PRO B CA 1
ATOM 5645 C C . PRO B 1 268 ? 146.195 166.575 104.310 1.00 44.95 255 PRO B C 1
ATOM 5646 O O . PRO B 1 268 ? 145.336 167.294 103.794 1.00 44.95 255 PRO B O 1
ATOM 5650 N N . GLN B 1 269 ? 147.485 166.903 104.399 1.00 47.30 256 GLN B N 1
ATOM 5651 C CA . GLN B 1 269 ? 148.038 168.224 104.074 1.00 47.30 256 GLN B CA 1
ATOM 5652 C C . GLN B 1 269 ? 147.411 169.327 104.922 1.00 47.30 256 GLN B C 1
ATOM 5653 O O . GLN B 1 269 ? 147.243 170.457 104.467 1.00 47.30 256 GLN B O 1
ATOM 5659 N N . ASN B 1 270 ? 147.090 169.008 106.178 1.00 43.44 257 ASN B N 1
ATOM 5660 C CA . ASN B 1 270 ? 146.687 170.043 107.119 1.00 43.44 257 ASN B CA 1
ATOM 5661 C C . ASN B 1 270 ? 147.880 170.799 107.683 1.00 43.44 257 ASN B C 1
ATOM 5662 O O . ASN B 1 270 ? 147.705 171.893 108.223 1.00 43.44 257 ASN B O 1
ATOM 5667 N N . GLY B 1 271 ? 149.081 170.246 107.569 1.00 41.53 258 GLY B N 1
ATOM 5668 C CA . GLY B 1 271 ? 150.278 170.938 107.991 1.00 41.53 258 GLY B CA 1
ATOM 5669 C C . GLY B 1 271 ? 150.690 170.723 109.426 1.00 41.53 258 GLY B C 1
ATOM 5670 O O . GLY B 1 271 ? 151.419 171.564 109.963 1.00 41.53 258 GLY B O 1
ATOM 5671 N N . ASN B 1 272 ? 150.264 169.617 110.043 1.00 39.31 259 ASN B N 1
ATOM 5672 C CA . ASN B 1 272 ? 150.469 169.296 111.461 1.00 39.31 259 ASN B CA 1
ATOM 5673 C C . ASN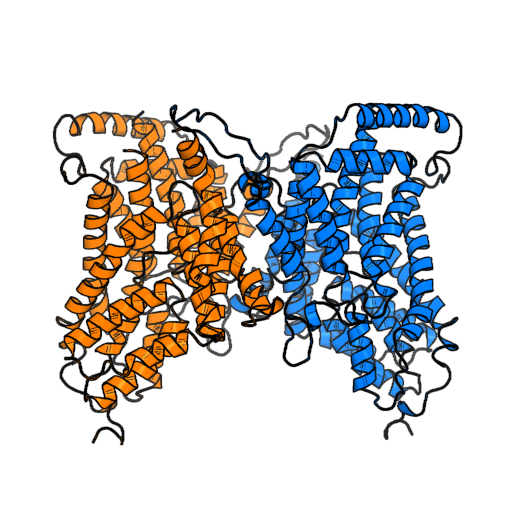 B 1 272 ? 149.993 170.435 112.362 1.00 39.31 259 ASN B C 1
ATOM 5674 O O . ASN B 1 272 ? 150.735 170.970 113.183 1.00 39.31 259 ASN B O 1
ATOM 5676 N N . VAL B 1 273 ? 148.727 170.809 112.176 1.00 36.67 260 VAL B N 1
ATOM 5677 C CA . VAL B 1 273 ? 148.173 171.952 112.887 1.00 36.67 260 VAL B CA 1
ATOM 5678 C C . VAL B 1 273 ? 147.943 171.626 114.362 1.00 36.67 260 VAL B C 1
ATOM 5679 O O . VAL B 1 273 ? 147.973 172.527 115.205 1.00 36.67 260 VAL B O 1
ATOM 5683 N N . VAL B 1 274 ? 147.779 170.354 114.707 1.00 33.13 261 VAL B N 1
ATOM 5684 C CA . VAL B 1 274 ? 147.646 169.916 116.090 1.00 33.13 261 VAL B CA 1
ATOM 5685 C C . VAL B 1 274 ? 148.936 169.193 116.456 1.00 33.13 261 VAL B C 1
ATOM 5686 O O . VAL B 1 274 ? 149.153 168.045 116.062 1.00 33.13 261 VAL B O 1
ATOM 5690 N N . ASN B 1 275 ? 149.804 169.867 117.207 1.00 32.29 262 ASN B N 1
ATOM 5691 C CA . ASN B 1 275 ? 151.038 169.263 117.687 1.00 32.29 262 ASN B CA 1
ATOM 5692 C C . ASN B 1 275 ? 151.180 169.533 119.178 1.00 32.29 262 ASN B C 1
ATOM 5693 O O . ASN B 1 275 ? 150.227 169.999 119.801 1.00 32.29 262 ASN B O 1
ATOM 5698 N N . PHE B 1 276 ? 152.353 169.242 119.749 1.00 31.71 263 PHE B N 1
ATOM 5699 C CA . PHE B 1 276 ? 152.551 169.320 121.196 1.00 31.71 263 PHE B CA 1
ATOM 5700 C C . PHE B 1 276 ? 152.434 170.749 121.713 1.00 31.71 263 PHE B C 1
ATOM 5701 O O . PHE B 1 276 ? 151.735 171.008 122.700 1.00 31.71 263 PHE B O 1
ATOM 5709 N N . ALA B 1 277 ? 153.095 171.693 121.045 1.00 29.86 264 ALA B N 1
ATOM 5710 C CA . ALA B 1 277 ? 153.105 173.071 121.519 1.00 29.86 264 ALA B CA 1
ATOM 5711 C C . ALA B 1 277 ? 151.752 173.743 121.328 1.00 29.86 264 ALA B C 1
ATOM 5712 O O . ALA B 1 277 ? 151.283 174.469 122.213 1.00 29.86 264 ALA B O 1
ATOM 5714 N N . SER B 1 278 ? 151.107 173.506 120.188 1.00 30.02 265 SER B N 1
ATOM 5715 C CA . SER B 1 278 ? 149.819 174.133 119.931 1.00 30.02 265 SER B CA 1
ATOM 5716 C C . SER B 1 278 ? 148.710 173.514 120.767 1.00 30.02 265 SER B C 1
ATOM 5717 O O . SER B 1 278 ? 147.723 174.188 121.063 1.00 30.02 265 SER B O 1
ATOM 5720 N N . TRP B 1 279 ? 148.845 172.250 121.165 1.00 29.13 266 TRP B N 1
ATOM 5721 C CA . TRP B 1 279 ? 147.886 171.705 122.119 1.00 29.13 266 TRP B CA 1
ATOM 5722 C C . TRP B 1 279 ? 148.120 172.267 123.510 1.00 29.13 266 TRP B C 1
ATOM 5723 O O . TRP B 1 279 ? 147.155 172.542 124.228 1.00 29.13 266 TRP B O 1
ATOM 5734 N N . PHE B 1 280 ? 149.386 172.397 123.924 1.00 28.34 267 PHE B N 1
ATOM 5735 C CA . PHE B 1 280 ? 149.678 172.906 125.261 1.00 28.34 267 PHE B CA 1
ATOM 5736 C C . PHE B 1 280 ? 149.215 174.347 125.421 1.00 28.34 267 PHE B C 1
ATOM 5737 O O . PHE B 1 280 ? 148.612 174.692 126.443 1.00 28.34 267 PHE B O 1
ATOM 5745 N N . SER B 1 281 ? 149.419 175.177 124.391 1.00 28.99 268 SER B N 1
ATOM 5746 C CA . SER B 1 281 ? 149.016 176.582 124.447 1.00 28.99 268 SER B CA 1
ATOM 5747 C C . SER B 1 281 ? 147.509 176.749 124.554 1.00 28.99 268 SER B C 1
ATOM 5748 O O . SER B 1 281 ? 147.035 177.706 125.166 1.00 28.99 268 SER B O 1
ATOM 5751 N N . PHE B 1 282 ? 146.746 175.827 123.989 1.00 28.08 269 PHE B N 1
ATOM 5752 C CA . PHE B 1 282 ? 145.297 175.875 124.077 1.00 28.08 269 PHE B CA 1
ATOM 5753 C C . PHE B 1 282 ? 144.767 175.260 125.366 1.00 28.08 269 PHE B C 1
ATOM 5754 O O . PHE B 1 282 ? 143.848 175.809 125.975 1.00 28.08 269 PHE B O 1
ATOM 5762 N N . ALA B 1 283 ? 145.339 174.146 125.814 1.00 27.17 270 ALA B N 1
ATOM 5763 C CA . ALA B 1 283 ? 144.710 173.336 126.845 1.00 27.17 270 ALA B CA 1
ATOM 5764 C C . ALA B 1 283 ? 145.276 173.541 128.243 1.00 27.17 270 ALA B C 1
ATOM 5765 O O . ALA B 1 283 ? 144.644 173.099 129.202 1.00 27.17 270 ALA B O 1
ATOM 5767 N N . PHE B 1 284 ? 146.434 174.189 128.401 1.00 27.30 271 PHE B N 1
ATOM 5768 C CA . PHE B 1 284 ? 146.930 174.454 129.752 1.00 27.30 271 PHE B CA 1
ATOM 5769 C C . PHE B 1 284 ? 146.137 175.523 130.512 1.00 27.30 271 PHE B C 1
ATOM 5770 O O . PHE B 1 284 ? 145.829 175.287 131.697 1.00 27.30 271 PHE B O 1
ATOM 5778 N N . PRO B 1 285 ? 145.774 176.694 129.938 1.00 27.17 272 PRO B N 1
ATOM 5779 C CA . PRO B 1 285 ? 144.955 177.629 130.730 1.00 27.17 272 PRO B CA 1
ATOM 5780 C C . PRO B 1 285 ? 143.554 177.125 131.011 1.00 27.17 272 PRO B C 1
ATOM 5781 O O . PRO B 1 285 ? 142.992 177.469 132.059 1.00 27.17 272 PRO B O 1
ATOM 5785 N N . THR B 1 286 ? 142.990 176.318 130.110 1.00 27.29 273 THR B N 1
ATOM 5786 C CA . THR B 1 286 ? 141.718 175.658 130.369 1.00 27.29 273 THR B CA 1
ATOM 5787 C C . THR B 1 286 ? 141.804 174.765 131.599 1.00 27.29 273 THR B C 1
ATOM 5788 O O . THR B 1 286 ? 140.918 174.799 132.464 1.00 27.29 273 THR B O 1
ATOM 5792 N N . MET B 1 287 ? 142.899 174.007 131.714 1.00 26.73 274 MET B N 1
ATOM 5793 C CA . MET B 1 287 ? 143.112 173.132 132.859 1.00 26.73 274 MET B CA 1
ATOM 5794 C C . MET B 1 287 ? 143.255 173.922 134.151 1.00 26.73 274 MET B C 1
ATOM 5795 O O . MET B 1 287 ? 142.678 173.542 135.172 1.00 26.73 274 MET B O 1
ATOM 5800 N N . VAL B 1 288 ? 143.985 175.039 134.120 1.00 25.49 275 VAL B N 1
ATOM 5801 C CA . VAL B 1 288 ? 144.211 175.793 135.354 1.00 25.49 275 VAL B CA 1
ATOM 5802 C C . VAL B 1 288 ? 142.929 176.478 135.831 1.00 25.49 275 VAL B C 1
ATOM 5803 O O . VAL B 1 288 ? 142.602 176.442 137.031 1.00 25.49 275 VAL B O 1
ATOM 5807 N N . ILE B 1 289 ? 142.162 177.067 134.902 1.00 24.86 276 ILE B N 1
ATOM 5808 C CA . ILE B 1 289 ? 140.890 177.701 135.254 1.00 24.86 276 ILE B CA 1
ATOM 5809 C C . ILE B 1 289 ? 139.905 176.674 135.799 1.00 24.86 276 ILE B C 1
ATOM 5810 O O . ILE B 1 289 ? 139.258 176.902 136.833 1.00 24.86 276 ILE B O 1
ATOM 5815 N N . LEU B 1 290 ? 139.808 175.514 135.141 1.00 25.47 277 LEU B N 1
ATOM 5816 C CA . LEU B 1 290 ? 138.879 174.485 135.584 1.00 25.47 277 LEU B CA 1
ATOM 5817 C C . LEU B 1 290 ? 139.288 173.881 136.921 1.00 25.47 277 LEU B C 1
ATOM 5818 O O . LEU B 1 290 ? 138.418 173.552 137.731 1.00 25.47 277 LEU B O 1
ATOM 5823 N N . LEU B 1 291 ? 140.591 173.788 137.198 1.00 24.76 278 LEU B N 1
ATOM 5824 C CA . LEU B 1 291 ? 141.036 173.269 138.486 1.00 24.76 278 LEU B CA 1
ATOM 5825 C C . LEU B 1 291 ? 140.708 174.229 139.625 1.00 24.76 278 LEU B C 1
ATOM 5826 O O . LEU B 1 291 ? 140.256 173.796 140.693 1.00 24.76 278 LEU B O 1
ATOM 5831 N N . LEU B 1 292 ? 140.902 175.535 139.410 1.00 25.28 279 LEU B N 1
ATOM 5832 C CA . LEU B 1 292 ? 140.559 176.505 140.450 1.00 25.28 279 LEU B CA 1
ATOM 5833 C C . LEU B 1 292 ? 139.052 176.567 140.695 1.00 25.28 279 LEU B C 1
ATOM 5834 O O . LEU B 1 292 ? 138.609 176.663 141.849 1.00 25.28 279 LEU B O 1
ATOM 5839 N N . LEU B 1 293 ? 138.250 176.464 139.632 1.00 25.21 280 LEU B N 1
ATOM 5840 C CA . LEU B 1 293 ? 136.802 176.463 139.810 1.00 25.21 280 LEU B CA 1
ATOM 5841 C C . LEU B 1 293 ? 136.309 175.189 140.484 1.00 25.21 280 LEU B C 1
ATOM 5842 O O . LEU B 1 293 ? 135.363 175.241 141.278 1.00 25.21 280 LEU B O 1
ATOM 5847 N N . ALA B 1 294 ? 136.953 174.050 140.213 1.00 26.85 281 ALA B N 1
ATOM 5848 C CA . ALA B 1 294 ? 136.590 172.808 140.884 1.00 26.85 281 ALA B CA 1
ATOM 5849 C C . ALA B 1 294 ? 136.924 172.852 142.367 1.00 26.85 281 ALA B C 1
ATOM 5850 O O . ALA B 1 294 ? 136.138 172.375 143.194 1.00 26.85 281 ALA B O 1
ATOM 5852 N N . TRP B 1 295 ? 138.086 173.416 142.714 1.00 29.14 282 TRP B N 1
ATOM 5853 C CA . TRP B 1 295 ? 138.467 173.591 144.113 1.00 29.14 282 TRP B CA 1
ATOM 5854 C C . TRP B 1 295 ? 137.475 174.474 144.853 1.00 29.14 282 TRP B C 1
ATOM 5855 O O . TRP B 1 295 ? 137.011 174.123 145.946 1.00 29.14 282 TRP B O 1
ATOM 5866 N N . LEU B 1 296 ? 137.105 175.605 144.243 1.00 29.22 283 LEU B N 1
ATOM 5867 C CA . LEU B 1 296 ? 136.152 176.523 144.857 1.00 29.22 283 LEU B CA 1
ATOM 5868 C C . LEU B 1 296 ? 134.780 175.885 145.045 1.00 29.22 283 LEU B C 1
ATOM 5869 O O . LEU B 1 296 ? 134.176 176.011 146.116 1.00 29.22 283 LEU B O 1
ATOM 5874 N N . TRP B 1 297 ? 134.297 175.145 144.040 1.00 28.65 284 TRP B N 1
ATOM 5875 C CA . TRP B 1 297 ? 132.961 174.566 144.135 1.00 28.65 284 TRP B CA 1
ATOM 5876 C C . TRP B 1 297 ? 132.908 173.408 145.125 1.00 28.65 284 TRP B C 1
ATOM 5877 O O . TRP B 1 297 ? 131.926 173.271 145.861 1.00 28.65 284 TRP B O 1
ATOM 5888 N N . LEU B 1 298 ? 133.951 172.576 145.179 1.00 30.53 285 LEU B N 1
ATOM 5889 C CA . LEU B 1 298 ? 133.945 171.472 146.134 1.00 30.53 285 LEU B CA 1
ATOM 5890 C C . LEU B 1 298 ? 134.089 171.976 147.561 1.00 30.53 285 LEU B C 1
ATOM 5891 O O . LEU B 1 298 ? 133.462 171.437 148.480 1.00 30.53 285 LEU B O 1
ATOM 5896 N N . GLN B 1 299 ? 134.876 173.034 147.753 1.00 33.78 286 GLN B N 1
ATOM 5897 C CA . GLN B 1 299 ? 135.010 173.649 149.066 1.00 33.78 286 GLN B CA 1
ATOM 5898 C C . GLN B 1 299 ? 133.703 174.284 149.524 1.00 33.78 286 GLN B C 1
ATOM 5899 O O . GLN B 1 299 ? 133.351 174.205 150.705 1.00 33.78 286 GLN B O 1
ATOM 5905 N N . ILE B 1 300 ? 132.959 174.892 148.599 1.00 33.19 287 ILE B N 1
ATOM 5906 C CA . ILE B 1 300 ? 131.653 175.451 148.931 1.00 33.19 287 ILE B CA 1
ATOM 5907 C C . ILE B 1 300 ? 130.660 174.347 149.275 1.00 33.19 287 ILE B C 1
ATOM 5908 O O . ILE B 1 300 ? 129.908 174.455 150.248 1.00 33.19 287 ILE B O 1
ATOM 5913 N N . LEU B 1 301 ? 130.667 173.253 148.513 1.00 32.01 288 LEU B N 1
ATOM 5914 C CA . LEU B 1 301 ? 129.634 172.234 148.676 1.00 32.01 288 LEU B CA 1
ATOM 5915 C C . LEU B 1 301 ? 129.850 171.387 149.927 1.00 32.01 288 LEU B C 1
ATOM 5916 O O . LEU B 1 301 ? 128.885 171.046 150.615 1.00 32.01 288 LEU B O 1
ATOM 5921 N N . PHE B 1 302 ? 131.092 171.038 150.256 1.00 34.26 289 PHE B N 1
ATOM 5922 C CA . PHE B 1 302 ? 131.278 170.148 151.400 1.00 34.26 289 PHE B CA 1
ATOM 5923 C C . PHE B 1 302 ? 131.608 170.870 152.696 1.00 34.26 289 PHE B C 1
ATOM 5924 O O . PHE B 1 302 ? 131.104 170.483 153.747 1.00 34.26 289 PHE B O 1
ATOM 5932 N N . LEU B 1 303 ? 132.431 171.904 152.660 1.00 36.58 290 LEU B N 1
ATOM 5933 C CA . LEU B 1 303 ? 132.606 172.777 153.808 1.00 36.58 290 LEU B CA 1
ATOM 5934 C C . LEU B 1 303 ? 131.552 173.880 153.718 1.00 36.58 290 LEU B C 1
ATOM 5935 O O . LEU B 1 303 ? 130.596 173.785 152.951 1.00 36.58 290 LEU B O 1
ATOM 5940 N N . GLY B 1 304 ? 131.681 174.937 154.500 1.00 40.74 291 GLY B N 1
ATOM 5941 C CA . GLY B 1 304 ? 130.680 175.981 154.523 1.00 40.74 291 GLY B CA 1
ATOM 5942 C C . GLY B 1 304 ? 130.874 177.030 153.445 1.00 40.74 291 GLY B C 1
ATOM 5943 O O . GLY B 1 304 ? 131.726 176.923 152.564 1.00 40.74 291 GLY B O 1
ATOM 5944 N N . PHE B 1 305 ? 130.048 178.072 153.533 1.00 45.63 292 PHE B N 1
ATOM 5945 C CA . PHE B 1 305 ? 130.204 179.299 152.764 1.00 45.63 292 PHE B CA 1
ATOM 5946 C C . PHE B 1 305 ? 131.119 180.309 153.440 1.00 45.63 292 PHE B C 1
ATOM 5947 O O . PHE B 1 305 ? 131.164 181.461 153.005 1.00 45.63 292 PHE B O 1
ATOM 5955 N N . ASN B 1 306 ? 131.840 179.911 154.488 1.00 48.50 293 ASN B N 1
ATOM 5956 C CA . ASN B 1 306 ? 132.499 180.876 155.363 1.00 48.50 293 ASN B CA 1
ATOM 5957 C C . ASN B 1 306 ? 133.714 181.529 154.710 1.00 48.50 293 ASN B C 1
ATOM 5958 O O . ASN B 1 306 ? 133.818 182.760 154.692 1.00 48.50 293 ASN B O 1
ATOM 5963 N N . PHE B 1 307 ? 134.650 180.716 154.204 1.00 46.99 294 PHE B N 1
ATOM 5964 C CA . PHE B 1 307 ? 135.978 181.107 153.707 1.00 46.99 294 PHE B CA 1
ATOM 5965 C C . PHE B 1 307 ? 136.843 181.752 154.778 1.00 46.99 294 PHE B C 1
ATOM 5966 O O . PHE B 1 307 ? 137.826 182.422 154.460 1.00 46.99 294 PHE B O 1
ATOM 5974 N N . ARG B 1 308 ? 136.503 181.579 156.038 1.00 51.53 295 ARG B N 1
ATOM 5975 C CA . ARG B 1 308 ? 137.313 182.073 157.136 1.00 51.53 295 ARG B CA 1
ATOM 5976 C C . ARG B 1 308 ? 137.675 180.972 158.110 1.00 51.53 295 ARG B C 1
ATOM 5977 O O . ARG B 1 308 ? 138.813 180.907 158.567 1.00 51.53 295 ARG B O 1
ATOM 5985 N N . LYS B 1 309 ? 136.739 180.081 158.415 1.00 49.61 296 LYS B N 1
ATOM 5986 C CA . LYS B 1 309 ? 137.109 178.838 159.063 1.00 49.61 296 LYS B CA 1
ATOM 5987 C C . LYS B 1 309 ? 137.628 177.811 158.069 1.00 49.61 296 LYS B C 1
ATOM 5988 O O . LYS B 1 309 ? 138.305 176.865 158.479 1.00 49.61 296 LYS B O 1
ATOM 5994 N N . ASN B 1 310 ? 137.332 177.980 156.776 1.00 44.93 297 ASN B N 1
ATOM 5995 C CA . ASN B 1 310 ? 137.923 177.118 155.758 1.00 44.93 297 ASN B CA 1
ATOM 5996 C C . ASN B 1 310 ? 139.413 177.367 155.632 1.00 44.93 297 ASN B C 1
ATOM 5997 O O . ASN B 1 310 ? 140.184 176.431 155.417 1.00 44.93 297 ASN B O 1
ATOM 6002 N N . PHE B 1 311 ? 139.832 178.613 155.767 1.00 44.60 298 PHE B N 1
ATOM 6003 C CA . PHE B 1 311 ? 141.236 178.966 155.714 1.00 44.60 298 PHE B CA 1
ATOM 6004 C C . PHE B 1 311 ? 141.848 179.094 157.097 1.00 44.60 298 PHE B C 1
ATOM 6005 O O . PHE B 1 311 ? 143.006 179.489 157.210 1.00 44.60 298 PHE B O 1
ATOM 6013 N N . GLY B 1 312 ? 141.096 178.764 158.145 1.00 51.65 299 GLY B N 1
ATOM 6014 C CA . GLY B 1 312 ? 141.611 178.762 159.501 1.00 51.65 299 GLY B CA 1
ATOM 6015 C C . GLY B 1 312 ? 142.027 180.102 160.060 1.00 51.65 299 GLY B C 1
ATOM 6016 O O . GLY B 1 312 ? 142.926 180.151 160.892 1.00 51.65 299 GLY B O 1
ATOM 6017 N N . ILE B 1 313 ? 141.394 181.189 159.635 1.00 54.39 300 ILE B N 1
ATOM 6018 C CA . ILE B 1 313 ? 141.813 182.543 159.982 1.00 54.39 300 ILE B CA 1
ATOM 6019 C C . ILE B 1 313 ? 140.990 183.040 161.163 1.00 54.39 300 ILE B C 1
ATOM 6020 O O . ILE B 1 313 ? 139.770 182.854 161.199 1.00 54.39 300 ILE B O 1
ATOM 6025 N N . GLY B 1 314 ? 141.656 183.641 162.135 1.00 62.92 301 GLY B N 1
ATOM 6026 C CA . GLY B 1 314 ? 141.026 184.300 163.259 1.00 62.92 301 GLY B CA 1
ATOM 6027 C C . GLY B 1 314 ? 141.170 183.491 164.533 1.00 62.92 301 GLY B C 1
ATOM 6028 O O . GLY B 1 314 ? 141.320 182.264 164.508 1.00 62.92 301 GLY B O 1
ATOM 6029 N N . GLU B 1 315 ? 141.128 184.190 165.668 1.00 67.52 302 GLU B N 1
ATOM 6030 C CA . GLU B 1 315 ? 141.253 183.533 166.961 1.00 67.52 302 GLU B CA 1
ATOM 6031 C C . GLU B 1 315 ? 140.026 182.674 167.244 1.00 67.52 302 GLU B C 1
ATOM 6032 O O . GLU B 1 315 ? 138.937 182.918 166.713 1.00 67.52 302 GLU B O 1
ATOM 6038 N N . LYS B 1 316 ? 140.241 181.656 168.092 1.00 66.61 303 LYS B N 1
ATOM 6039 C CA . LYS B 1 316 ? 139.520 180.408 168.350 1.00 66.61 303 LYS B CA 1
ATOM 6040 C C . LYS B 1 316 ? 139.784 179.399 167.214 1.00 66.61 303 LYS B C 1
ATOM 6041 O O . LYS B 1 316 ? 139.599 178.200 167.416 1.00 66.61 303 LYS B O 1
ATOM 6047 N N . MET B 1 317 ? 140.353 179.821 166.096 1.00 63.75 304 MET B N 1
ATOM 6048 C CA . MET B 1 317 ? 140.884 178.905 165.101 1.00 63.75 304 MET B CA 1
ATOM 6049 C C . MET B 1 317 ? 142.397 178.918 165.035 1.00 63.75 304 MET B C 1
ATOM 6050 O O . MET B 1 317 ? 142.992 177.867 164.807 1.00 63.75 304 MET B O 1
ATOM 6055 N N . GLN B 1 318 ? 143.028 180.077 165.234 1.00 63.33 305 GLN B N 1
ATOM 6056 C CA . GLN B 1 318 ? 144.477 180.195 165.115 1.00 63.33 305 GLN B CA 1
ATOM 6057 C C . GLN B 1 318 ? 145.204 179.416 166.201 1.00 63.33 305 GLN B C 1
ATOM 6058 O O . GLN B 1 318 ? 146.274 178.857 165.950 1.00 63.33 305 GLN B O 1
ATOM 6064 N N . GLU B 1 319 ? 144.648 179.358 167.408 1.00 65.68 306 GLU B N 1
ATOM 6065 C CA . GLU B 1 319 ? 145.361 178.746 168.519 1.00 65.68 306 GLU B CA 1
ATOM 6066 C C . GLU B 1 319 ? 144.901 177.329 168.830 1.00 65.68 306 GLU B C 1
ATOM 6067 O O . GLU B 1 319 ? 145.595 176.620 169.565 1.00 65.68 306 GLU B O 1
ATOM 6073 N N . GLN B 1 320 ? 143.760 176.896 168.308 1.00 62.63 307 GLN B N 1
ATOM 6074 C CA . GLN B 1 320 ? 143.428 175.481 168.357 1.00 62.63 307 GLN B CA 1
ATOM 6075 C C . GLN B 1 320 ? 144.084 174.704 167.225 1.00 62.63 307 GLN B C 1
ATOM 6076 O O . GLN B 1 320 ? 143.972 173.476 167.182 1.00 62.63 307 GLN B O 1
ATOM 6082 N N . GLN B 1 321 ? 144.779 175.391 166.322 1.00 56.83 308 GLN B N 1
ATOM 6083 C CA . GLN B 1 321 ? 145.604 174.748 165.314 1.00 56.83 308 GLN B CA 1
ATOM 6084 C C . GLN B 1 321 ? 147.049 174.584 165.749 1.00 56.83 308 GLN B C 1
ATOM 6085 O O . GLN B 1 321 ? 147.710 173.644 165.300 1.00 56.83 308 GLN B O 1
ATOM 6091 N N . GLN B 1 322 ? 147.547 175.456 166.631 1.00 56.63 309 GLN B N 1
ATOM 6092 C CA . GLN B 1 322 ? 148.879 175.260 167.192 1.00 56.63 309 GLN B CA 1
ATOM 6093 C C . GLN B 1 322 ? 148.923 174.033 168.089 1.00 56.63 309 GLN B C 1
ATOM 6094 O O . GLN B 1 322 ? 149.959 173.366 168.168 1.00 56.63 309 GLN B O 1
ATOM 6100 N N . ALA B 1 323 ? 147.806 173.707 168.743 1.00 52.90 310 ALA B N 1
ATOM 6101 C CA . ALA B 1 323 ? 147.735 172.506 169.564 1.00 52.90 310 ALA B CA 1
ATOM 6102 C C . ALA B 1 323 ? 147.847 171.249 168.713 1.00 52.90 310 ALA B C 1
ATOM 6103 O O . ALA B 1 323 ? 148.627 170.342 169.030 1.00 52.90 310 ALA B O 1
ATOM 6105 N N . ALA B 1 324 ? 147.088 171.189 167.614 1.00 48.98 311 ALA B N 1
ATOM 6106 C CA . ALA B 1 324 ? 147.167 170.048 166.709 1.00 48.98 311 ALA B CA 1
ATOM 6107 C C . ALA B 1 324 ? 148.517 169.969 166.013 1.00 48.98 311 ALA B C 1
ATOM 6108 O O . ALA B 1 324 ? 149.029 168.867 165.790 1.00 48.98 311 ALA B O 1
ATOM 6110 N N . TYR B 1 325 ? 149.126 171.115 165.705 1.00 45.43 312 TYR B N 1
ATOM 6111 C CA . TYR B 1 325 ? 150.450 171.104 165.098 1.00 45.43 312 TYR B CA 1
ATOM 6112 C C . TYR B 1 325 ? 151.511 170.606 166.073 1.00 45.43 312 TYR B C 1
ATOM 6113 O O . TYR B 1 325 ? 152.437 169.888 165.675 1.00 45.43 312 TYR B O 1
ATOM 6122 N N . CYS B 1 326 ? 151.384 170.950 167.357 1.00 48.17 313 CYS B N 1
ATOM 6123 C CA . CYS B 1 326 ? 152.323 170.432 168.347 1.00 48.17 313 CYS B CA 1
ATOM 6124 C C . CYS B 1 326 ? 152.123 168.941 168.592 1.00 48.17 313 CYS B C 1
ATOM 6125 O O . CYS B 1 326 ? 153.101 168.217 168.815 1.00 48.17 313 CYS B O 1
ATOM 6128 N N . VAL B 1 327 ? 150.875 168.471 168.536 1.00 45.75 314 VAL B N 1
ATOM 6129 C CA . VAL B 1 327 ? 150.596 167.036 168.609 1.00 45.75 314 VAL B CA 1
ATOM 6130 C C . VAL B 1 327 ? 151.237 166.303 167.432 1.00 45.75 314 VAL B C 1
ATOM 6131 O O . VAL B 1 327 ? 151.818 165.223 167.596 1.00 45.75 314 VAL B O 1
ATOM 6135 N N . ILE B 1 328 ? 151.186 166.905 166.243 1.00 42.91 315 ILE B N 1
ATOM 6136 C CA . ILE B 1 328 ? 151.785 166.302 165.054 1.00 42.91 315 ILE B CA 1
ATOM 6137 C C . ILE B 1 328 ? 153.307 166.266 165.163 1.00 42.91 315 ILE B C 1
ATOM 6138 O O . ILE B 1 328 ? 153.938 165.264 164.799 1.00 42.91 315 ILE B O 1
ATOM 6143 N N . GLN B 1 329 ? 153.916 167.329 165.705 1.00 44.91 316 GLN B N 1
ATOM 6144 C CA . GLN B 1 329 ? 155.360 167.320 165.955 1.00 44.91 316 GLN B CA 1
ATOM 6145 C C . GLN B 1 329 ? 155.762 166.238 166.950 1.00 44.91 316 GLN B C 1
ATOM 6146 O O . GLN B 1 329 ? 156.785 165.565 166.768 1.00 44.91 316 GLN B O 1
ATOM 6152 N N . THR B 1 330 ? 154.956 166.041 167.994 1.00 45.91 317 THR B N 1
ATOM 6153 C CA . THR B 1 330 ? 155.247 165.003 168.979 1.00 45.91 317 THR B CA 1
ATOM 6154 C C . THR B 1 330 ? 155.115 163.601 168.384 1.00 45.91 317 THR B C 1
ATOM 6155 O O . THR B 1 330 ? 155.971 162.741 168.624 1.00 45.91 317 THR B O 1
ATOM 6159 N N . GLU B 1 331 ? 154.071 163.359 167.584 1.00 45.38 318 GLU B N 1
ATOM 6160 C CA . GLU B 1 331 ? 153.919 162.051 166.944 1.00 45.38 318 GLU B CA 1
ATOM 6161 C C . GLU B 1 331 ? 155.009 161.780 165.920 1.00 45.38 318 GLU B C 1
ATOM 6162 O O . GLU B 1 331 ? 155.390 160.625 165.724 1.00 45.38 318 GLU B O 1
ATOM 6168 N N . HIS B 1 332 ? 155.520 162.815 165.259 1.00 44.31 319 HIS B N 1
ATOM 6169 C CA . HIS B 1 332 ? 156.605 162.591 164.314 1.00 44.31 319 HIS B CA 1
ATOM 6170 C C . HIS B 1 332 ? 157.912 162.306 165.031 1.00 44.31 319 HIS B C 1
ATOM 6171 O O . HIS B 1 332 ? 158.685 161.448 164.594 1.00 44.31 319 HIS B O 1
ATOM 6178 N N . ARG B 1 333 ? 158.179 163.010 166.133 1.00 47.24 320 ARG B N 1
ATOM 6179 C CA . ARG B 1 333 ? 159.380 162.734 166.914 1.00 47.24 320 ARG B CA 1
ATOM 6180 C C . ARG B 1 333 ? 159.328 161.363 167.581 1.00 47.24 320 ARG B C 1
ATOM 6181 O O . ARG B 1 333 ? 160.370 160.729 167.765 1.00 47.24 320 ARG B O 1
ATOM 6189 N N . LEU B 1 334 ? 158.132 160.875 167.919 1.00 45.46 321 LEU B N 1
ATOM 6190 C CA . LEU B 1 334 ? 158.008 159.585 168.593 1.00 45.46 321 LEU B CA 1
ATOM 6191 C C . LEU B 1 334 ? 158.320 158.404 167.686 1.00 45.46 321 LEU B C 1
ATOM 6192 O O . LEU B 1 334 ? 158.564 157.305 168.189 1.00 45.46 321 LEU B O 1
ATOM 6197 N N . LEU B 1 335 ? 158.288 158.589 166.372 1.00 42.67 322 LEU B N 1
ATOM 6198 C CA . LEU B 1 335 ? 158.790 157.568 165.467 1.00 42.67 322 LEU B CA 1
ATOM 6199 C C . LEU B 1 335 ? 160.304 157.502 165.570 1.00 42.67 322 LEU B C 1
ATOM 6200 O O . LEU B 1 335 ? 160.975 158.522 165.739 1.00 42.67 322 LEU B O 1
ATOM 6205 N N . GLY B 1 336 ? 160.848 156.300 165.473 1.00 39.83 323 GLY B N 1
ATOM 6206 C CA . GLY B 1 336 ? 162.274 156.132 165.581 1.00 39.83 323 GLY B CA 1
ATOM 6207 C C . GLY B 1 336 ? 162.972 156.361 164.259 1.00 39.83 323 GLY B C 1
ATOM 6208 O O . GLY B 1 336 ? 162.519 157.141 163.420 1.00 39.83 323 GLY B O 1
ATOM 6209 N N . PRO B 1 337 ? 164.104 155.698 164.055 1.00 38.14 324 PRO B N 1
ATOM 6210 C CA . PRO B 1 337 ? 164.700 155.656 162.719 1.00 38.14 324 PRO B CA 1
ATOM 6211 C C . PRO B 1 337 ? 163.922 154.697 161.833 1.00 38.14 324 PRO B C 1
ATOM 6212 O O . PRO B 1 337 ? 163.075 153.931 162.291 1.00 38.14 324 PRO B O 1
ATOM 6216 N N . MET B 1 338 ? 164.216 154.746 160.541 1.00 34.45 325 MET B N 1
ATOM 6217 C CA . MET B 1 338 ? 163.507 153.895 159.601 1.00 34.45 325 MET B CA 1
ATOM 6218 C C . MET B 1 338 ? 164.000 152.461 159.705 1.00 34.45 325 MET B C 1
ATOM 6219 O O . MET B 1 338 ? 165.201 152.206 159.803 1.00 34.45 325 MET B O 1
ATOM 6224 N N . THR B 1 339 ? 163.064 151.519 159.693 1.00 30.59 326 THR B N 1
ATOM 6225 C CA . THR B 1 339 ? 163.414 150.111 159.698 1.00 30.59 326 THR B CA 1
ATOM 6226 C C . THR B 1 339 ? 163.868 149.683 158.305 1.00 30.59 326 THR B C 1
ATOM 6227 O O . THR B 1 339 ? 163.839 150.459 157.350 1.00 30.59 326 THR B O 1
ATOM 6231 N N . PHE B 1 340 ? 164.309 148.431 158.195 1.00 29.75 327 PHE B N 1
ATOM 6232 C CA . PHE B 1 340 ? 164.771 147.892 156.919 1.00 29.75 327 PHE B CA 1
ATOM 6233 C C . PHE B 1 340 ? 163.638 147.812 155.901 1.00 29.75 327 PHE B C 1
ATOM 6234 O O . PHE B 1 340 ? 163.836 148.104 154.713 1.00 29.75 327 PHE B O 1
ATOM 6242 N N . ALA B 1 341 ? 162.445 147.430 156.359 1.00 27.31 328 ALA B N 1
ATOM 6243 C CA . ALA B 1 341 ? 161.297 147.294 155.475 1.00 27.31 328 ALA B CA 1
ATOM 6244 C C . ALA B 1 341 ? 160.858 148.641 154.921 1.00 27.31 328 ALA B C 1
ATOM 6245 O O . ALA B 1 341 ? 160.513 148.745 153.740 1.00 27.31 328 ALA B O 1
ATOM 6247 N N . GLU B 1 342 ? 160.913 149.688 155.748 1.00 28.72 329 GLU B N 1
ATOM 6248 C CA . GLU B 1 342 ? 160.552 151.030 155.303 1.00 28.72 329 GLU B CA 1
ATOM 6249 C C . GLU B 1 342 ? 161.512 151.553 154.243 1.00 28.72 329 GLU B C 1
ATOM 6250 O O . GLU B 1 342 ? 161.081 152.170 153.263 1.00 28.72 329 GLU B O 1
ATOM 6256 N N . LYS B 1 343 ? 162.810 151.283 154.402 1.00 27.66 330 LYS B N 1
ATOM 6257 C CA . LYS B 1 343 ? 163.797 151.710 153.415 1.00 27.66 330 LYS B CA 1
ATOM 6258 C C . LYS B 1 343 ? 163.628 150.968 152.095 1.00 27.66 330 LYS B C 1
ATOM 6259 O O . LYS B 1 343 ? 163.690 151.585 151.020 1.00 27.66 330 LYS B O 1
ATOM 6265 N N . ALA B 1 344 ? 163.388 149.652 152.158 1.00 25.52 331 ALA B N 1
ATOM 6266 C CA . ALA B 1 344 ? 163.190 148.866 150.940 1.00 25.52 331 ALA B CA 1
ATOM 6267 C C . ALA B 1 344 ? 161.938 149.299 150.184 1.00 25.52 331 ALA B C 1
ATOM 6268 O O . ALA B 1 344 ? 161.961 149.436 148.952 1.00 25.52 331 ALA B O 1
ATOM 6270 N N . ILE B 1 345 ? 160.857 149.583 150.910 1.00 24.59 332 ILE B N 1
ATOM 6271 C CA . ILE B 1 345 ? 159.620 149.982 150.255 1.00 24.59 332 ILE B CA 1
ATOM 6272 C C . ILE B 1 345 ? 159.721 151.404 149.706 1.00 24.59 332 ILE B C 1
ATOM 6273 O O . ILE B 1 345 ? 159.176 151.692 148.634 1.00 24.59 332 ILE B O 1
ATOM 6278 N N . SER B 1 346 ? 160.473 152.290 150.371 1.00 26.38 333 SER B N 1
ATOM 6279 C CA . SER B 1 346 ? 160.678 153.640 149.846 1.00 26.38 333 SER B CA 1
ATOM 6280 C C . SER B 1 346 ? 161.460 153.627 148.539 1.00 26.38 333 SER B C 1
ATOM 6281 O O . SER B 1 346 ? 161.092 154.330 147.582 1.00 26.38 333 SER B O 1
ATOM 6284 N N . ILE B 1 347 ? 162.522 152.815 148.481 1.00 24.34 334 ILE B N 1
ATOM 6285 C CA . ILE B 1 347 ? 163.313 152.696 147.258 1.00 24.34 334 ILE B CA 1
ATOM 6286 C C . ILE B 1 347 ? 162.475 152.114 146.123 1.00 24.34 334 ILE B C 1
ATOM 6287 O O . ILE B 1 347 ? 162.504 152.623 144.991 1.00 24.34 334 ILE B O 1
ATOM 6292 N N . LEU B 1 348 ? 161.676 151.080 146.417 1.00 23.91 335 LEU B N 1
ATOM 6293 C CA . LEU B 1 348 ? 160.851 150.469 145.376 1.00 23.91 335 LEU B CA 1
ATOM 6294 C C . LEU B 1 348 ? 159.753 151.404 144.882 1.00 23.91 335 LEU B C 1
ATOM 6295 O O . LEU B 1 348 ? 159.433 151.394 143.690 1.00 23.91 335 LEU B O 1
ATOM 6300 N N . PHE B 1 349 ? 159.199 152.237 145.768 1.00 25.76 336 PHE B N 1
ATOM 6301 C CA . PHE B 1 349 ? 158.186 153.216 145.386 1.00 25.76 336 PHE B CA 1
ATOM 6302 C C . PHE B 1 349 ? 158.756 154.269 144.442 1.00 25.76 336 PHE B C 1
ATOM 6303 O O . PHE B 1 349 ? 158.133 154.614 143.424 1.00 25.76 336 PHE B O 1
ATOM 6311 N N . VAL B 1 350 ? 159.948 154.784 144.766 1.00 24.08 337 VAL B N 1
ATOM 6312 C CA . VAL B 1 350 ? 160.596 155.779 143.911 1.00 24.08 337 VAL B CA 1
ATOM 6313 C C . VAL B 1 350 ? 160.931 155.186 142.544 1.00 24.08 337 VAL B C 1
ATOM 6314 O O . VAL B 1 350 ? 160.714 155.826 141.505 1.00 24.08 337 VAL B O 1
ATOM 6318 N N . ILE B 1 351 ? 161.410 153.938 142.523 1.00 23.27 338 ILE B N 1
ATOM 6319 C CA . ILE B 1 351 ? 161.740 153.269 141.265 1.00 23.27 338 ILE B CA 1
ATOM 6320 C C . ILE B 1 351 ? 160.489 153.047 140.413 1.00 23.27 338 ILE B C 1
ATOM 6321 O O . ILE B 1 351 ? 160.522 153.237 139.192 1.00 23.27 338 ILE B O 1
ATOM 6326 N N . LEU B 1 352 ? 159.361 152.706 141.044 1.00 22.59 339 LEU B N 1
ATOM 6327 C CA . LEU B 1 352 ? 158.116 152.508 140.301 1.00 22.59 339 LEU B CA 1
ATOM 6328 C C . LEU B 1 352 ? 157.630 153.800 139.656 1.00 22.59 339 LEU B C 1
ATOM 6329 O O . LEU B 1 352 ? 157.201 153.797 138.495 1.00 22.59 339 LEU B O 1
ATOM 6334 N N . VAL B 1 353 ? 157.726 154.917 140.373 1.00 23.67 340 VAL B N 1
ATOM 6335 C CA . VAL B 1 353 ? 157.286 156.181 139.785 1.00 23.67 340 VAL B CA 1
ATOM 6336 C C . VAL B 1 353 ? 158.222 156.615 138.649 1.00 23.67 340 VAL B C 1
ATOM 6337 O O . VAL B 1 353 ? 157.766 157.082 137.592 1.00 23.67 340 VAL B O 1
ATOM 6341 N N . LEU B 1 354 ? 159.532 156.404 138.820 1.00 23.81 341 LEU B N 1
ATOM 6342 C CA . LEU B 1 354 ? 160.489 156.741 137.769 1.00 23.81 341 LEU B CA 1
ATOM 6343 C C . LEU B 1 354 ? 160.331 155.862 136.536 1.00 23.81 341 LEU B C 1
ATOM 6344 O O . LEU B 1 354 ? 160.609 156.314 135.426 1.00 23.81 341 LEU B O 1
ATOM 6349 N N . LEU B 1 355 ? 159.906 154.610 136.707 1.00 22.35 342 LEU B N 1
ATOM 6350 C CA . LEU B 1 355 ? 159.648 153.758 135.555 1.00 22.35 342 LEU B CA 1
ATOM 6351 C C . LEU B 1 355 ? 158.351 154.141 134.868 1.00 22.35 342 LEU B C 1
ATOM 6352 O O . LEU B 1 355 ? 158.224 153.959 133.656 1.00 22.35 342 LEU B O 1
ATOM 6357 N N . TRP B 1 356 ? 157.374 154.645 135.621 1.00 21.95 343 TRP B N 1
ATOM 6358 C CA . TRP B 1 356 ? 156.163 155.150 134.983 1.00 21.95 343 TRP B CA 1
ATOM 6359 C C . TRP B 1 356 ? 156.416 156.410 134.161 1.00 21.95 343 TRP B C 1
ATOM 6360 O O . TRP B 1 356 ? 155.761 156.593 133.135 1.00 21.95 343 TRP B O 1
ATOM 6371 N N . PHE B 1 357 ? 157.322 157.300 134.600 1.00 26.01 344 PHE B N 1
ATOM 6372 C CA . PHE B 1 357 ? 157.598 158.508 133.813 1.00 26.01 344 PHE B CA 1
ATOM 6373 C C . PHE B 1 357 ? 158.210 158.193 132.456 1.00 26.01 344 PHE B C 1
ATOM 6374 O O . PHE B 1 357 ? 157.890 158.853 131.464 1.00 26.01 344 PHE B O 1
ATOM 6382 N N . THR B 1 358 ? 159.092 157.205 132.387 1.00 24.58 345 THR B N 1
ATOM 6383 C CA . THR B 1 358 ? 159.990 157.074 131.254 1.00 24.58 345 THR B CA 1
ATOM 6384 C C . THR B 1 358 ? 159.633 155.930 130.321 1.00 24.58 345 THR B C 1
ATOM 6385 O O . THR B 1 358 ? 160.405 155.643 129.409 1.00 24.58 345 THR B O 1
ATOM 6389 N N . ARG B 1 359 ? 158.485 155.280 130.511 1.00 24.69 346 ARG B N 1
ATOM 6390 C CA . ARG B 1 359 ? 158.167 154.099 129.714 1.00 24.69 346 ARG B CA 1
ATOM 6391 C C . ARG B 1 359 ? 157.838 154.472 128.277 1.00 24.69 346 ARG B C 1
ATOM 6392 O O . ARG B 1 359 ? 158.446 153.958 127.335 1.00 24.69 346 ARG B O 1
ATOM 6400 N N . GLU B 1 360 ? 156.878 155.364 128.091 1.00 31.14 347 GLU B N 1
ATOM 6401 C CA . GLU B 1 360 ? 156.477 155.813 126.758 1.00 31.14 347 GLU B CA 1
ATOM 6402 C C . GLU B 1 360 ? 155.989 157.244 126.875 1.00 31.14 347 GLU B C 1
ATOM 6403 O O . GLU B 1 360 ? 154.783 157.510 126.906 1.00 31.14 347 GLU B O 1
ATOM 6409 N N . PRO B 1 361 ? 156.911 158.207 126.956 1.00 32.95 348 PRO B N 1
ATOM 6410 C CA . PRO B 1 361 ? 156.506 159.583 127.269 1.00 32.95 348 PRO B CA 1
ATOM 6411 C C . PRO B 1 361 ? 155.826 160.305 126.125 1.00 32.95 348 PRO B C 1
ATOM 6412 O O . PRO B 1 361 ? 155.194 161.337 126.364 1.00 32.95 348 PRO B O 1
ATOM 6416 N N . GLY B 1 362 ? 155.919 159.805 124.911 1.00 35.64 349 GLY B N 1
ATOM 6417 C CA . GLY B 1 362 ? 155.275 160.447 123.775 1.00 35.64 349 GLY B CA 1
ATOM 6418 C C . GLY B 1 362 ? 156.099 161.481 123.045 1.00 35.64 349 GLY B C 1
ATOM 6419 O O . GLY B 1 362 ? 156.205 161.437 121.822 1.00 35.64 349 GLY B O 1
ATOM 6420 N N . PHE B 1 363 ? 156.692 162.421 123.774 1.00 35.71 350 PHE B N 1
ATOM 6421 C CA . PHE B 1 363 ? 157.447 163.487 123.135 1.00 35.71 350 PHE B CA 1
ATOM 6422 C C . PHE B 1 363 ? 158.935 163.185 123.014 1.00 35.71 350 PHE B C 1
ATOM 6423 O O . PHE B 1 363 ? 159.626 163.880 122.265 1.00 35.71 350 PHE B O 1
ATOM 6431 N N . PHE B 1 364 ? 159.452 162.186 123.727 1.00 35.14 351 PHE B N 1
ATOM 6432 C CA . PHE B 1 364 ? 160.731 161.581 123.384 1.00 35.14 351 PHE B CA 1
ATOM 6433 C C . PHE B 1 364 ? 160.563 160.070 123.463 1.00 35.14 351 PHE B C 1
ATOM 6434 O O . PHE B 1 364 ? 159.468 159.563 123.704 1.00 35.14 351 PHE B O 1
ATOM 6442 N N . LEU B 1 365 ? 161.650 159.346 123.242 1.00 33.59 352 LEU B N 1
ATOM 6443 C CA . LEU B 1 365 ? 161.613 157.898 123.092 1.00 33.59 352 LEU B CA 1
ATOM 6444 C C . LEU B 1 365 ? 161.978 157.231 124.412 1.00 33.59 352 LEU B C 1
ATOM 6445 O O . LEU B 1 365 ? 163.070 157.454 124.940 1.00 33.59 352 LEU B O 1
ATOM 6450 N N . GLY B 1 366 ? 161.069 156.410 124.940 1.00 28.89 353 GLY B N 1
ATOM 6451 C CA . GLY B 1 366 ? 161.246 155.791 126.234 1.00 28.89 353 GLY B CA 1
ATOM 6452 C C . GLY B 1 366 ? 161.836 154.395 126.146 1.00 28.89 353 GLY B C 1
ATOM 6453 O O . GLY B 1 366 ? 162.104 153.865 125.074 1.00 28.89 353 GLY B O 1
ATOM 6454 N N . TRP B 1 367 ? 162.028 153.790 127.321 1.00 24.70 354 TRP B N 1
ATOM 6455 C CA . TRP B 1 367 ? 162.585 152.444 127.368 1.00 24.70 354 TRP B CA 1
ATOM 6456 C C . TRP B 1 367 ? 161.615 151.397 126.850 1.00 24.70 354 TRP B C 1
ATOM 6457 O O . TRP B 1 367 ? 162.050 150.321 126.441 1.00 24.70 354 TRP B O 1
ATOM 6468 N N . GLY B 1 368 ? 160.316 151.681 126.851 1.00 27.48 355 GLY B N 1
ATOM 6469 C CA . GLY B 1 368 ? 159.377 150.749 126.270 1.00 27.48 355 GLY B CA 1
ATOM 6470 C C . GLY B 1 368 ? 159.316 150.786 124.763 1.00 27.48 355 GLY B C 1
ATOM 6471 O O . GLY B 1 368 ? 158.757 149.873 124.157 1.00 27.48 355 GLY B O 1
ATOM 6472 N N . ASN B 1 369 ? 159.859 151.826 124.142 1.00 30.53 356 ASN B N 1
ATOM 6473 C CA . ASN B 1 369 ? 160.013 151.841 122.696 1.00 30.53 356 ASN B CA 1
ATOM 6474 C C . ASN B 1 369 ? 161.340 151.252 122.257 1.00 30.53 356 ASN B C 1
ATOM 6475 O O . ASN B 1 369 ? 161.414 150.654 121.182 1.00 30.53 356 ASN B O 1
ATOM 6480 N N . LEU B 1 370 ? 162.389 151.417 123.059 1.00 30.19 357 LEU B N 1
ATOM 6481 C CA . LEU B 1 370 ? 163.697 150.887 122.700 1.00 30.19 357 LEU B CA 1
ATOM 6482 C C . LEU B 1 370 ? 163.755 149.386 122.926 1.00 30.19 357 LEU B C 1
ATOM 6483 O O . LEU B 1 370 ? 163.906 148.607 121.982 1.00 30.19 357 LEU B O 1
ATOM 6488 N N . ALA B 1 371 ? 163.647 148.961 124.174 1.00 29.38 358 ALA B N 1
ATOM 6489 C CA . ALA B 1 371 ? 163.352 147.574 124.475 1.00 29.38 358 ALA B CA 1
ATOM 6490 C C . ALA B 1 371 ? 161.861 147.359 124.294 1.00 29.38 358 ALA B C 1
ATOM 6491 O O . ALA B 1 371 ? 161.078 148.297 124.401 1.00 29.38 358 ALA B O 1
ATOM 6493 N N . PHE B 1 372 ? 161.481 146.122 124.012 1.00 27.86 359 PHE B N 1
ATOM 6494 C CA . PHE B 1 372 ? 160.089 145.712 123.825 1.00 27.86 359 PHE B CA 1
ATOM 6495 C C . PHE B 1 372 ? 159.215 146.502 122.842 1.00 27.86 359 PHE B C 1
ATOM 6496 O O . PHE B 1 372 ? 158.116 146.936 123.204 1.00 27.86 359 PHE B O 1
ATOM 6504 N N . PRO B 1 373 ? 159.620 146.682 121.579 1.00 33.15 360 PRO B N 1
ATOM 6505 C CA . PRO B 1 373 ? 158.677 147.269 120.624 1.00 33.15 360 PRO B CA 1
ATOM 6506 C C . PRO B 1 373 ? 157.911 146.224 119.819 1.00 33.15 360 PRO B C 1
ATOM 6507 O O . PRO B 1 373 ? 158.332 145.080 119.658 1.00 33.15 360 PRO B O 1
ATOM 6511 N N . ASN B 1 374 ? 156.751 146.636 119.325 1.00 40.01 361 ASN B N 1
ATOM 6512 C CA . ASN B 1 374 ? 156.008 145.818 118.377 1.00 40.01 361 ASN B CA 1
ATOM 6513 C C . ASN B 1 374 ? 156.374 146.242 116.951 1.00 40.01 361 ASN B C 1
ATOM 6514 O O . ASN B 1 374 ? 157.359 146.947 116.728 1.00 40.01 361 ASN B O 1
ATOM 6519 N N . ALA B 1 375 ? 155.585 145.807 115.968 1.00 44.23 362 ALA B N 1
ATOM 6520 C CA . ALA B 1 375 ? 155.877 146.104 114.569 1.00 44.23 362 ALA B CA 1
ATOM 6521 C C . ALA B 1 375 ? 155.675 147.572 114.207 1.00 44.23 362 ALA B C 1
ATOM 6522 O O . ALA B 1 375 ? 156.219 148.021 113.194 1.00 44.23 362 ALA B O 1
ATOM 6524 N N . LYS B 1 376 ? 154.913 148.326 114.997 1.00 44.31 363 LYS B N 1
ATOM 6525 C CA . LYS B 1 376 ? 154.719 149.751 114.773 1.00 44.31 363 LYS B CA 1
ATOM 6526 C C . LYS B 1 376 ? 155.574 150.610 115.689 1.00 44.31 363 LYS B C 1
ATOM 6527 O O . LYS B 1 376 ? 155.393 151.831 115.725 1.00 44.31 363 LYS B O 1
ATOM 6533 N N . GLY B 1 377 ? 156.488 150.006 116.441 1.00 40.47 364 GLY B N 1
ATOM 6534 C CA . GLY B 1 377 ? 157.335 150.743 117.343 1.00 40.47 364 GLY B CA 1
ATOM 6535 C C . GLY B 1 377 ? 156.735 151.053 118.693 1.00 40.47 364 GLY B C 1
ATOM 6536 O O . GLY B 1 377 ? 157.434 151.612 119.542 1.00 40.47 364 GLY B O 1
ATOM 6537 N N . GLU B 1 378 ? 155.474 150.709 118.933 1.00 39.59 365 GLU B N 1
ATOM 6538 C CA . GLU B 1 378 ? 154.867 150.979 120.224 1.00 39.59 365 GLU B CA 1
ATOM 6539 C C . GLU B 1 378 ? 155.305 149.933 121.243 1.00 39.59 365 GLU B C 1
ATOM 6540 O O . GLU B 1 378 ? 155.847 148.884 120.902 1.00 39.59 365 GLU B O 1
ATOM 6546 N N . SER B 1 379 ? 155.050 150.225 122.510 1.00 30.45 366 SER B N 1
ATOM 6547 C CA . SER B 1 379 ? 155.486 149.359 123.595 1.00 30.45 366 SER B CA 1
ATOM 6548 C C . SER B 1 379 ? 154.527 148.196 123.791 1.00 30.45 366 SER B C 1
ATOM 6549 O O . SER B 1 379 ? 153.311 148.384 123.859 1.00 30.45 366 SER B O 1
ATOM 6552 N N . MET B 1 380 ? 155.077 146.995 123.900 1.00 29.20 367 MET B N 1
ATOM 6553 C CA . MET B 1 380 ? 154.297 145.844 124.319 1.00 29.20 367 MET B CA 1
ATOM 6554 C C . MET B 1 380 ? 154.130 145.780 125.828 1.00 29.20 367 MET B C 1
ATOM 6555 O O . MET B 1 380 ? 153.267 145.044 126.308 1.00 29.20 367 MET B O 1
ATOM 6560 N N . VAL B 1 381 ? 154.923 146.545 126.567 1.00 24.19 368 VAL B N 1
ATOM 6561 C CA . VAL B 1 381 ? 154.878 146.619 128.019 1.00 24.19 368 VAL B CA 1
ATOM 6562 C C . VAL B 1 381 ? 154.111 147.877 128.391 1.00 24.19 368 VAL B C 1
ATOM 6563 O O . VAL B 1 381 ? 154.321 148.936 127.793 1.00 24.19 368 VAL B O 1
ATOM 6567 N N . SER B 1 382 ? 153.208 147.769 129.352 1.00 21.49 369 SER B N 1
ATOM 6568 C CA . SER B 1 382 ? 152.390 148.899 129.757 1.00 21.49 369 SER B CA 1
ATOM 6569 C C . SER B 1 382 ? 152.686 149.273 131.210 1.00 21.49 369 SER B C 1
ATOM 6570 O O . SER B 1 382 ? 153.594 148.737 131.836 1.00 21.49 369 SER B O 1
ATOM 6573 N N . ASP B 1 383 ? 151.907 150.219 131.737 1.00 21.88 370 ASP B N 1
ATOM 6574 C CA . ASP B 1 383 ? 152.082 150.652 133.121 1.00 21.88 370 ASP B CA 1
ATOM 6575 C C . ASP B 1 383 ? 151.627 149.587 134.115 1.00 21.88 370 ASP B C 1
ATOM 6576 O O . ASP B 1 383 ? 152.229 149.442 135.189 1.00 21.88 370 ASP B O 1
ATOM 6581 N N . GLY B 1 384 ? 150.577 148.836 133.769 1.00 20.86 371 GLY B N 1
ATOM 6582 C CA . GLY B 1 384 ? 150.150 147.722 134.596 1.00 20.86 371 GLY B CA 1
ATOM 6583 C C . GLY B 1 384 ? 151.191 146.629 134.715 1.00 20.86 371 GLY B C 1
ATOM 6584 O O . GLY B 1 384 ? 151.298 145.992 135.762 1.00 20.86 371 GLY B O 1
ATOM 6585 N N . THR B 1 385 ? 151.986 146.418 133.658 1.00 19.95 372 THR B N 1
ATOM 6586 C CA . THR B 1 385 ? 153.076 145.447 133.706 1.00 19.95 372 THR B CA 1
ATOM 6587 C C . THR B 1 385 ? 154.128 145.836 134.736 1.00 19.95 372 THR B C 1
ATOM 6588 O O . THR B 1 385 ? 154.586 144.989 135.508 1.00 19.95 372 THR B O 1
ATOM 6592 N N . VAL B 1 386 ? 154.502 147.117 134.772 1.00 18.95 373 VAL B N 1
ATOM 6593 C CA . VAL B 1 386 ? 155.484 147.614 135.732 1.00 18.95 373 VAL B CA 1
ATOM 6594 C C . VAL B 1 386 ? 154.939 147.527 137.153 1.00 18.95 373 VAL B C 1
ATOM 6595 O O . VAL B 1 386 ? 155.666 147.164 138.091 1.00 18.95 373 VAL B O 1
ATOM 6599 N N . ALA B 1 387 ? 153.646 147.818 137.326 1.00 19.05 374 ALA B N 1
ATOM 6600 C CA . ALA B 1 387 ? 153.030 147.713 138.647 1.00 19.05 374 ALA B CA 1
ATOM 6601 C C . ALA B 1 387 ? 152.998 146.272 139.158 1.00 19.05 374 ALA B C 1
ATOM 6602 O O . ALA B 1 387 ? 153.336 146.018 140.321 1.00 19.05 374 ALA B O 1
ATOM 6604 N N . ILE B 1 388 ? 152.621 145.318 138.299 1.00 19.32 375 ILE B N 1
ATOM 6605 C CA . ILE B 1 388 ? 152.619 143.903 138.673 1.00 19.32 375 ILE B CA 1
ATOM 6606 C C . ILE B 1 388 ? 154.038 143.400 138.935 1.00 19.32 375 ILE B C 1
ATOM 6607 O O . ILE B 1 388 ? 154.258 142.598 139.847 1.00 19.32 375 ILE B O 1
ATOM 6612 N N . PHE B 1 389 ? 155.020 143.908 138.192 1.00 20.81 376 PHE B N 1
ATOM 6613 C CA . PHE B 1 389 ? 156.420 143.542 138.397 1.00 20.81 376 PHE B CA 1
ATOM 6614 C C . PHE B 1 389 ? 156.923 143.960 139.781 1.00 20.81 376 PHE B C 1
ATOM 6615 O O . PHE B 1 389 ? 157.534 143.157 140.502 1.00 20.81 376 PHE B O 1
ATOM 6623 N N . ILE B 1 390 ? 156.643 145.205 140.182 1.00 20.67 377 ILE B N 1
ATOM 6624 C CA . ILE B 1 390 ? 157.063 145.679 141.503 1.00 20.67 377 ILE B CA 1
ATOM 6625 C C . ILE B 1 390 ? 156.307 144.946 142.613 1.00 20.67 377 ILE B C 1
ATOM 6626 O O . ILE B 1 390 ? 156.896 144.548 143.635 1.00 20.67 377 ILE B O 1
ATOM 6631 N N . GLY B 1 391 ? 155.006 144.713 142.410 1.00 21.06 378 GLY B N 1
ATOM 6632 C CA . GLY B 1 391 ? 154.228 143.975 143.388 1.00 21.06 378 GLY B CA 1
ATOM 6633 C C . GLY B 1 391 ? 154.670 142.538 143.563 1.00 21.06 378 GLY B C 1
ATOM 6634 O O . GLY B 1 391 ? 154.572 141.992 144.661 1.00 21.06 378 GLY B O 1
ATOM 6635 N N . ILE B 1 392 ? 155.172 141.914 142.497 1.00 22.00 379 ILE B N 1
ATOM 6636 C CA . ILE B 1 392 ? 155.689 140.556 142.601 1.00 22.00 379 ILE B CA 1
ATOM 6637 C C . ILE B 1 392 ? 157.023 140.554 143.334 1.00 22.00 379 ILE B C 1
ATOM 6638 O O . ILE B 1 392 ? 157.273 139.683 144.175 1.00 22.00 379 ILE B O 1
ATOM 6643 N N . ILE B 1 393 ? 157.884 141.542 143.047 1.00 23.31 380 ILE B N 1
ATOM 6644 C CA . ILE B 1 393 ? 159.179 141.665 143.726 1.00 23.31 380 ILE B CA 1
ATOM 6645 C C . ILE B 1 393 ? 159.017 141.816 145.235 1.00 23.31 380 ILE B C 1
ATOM 6646 O O . ILE B 1 393 ? 159.806 141.255 146.004 1.00 23.31 380 ILE B O 1
ATOM 6651 N N . MET B 1 394 ? 157.951 142.488 145.680 1.00 24.20 381 MET B N 1
ATOM 6652 C CA . MET B 1 394 ? 157.709 142.641 147.116 1.00 24.20 381 MET B CA 1
ATOM 6653 C C . MET B 1 394 ? 157.462 141.326 147.861 1.00 24.20 381 MET B C 1
ATOM 6654 O O . MET B 1 394 ? 157.690 141.272 149.069 1.00 24.20 381 MET B O 1
ATOM 6659 N N . PHE B 1 395 ? 157.049 140.259 147.178 1.00 22.37 382 PHE B N 1
ATOM 6660 C CA . PHE B 1 395 ? 156.863 138.973 147.842 1.00 22.37 382 PHE B CA 1
ATOM 6661 C C . PHE B 1 395 ? 158.165 138.223 148.082 1.00 22.37 382 PHE B C 1
ATOM 6662 O O . PHE B 1 395 ? 158.191 137.322 148.921 1.00 22.37 382 PHE B O 1
ATOM 6670 N N . ILE B 1 396 ? 159.240 138.565 147.377 1.00 26.85 383 ILE B N 1
ATOM 6671 C CA . ILE B 1 396 ? 160.470 137.786 147.402 1.00 26.85 383 ILE B CA 1
ATOM 6672 C C . ILE B 1 396 ? 161.584 138.463 148.178 1.00 26.85 383 ILE B C 1
ATOM 6673 O O . ILE B 1 396 ? 162.651 137.867 148.343 1.00 26.85 383 ILE B O 1
ATOM 6678 N N . ILE B 1 397 ? 161.375 139.672 148.671 1.00 28.51 384 ILE B N 1
ATOM 6679 C CA . ILE B 1 397 ? 162.378 140.402 149.442 1.00 28.51 384 ILE B CA 1
ATOM 6680 C C . ILE B 1 397 ? 162.080 140.194 150.922 1.00 28.51 384 ILE B C 1
ATOM 6681 O O . ILE B 1 397 ? 160.931 140.386 151.335 1.00 28.51 384 ILE B O 1
ATOM 6686 N N . PRO B 1 398 ? 163.059 139.787 151.733 1.00 32.51 385 PRO B N 1
ATOM 6687 C CA . PRO B 1 398 ? 162.798 139.586 153.163 1.00 32.51 385 PRO B CA 1
ATOM 6688 C C . PRO B 1 398 ? 162.560 140.903 153.877 1.00 32.51 385 PRO B C 1
ATOM 6689 O O . PRO B 1 398 ? 163.180 141.917 153.564 1.00 32.51 385 PRO B O 1
ATOM 6693 N N . SER B 1 399 ? 161.652 140.877 154.847 1.00 33.52 386 SER B N 1
ATOM 6694 C CA . SER B 1 399 ? 161.273 142.079 155.574 1.00 33.52 386 SER B CA 1
ATOM 6695 C C . SER B 1 399 ? 162.246 142.441 156.685 1.00 33.52 386 SER B C 1
ATOM 6696 O O . SER B 1 399 ? 162.105 143.509 157.283 1.00 33.52 386 SER B O 1
ATOM 6699 N N . LYS B 1 400 ? 163.216 141.580 156.968 1.00 44.07 387 LYS B N 1
ATOM 6700 C CA . LYS B 1 400 ? 164.253 141.810 157.964 1.00 44.07 387 LYS B CA 1
ATOM 6701 C C . LYS B 1 400 ? 165.383 140.872 157.592 1.00 44.07 387 LYS B C 1
ATOM 6702 O O . LYS B 1 400 ? 165.124 139.695 157.356 1.00 44.07 387 LYS B O 1
ATOM 6708 N N . PHE B 1 401 ? 166.611 141.374 157.494 1.00 55.18 388 PHE B N 1
ATOM 6709 C CA . PHE B 1 401 ? 167.557 140.486 156.821 1.00 55.18 388 PHE B CA 1
ATOM 6710 C C . PHE B 1 401 ? 168.152 139.369 157.691 1.00 55.18 388 PHE B C 1
ATOM 6711 O O . PHE B 1 401 ? 168.143 138.218 157.239 1.00 55.18 388 PHE B O 1
ATOM 6719 N N . PRO B 1 402 ? 168.681 139.591 158.926 1.00 59.21 389 PRO B N 1
ATOM 6720 C CA . PRO B 1 402 ? 169.025 138.448 159.777 1.00 59.21 389 PRO B CA 1
ATOM 6721 C C . PRO B 1 402 ? 167.865 138.033 160.679 1.00 59.21 389 PRO B C 1
ATOM 6722 O O . PRO B 1 402 ? 168.039 137.798 161.880 1.00 59.21 389 PRO B O 1
ATOM 6726 N N . GLY B 1 403 ? 166.674 137.918 160.100 1.00 58.42 390 GLY B N 1
ATOM 6727 C CA . GLY B 1 403 ? 165.467 137.729 160.878 1.00 58.42 390 GLY B CA 1
ATOM 6728 C C . GLY B 1 403 ? 165.154 136.279 161.154 1.00 58.42 390 GLY B C 1
ATOM 6729 O O . GLY B 1 403 ? 164.070 135.795 160.824 1.00 58.42 390 GLY B O 1
ATOM 6730 N N . LEU B 1 404 ? 166.092 135.582 161.786 1.00 64.46 391 LEU B N 1
ATOM 6731 C CA . LEU B 1 404 ? 166.013 134.138 161.965 1.00 64.46 391 LEU B CA 1
ATOM 6732 C C . LEU B 1 404 ? 165.334 133.843 163.295 1.00 64.46 391 LEU B C 1
ATOM 6733 O O . LEU B 1 404 ? 165.926 134.005 164.362 1.00 64.46 391 LEU B O 1
ATOM 6738 N N . THR B 1 405 ? 164.082 133.418 163.221 1.00 73.28 392 THR B N 1
ATOM 6739 C CA . THR B 1 405 ? 163.270 133.081 164.378 1.00 73.28 392 THR B CA 1
ATOM 6740 C C . THR B 1 405 ? 163.398 131.592 164.674 1.00 73.28 392 THR B C 1
ATOM 6741 O O . THR B 1 405 ? 163.398 130.768 163.757 1.00 73.28 392 THR B O 1
ATOM 6745 N N . GLN B 1 406 ? 163.549 131.257 165.953 1.00 85.57 393 GLN B N 1
ATOM 6746 C CA . GLN B 1 406 ? 163.527 129.868 166.382 1.00 85.57 393 GLN B CA 1
ATOM 6747 C C . GLN B 1 406 ? 162.141 129.284 166.149 1.00 85.57 393 GLN B C 1
ATOM 6748 O O . GLN B 1 406 ? 161.133 129.871 166.546 1.00 85.57 393 GLN B O 1
ATOM 6754 N N . ASP B 1 407 ? 162.100 128.129 165.497 1.00 91.16 394 ASP B N 1
ATOM 6755 C CA . ASP B 1 407 ? 160.839 127.533 165.052 1.00 91.16 394 ASP B CA 1
ATOM 6756 C C . ASP B 1 407 ? 160.043 127.020 166.244 1.00 91.16 394 ASP B C 1
ATOM 6757 O O . ASP B 1 407 ? 160.536 126.154 166.978 1.00 91.16 394 ASP B O 1
ATOM 6762 N N . PRO B 1 408 ? 158.823 127.508 166.474 1.00 96.16 395 PRO B N 1
ATOM 6763 C CA . PRO B 1 408 ? 158.066 127.032 167.641 1.00 96.16 395 PRO B CA 1
ATOM 6764 C C . PRO B 1 408 ? 157.495 125.632 167.475 1.00 96.16 395 PRO B C 1
ATOM 6765 O O . PRO B 1 408 ? 157.491 124.867 168.447 1.00 96.16 395 PRO B O 1
ATOM 6769 N N . GLU B 1 409 ? 157.025 125.264 166.286 1.00 97.52 396 GLU B N 1
ATOM 6770 C CA . GLU B 1 409 ? 156.484 123.928 166.066 1.00 97.52 396 GLU B CA 1
ATOM 6771 C C . GLU B 1 409 ? 157.530 122.924 165.605 1.00 97.52 396 GLU B C 1
ATOM 6772 O O . GLU B 1 409 ? 157.161 121.819 165.199 1.00 97.52 396 GLU B O 1
ATOM 6778 N N . ASN B 1 410 ? 158.812 123.274 165.637 1.00 95.50 397 ASN B N 1
ATOM 6779 C CA . ASN B 1 410 ? 159.881 122.392 165.173 1.00 95.50 397 ASN B CA 1
ATOM 6780 C C . ASN B 1 410 ? 161.147 122.814 165.899 1.00 95.50 397 ASN B C 1
ATOM 6781 O O . ASN B 1 410 ? 161.989 123.529 165.339 1.00 95.50 397 ASN B O 1
ATOM 6786 N N . PRO B 1 411 ? 161.340 122.356 167.138 1.00 96.20 398 PRO B N 1
ATOM 6787 C CA . PRO B 1 411 ? 162.342 122.985 168.013 1.00 96.20 398 PRO B CA 1
ATOM 6788 C C . PRO B 1 411 ? 163.778 122.549 167.777 1.00 96.20 398 PRO B C 1
ATOM 6789 O O . PRO B 1 411 ? 164.512 122.303 168.737 1.00 96.20 398 PRO B O 1
ATOM 6793 N N . GLY B 1 412 ? 164.196 122.471 166.519 1.00 90.90 399 GLY B N 1
ATOM 6794 C CA . GLY B 1 412 ? 165.587 122.241 166.190 1.00 90.90 399 GLY B CA 1
ATOM 6795 C C . GLY B 1 412 ? 165.989 123.011 164.952 1.00 90.90 399 GLY B C 1
ATOM 6796 O O . GLY B 1 412 ? 167.139 122.953 164.510 1.00 90.90 399 GLY B O 1
ATOM 6797 N N . LYS B 1 413 ? 165.041 123.750 164.392 1.00 84.60 400 LYS B N 1
ATOM 6798 C CA . LYS B 1 413 ? 165.241 124.479 163.152 1.00 84.60 400 LYS B CA 1
ATOM 6799 C C . LYS B 1 413 ? 164.923 125.951 163.359 1.00 84.60 400 LYS B C 1
ATOM 6800 O O . LYS B 1 413 ? 164.374 126.353 164.380 1.00 84.60 400 LYS B O 1
ATOM 6806 N N . LEU B 1 414 ? 165.272 126.751 162.368 1.00 74.76 401 LEU B N 1
ATOM 6807 C CA . LEU B 1 414 ? 165.093 128.185 162.416 1.00 74.76 401 LEU B CA 1
ATOM 6808 C C . LEU B 1 414 ? 163.930 128.546 161.496 1.00 74.76 401 LEU B C 1
ATOM 6809 O O . LEU B 1 414 ? 163.250 127.676 160.944 1.00 74.76 401 LEU B O 1
ATOM 6814 N N . LYS B 1 415 ? 163.683 129.838 161.327 1.00 65.56 402 LYS B N 1
ATOM 6815 C CA . LYS B 1 415 ? 162.612 130.261 160.436 1.00 65.56 402 LYS B CA 1
ATOM 6816 C C . LYS B 1 415 ? 163.043 131.527 159.714 1.00 65.56 402 LYS B C 1
ATOM 6817 O O . LYS B 1 415 ? 163.565 132.452 160.341 1.00 65.56 402 LYS B O 1
ATOM 6823 N N . ALA B 1 416 ? 162.846 131.549 158.399 1.00 51.84 403 ALA B N 1
ATOM 6824 C CA . ALA B 1 416 ? 163.103 132.737 157.604 1.00 51.84 403 ALA B CA 1
ATOM 6825 C C . ALA B 1 416 ? 161.993 133.764 157.831 1.00 51.84 403 ALA B C 1
ATOM 6826 O O . ALA B 1 416 ? 160.869 133.397 158.175 1.00 51.84 403 ALA B O 1
ATOM 6828 N N . PRO B 1 417 ? 162.277 135.055 157.660 1.00 43.53 404 PRO B N 1
ATOM 6829 C CA . PRO B 1 417 ? 161.221 136.053 157.818 1.00 43.53 404 PRO B CA 1
ATOM 6830 C C . PRO B 1 417 ? 160.242 136.023 156.661 1.00 43.53 404 PRO B C 1
ATOM 6831 O O . PRO B 1 417 ? 160.525 135.511 155.578 1.00 43.53 404 PRO B O 1
ATOM 6835 N N . LEU B 1 418 ? 159.071 136.588 156.909 1.00 34.59 405 LEU B N 1
ATOM 6836 C CA . LEU B 1 418 ? 158.111 136.771 155.840 1.00 34.59 405 LEU B CA 1
ATOM 6837 C C . LEU B 1 418 ? 158.581 137.890 154.919 1.00 34.59 405 LEU B C 1
ATOM 6838 O O . LEU B 1 418 ? 159.419 138.716 155.281 1.00 34.59 405 LEU B O 1
ATOM 6843 N N . GLY B 1 419 ? 158.035 137.908 153.713 1.00 28.23 406 GLY B N 1
ATOM 6844 C CA . GLY B 1 419 ? 158.333 138.962 152.774 1.00 28.23 406 GLY B CA 1
ATOM 6845 C C . GLY B 1 419 ? 157.686 140.270 153.174 1.00 28.23 406 GLY B C 1
ATOM 6846 O O . GLY B 1 419 ? 156.964 140.377 154.165 1.00 28.23 406 GLY B O 1
ATOM 6847 N N . LEU B 1 420 ? 157.965 141.298 152.371 1.00 24.53 407 LEU B N 1
ATOM 6848 C CA . LEU B 1 420 ? 157.285 142.578 152.534 1.00 24.53 407 LEU B CA 1
ATOM 6849 C C . LEU B 1 420 ? 155.788 142.444 152.308 1.00 24.53 407 LEU B C 1
ATOM 6850 O O . LEU B 1 420 ? 155.001 143.153 152.936 1.00 24.53 407 LEU B O 1
ATOM 6855 N N . LEU B 1 421 ? 155.377 141.524 151.447 1.00 22.14 408 LEU B N 1
ATOM 6856 C CA . LEU B 1 421 ? 153.993 141.102 151.339 1.00 22.14 408 LEU B CA 1
ATOM 6857 C C . LEU B 1 421 ? 153.896 139.609 151.612 1.00 22.14 408 LEU B C 1
ATOM 6858 O O . LEU B 1 421 ? 154.778 138.842 151.224 1.00 22.14 408 LEU B O 1
ATOM 6863 N N . ASP B 1 422 ? 152.839 139.210 152.304 1.00 23.09 409 ASP B N 1
ATOM 6864 C CA . ASP B 1 422 ? 152.389 137.829 152.377 1.00 23.09 409 ASP B CA 1
ATOM 6865 C C . ASP B 1 422 ? 150.959 137.776 151.866 1.00 23.09 409 ASP B C 1
ATOM 6866 O O . ASP B 1 422 ? 150.302 138.806 151.728 1.00 23.09 409 ASP B O 1
ATOM 6871 N N . TRP B 1 423 ? 150.464 136.569 151.591 1.00 18.47 410 TRP B N 1
ATOM 6872 C CA . TRP B 1 423 ? 149.187 136.481 150.898 1.00 18.47 410 TRP B CA 1
ATOM 6873 C C . TRP B 1 423 ? 147.991 136.800 151.795 1.00 18.47 410 TRP B C 1
ATOM 6874 O O . TRP B 1 423 ? 147.019 137.383 151.311 1.00 18.47 410 TRP B O 1
ATOM 6885 N N . LYS B 1 424 ? 148.034 136.468 153.087 1.00 22.40 411 LYS B N 1
ATOM 6886 C CA . LYS B 1 424 ? 146.852 136.703 153.916 1.00 22.40 411 LYS B CA 1
ATOM 6887 C C . LYS B 1 424 ? 146.625 138.190 154.191 1.00 22.40 411 LYS B C 1
ATOM 6888 O O . LYS B 1 424 ? 145.472 138.625 154.286 1.00 22.40 411 LYS B O 1
ATOM 6894 N N . THR B 1 425 ? 147.692 138.992 154.228 1.00 21.23 412 THR B N 1
ATOM 6895 C CA . THR B 1 425 ? 147.543 140.439 154.337 1.00 21.23 412 THR B CA 1
ATOM 6896 C C . THR B 1 425 ? 146.906 141.023 153.082 1.00 21.23 412 THR B C 1
ATOM 6897 O O . THR B 1 425 ? 145.990 141.851 153.170 1.00 21.23 412 THR B O 1
ATOM 6901 N N . VAL B 1 426 ? 147.367 140.573 151.914 1.00 19.56 413 VAL B N 1
ATOM 6902 C CA . VAL B 1 426 ? 146.825 141.018 150.636 1.00 19.56 413 VAL B CA 1
ATOM 6903 C C . VAL B 1 426 ? 145.363 140.621 150.512 1.00 19.56 413 VAL B C 1
ATOM 6904 O O . VAL B 1 426 ? 144.530 141.409 150.057 1.00 19.56 413 VAL B O 1
ATOM 6908 N N . ASN B 1 427 ? 145.022 139.421 150.974 1.00 19.81 414 ASN B N 1
ATOM 6909 C CA . ASN B 1 427 ? 143.650 138.949 150.912 1.00 19.81 414 ASN B CA 1
ATOM 6910 C C . ASN B 1 427 ? 142.742 139.735 151.845 1.00 19.81 414 ASN B C 1
ATOM 6911 O O . ASN B 1 427 ? 141.592 140.006 151.496 1.00 19.81 414 ASN B O 1
ATOM 6916 N N . GLN B 1 428 ? 143.241 140.127 153.017 1.00 22.06 415 GLN B N 1
ATOM 6917 C CA . GLN B 1 428 ? 142.430 140.915 153.934 1.00 22.06 415 GLN B CA 1
ATOM 6918 C C . GLN B 1 428 ? 142.271 142.361 153.496 1.00 22.06 415 GLN B C 1
ATOM 6919 O O . GLN B 1 428 ? 141.289 143.003 153.873 1.00 22.06 415 GLN B O 1
ATOM 6925 N N . LYS B 1 429 ? 143.222 142.906 152.743 1.00 20.33 416 LYS B N 1
ATOM 6926 C CA . LYS B 1 429 ? 143.253 144.343 152.530 1.00 20.33 416 LYS B CA 1
ATOM 6927 C C . LYS B 1 429 ? 142.910 144.797 151.118 1.00 20.33 416 LYS B C 1
ATOM 6928 O O . LYS B 1 429 ? 142.641 145.984 150.930 1.00 20.33 416 LYS B O 1
ATOM 6934 N N . MET B 1 430 ? 142.908 143.910 150.137 1.00 17.83 417 MET B N 1
ATOM 6935 C CA . MET B 1 430 ? 142.659 144.306 148.754 1.00 17.83 417 MET B CA 1
ATOM 6936 C C . MET B 1 430 ? 141.187 144.642 148.555 1.00 17.83 417 MET B C 1
ATOM 6937 O O . MET B 1 430 ? 140.322 143.911 149.038 1.00 17.83 417 MET B O 1
ATOM 6942 N N . PRO B 1 431 ? 140.868 145.741 147.887 1.00 16.68 418 PRO B N 1
ATOM 6943 C CA . PRO B 1 431 ? 139.468 146.026 147.559 1.00 16.68 418 PRO B CA 1
ATOM 6944 C C . PRO B 1 431 ? 139.003 145.279 146.321 1.00 16.68 418 PRO B C 1
ATOM 6945 O O . PRO B 1 431 ? 139.062 145.818 145.218 1.00 16.68 418 PRO B O 1
ATOM 6949 N N . TRP B 1 432 ? 138.549 144.036 146.499 1.00 14.60 419 TRP B N 1
ATOM 6950 C CA . TRP B 1 432 ? 138.134 143.196 145.378 1.00 14.60 419 TRP B CA 1
ATOM 6951 C C . TRP B 1 432 ? 136.875 143.728 144.694 1.00 14.60 419 TRP B C 1
ATOM 6952 O O . TRP B 1 432 ? 136.692 143.541 143.479 1.00 14.60 419 TRP B O 1
ATOM 6963 N N . ASN B 1 433 ? 136.023 144.425 145.449 1.00 15.57 420 ASN B N 1
ATOM 6964 C CA . ASN B 1 433 ? 134.798 144.984 144.896 1.00 15.57 420 ASN B CA 1
ATOM 6965 C C . ASN B 1 433 ? 135.071 146.104 143.893 1.00 15.57 420 ASN B C 1
ATOM 6966 O O . ASN B 1 433 ? 134.286 146.295 142.965 1.00 15.57 420 ASN B O 1
ATOM 6971 N N . ILE B 1 434 ? 136.197 146.808 144.021 1.00 16.84 421 ILE B N 1
ATOM 6972 C CA . ILE B 1 434 ? 136.541 147.847 143.055 1.00 16.84 421 ILE B CA 1
ATOM 6973 C C . ILE B 1 434 ? 137.043 147.236 141.752 1.00 16.84 421 ILE B C 1
ATOM 6974 O O . ILE B 1 434 ? 136.787 147.778 140.670 1.00 16.84 421 ILE B O 1
ATOM 6979 N N . VAL B 1 435 ? 137.752 146.105 141.833 1.00 16.20 422 VAL B N 1
ATOM 6980 C CA . VAL B 1 435 ? 138.125 145.334 140.646 1.00 16.20 422 VAL B CA 1
ATOM 6981 C C . VAL B 1 435 ? 136.878 144.914 139.873 1.00 16.20 422 VAL B C 1
ATOM 6982 O O . VAL B 1 435 ? 136.792 145.086 138.645 1.00 16.20 422 VAL B O 1
ATOM 6986 N N . LEU B 1 436 ? 135.866 144.428 140.597 1.00 16.76 423 LEU B N 1
ATOM 6987 C CA . LEU B 1 436 ? 134.611 144.057 139.945 1.00 16.76 423 LEU B CA 1
ATOM 6988 C C . LEU B 1 436 ? 133.865 145.270 139.379 1.00 16.76 423 LEU B C 1
ATOM 6989 O O . LEU B 1 436 ? 133.248 145.174 138.313 1.00 16.76 423 LEU B O 1
ATOM 6994 N N . LEU B 1 437 ? 133.924 146.416 140.064 1.00 16.82 424 LEU B N 1
ATOM 6995 C CA . LEU B 1 437 ? 133.251 147.624 139.587 1.00 16.82 424 LEU B CA 1
ATOM 6996 C C . LEU B 1 437 ? 133.865 148.147 138.285 1.00 16.82 424 LEU B C 1
ATOM 6997 O O . LEU B 1 437 ? 133.134 148.499 137.344 1.00 16.82 424 LEU B O 1
ATOM 7002 N N . LEU B 1 438 ? 135.200 148.179 138.211 1.00 18.31 425 LEU B N 1
ATOM 7003 C CA . LEU B 1 438 ? 135.894 148.568 136.983 1.00 18.31 425 LEU B CA 1
ATOM 7004 C C . LEU B 1 438 ? 135.571 147.625 135.831 1.00 18.31 425 LEU B C 1
ATOM 7005 O O . LEU B 1 438 ? 135.315 148.075 134.700 1.00 18.31 425 LEU B O 1
ATOM 7010 N N . GLY B 1 439 ? 135.527 146.318 136.111 1.00 19.25 426 GLY B N 1
ATOM 7011 C CA . GLY B 1 439 ? 135.165 145.368 135.073 1.00 19.25 426 GLY B CA 1
ATOM 7012 C C . GLY B 1 439 ? 133.742 145.515 134.567 1.00 19.25 426 GLY B C 1
ATOM 7013 O O . GLY B 1 439 ? 133.486 145.383 133.366 1.00 19.25 426 GLY B O 1
ATOM 7014 N N . GLY B 1 440 ? 132.799 145.785 135.472 1.00 20.42 427 GLY B N 1
ATOM 7015 C CA . GLY B 1 440 ? 131.422 145.999 135.063 1.00 20.42 427 GLY B CA 1
ATOM 7016 C C . GLY B 1 440 ? 131.238 147.236 134.211 1.00 20.42 427 GLY B C 1
ATOM 7017 O O . GLY B 1 440 ? 130.419 147.238 133.284 1.00 20.42 427 GLY B O 1
ATOM 7018 N N . GLY B 1 441 ? 132.018 148.284 134.485 1.00 21.21 428 GLY B N 1
ATOM 7019 C CA . GLY B 1 441 ? 132.025 149.438 133.597 1.00 21.21 428 GLY B CA 1
ATOM 7020 C C . GLY B 1 441 ? 132.531 149.131 132.198 1.00 21.21 428 GLY B C 1
ATOM 7021 O O . GLY B 1 441 ? 131.944 149.588 131.207 1.00 21.21 428 GLY B O 1
ATOM 7022 N N . TYR B 1 442 ? 133.620 148.350 132.094 1.00 21.38 429 TYR B N 1
ATOM 7023 C CA . TYR B 1 442 ? 134.119 147.958 130.769 1.00 21.38 429 TYR B CA 1
ATOM 7024 C C . TYR B 1 442 ? 133.102 147.113 130.001 1.00 21.38 429 TYR B C 1
ATOM 7025 O O . TYR B 1 442 ? 132.955 147.257 128.778 1.00 21.38 429 TYR B O 1
ATOM 7034 N N . ALA B 1 443 ? 132.387 146.234 130.707 1.00 22.18 430 ALA B N 1
ATOM 7035 C CA . ALA B 1 443 ? 131.375 145.403 130.060 1.00 22.18 430 ALA B CA 1
ATOM 7036 C C . ALA B 1 443 ? 130.203 146.235 129.555 1.00 22.18 430 ALA B C 1
ATOM 7037 O O . ALA B 1 443 ? 129.680 145.977 128.462 1.00 22.18 430 ALA B O 1
ATOM 7039 N N . LEU B 1 444 ? 129.793 147.243 130.334 1.00 23.50 431 LEU B N 1
ATOM 7040 C CA . LEU B 1 444 ? 128.763 148.179 129.887 1.00 23.50 431 LEU B CA 1
ATOM 7041 C C . LEU B 1 444 ? 129.182 148.926 128.623 1.00 23.50 431 LEU B C 1
ATOM 7042 O O . LEU B 1 444 ? 128.379 149.087 127.695 1.00 23.50 431 LEU B O 1
ATOM 7047 N N . ALA B 1 445 ? 130.447 149.354 128.556 1.00 25.43 432 ALA B N 1
ATOM 7048 C CA . ALA B 1 445 ? 130.930 150.072 127.377 1.00 25.43 432 ALA B CA 1
ATOM 7049 C C . ALA B 1 445 ? 130.956 149.190 126.130 1.00 25.43 432 ALA B C 1
ATOM 7050 O O . ALA B 1 445 ? 130.571 149.638 125.039 1.00 25.43 432 ALA B O 1
ATOM 7052 N N . LYS B 1 446 ? 131.396 147.933 126.262 1.00 27.88 433 LYS B N 1
ATOM 7053 C CA . LYS B 1 446 ? 131.418 147.066 125.084 1.00 27.88 433 LYS B CA 1
ATOM 7054 C C . LYS B 1 446 ? 130.010 146.696 124.629 1.00 27.88 433 LYS B C 1
ATOM 7055 O O . LYS B 1 446 ? 129.753 146.579 123.424 1.00 27.88 433 LYS B O 1
ATOM 7061 N N . GLY B 1 447 ? 129.083 146.521 125.570 1.00 28.41 434 GLY B N 1
ATOM 7062 C CA . GLY B 1 447 ? 127.702 146.305 125.186 1.00 28.41 434 GLY B CA 1
ATOM 7063 C C . GLY B 1 447 ? 127.088 147.503 124.495 1.00 28.41 434 GLY B C 1
ATOM 7064 O O . GLY B 1 447 ? 126.234 147.350 123.622 1.00 28.41 434 GLY B O 1
ATOM 7065 N N . SER B 1 448 ? 127.528 148.707 124.861 1.00 30.27 435 SER B N 1
ATOM 7066 C CA . SER B 1 448 ? 127.072 149.901 124.162 1.00 30.27 435 SER B CA 1
ATOM 7067 C C . SER B 1 448 ? 127.622 149.976 122.743 1.00 30.27 435 SER B C 1
ATOM 7068 O O . SER B 1 448 ? 126.936 150.451 121.835 1.00 30.27 435 SER B O 1
ATOM 7071 N N . GLU B 1 449 ? 128.856 149.529 122.525 1.00 32.71 436 GLU B N 1
ATOM 7072 C CA . GLU B 1 449 ? 129.360 149.609 121.157 1.00 32.71 436 GLU B CA 1
ATOM 7073 C C . GLU B 1 449 ? 128.971 148.411 120.294 1.00 32.71 436 GLU B C 1
ATOM 7074 O O . GLU B 1 449 ? 129.096 148.490 119.072 1.00 32.71 436 GLU B O 1
ATOM 7080 N N . ARG B 1 450 ? 128.477 147.321 120.877 1.00 32.23 437 ARG B N 1
ATOM 7081 C CA . ARG B 1 450 ? 128.054 146.180 120.071 1.00 32.23 437 ARG B CA 1
ATOM 7082 C C . ARG B 1 450 ? 126.565 146.167 119.767 1.00 32.23 437 ARG B C 1
ATOM 7083 O O . ARG B 1 450 ? 126.142 145.448 118.862 1.00 32.23 437 ARG B O 1
ATOM 7091 N N . SER B 1 451 ? 125.764 146.924 120.498 1.00 30.90 438 SER B N 1
ATOM 7092 C CA . SER B 1 451 ? 124.340 147.012 120.228 1.00 30.90 438 SER B CA 1
ATOM 7093 C C . SER B 1 451 ? 123.991 148.077 119.203 1.00 30.90 438 SER B C 1
ATOM 7094 O O . SER B 1 451 ? 122.857 148.099 118.724 1.00 30.90 438 SER B O 1
ATOM 7097 N N . GLY B 1 452 ? 124.925 148.961 118.865 1.00 31.48 439 GLY B N 1
ATOM 7098 C CA . GLY B 1 452 ? 124.644 150.071 117.989 1.00 31.48 439 GLY B CA 1
ATOM 7099 C C . GLY B 1 452 ? 124.107 151.313 118.658 1.00 31.48 439 GLY B C 1
ATOM 7100 O O . GLY B 1 452 ? 123.581 152.184 117.963 1.00 31.48 439 GLY B O 1
ATOM 7101 N N . LEU B 1 453 ? 124.219 151.428 119.979 1.00 32.23 440 LEU B N 1
ATOM 7102 C CA . LEU B 1 453 ? 123.708 152.607 120.667 1.00 32.23 440 LEU B CA 1
ATOM 7103 C C . LEU B 1 453 ? 124.627 153.807 120.503 1.00 32.23 440 LEU B C 1
ATOM 7104 O O . LEU B 1 453 ? 124.147 154.940 120.413 1.00 32.23 440 LEU B O 1
ATOM 7109 N N . SER B 1 454 ? 125.936 153.577 120.449 1.00 34.67 441 SER B N 1
ATOM 7110 C CA . SER B 1 454 ? 126.879 154.672 120.261 1.00 34.67 441 SER B CA 1
ATOM 7111 C C . SER B 1 454 ? 126.756 155.272 118.867 1.00 34.67 441 SER B C 1
ATOM 7112 O O . SER B 1 454 ? 126.844 156.492 118.702 1.00 34.67 441 SER B O 1
ATOM 7115 N N . GLU B 1 455 ? 126.521 154.428 117.861 1.00 38.76 442 GLU B N 1
ATOM 7116 C CA . GLU B 1 455 ? 126.268 154.909 116.508 1.00 38.76 442 GLU B CA 1
ATOM 7117 C C . GLU B 1 455 ? 124.968 155.698 116.432 1.00 38.76 442 GLU B C 1
ATOM 7118 O O . GLU B 1 455 ? 124.893 156.727 115.749 1.00 38.76 442 GLU B O 1
ATOM 7124 N N . TRP B 1 456 ? 123.944 155.242 117.151 1.00 35.86 443 TRP B N 1
ATOM 7125 C CA . TRP B 1 456 ? 122.655 155.919 117.154 1.00 35.86 443 TRP B CA 1
ATOM 7126 C C . TRP B 1 456 ? 122.743 157.273 117.844 1.00 35.86 443 TRP B C 1
ATOM 7127 O O . TRP B 1 456 ? 122.098 158.232 117.415 1.00 35.86 443 TRP B O 1
ATOM 7138 N N . LEU B 1 457 ? 123.544 157.374 118.906 1.00 37.79 444 LEU B N 1
ATOM 7139 C CA . LEU B 1 457 ? 123.736 158.662 119.562 1.00 37.79 444 LEU B CA 1
ATOM 7140 C C . LEU B 1 457 ? 124.633 159.576 118.747 1.00 37.79 444 LEU B C 1
ATOM 7141 O O . LEU B 1 457 ? 124.501 160.799 118.829 1.00 37.79 444 LEU B O 1
ATOM 7146 N N . GLY B 1 458 ? 125.560 159.008 117.975 1.00 39.54 445 GLY B N 1
ATOM 7147 C CA . GLY B 1 458 ? 126.382 159.826 117.104 1.00 39.54 445 GLY B CA 1
ATOM 7148 C C . GLY B 1 458 ? 125.599 160.440 115.964 1.00 39.54 445 GLY B C 1
ATOM 7149 O O . GLY B 1 458 ? 125.802 161.605 115.622 1.00 39.54 445 GLY B O 1
ATOM 7150 N N . ASN B 1 459 ? 124.672 159.685 115.385 1.00 42.59 446 ASN B N 1
ATOM 7151 C CA . ASN B 1 459 ? 123.908 160.196 114.252 1.00 42.59 446 ASN B CA 1
ATOM 7152 C C . ASN B 1 459 ? 122.820 161.191 114.643 1.00 42.59 446 ASN B C 1
ATOM 7153 O O . ASN B 1 459 ? 122.059 161.614 113.771 1.00 42.59 446 ASN B O 1
ATOM 7158 N N . LYS B 1 460 ? 122.708 161.559 115.915 1.00 45.36 447 LYS B N 1
ATOM 7159 C CA . LYS B 1 460 ? 121.783 162.596 116.340 1.00 45.36 447 LYS B CA 1
ATOM 7160 C C . LYS B 1 460 ? 122.383 163.984 116.244 1.00 45.36 447 LYS B C 1
ATOM 7161 O O . LYS B 1 460 ? 121.639 164.968 116.251 1.00 45.36 447 LYS B O 1
ATOM 7167 N N . LEU B 1 461 ? 123.704 164.081 116.143 1.00 47.60 448 LEU B N 1
ATOM 7168 C CA . LEU B 1 461 ? 124.402 165.356 116.085 1.00 47.60 448 LEU B CA 1
ATOM 7169 C C . LEU B 1 461 ? 124.374 165.988 114.700 1.00 47.60 448 LEU B C 1
ATOM 7170 O O . LEU B 1 461 ? 124.852 167.115 114.543 1.00 47.60 448 LEU B O 1
ATOM 7175 N N . THR B 1 462 ? 123.821 165.305 113.703 1.00 51.27 449 THR B N 1
ATOM 7176 C CA . THR B 1 462 ? 123.754 165.809 112.334 1.00 51.27 449 THR B CA 1
ATOM 7177 C C . THR B 1 462 ? 122.646 166.852 112.120 1.00 51.27 449 THR B C 1
ATOM 7178 O O . THR B 1 462 ? 122.921 167.874 111.478 1.00 51.27 449 THR B O 1
ATOM 7182 N N . PRO B 1 463 ? 121.391 166.714 112.670 1.00 53.34 450 PRO B N 1
ATOM 7183 C CA . PRO B 1 463 ? 120.456 167.844 112.525 1.00 53.34 450 PRO B CA 1
ATOM 7184 C C . PRO B 1 463 ? 120.676 168.988 113.508 1.00 53.34 450 PRO B C 1
ATOM 7185 O O . PRO B 1 463 ? 119.782 169.815 113.703 1.00 53.34 450 PRO B O 1
ATOM 7189 N N . LEU B 1 464 ? 121.853 169.053 114.129 1.00 52.17 451 LEU B N 1
ATOM 7190 C CA . LEU B 1 464 ? 122.327 170.230 114.849 1.00 52.17 451 LEU B CA 1
ATOM 7191 C C . LEU B 1 464 ? 122.844 171.336 113.922 1.00 52.17 451 LEU B C 1
ATOM 7192 O O . LEU B 1 464 ? 123.395 172.321 114.416 1.00 52.17 451 LEU B O 1
ATOM 7197 N N . GLN B 1 465 ? 122.677 171.193 112.605 1.00 52.53 452 GLN B N 1
ATOM 7198 C CA . GLN B 1 465 ? 123.228 172.145 111.646 1.00 52.53 452 GLN B CA 1
ATOM 7199 C C . GLN B 1 465 ? 122.512 173.488 111.678 1.00 52.53 452 GLN B C 1
ATOM 7200 O O . GLN B 1 465 ? 123.132 174.519 111.400 1.00 52.53 452 GLN B O 1
ATOM 7206 N N . SER B 1 466 ? 121.226 173.507 112.014 1.00 54.62 453 SER B N 1
ATOM 7207 C CA . SER B 1 466 ? 120.416 174.717 111.876 1.00 54.62 453 SER B CA 1
ATOM 7208 C C . SER B 1 466 ? 120.448 175.569 113.139 1.00 54.62 453 SER B C 1
ATOM 7209 O O . SER B 1 466 ? 119.429 176.081 113.593 1.00 54.62 453 SER B O 1
ATOM 7212 N N . VAL B 1 467 ? 121.641 175.748 113.697 1.00 50.86 454 VAL B N 1
ATOM 7213 C CA . VAL B 1 467 ? 121.872 176.403 114.983 1.00 50.86 454 VAL B CA 1
ATOM 7214 C C . VAL B 1 467 ? 123.030 177.364 114.729 1.00 50.86 454 VAL B C 1
ATOM 7215 O O . VAL B 1 467 ? 123.904 177.039 113.912 1.00 50.86 454 VAL B O 1
ATOM 7219 N N . PRO B 1 468 ? 123.064 178.559 115.324 1.00 46.96 455 PRO B N 1
ATOM 7220 C CA . PRO B 1 468 ? 124.269 179.391 115.230 1.00 46.96 455 PRO B CA 1
ATOM 7221 C C . PRO B 1 468 ? 125.463 178.715 115.893 1.00 46.96 455 PRO B C 1
ATOM 7222 O O . PRO B 1 468 ? 125.321 177.907 116.811 1.00 46.96 455 PRO B O 1
ATOM 7226 N N . ALA B 1 469 ? 126.651 179.047 115.396 1.00 43.34 456 ALA B N 1
ATOM 7227 C CA . ALA B 1 469 ? 127.874 178.293 115.665 1.00 43.34 456 ALA B CA 1
ATOM 7228 C C . ALA B 1 469 ? 128.368 178.250 117.116 1.00 43.34 456 ALA B C 1
ATOM 7229 O O . ALA B 1 469 ? 128.840 177.183 117.525 1.00 43.34 456 ALA B O 1
ATOM 7231 N N . PRO B 1 470 ? 128.320 179.321 117.934 1.00 41.51 457 PRO B N 1
ATOM 7232 C CA . PRO B 1 470 ? 128.750 179.148 119.333 1.00 41.51 457 PRO B CA 1
ATOM 7233 C C . PRO B 1 470 ? 127.809 178.303 120.171 1.00 41.51 457 PRO B C 1
ATOM 7234 O O . PRO B 1 470 ? 128.238 177.780 121.204 1.00 41.51 457 PRO B O 1
ATOM 7238 N N . ALA B 1 471 ? 126.557 178.135 119.759 1.00 41.74 458 ALA B N 1
ATOM 7239 C CA . ALA B 1 471 ? 125.632 177.275 120.475 1.00 41.74 458 ALA B CA 1
ATOM 7240 C C . ALA B 1 471 ? 125.739 175.815 120.061 1.00 41.74 458 ALA B C 1
ATOM 7241 O O . ALA B 1 471 ? 125.392 174.938 120.866 1.00 41.74 458 ALA B O 1
ATOM 7243 N N . ILE B 1 472 ? 126.211 175.548 118.836 1.00 41.65 459 ILE B N 1
ATOM 7244 C CA . ILE B 1 472 ? 126.451 174.179 118.380 1.00 41.65 459 ILE B CA 1
ATOM 7245 C C . ILE B 1 472 ? 127.477 173.500 119.274 1.00 41.65 459 ILE B C 1
ATOM 7246 O O . ILE B 1 472 ? 127.276 172.369 119.729 1.00 41.65 459 ILE B O 1
ATOM 7251 N N . ALA B 1 473 ? 128.568 174.208 119.579 1.00 37.82 460 ALA B N 1
ATOM 7252 C CA . ALA B 1 473 ? 129.629 173.648 120.404 1.00 37.82 460 ALA B CA 1
ATOM 7253 C C . ALA B 1 473 ? 129.186 173.435 121.846 1.00 37.82 460 ALA B C 1
ATOM 7254 O O . ALA B 1 473 ? 129.583 172.445 122.464 1.00 37.82 460 ALA B O 1
ATOM 7256 N N . ILE B 1 474 ? 128.332 174.314 122.378 1.00 37.08 461 ILE B N 1
ATOM 7257 C CA . ILE B 1 474 ? 127.869 174.177 123.758 1.00 37.08 461 ILE B CA 1
ATOM 7258 C C . ILE B 1 474 ? 126.923 172.988 123.898 1.00 37.08 461 ILE B C 1
ATOM 7259 O O . ILE B 1 474 ? 127.073 172.164 124.814 1.00 37.08 461 ILE B O 1
ATOM 7264 N N . ILE B 1 475 ? 125.947 172.877 122.984 1.00 37.12 462 ILE B N 1
ATOM 7265 C CA . ILE B 1 475 ? 125.029 171.737 122.983 1.00 37.12 462 ILE B CA 1
ATOM 7266 C C . ILE B 1 475 ? 125.793 170.438 122.774 1.00 37.12 462 ILE B C 1
ATOM 7267 O O . ILE B 1 475 ? 125.545 169.435 123.458 1.00 37.12 462 ILE B O 1
ATOM 7272 N N . LEU B 1 476 ? 126.782 170.466 121.879 1.00 36.17 463 LEU B N 1
ATOM 7273 C CA . LEU B 1 476 ? 127.591 169.294 121.586 1.00 36.17 463 LEU B CA 1
ATOM 7274 C C . LEU B 1 476 ? 128.404 168.851 122.792 1.00 36.17 463 LEU B C 1
ATOM 7275 O O . LEU B 1 476 ? 128.485 167.654 123.079 1.00 36.17 463 LEU B O 1
ATOM 7280 N N . SER B 1 477 ? 128.986 169.800 123.527 1.00 34.98 464 SER B N 1
ATOM 7281 C CA . SER B 1 477 ? 129.784 169.452 124.697 1.00 34.98 464 SER B CA 1
ATOM 7282 C C . SER B 1 477 ? 128.920 168.895 125.822 1.00 34.98 464 SER B C 1
ATOM 7283 O O . SER B 1 477 ? 129.332 167.947 126.503 1.00 34.98 464 SER B O 1
ATOM 7286 N N . LEU B 1 478 ? 127.720 169.458 126.014 1.00 34.75 465 LEU B N 1
ATOM 7287 C CA . LEU B 1 478 ? 126.769 168.909 126.983 1.00 34.75 465 LEU B CA 1
ATOM 7288 C C . LEU B 1 478 ? 126.407 167.464 126.661 1.00 34.75 465 LEU B C 1
ATOM 7289 O O . LEU B 1 478 ? 126.472 166.584 127.534 1.00 34.75 465 LEU B O 1
ATOM 7294 N N . LEU B 1 479 ? 126.056 167.200 125.399 1.00 35.68 466 LEU B N 1
ATOM 7295 C CA . LEU B 1 479 ? 125.660 165.853 125.003 1.00 35.68 466 LEU B CA 1
ATOM 7296 C C . LEU B 1 479 ? 126.823 164.875 125.087 1.00 35.68 466 LEU B C 1
ATOM 7297 O O . LEU B 1 479 ? 126.637 163.733 125.504 1.00 35.68 466 LEU B O 1
ATOM 7302 N N . VAL B 1 480 ? 128.031 165.313 124.737 1.00 34.07 467 VAL B N 1
ATOM 7303 C CA . VAL B 1 480 ? 129.171 164.406 124.715 1.00 34.07 467 VAL B CA 1
ATOM 7304 C C . VAL B 1 480 ? 129.607 164.051 126.134 1.00 34.07 467 VAL B C 1
ATOM 7305 O O . VAL B 1 480 ? 129.931 162.890 126.419 1.00 34.07 467 VAL B O 1
ATOM 7309 N N . ALA B 1 481 ? 129.547 165.016 127.062 1.00 35.51 468 ALA B N 1
ATOM 7310 C CA . ALA B 1 481 ? 129.830 164.707 128.461 1.00 35.51 468 ALA B CA 1
ATOM 7311 C C . ALA B 1 481 ? 128.790 163.756 129.051 1.00 35.51 468 ALA B C 1
ATOM 7312 O O . ALA B 1 481 ? 129.147 162.786 129.737 1.00 35.51 468 ALA B O 1
ATOM 7314 N N . THR B 1 482 ? 127.508 163.982 128.741 1.00 36.75 469 THR B N 1
ATOM 7315 C CA . THR B 1 482 ? 126.455 163.099 129.237 1.00 36.75 469 THR B CA 1
ATOM 7316 C C . THR B 1 482 ? 126.559 161.686 128.657 1.00 36.75 469 THR B C 1
ATOM 7317 O O . THR B 1 482 ? 126.349 160.707 129.376 1.00 36.75 469 THR B O 1
ATOM 7321 N N . PHE B 1 483 ? 126.897 161.556 127.370 1.00 36.70 470 PHE B N 1
ATOM 7322 C CA . PHE B 1 483 ? 127.014 160.230 126.771 1.00 36.70 470 PHE B CA 1
ATOM 7323 C C . PHE B 1 483 ? 128.259 159.514 127.264 1.00 36.70 470 PHE B C 1
ATOM 7324 O O . PHE B 1 483 ? 128.269 158.285 127.355 1.00 36.70 470 PHE B O 1
ATOM 7332 N N . THR B 1 484 ? 129.313 160.263 127.583 1.00 37.69 471 THR B N 1
ATOM 7333 C CA . THR B 1 484 ? 130.515 159.666 128.141 1.00 37.69 471 THR B CA 1
ATOM 7334 C C . THR B 1 484 ? 130.284 159.176 129.560 1.00 37.69 471 THR B C 1
ATOM 7335 O O . THR B 1 484 ? 130.957 158.242 130.001 1.00 37.69 471 THR B O 1
ATOM 7339 N N . GLU B 1 485 ? 129.333 159.780 130.283 1.00 38.94 472 GLU B N 1
ATOM 7340 C CA . GLU B 1 485 ? 129.001 159.270 131.615 1.00 38.94 472 GLU B CA 1
ATOM 7341 C C . GLU B 1 485 ? 128.485 157.833 131.583 1.00 38.94 472 GLU B C 1
ATOM 7342 O O . GLU B 1 485 ? 128.747 157.071 132.515 1.00 38.94 472 GLU B O 1
ATOM 7348 N N . CYS B 1 486 ? 127.793 157.431 130.516 1.00 42.94 473 CYS B N 1
ATOM 7349 C CA . CYS B 1 486 ? 127.334 156.051 130.371 1.00 42.94 473 CYS B CA 1
ATOM 7350 C C . CYS B 1 486 ? 128.413 155.137 129.789 1.00 42.94 473 CYS B C 1
ATOM 7351 O O . CYS B 1 486 ? 128.770 154.125 130.396 1.00 42.94 473 CYS B O 1
ATOM 7354 N N . THR B 1 487 ? 128.934 155.482 128.619 1.00 40.88 474 THR B N 1
ATOM 7355 C CA . THR B 1 487 ? 129.818 154.616 127.851 1.00 40.88 474 THR B CA 1
ATOM 7356 C C . THR B 1 487 ? 131.282 154.921 128.184 1.00 40.88 474 THR B C 1
ATOM 7357 O O . THR B 1 487 ? 131.591 155.558 129.192 1.00 40.88 474 THR B O 1
ATOM 7361 N N . SER B 1 488 ? 132.199 154.464 127.334 1.00 43.66 475 SER B N 1
ATOM 7362 C CA . SER B 1 488 ? 133.628 154.760 127.429 1.00 43.66 475 SER B CA 1
ATOM 7363 C C . SER B 1 488 ? 133.945 156.164 126.919 1.00 43.66 475 SER B C 1
ATOM 7364 O O . SER B 1 488 ? 133.044 156.996 126.790 1.00 43.66 475 SER B O 1
ATOM 7367 N N . ASN B 1 489 ? 135.221 156.459 126.655 1.00 42.10 476 ASN B N 1
ATOM 7368 C CA . ASN B 1 489 ? 135.573 157.720 126.012 1.00 42.10 476 ASN B CA 1
ATOM 7369 C C . ASN B 1 489 ? 136.488 157.596 124.800 1.00 42.10 476 ASN B C 1
ATOM 7370 O O . ASN B 1 489 ? 136.532 158.537 124.001 1.00 42.10 476 ASN B O 1
ATOM 7375 N N . VAL B 1 490 ? 137.200 156.488 124.614 1.00 41.92 477 VAL B N 1
ATOM 7376 C CA . VAL B 1 490 ? 138.025 156.363 123.414 1.00 41.92 477 VAL B CA 1
ATOM 7377 C C . VAL B 1 490 ? 137.181 155.934 122.212 1.00 41.92 477 VAL B C 1
ATOM 7378 O O . VAL B 1 490 ? 137.370 156.433 121.092 1.00 41.92 477 VAL B O 1
ATOM 7382 N N . ALA B 1 491 ? 136.196 155.057 122.434 1.00 40.42 478 ALA B N 1
ATOM 7383 C CA . ALA B 1 491 ? 135.333 154.615 121.346 1.00 40.42 478 ALA B CA 1
ATOM 7384 C C . ALA B 1 491 ? 134.390 155.721 120.891 1.00 40.42 478 ALA B C 1
ATOM 7385 O O . ALA B 1 491 ? 134.094 155.826 119.694 1.00 40.42 478 ALA B O 1
ATOM 7387 N N . THR B 1 492 ? 133.946 156.575 121.817 1.00 39.47 479 THR B N 1
ATOM 7388 C CA . THR B 1 492 ? 133.111 157.710 121.440 1.00 39.47 479 THR B CA 1
ATOM 7389 C C . THR B 1 492 ? 133.885 158.716 120.603 1.00 39.47 479 THR B C 1
ATOM 7390 O O . THR B 1 492 ? 133.344 159.271 119.646 1.00 39.47 479 THR B O 1
ATOM 7394 N N . THR B 1 493 ? 135.149 158.959 120.945 1.00 38.64 480 THR B N 1
ATOM 7395 C CA . THR B 1 493 ? 135.967 159.866 120.152 1.00 38.64 480 THR B CA 1
ATOM 7396 C C . THR B 1 493 ? 136.282 159.274 118.784 1.00 38.64 480 THR B C 1
ATOM 7397 O O . THR B 1 493 ? 136.364 160.011 117.798 1.00 38.64 480 THR B O 1
ATOM 7401 N N . THR B 1 494 ? 136.438 157.950 118.704 1.00 37.87 481 THR B N 1
ATOM 7402 C CA . THR B 1 494 ? 136.598 157.288 117.412 1.00 37.87 481 THR B CA 1
ATOM 7403 C C . THR B 1 494 ? 135.355 157.442 116.543 1.00 37.87 481 THR B C 1
ATOM 7404 O O . THR B 1 494 ? 135.460 157.661 115.333 1.00 37.87 481 THR B O 1
ATOM 7408 N N . ILE B 1 495 ? 134.173 157.350 117.142 1.00 36.66 482 ILE B N 1
ATOM 7409 C CA . ILE B 1 495 ? 132.951 157.364 116.346 1.00 36.66 482 ILE B CA 1
ATOM 7410 C C . ILE B 1 495 ? 132.545 158.786 115.963 1.00 36.66 482 ILE B C 1
ATOM 7411 O O . ILE B 1 495 ? 132.203 159.049 114.807 1.00 36.66 482 ILE B O 1
ATOM 7416 N N . PHE B 1 496 ? 132.624 159.732 116.898 1.00 36.44 483 PHE B N 1
ATOM 7417 C CA . PHE B 1 496 ? 131.927 161.004 116.739 1.00 36.44 483 PHE B CA 1
ATOM 7418 C C . PHE B 1 496 ? 132.671 161.987 115.844 1.00 36.44 483 PHE B C 1
ATOM 7419 O O . PHE B 1 496 ? 132.042 162.865 115.251 1.00 36.44 483 PHE B O 1
ATOM 7427 N N . LEU B 1 497 ? 133.984 161.883 115.750 1.00 36.09 484 LEU B N 1
ATOM 7428 C CA . LEU B 1 497 ? 134.774 162.866 115.010 1.00 36.09 484 LEU B CA 1
ATOM 7429 C C . LEU B 1 497 ? 134.590 162.866 113.486 1.00 36.09 484 LEU B C 1
ATOM 7430 O O . LEU B 1 497 ? 134.585 163.962 112.914 1.00 36.09 484 LEU B O 1
ATOM 7435 N N . PRO B 1 498 ? 134.445 161.730 112.773 1.00 36.36 485 PRO B N 1
ATOM 7436 C CA . PRO B 1 498 ? 134.101 161.845 111.342 1.00 36.36 485 PRO B CA 1
ATOM 7437 C C . PRO B 1 498 ? 132.729 162.442 111.082 1.00 36.36 485 PRO B C 1
ATOM 7438 O O . PRO B 1 498 ? 132.569 163.185 110.102 1.00 36.36 485 PRO B O 1
ATOM 7442 N N . ILE B 1 499 ? 131.751 162.149 111.943 1.00 35.79 486 ILE B N 1
ATOM 7443 C CA . ILE B 1 499 ? 130.413 162.721 111.820 1.00 35.79 486 ILE B CA 1
ATOM 7444 C C . ILE B 1 499 ? 130.465 164.234 111.973 1.00 35.79 486 ILE B C 1
ATOM 7445 O O . ILE B 1 499 ? 129.877 164.981 111.180 1.00 35.79 486 ILE B O 1
ATOM 7450 N N . LEU B 1 500 ? 131.215 164.706 112.968 1.00 35.98 487 LEU B N 1
ATOM 7451 C CA . LEU B 1 500 ? 131.334 166.137 113.203 1.00 35.98 487 LEU B CA 1
ATOM 7452 C C . LEU B 1 500 ? 132.139 166.823 112.113 1.00 35.98 487 LEU B C 1
ATOM 7453 O O . LEU B 1 500 ? 131.828 167.959 111.752 1.00 35.98 487 LEU B O 1
ATOM 7458 N N . ALA B 1 501 ? 133.155 166.147 111.571 1.00 37.86 488 ALA B N 1
ATOM 7459 C CA . ALA B 1 501 ? 133.957 166.725 110.498 1.00 37.86 488 ALA B CA 1
ATOM 7460 C C . ALA B 1 501 ? 133.146 166.896 109.220 1.00 37.86 488 ALA B C 1
ATOM 7461 O O . ALA B 1 501 ? 133.238 167.938 108.561 1.00 37.86 488 ALA B O 1
ATOM 7463 N N . SER B 1 502 ? 132.313 165.908 108.879 1.00 40.80 489 SER B N 1
ATOM 7464 C CA . SER B 1 502 ? 131.427 166.059 107.726 1.00 40.80 489 SER B CA 1
ATOM 7465 C C . SER B 1 502 ? 130.360 167.120 107.966 1.00 40.80 489 SER B C 1
ATOM 7466 O O . SER B 1 502 ? 130.024 167.883 107.049 1.00 40.80 489 SER B O 1
ATOM 7469 N N . MET B 1 503 ? 129.829 167.192 109.191 1.00 43.43 490 MET B N 1
ATOM 7470 C CA . MET B 1 503 ? 128.819 168.194 109.517 1.00 43.43 490 MET B CA 1
ATOM 7471 C C . MET B 1 503 ? 129.381 169.606 109.422 1.00 43.43 490 MET B C 1
ATOM 7472 O O . MET B 1 503 ? 128.697 170.518 108.953 1.00 43.43 490 MET B O 1
ATOM 7477 N N . ALA B 1 504 ? 130.629 169.802 109.848 1.00 41.59 491 ALA B N 1
ATOM 7478 C CA . ALA B 1 504 ? 131.252 171.113 109.741 1.00 41.59 491 ALA B CA 1
ATOM 7479 C C . ALA B 1 504 ? 131.674 171.439 108.315 1.00 41.59 491 ALA B C 1
ATOM 7480 O O . ALA B 1 504 ? 131.719 172.614 107.946 1.00 41.59 491 ALA B O 1
ATOM 7482 N N . GLN B 1 505 ? 131.998 170.427 107.507 1.00 44.29 492 GLN B N 1
ATOM 7483 C CA . GLN B 1 505 ? 132.258 170.682 106.095 1.00 44.29 492 GLN B CA 1
ATOM 7484 C C . GLN B 1 505 ? 130.991 171.067 105.353 1.00 44.29 492 GLN B C 1
ATOM 7485 O O . GLN B 1 505 ? 131.061 171.756 104.333 1.00 44.29 492 GLN B O 1
ATOM 7491 N N . ALA B 1 506 ? 129.834 170.622 105.838 1.00 45.59 493 ALA B N 1
ATOM 7492 C CA . ALA B 1 506 ? 128.582 170.938 105.161 1.00 45.59 493 ALA B CA 1
ATOM 7493 C C . ALA B 1 506 ? 128.208 172.410 105.300 1.00 45.59 493 ALA B C 1
ATOM 7494 O O . ALA B 1 506 ? 127.732 173.019 104.338 1.00 45.59 493 ALA B O 1
ATOM 7496 N N . ILE B 1 507 ? 128.411 173.003 106.471 1.00 44.61 494 ILE B N 1
ATOM 7497 C CA . ILE B 1 507 ? 127.908 174.343 106.749 1.00 44.61 494 ILE B CA 1
ATOM 7498 C C . ILE B 1 507 ? 129.023 175.390 106.740 1.00 44.61 494 ILE B C 1
ATOM 7499 O O . ILE B 1 507 ? 128.874 176.437 107.368 1.00 44.61 494 ILE B O 1
ATOM 7504 N N . CYS B 1 508 ? 130.135 175.114 106.046 1.00 46.86 495 CYS B N 1
ATOM 7505 C CA . CYS B 1 508 ? 131.255 176.047 105.841 1.00 46.86 495 CYS B CA 1
ATOM 7506 C C . CYS B 1 508 ? 131.875 176.504 107.163 1.00 46.86 495 CYS B C 1
ATOM 7507 O O . CYS B 1 508 ? 132.264 177.659 107.329 1.00 46.86 495 CYS B O 1
ATOM 7510 N N . LEU B 1 509 ? 131.963 175.592 108.118 1.00 41.43 496 LEU B N 1
ATOM 7511 C CA . LEU B 1 509 ? 132.532 175.876 109.425 1.00 41.43 496 LEU B CA 1
ATOM 7512 C C . LEU B 1 509 ? 133.866 175.160 109.546 1.00 41.43 496 LEU B C 1
ATOM 7513 O O . LEU B 1 509 ? 134.036 174.060 109.018 1.00 41.43 496 LEU B O 1
ATOM 7518 N N . HIS B 1 510 ? 134.809 175.803 110.200 1.00 39.46 497 HIS B N 1
ATOM 7519 C CA . HIS B 1 510 ? 136.118 175.213 110.423 1.00 39.46 497 HIS B CA 1
ATOM 7520 C C . HIS B 1 510 ? 135.991 173.981 111.312 1.00 39.46 497 HIS B C 1
ATOM 7521 O O . HIS B 1 510 ? 135.355 174.053 112.363 1.00 39.46 497 HIS B O 1
ATOM 7528 N N . PRO B 1 511 ? 136.544 172.833 110.917 1.00 38.02 498 PRO B N 1
ATOM 7529 C CA . PRO B 1 511 ? 136.763 171.759 111.890 1.00 38.02 498 PRO B CA 1
ATOM 7530 C C . PRO B 1 511 ? 137.763 172.217 112.940 1.00 38.02 498 PRO B C 1
ATOM 7531 O O . PRO B 1 511 ? 138.496 173.175 112.733 1.00 38.02 498 PRO B O 1
ATOM 7535 N N . LEU B 1 512 ? 137.754 171.537 114.088 1.00 35.41 499 LEU B N 1
ATOM 7536 C CA . LEU B 1 512 ? 138.368 171.910 115.374 1.00 35.41 499 LEU B CA 1
ATOM 7537 C C . LEU B 1 512 ? 137.596 173.032 116.056 1.00 35.41 499 LEU B C 1
ATOM 7538 O O . LEU B 1 512 ? 137.909 173.379 117.194 1.00 35.41 499 LEU B O 1
ATOM 7543 N N . TYR B 1 513 ? 136.593 173.610 115.403 1.00 35.00 500 TYR B N 1
ATOM 7544 C CA . TYR B 1 513 ? 135.620 174.368 116.165 1.00 35.00 500 TYR B CA 1
ATOM 7545 C C . TYR B 1 513 ? 134.589 173.439 116.779 1.00 35.00 500 TYR B C 1
ATOM 7546 O O . TYR B 1 513 ? 134.023 173.753 117.827 1.00 35.00 500 TYR B O 1
ATOM 7555 N N . VAL B 1 514 ? 134.345 172.294 116.154 1.00 32.89 501 VAL B N 1
ATOM 7556 C CA . VAL B 1 514 ? 133.501 171.265 116.737 1.00 32.89 501 VAL B CA 1
ATOM 7557 C C . VAL B 1 514 ? 134.288 170.040 117.191 1.00 32.89 501 VAL B C 1
ATOM 7558 O O . VAL B 1 514 ? 133.798 169.305 118.057 1.00 32.89 501 VAL B O 1
ATOM 7562 N N . MET B 1 515 ? 135.486 169.806 116.659 1.00 33.32 502 MET B N 1
ATOM 7563 C CA . MET B 1 515 ? 136.230 168.604 117.016 1.00 33.32 502 MET B CA 1
ATOM 7564 C C . MET B 1 515 ? 136.994 168.776 118.322 1.00 33.32 502 MET B C 1
ATOM 7565 O O . MET B 1 515 ? 137.096 167.829 119.110 1.00 33.32 502 MET B O 1
ATOM 7570 N N . LEU B 1 516 ? 137.532 169.966 118.572 1.00 31.23 503 LEU B N 1
ATOM 7571 C CA . LEU B 1 516 ? 138.201 170.271 119.834 1.00 31.23 503 LEU B CA 1
ATOM 7572 C C . LEU B 1 516 ? 137.269 170.255 121.052 1.00 31.23 503 LEU B C 1
ATOM 7573 O O . LEU B 1 516 ? 137.673 169.689 122.074 1.00 31.23 503 LEU B O 1
ATOM 7578 N N . PRO B 1 517 ? 136.052 170.839 121.033 1.00 31.74 504 PRO B N 1
ATOM 7579 C CA . PRO B 1 517 ? 135.176 170.652 122.198 1.00 31.74 504 PRO B CA 1
ATOM 7580 C C . PRO B 1 517 ? 134.703 169.225 122.391 1.00 31.74 504 PRO B C 1
ATOM 7581 O O . PRO B 1 517 ? 134.449 168.831 123.533 1.00 31.74 504 PRO B O 1
ATOM 7585 N N . CYS B 1 518 ? 134.576 168.440 121.321 1.00 33.24 505 CYS B N 1
ATOM 7586 C CA . CYS B 1 518 ? 134.203 167.041 121.485 1.00 33.24 505 CYS B CA 1
ATOM 7587 C C . CYS B 1 518 ? 135.340 166.244 122.104 1.00 33.24 505 CYS B C 1
ATOM 7588 O O . CYS B 1 518 ? 135.103 165.345 122.916 1.00 33.24 505 CYS B O 1
ATOM 7591 N N . THR B 1 519 ? 136.581 166.566 121.736 1.00 31.91 506 THR B N 1
ATOM 7592 C CA . THR B 1 519 ? 137.731 165.901 122.334 1.00 31.91 506 THR B CA 1
ATOM 7593 C C . THR B 1 519 ? 137.895 166.286 123.799 1.00 31.91 506 THR B C 1
ATOM 7594 O O . THR B 1 519 ? 138.144 165.424 124.646 1.00 31.91 506 THR B O 1
ATOM 7598 N N . LEU B 1 520 ? 137.731 167.569 124.123 1.00 29.83 507 LEU B N 1
ATOM 7599 C CA . LEU B 1 520 ? 137.892 167.999 125.508 1.00 29.83 507 LEU B CA 1
ATOM 7600 C C . LEU B 1 520 ? 136.730 167.564 126.392 1.00 29.83 507 LEU B C 1
ATOM 7601 O O . LEU B 1 520 ? 136.913 167.389 127.596 1.00 29.83 507 LEU B O 1
ATOM 7606 N N . ALA B 1 521 ? 135.539 167.373 125.827 1.00 31.95 508 ALA B N 1
ATOM 7607 C CA . ALA B 1 521 ? 134.385 167.047 126.649 1.00 31.95 508 ALA B CA 1
ATOM 7608 C C . ALA B 1 521 ? 134.323 165.580 127.058 1.00 31.95 508 ALA B C 1
ATOM 7609 O O . ALA B 1 521 ? 133.671 165.270 128.057 1.00 31.95 508 ALA B O 1
ATOM 7611 N N . THR B 1 522 ? 134.983 164.673 126.332 1.00 34.17 509 THR B N 1
ATOM 7612 C CA . THR B 1 522 ? 135.005 163.276 126.755 1.00 34.17 509 THR B CA 1
ATOM 7613 C C . THR B 1 522 ? 135.852 163.057 127.997 1.00 34.17 509 THR B C 1
ATOM 7614 O O . THR B 1 522 ? 135.699 162.030 128.659 1.00 34.17 509 THR B O 1
ATOM 7618 N N . SER B 1 523 ? 136.737 163.988 128.325 1.00 32.62 510 SER B N 1
ATOM 7619 C CA . SER B 1 523 ? 137.566 163.836 129.506 1.00 32.62 510 SER B CA 1
ATOM 7620 C C . SER B 1 523 ? 136.895 164.357 130.760 1.00 32.62 510 SER B C 1
ATOM 7621 O O . SER B 1 523 ? 137.213 163.894 131.855 1.00 32.62 510 SER B O 1
ATOM 7624 N N . LEU B 1 524 ? 135.975 165.307 130.633 1.00 33.44 511 LEU B N 1
ATOM 7625 C CA . LEU B 1 524 ? 135.371 165.957 131.788 1.00 33.44 511 LEU B CA 1
ATOM 7626 C C . LEU B 1 524 ? 133.982 165.378 132.024 1.00 33.44 511 LEU B C 1
ATOM 7627 O O . LEU B 1 524 ? 132.968 165.957 131.652 1.00 33.44 511 LEU B O 1
ATOM 7632 N N . ALA B 1 525 ? 133.948 164.220 132.674 1.00 32.96 512 ALA B N 1
ATOM 7633 C CA . ALA B 1 525 ? 132.700 163.586 133.080 1.00 32.96 512 ALA B CA 1
ATOM 7634 C C . ALA B 1 525 ? 132.866 163.105 134.513 1.00 32.96 512 ALA B C 1
ATOM 7635 O O . ALA B 1 525 ? 133.792 162.346 134.805 1.00 32.96 512 ALA B O 1
ATOM 7637 N N . PHE B 1 526 ? 131.971 163.544 135.402 1.00 31.83 513 PHE B N 1
ATOM 7638 C CA . PHE B 1 526 ? 132.235 163.504 136.836 1.00 31.83 513 PHE B CA 1
ATOM 7639 C C . PHE B 1 526 ? 131.103 162.901 137.666 1.00 31.83 513 PHE B C 1
ATOM 7640 O O . PHE B 1 526 ? 131.091 163.087 138.881 1.00 31.83 513 PHE B O 1
ATOM 7648 N N . MET B 1 527 ? 130.153 162.186 137.075 1.00 36.35 514 MET B N 1
ATOM 7649 C CA . MET B 1 527 ? 128.962 161.819 137.834 1.00 36.35 514 MET B CA 1
ATOM 7650 C C . MET B 1 527 ? 128.854 160.354 138.226 1.00 36.35 514 MET B C 1
ATOM 7651 O O . MET B 1 527 ? 128.181 160.052 139.210 1.00 36.35 514 MET B O 1
ATOM 7656 N N . LEU B 1 528 ? 129.472 159.439 137.497 1.00 34.12 515 LEU B N 1
ATOM 7657 C CA . LEU B 1 528 ? 129.222 158.030 137.732 1.00 34.12 515 LEU B CA 1
ATOM 7658 C C . LEU B 1 528 ? 130.536 157.269 137.758 1.00 34.12 515 LEU B C 1
ATOM 7659 O O . LEU B 1 528 ? 131.504 157.689 137.122 1.00 34.12 515 LEU B O 1
ATOM 7664 N N . PRO B 1 529 ? 130.608 156.153 138.491 1.00 33.14 516 PRO B N 1
ATOM 7665 C CA . PRO B 1 529 ? 131.868 155.396 138.542 1.00 33.14 516 PRO B CA 1
ATOM 7666 C C . PRO B 1 529 ? 132.192 154.638 137.265 1.00 33.14 516 PRO B C 1
ATOM 7667 O O . PRO B 1 529 ? 133.315 154.150 137.135 1.00 33.14 516 PRO B O 1
ATOM 7671 N N . VAL B 1 530 ? 131.259 154.529 136.322 1.00 33.56 517 VAL B N 1
ATOM 7672 C CA . VAL B 1 530 ? 131.505 153.751 135.114 1.00 33.56 517 VAL B CA 1
ATOM 7673 C C . VAL B 1 530 ? 132.431 154.497 134.153 1.00 33.56 517 VAL B C 1
ATOM 7674 O O . VAL B 1 530 ? 133.346 153.904 133.572 1.00 33.56 517 VAL B O 1
ATOM 7678 N N . ALA B 1 531 ? 132.250 155.799 133.998 1.00 33.64 518 ALA B N 1
ATOM 7679 C CA . ALA B 1 531 ? 133.198 156.569 133.211 1.00 33.64 518 ALA B CA 1
ATOM 7680 C C . ALA B 1 531 ? 134.459 156.796 134.020 1.00 33.64 518 ALA B C 1
ATOM 7681 O O . ALA B 1 531 ? 134.387 157.015 135.226 1.00 33.64 518 ALA B O 1
ATOM 7683 N N . THR B 1 532 ? 135.623 156.759 133.333 1.00 30.79 519 THR B N 1
ATOM 7684 C CA . THR B 1 532 ? 136.980 157.122 133.778 1.00 30.79 519 THR B CA 1
ATOM 7685 C C . THR B 1 532 ? 137.416 156.450 135.089 1.00 30.79 519 THR B C 1
ATOM 7686 O O . THR B 1 532 ? 136.946 156.823 136.167 1.00 30.79 519 THR B O 1
ATOM 7690 N N . PRO B 1 533 ? 138.189 155.359 134.991 1.00 26.70 520 PRO B N 1
ATOM 7691 C CA . PRO B 1 533 ? 138.600 154.511 136.171 1.00 26.70 520 PRO B CA 1
ATOM 7692 C C . PRO B 1 533 ? 138.963 155.233 137.469 1.00 26.70 520 PRO B C 1
ATOM 7693 O O . PRO B 1 533 ? 138.683 154.656 138.530 1.00 26.70 520 PRO B O 1
ATOM 7697 N N . PRO B 1 534 ? 139.554 156.468 137.469 1.00 26.59 521 PRO B N 1
ATOM 7698 C CA . PRO B 1 534 ? 139.610 157.237 138.735 1.00 26.59 521 PRO B CA 1
ATOM 7699 C C . PRO B 1 534 ? 138.292 157.396 139.484 1.00 26.59 521 PRO B C 1
ATOM 7700 O O . PRO B 1 534 ? 138.282 157.301 140.715 1.00 26.59 521 PRO B O 1
ATOM 7704 N N . ASN B 1 535 ? 137.175 157.552 138.767 1.00 28.63 522 ASN B N 1
ATOM 7705 C CA . ASN B 1 535 ? 135.862 157.668 139.391 1.00 28.63 522 ASN B CA 1
ATOM 7706 C C . ASN B 1 535 ? 135.427 156.403 140.120 1.00 28.63 522 ASN B C 1
ATOM 7707 O O . ASN B 1 535 ? 134.484 156.464 140.912 1.00 28.63 522 ASN B O 1
ATOM 7712 N N . ALA B 1 536 ? 136.059 155.262 139.861 1.00 24.94 523 ALA B N 1
ATOM 7713 C CA . ALA B 1 536 ? 135.787 154.093 140.679 1.00 24.94 523 ALA B CA 1
ATOM 7714 C C . ALA B 1 536 ? 136.769 153.952 141.827 1.00 24.94 523 ALA B C 1
ATOM 7715 O O . ALA B 1 536 ? 136.389 153.467 142.901 1.00 24.94 523 ALA B O 1
ATOM 7717 N N . ILE B 1 537 ? 137.998 154.446 141.650 1.00 24.40 524 ILE B N 1
ATOM 7718 C CA . ILE B 1 537 ? 139.084 154.126 142.571 1.00 24.40 524 ILE B CA 1
ATOM 7719 C C . ILE B 1 537 ? 138.881 154.812 143.922 1.00 24.40 524 ILE B C 1
ATOM 7720 O O . ILE B 1 537 ? 139.273 154.274 144.962 1.00 24.40 524 ILE B O 1
ATOM 7725 N N . VAL B 1 538 ? 138.149 155.926 143.952 1.00 26.38 525 VAL B N 1
ATOM 7726 C CA . VAL B 1 538 ? 137.841 156.580 145.219 1.00 26.38 525 VAL B CA 1
ATOM 7727 C C . VAL B 1 538 ? 136.845 155.850 146.095 1.00 26.38 525 VAL B C 1
ATOM 7728 O O . VAL B 1 538 ? 136.637 156.276 147.232 1.00 26.38 525 VAL B O 1
ATOM 7732 N N . PHE B 1 539 ? 136.217 154.776 145.630 1.00 26.10 526 PHE B N 1
ATOM 7733 C CA . PHE B 1 539 ? 135.343 154.036 146.523 1.00 26.10 526 PHE B CA 1
ATOM 7734 C C . PHE B 1 539 ? 136.068 152.916 147.259 1.00 26.10 526 PHE B C 1
ATOM 7735 O O . PHE B 1 539 ? 135.414 152.025 147.802 1.00 26.10 526 PHE B O 1
ATOM 7743 N N . SER B 1 540 ? 137.401 152.968 147.324 1.00 26.42 527 SER B N 1
ATOM 7744 C CA . SER B 1 540 ? 138.174 151.863 147.883 1.00 26.42 527 SER B CA 1
ATOM 7745 C C . SER B 1 540 ? 138.042 151.773 149.398 1.00 26.42 527 SER B C 1
ATOM 7746 O O . SER B 1 540 ? 137.927 150.674 149.949 1.00 26.42 527 SER B O 1
ATOM 7749 N N . PHE B 1 541 ? 138.060 152.900 150.086 1.00 31.47 528 PHE B N 1
ATOM 7750 C CA . PHE B 1 541 ? 138.058 152.885 151.538 1.00 31.47 528 PHE B CA 1
ATOM 7751 C C . PHE B 1 541 ? 136.667 153.000 152.130 1.00 31.47 528 PHE B C 1
ATOM 7752 O O . PHE B 1 541 ? 136.542 153.115 153.350 1.00 31.47 528 PHE B O 1
ATOM 7760 N N . GLY B 1 542 ? 135.631 152.968 151.298 1.00 36.78 529 GLY B N 1
ATOM 7761 C CA . GLY B 1 542 ? 134.271 152.783 151.756 1.00 36.78 529 GLY B CA 1
ATOM 7762 C C . GLY B 1 542 ? 133.681 153.896 152.585 1.00 36.78 529 GLY B C 1
ATOM 7763 O O . GLY B 1 542 ? 132.741 153.652 153.341 1.00 36.78 529 GLY B O 1
ATOM 7764 N N . ASP B 1 543 ? 134.204 155.115 152.479 1.00 39.96 530 ASP B N 1
ATOM 7765 C CA . ASP B 1 543 ? 133.675 156.235 153.247 1.00 39.96 530 ASP B CA 1
ATOM 7766 C C . ASP B 1 543 ? 133.112 157.330 152.350 1.00 39.96 530 ASP B C 1
ATOM 7767 O O . ASP B 1 543 ? 133.339 158.514 152.606 1.00 39.96 530 ASP B O 1
ATOM 7772 N N . LEU B 1 544 ? 132.384 156.953 151.303 1.00 34.18 531 LEU B N 1
ATOM 7773 C CA . LEU B 1 544 ? 131.847 157.875 150.317 1.00 34.18 531 LEU B CA 1
ATOM 7774 C C . LEU B 1 544 ? 130.739 157.173 149.554 1.00 34.18 531 LEU B C 1
ATOM 7775 O O . LEU B 1 544 ? 130.883 156.013 149.171 1.00 34.18 531 LEU B O 1
ATOM 7780 N N . LYS B 1 545 ? 129.636 157.869 149.336 1.00 32.28 532 LYS B N 1
ATOM 7781 C CA . LYS B 1 545 ? 128.520 157.318 148.587 1.00 32.28 532 LYS B CA 1
ATOM 7782 C C . LYS B 1 545 ? 128.525 157.836 147.155 1.00 32.28 532 LYS B C 1
ATOM 7783 O O . LYS B 1 545 ? 129.134 158.859 146.845 1.00 32.28 532 LYS B O 1
ATOM 7789 N N . VAL B 1 546 ? 127.842 157.097 146.280 1.00 30.38 533 VAL B N 1
ATOM 7790 C CA . VAL B 1 546 ? 127.732 157.475 144.872 1.00 30.38 533 VAL B CA 1
ATOM 7791 C C . VAL B 1 546 ? 126.901 158.743 144.717 1.00 30.38 533 VAL B C 1
ATOM 7792 O O . VAL B 1 546 ? 127.148 159.549 143.810 1.00 30.38 533 VAL B O 1
ATOM 7796 N N . LEU B 1 547 ? 125.948 158.969 145.624 1.00 32.13 534 LEU B N 1
ATOM 7797 C CA . LEU B 1 547 ? 125.127 160.171 145.566 1.00 32.13 534 LEU B CA 1
ATOM 7798 C C . LEU B 1 547 ? 125.936 161.432 145.838 1.00 32.13 534 LEU B C 1
ATOM 7799 O O . LEU B 1 547 ? 125.636 162.479 145.261 1.00 32.13 534 LEU B O 1
ATOM 7804 N N . ASP B 1 548 ? 126.977 161.342 146.673 1.00 34.42 535 ASP B N 1
ATOM 7805 C CA . ASP B 1 548 ? 127.899 162.459 146.867 1.00 34.42 535 ASP B CA 1
ATOM 7806 C C . ASP B 1 548 ? 128.625 162.811 145.578 1.00 34.42 535 ASP B C 1
ATOM 7807 O O . ASP B 1 548 ? 128.751 163.992 145.228 1.00 34.42 535 ASP B O 1
ATOM 7812 N N . MET B 1 549 ? 129.101 161.791 144.861 1.00 32.32 536 MET B N 1
ATOM 7813 C CA . MET B 1 549 ? 129.797 162.001 143.600 1.00 32.32 536 MET B CA 1
ATOM 7814 C C . MET B 1 549 ? 128.871 162.591 142.546 1.00 32.32 536 MET B C 1
ATOM 7815 O O . MET B 1 549 ? 129.266 163.506 141.822 1.00 32.32 536 MET B O 1
ATOM 7820 N N . ALA B 1 550 ? 127.629 162.114 142.472 1.00 32.73 537 ALA B N 1
ATOM 7821 C CA . ALA B 1 550 ? 126.696 162.647 141.484 1.00 32.73 537 ALA B CA 1
ATOM 7822 C C . ALA B 1 550 ? 126.298 164.082 141.810 1.00 32.73 537 ALA B C 1
ATOM 7823 O O . ALA B 1 550 ? 126.234 164.933 140.911 1.00 32.73 537 ALA B O 1
ATOM 7825 N N . ARG B 1 551 ? 126.091 164.375 143.095 1.00 34.90 538 ARG B N 1
ATOM 7826 C CA . ARG B 1 551 ? 125.710 165.712 143.526 1.00 34.90 538 ARG B CA 1
ATOM 7827 C C . ARG B 1 551 ? 126.826 166.717 143.283 1.00 34.90 538 ARG B C 1
ATOM 7828 O O . ARG B 1 551 ? 126.564 167.861 142.902 1.00 34.90 538 ARG B O 1
ATOM 7836 N N . ALA B 1 552 ? 128.078 166.303 143.464 1.00 31.70 539 ALA B N 1
ATOM 7837 C CA . ALA B 1 552 ? 129.185 167.199 143.161 1.00 31.70 539 ALA B CA 1
ATOM 7838 C C . ALA B 1 552 ? 129.486 167.285 141.670 1.00 31.70 539 ALA B C 1
ATOM 7839 O O . ALA B 1 552 ? 129.897 168.343 141.194 1.00 31.70 539 ALA B O 1
ATOM 7841 N N . GLY B 1 553 ? 129.282 166.209 140.917 1.00 32.29 540 GLY B N 1
ATOM 7842 C CA . GLY B 1 553 ? 129.720 166.153 139.541 1.00 32.29 540 GLY B CA 1
ATOM 7843 C C . GLY B 1 553 ? 128.761 166.737 138.536 1.00 32.29 540 GLY B C 1
ATOM 7844 O O . GLY B 1 553 ? 129.183 167.113 137.435 1.00 32.29 540 GLY B O 1
ATOM 7845 N N . PHE B 1 554 ? 127.480 166.833 138.912 1.00 34.47 541 PHE B N 1
ATOM 7846 C CA . PHE B 1 554 ? 126.480 167.397 138.010 1.00 34.47 541 PHE B CA 1
ATOM 7847 C C . PHE B 1 554 ? 126.774 168.854 137.673 1.00 34.47 541 PHE B C 1
ATOM 7848 O O . PHE B 1 554 ? 126.668 169.261 136.511 1.00 34.47 541 PHE B O 1
ATOM 7856 N N . LEU B 1 555 ? 127.154 169.649 138.665 1.00 31.56 542 LEU B N 1
ATOM 7857 C CA . LEU B 1 555 ? 127.482 171.040 138.394 1.00 31.56 542 LEU B CA 1
ATOM 7858 C C . LEU B 1 555 ? 128.852 171.188 137.751 1.00 31.56 542 LEU B C 1
ATOM 7859 O O . LEU B 1 555 ? 129.062 172.106 136.949 1.00 31.56 542 LEU B O 1
ATOM 7864 N N . LEU B 1 556 ? 129.782 170.293 138.075 1.00 30.74 543 LEU B N 1
ATOM 7865 C CA . LEU B 1 556 ? 131.130 170.396 137.535 1.00 30.74 543 LEU B CA 1
ATOM 7866 C C . LEU B 1 556 ? 131.171 170.082 136.047 1.00 30.74 543 LEU B C 1
ATOM 7867 O O . LEU B 1 556 ? 132.017 170.631 135.333 1.00 30.74 543 LEU B O 1
ATOM 7872 N N . ASN B 1 557 ? 130.248 169.241 135.561 1.00 32.28 544 ASN B N 1
ATOM 7873 C CA . ASN B 1 557 ? 130.097 169.048 134.118 1.00 32.28 544 ASN B CA 1
ATOM 7874 C C . ASN B 1 557 ? 129.716 170.345 133.404 1.00 32.28 544 ASN B C 1
ATOM 7875 O O . ASN B 1 557 ? 130.290 170.679 132.359 1.00 32.28 544 ASN B O 1
ATOM 7880 N N . ILE B 1 558 ? 128.767 171.096 133.966 1.00 31.31 545 ILE B N 1
ATOM 7881 C CA . ILE B 1 558 ? 128.309 172.347 133.362 1.00 31.31 545 ILE B CA 1
ATOM 7882 C C . ILE B 1 558 ? 129.403 173.408 133.416 1.00 31.31 545 ILE B C 1
ATOM 7883 O O . ILE B 1 558 ? 129.588 174.182 132.464 1.00 31.31 545 ILE B O 1
ATOM 7888 N N . ILE B 1 559 ? 130.163 173.435 134.513 1.00 29.41 546 ILE B N 1
ATOM 7889 C CA . ILE B 1 559 ? 131.287 174.360 134.634 1.00 29.41 546 ILE B CA 1
ATOM 7890 C C . ILE B 1 559 ? 132.359 174.043 133.599 1.00 29.41 546 ILE B C 1
ATOM 7891 O O . ILE B 1 559 ? 132.909 174.950 132.960 1.00 29.41 546 ILE B O 1
ATOM 7896 N N . GLY B 1 560 ? 132.637 172.753 133.380 1.00 29.63 547 GLY B N 1
ATOM 7897 C CA . GLY B 1 560 ? 133.590 172.370 132.350 1.00 29.63 547 GLY B CA 1
ATOM 7898 C C . GLY B 1 560 ? 133.139 172.738 130.949 1.00 29.63 547 GLY B C 1
ATOM 7899 O O . GLY B 1 560 ? 133.950 173.157 130.123 1.00 29.63 547 GLY B O 1
ATOM 7900 N N . VAL B 1 561 ? 131.834 172.622 130.681 1.00 30.05 548 VAL B N 1
ATOM 7901 C CA . VAL B 1 561 ? 131.282 173.019 129.384 1.00 30.05 548 VAL B CA 1
ATOM 7902 C C . VAL B 1 561 ? 131.467 174.519 129.153 1.00 30.05 548 VAL B C 1
ATOM 7903 O O . VAL B 1 561 ? 131.904 174.950 128.074 1.00 30.05 548 VAL B O 1
ATOM 7907 N N . LEU B 1 562 ? 131.203 175.328 130.182 1.00 30.15 549 LEU B N 1
ATOM 7908 C CA . LEU B 1 562 ? 131.346 176.777 130.040 1.00 30.15 549 LEU B CA 1
ATOM 7909 C C . LEU B 1 562 ? 132.806 177.202 129.896 1.00 30.15 549 LEU B C 1
ATOM 7910 O O . LEU B 1 562 ? 133.112 178.137 129.145 1.00 30.15 549 LEU B O 1
ATOM 7915 N N . VAL B 1 563 ? 133.723 176.513 130.578 1.00 28.87 550 VAL B N 1
ATOM 7916 C CA . VAL B 1 563 ? 135.145 176.838 130.459 1.00 28.87 550 VAL B CA 1
ATOM 7917 C C . VAL B 1 563 ? 135.678 176.460 129.076 1.00 28.87 550 VAL B C 1
ATOM 7918 O O . VAL B 1 563 ? 136.488 177.191 128.486 1.00 28.87 550 VAL B O 1
ATOM 7922 N N . ILE B 1 564 ? 135.199 175.341 128.518 1.00 29.98 551 ILE B N 1
ATOM 7923 C CA . ILE B 1 564 ? 135.546 174.959 127.148 1.00 29.98 551 ILE B CA 1
ATOM 7924 C C . ILE B 1 564 ? 135.044 176.001 126.149 1.00 29.98 551 ILE B C 1
ATOM 7925 O O . ILE B 1 564 ? 135.756 176.365 125.203 1.00 29.98 551 ILE B O 1
ATOM 7930 N N . ALA B 1 565 ? 133.830 176.521 126.366 1.00 30.17 552 ALA B N 1
ATOM 7931 C CA . ALA B 1 565 ? 133.290 177.564 125.490 1.00 30.17 552 ALA B CA 1
ATOM 7932 C C . ALA B 1 565 ? 134.099 178.857 125.564 1.00 30.17 552 ALA B C 1
ATOM 7933 O O . ALA B 1 565 ? 134.324 179.513 124.537 1.00 30.17 552 ALA B O 1
ATOM 7935 N N . LEU B 1 566 ? 134.551 179.231 126.765 1.00 30.96 553 LEU B N 1
ATOM 7936 C CA . LEU B 1 566 ? 135.400 180.412 126.905 1.00 30.96 553 LEU B CA 1
ATOM 7937 C C . LEU B 1 566 ? 136.734 180.223 126.197 1.00 30.96 553 LEU B C 1
ATOM 7938 O O . LEU B 1 566 ? 137.221 181.138 125.524 1.00 30.96 553 LEU B O 1
ATOM 7943 N N . ALA B 1 567 ? 137.322 179.032 126.302 1.00 31.05 554 ALA B N 1
ATOM 7944 C CA . ALA B 1 567 ? 138.597 178.775 125.645 1.00 31.05 554 ALA B CA 1
ATOM 7945 C C . ALA B 1 567 ? 138.482 178.647 124.134 1.00 31.05 554 ALA B C 1
ATOM 7946 O O . ALA B 1 567 ? 139.473 178.855 123.435 1.00 31.05 554 ALA B O 1
ATOM 7948 N N . ILE B 1 568 ? 137.328 178.255 123.604 1.00 31.82 555 ILE B N 1
ATOM 7949 C CA . ILE B 1 568 ? 137.225 178.143 122.155 1.00 31.82 555 ILE B CA 1
ATOM 7950 C C . ILE B 1 568 ? 136.745 179.439 121.509 1.00 31.82 555 ILE B C 1
ATOM 7951 O O . ILE B 1 568 ? 136.958 179.634 120.306 1.00 31.82 555 ILE B O 1
ATOM 7956 N N . ASN B 1 569 ? 136.140 180.348 122.271 1.00 33.04 556 ASN B N 1
ATOM 7957 C CA . ASN B 1 569 ? 135.772 181.650 121.737 1.00 33.04 556 ASN B CA 1
ATOM 7958 C C . ASN B 1 569 ? 136.742 182.757 122.128 1.00 33.04 556 ASN B C 1
ATOM 7959 O O . ASN B 1 569 ? 136.477 183.921 121.829 1.00 33.04 556 ASN B O 1
ATOM 7964 N N . SER B 1 570 ? 137.848 182.424 122.786 1.00 34.69 557 SER B N 1
ATOM 7965 C CA . SER B 1 570 ? 138.888 183.373 123.164 1.00 34.69 557 SER B CA 1
ATOM 7966 C C . SER B 1 570 ? 140.183 182.592 123.251 1.00 34.69 557 SER B C 1
ATOM 7967 O O . SER B 1 570 ? 140.191 181.513 123.836 1.00 34.69 557 SER B O 1
ATOM 7970 N N . TRP B 1 571 ? 141.234 183.095 122.615 1.00 32.03 558 TRP B N 1
ATOM 7971 C CA . TRP B 1 571 ? 142.587 182.542 122.496 1.00 32.03 558 TRP B CA 1
ATOM 7972 C C . TRP B 1 571 ? 142.647 181.197 121.779 1.00 32.03 558 TRP B C 1
ATOM 7973 O O . TRP B 1 571 ? 143.727 180.625 121.667 1.00 32.03 558 TRP B O 1
ATOM 7984 N N . GLY B 1 572 ? 141.538 180.670 121.285 1.00 32.44 559 GLY B N 1
ATOM 7985 C CA . GLY B 1 572 ? 141.596 179.480 120.468 1.00 32.44 559 GLY B CA 1
ATOM 7986 C C . GLY B 1 572 ? 141.407 179.878 119.029 1.00 32.44 559 GLY B C 1
ATOM 7987 O O . GLY B 1 572 ? 141.886 179.217 118.108 1.00 32.44 559 GLY B O 1
ATOM 7988 N N . ILE B 1 573 ? 140.704 180.985 118.844 1.00 34.32 560 ILE B N 1
ATOM 7989 C CA . ILE B 1 573 ? 140.462 181.590 117.540 1.00 34.32 560 ILE B CA 1
ATOM 7990 C C . ILE B 1 573 ? 141.756 182.135 116.931 1.00 34.32 560 ILE B C 1
ATOM 7991 O O . ILE B 1 573 ? 141.983 181.876 115.744 1.00 34.32 560 ILE B O 1
ATOM 7996 N N . PRO B 1 574 ? 142.668 182.874 117.658 1.00 34.01 561 PRO B N 1
ATOM 7997 C CA . PRO B 1 574 ? 143.935 183.240 117.010 1.00 34.01 561 PRO B CA 1
ATOM 7998 C C . PRO B 1 574 ? 144.867 182.082 116.694 1.00 34.01 561 PRO B C 1
ATOM 7999 O O . PRO B 1 574 ? 145.382 182.011 115.578 1.00 34.01 561 PRO B O 1
ATOM 8003 N N . LEU B 1 575 ? 145.102 181.169 117.630 1.00 33.37 562 LEU B N 1
ATOM 8004 C CA . LEU B 1 575 ? 146.190 180.227 117.427 1.00 33.37 562 LEU B CA 1
ATOM 8005 C C . LEU B 1 575 ? 145.796 179.001 116.612 1.00 33.37 562 LEU B C 1
ATOM 8006 O O . LEU B 1 575 ? 146.665 178.181 116.310 1.00 33.37 562 LEU B O 1
ATOM 8011 N N . PHE B 1 576 ? 144.533 178.856 116.229 1.00 33.56 563 PHE B N 1
ATOM 8012 C CA . PHE B 1 576 ? 144.145 177.838 115.266 1.00 33.56 563 PHE B CA 1
ATOM 8013 C C . PHE B 1 576 ? 143.499 178.419 114.019 1.00 33.56 563 PHE B C 1
ATOM 8014 O O . PHE B 1 576 ? 143.173 177.650 113.109 1.00 33.56 563 PHE B O 1
ATOM 8022 N N . SER B 1 577 ? 143.310 179.743 113.962 1.00 37.79 564 SER B N 1
ATOM 8023 C CA . SER B 1 577 ? 142.666 180.472 112.861 1.00 37.79 564 SER B CA 1
ATOM 8024 C C . SER B 1 577 ? 141.248 179.962 112.606 1.00 37.79 564 SER B C 1
ATOM 8025 O O . SER B 1 577 ? 140.911 179.497 111.519 1.00 37.79 564 SER B O 1
ATOM 8028 N N . LEU B 1 578 ? 140.410 180.075 113.631 1.00 36.84 565 LEU B N 1
ATOM 8029 C CA . LEU B 1 578 ? 139.091 179.460 113.618 1.00 36.84 565 LEU B CA 1
ATOM 8030 C C . LEU B 1 578 ? 138.025 180.314 112.947 1.00 36.84 565 LEU B C 1
ATOM 8031 O O . LEU B 1 578 ? 136.842 179.992 113.058 1.00 36.84 565 LEU B O 1
ATOM 8036 N N . HIS B 1 579 ? 138.402 181.384 112.259 1.00 41.82 566 HIS B N 1
ATOM 8037 C CA . HIS B 1 579 ? 137.472 182.187 111.479 1.00 41.82 566 HIS B CA 1
ATOM 8038 C C . HIS B 1 579 ? 137.857 182.184 110.008 1.00 41.82 566 HIS B C 1
ATOM 8039 O O . HIS B 1 579 ? 137.832 183.220 109.347 1.00 41.82 566 HIS B O 1
ATOM 8046 N N . SER B 1 580 ? 138.228 181.038 109.476 1.00 44.07 567 SER B N 1
ATOM 8047 C CA . SER B 1 580 ? 138.830 181.088 108.152 1.00 44.07 567 SER B CA 1
ATOM 8048 C C . SER B 1 580 ? 138.232 180.120 107.144 1.00 44.07 567 SER B C 1
ATOM 8049 O O . SER B 1 580 ? 138.102 180.485 105.974 1.00 44.07 567 SER B O 1
ATOM 8052 N N . PHE B 1 581 ? 137.858 178.913 107.567 1.00 44.31 568 PHE B N 1
ATOM 8053 C CA . PHE B 1 581 ? 137.637 177.749 106.707 1.00 44.31 568 PHE B CA 1
ATOM 8054 C C . PHE B 1 581 ? 138.823 177.508 105.783 1.00 44.31 568 PHE B C 1
ATOM 8055 O O . PHE B 1 581 ? 138.835 177.993 104.647 1.00 44.31 568 PHE B O 1
ATOM 8063 N N . PRO B 1 582 ? 139.846 176.810 106.260 1.00 46.45 569 PRO B N 1
ATOM 8064 C CA . PRO B 1 582 ? 141.101 176.690 105.520 1.00 46.45 569 PRO B CA 1
ATOM 8065 C C . PRO B 1 582 ? 140.966 175.847 104.262 1.00 46.45 569 PRO B C 1
ATOM 8066 O O . PRO B 1 582 ? 139.969 175.170 104.019 1.00 46.45 569 PRO B O 1
ATOM 8070 N N . SER B 1 583 ? 142.029 175.880 103.466 1.00 49.44 570 SER B N 1
ATOM 8071 C CA . SER B 1 583 ? 142.047 175.198 102.182 1.00 49.44 570 SER B CA 1
ATOM 8072 C C . SER B 1 583 ? 142.268 173.700 102.302 1.00 49.44 570 SER B C 1
ATOM 8073 O O . SER B 1 583 ? 141.999 172.976 101.342 1.00 49.44 570 SER B O 1
ATOM 8076 N N . TRP B 1 584 ? 142.753 173.212 103.440 1.00 45.68 571 TRP B N 1
ATOM 8077 C CA . TRP B 1 584 ? 142.929 171.774 103.575 1.00 45.68 571 TRP B CA 1
ATOM 8078 C C . TRP B 1 584 ? 141.651 171.061 103.984 1.00 45.68 571 TRP B C 1
ATOM 8079 O O . TRP B 1 584 ? 141.659 169.834 104.098 1.00 45.68 571 TRP B O 1
ATOM 8090 N N . ALA B 1 585 ? 140.559 171.793 104.190 1.00 49.69 572 ALA B N 1
ATOM 8091 C CA . ALA B 1 585 ? 139.271 171.206 104.510 1.00 49.69 572 ALA B CA 1
ATOM 8092 C C . ALA B 1 585 ? 138.304 171.207 103.337 1.00 49.69 572 ALA B C 1
ATOM 8093 O O . ALA B 1 585 ? 137.181 170.722 103.483 1.00 49.69 572 ALA B O 1
ATOM 8095 N N . GLN B 1 586 ? 138.704 171.730 102.181 1.00 57.41 573 GLN B N 1
ATOM 8096 C CA . GLN B 1 586 ? 137.830 171.767 101.017 1.00 57.41 573 GLN B CA 1
ATOM 8097 C C . GLN B 1 586 ? 137.752 170.401 100.355 1.00 57.41 573 GLN B C 1
ATOM 8098 O O . GLN B 1 586 ? 138.759 169.709 100.202 1.00 57.41 573 GLN B O 1
ATOM 8104 N N . SER B 1 587 ? 136.545 170.020 99.953 1.00 69.95 574 SER B N 1
ATOM 8105 C CA . SER B 1 587 ? 136.359 168.825 99.143 1.00 69.95 574 SER B CA 1
ATOM 8106 C C . SER B 1 587 ? 135.599 169.211 97.885 1.00 69.95 574 SER B C 1
ATOM 8107 O O . SER B 1 587 ? 135.438 170.401 97.600 1.00 69.95 574 SER B O 1
ATOM 8110 N N . ASN B 1 588 ? 135.143 168.229 97.115 1.00 76.44 575 ASN B N 1
ATOM 8111 C CA . ASN B 1 588 ? 134.356 168.520 95.923 1.00 76.44 575 ASN B CA 1
ATOM 8112 C C . ASN B 1 588 ? 132.884 168.767 96.230 1.00 76.44 575 ASN B C 1
ATOM 8113 O O . ASN B 1 588 ? 132.114 169.050 95.308 1.00 76.44 575 ASN B O 1
ATOM 8118 N N . THR B 1 589 ? 132.479 168.675 97.494 1.00 76.11 576 THR B N 1
ATOM 8119 C CA . THR B 1 589 ? 131.093 168.874 97.895 1.00 76.11 576 THR B CA 1
ATOM 8120 C C . THR B 1 589 ? 130.830 170.290 98.392 1.00 76.11 576 THR B C 1
ATOM 8121 O O . THR B 1 589 ? 129.701 170.781 98.273 1.00 76.11 576 THR B O 1
ATOM 8125 N N . THR B 1 590 ? 131.867 170.973 98.889 1.00 75.02 577 THR B N 1
ATOM 8126 C CA . THR B 1 590 ? 131.700 172.290 99.499 1.00 75.02 577 THR B CA 1
ATOM 8127 C C . THR B 1 590 ? 131.313 173.343 98.465 1.00 75.02 577 THR B C 1
ATOM 8128 O O . THR B 1 590 ? 130.240 173.953 98.551 1.00 75.02 577 THR B O 1
ATOM 8132 N N . ALA B 1 591 ? 132.169 173.566 97.479 1.00 78.88 578 ALA B N 1
ATOM 8133 C CA . ALA B 1 591 ? 131.871 174.519 96.421 1.00 78.88 578 ALA B CA 1
ATOM 8134 C C . ALA B 1 591 ? 132.540 174.078 95.132 1.00 78.88 578 ALA B C 1
ATOM 8135 O O . ALA B 1 591 ? 132.746 172.887 94.912 1.00 78.88 578 ALA B O 1
#

Foldseek 3Di:
DVVVVVCVVCVLVVCVVPVLVVLVCQCVVDVALLSLLVSLLVSLVSCQFVVSDPLLVSLCVLLPSCCVSPLDHNVVLVVLLDDLLLLLLLLLVLLLLLCVVQPVLLLLLLVLCLVQHDFLLSSLLVLLVVLLVLLCQFPLSNSLSVSQSSLVSNLVLLVVLLCVSLLSNQLSLQSSLQSSLLSLQQFCPSDDLSVVLQVCCCVVFPPPPSLPDGVLSNLQRVVLSVVLSVVLSVLSCPVRPHPPVDSNRQHDPVRVVSRVSSSVSSVVVNVPDDDDAPSSVVSVVLVVVLSVCRRFQPRPVDHGPQQVPAADPVSGGPADSSNSSNVSSVVQQVAANHQVPWDQDPVDRPGTDGHGGSDDVVSSVVQPQVSLSSSQSSLSSSQVSCVSSCNLVVLLVVLQVLLVDDLLVSQLVLLLSLLVVLQRHEQNVSLVRNQVSVLVSCLANLFDPVSNSVSSSQSSSQHFQACSYDVSSSSSCRVPSDGSNSRNVSRVVSSSVSSVSSSVSSVPPVCVSSVRPDSDPSSDDPPRD/DVVVVVCVVCVLVVCVVPVLVVLVCQCVVDVALLSLLVSLLVSLVSCQFVVSDPLLVSLCVLLPSCCVSPLDHNVVLVVLLDDLLLLLLLLLVLLLLLCVVQPVLLLLLLVLCLVQHDFLLSSLLVLLVVLLVLLCQFPLSNSLSVSQSSLVSNLVLLVVLLCVSLLSNQLSLQSSLQSSLLSLQQFCPSDDLSVVLQVCCCVVFPPPPSLPDGVLSNLQRVVLSVVLSVVLSVLSCPVRPHPPVDSNRQHDPVRVVSRVSSSVSSVVVNVPDDDDAPSSVVSVVLVVVLSVCRRFQPRPVDHGPQQVPAADPVSGGPADSSNSSNVSSVVQQVAANHQVPWDQDPVDRPGTDGHGGSDDVVSSVVQPQVSLSSSQSSLSSSQVSCVSSCNLVVLLVVLQVLLVDDLLVSQLVLLLSLLVVLQRHEQNVSLVRNQVSVLVSCLANLFDPVSNSVSSSQSSSQHFQACSYDVSSSSSCRVPSDGSNSRNVSRVVSSSVSSVSSSVSSVPPVCVSSVRPDSDPSSDDPPRD

InterPro domains:
  IPR001898 Solute carrier family 13 [PF00939] (7-565)
  IPR031312 Sodium/sulphate symporter, conserved site [PS01271] (509-525)

Secondary structure (DSSP, 8-state):
-HHHHHHHHTHHHHHHHHHHHHTTHHHHHS-SHHHHHHHHHHHHHHHHHHT-S-HHHHTTTHHHHHHHHTSS-HHHHHTTSS-HHHHHHHHHHHHHHHHHHTTHHHHHHHHHHHHH-S-HHHHHHHHHHHHHHHTTTS-HHHHHHHHHHHHHHHHHHHHHHT--HHHHHHHHHHHHHHHHHHGGGSSTTSSHHHHHHHHHHHHHSTTS-S-S-HHHHHHHHHHHHHHHHHHHHHHHHHHHS-S-SSTTTT-STTTSHHHHHHHHHHHHHHHHS-S--HHHHHHHHHHHHHHHHHHHS--SSS--HHHHSSB-TTS-BS--HHHHHHHHHHHHHHSBSSTT--EEPTTSTT-EEPPPBS--HHHHHHH--HHHHHHHHHHHHHHHHHHHTTHHHHHHTTSGGGGSS-HHHHHHHHHHHHHHHHHHS-SHHHHHHHHHHHHHHHHHTT--TTSSHHHHHHHTT---S-SSSSTHHHHTTTTS---HHHHHHHHHHHHHHHHHHHHHHHSSSSHHHHTTTS--GGG--TTT-/-HHHHHHHHTHHHHHHHHHHHHTTHHHHHS-SHHHHHHHHHHHHHHHHHHT-S-HHHHTTTHHHHHHHHTSS-HHHHHTTSS-HHHHHHHHHHHHHHHHHHTTHHHHHHHHHHHHH-S-HHHHHHHHHHHHHHHTTTS-HHHHHHHHHHHHHHHHHHHHHHT--HHHHHHHHHHHHHHHHHHGGGSSTTSSHHHHHHHHHHHHHSTTS-S-S-HHHHHHHHHHHHHHHHHHHHHHHHHHHS-S-SSTTTT-STTTSHHHHHHHHHHHHHHHHS-S--HHHHHHHHHHHHHHHHHHHS--SSS--HHHHSSB-TTS-BS--HHHHHHHHHHHHHHSBSSTT--EEPTTSTT-EEPPPBS--HHHHHHH--HHHHHHHHHHHHHHHHHHHTTHHHHHHTTSGGGGSS-HHHHHHHHHHHHHHHHHHS-SHHHHHHHHHHHHHHHHHTT--TTSSHHHHHHHTT---S-SSSSTHHHHTTTTS---HHHHHHHHHHHHHHHHHHHHHHHSSSSHHHHTTTS--GGG--TTT-

Nearest PDB structures (foldseek):
  8w6d-assembly1_B  TM=1.002E+00  e=2.389E-75  Homo sapiens
  8w6g-assembly1_B  TM=9.996E-01  e=2.071E-67  Homo sapiens
  8w6t-assembly1_A  TM=9.715E-01  e=2.690E-40  Homo sapiens
  8uvi-assembly1_A  TM=8.516E-01  e=1.456E-36  Homo sapiens
  8uvc-assembly1_A  TM=5.985E-01  e=1.979E-38  Homo sapiens

B-factor: mean 35.11, std 13.38, range [14.47, 97.68]

Radius of gyration: 32.01 Å; Cα contacts (8 Å, |Δi|>4): 1564; chains: 2; bounding box: 74×90×74 Å

Organism: Homo sapiens (NCBI:txid9606)

Sequence (1058 aa):
ATCWQALWAYRSYLIVFFVPILLLPLPILVPSKEAYCAYAIILMALFWCTEALPLAVTALFPLILFPMMGIVDASEVAVEYLKDSNLLFFGGLLVAIAVEHWNLHKRIALRVLLIVGVRPAPLILGFMLVTAFLSMWISNTATSAMMVPIAHAVLDQLHSSQAKHLHLTQCMSLCVCYSASIGGIATLTGTAPNLVLQGQINSLFPQNGNVVNFASWFSFAFPTMVILLLLAWLWLQILFLGFNFRKNFGIGEKMQEQQQAAYCVIQTEHRLLGPMTFAEKAISILFVILVLLWFTREPGFFLGWGNLAFPNAKGESMVSDGTVAIFIGIIMFIIPSKFPGLTQDPENPGKLKAPLGLLDWKTVNQKMPWNIVLLLGGGYALAKGSERSGLSEWLGNKLTPLQSVPAPAIAIILSLLVATFTECTSNVATTTIFLPILASMAQAICLHPLYVMLPCTLATSLAFMLPVATPPNAIVFSFGDLKVLDMARAGFLLNIIGVLVIALAINSWGIPLFSLHSFPSWAQSNTTAATCWQALWAYRSYLIVFFVPILLLPLPILVPSKEAYCAYAIILMALFWCTEALPLAVTALFPLILFPMMGIVDASEVAVEYLKDSNLLFFGGLLVAIAVEHWNLHKRIALRVLLIVGVRPAPLILGFMLVTAFLSMWISNTATSAMMVPIAHAVLDQLHSSQAKHLHLTQCMSLCVCYSASIGGIATLTGTAPNLVLQGQINSLFPQNGNVVNFASWFSFAFPTMVILLLLAWLWLQILFLGFNFRKNFGIGEKMQEQQQAAYCVIQTEHRLLGPMTFAEKAISILFVILVLLWFTREPGFFLGWGNLAFPNAKGESMVSDGTVAIFIGIIMFIIPSKFPGLTQDPENPGKLKAPLGLLDWKTVNQKMPWNIVLLLGGGYALAKGSERSGLSEWLGNKLTPLQSVPAPAIAIILSLLVATFTECTSNVATTTIFLPILASMAQAICLHPLYVMLPCTLATSLAFMLPVATPPNAIVFSFGDLKVLDMARAGFLLNIIGVLVIALAINSWGIPLFSLHSFPSWAQSNTTA

Solvent-accessible surface area: 43433 Å² total; per-residue (Å²): 118,103,99,143,42,26,99,112,16,32,106,43,46,72,44,20,128,98,27,34,83,131,40,75,69,58,21,118,142,81,86,38,90,50,8,51,0,24,19,0,18,72,6,1,26,72,4,3,35,64,61,14,8,41,27,1,1,0,0,4,21,0,10,11,24,0,1,72,41,23,14,6,42,5,63,71,3,0,40,16,2,18,64,34,31,0,9,9,0,11,0,8,9,3,3,19,12,0,15,90,84,74,86,8,46,55,40,58,1,0,119,39,0,36,133,77,14,14,96,32,0,44,2,0,44,28,18,0,95,78,0,2,120,24,0,10,86,9,41,23,9,0,0,0,1,19,19,13,26,35,5,49,10,0,4,76,24,5,26,69,9,102,122,173,89,88,70,13,13,16,0,0,21,0,0,0,0,0,0,0,4,0,0,0,0,0,0,8,43,8,29,55,3,0,85,34,0,50,40,33,1,79,88,72,11,73,161,14,70,65,35,4,58,71,68,21,0,72,56,1,0,71,49,0,8,59,56,0,8,87,68,0,35,72,47,0,2,40,48,7,28,35,162,84,82,141,115,6,59,0,88,16,150,166,42,63,115,100,25,112,61,6,60,75,62,0,74,62,58,46,170,140,49,48,123,68,79,95,2,8,109,16,0,34,105,20,52,86,72,5,22,102,53,10,66,53,38,70,13,52,107,108,115,3,65,0,24,124,48,55,64,55,111,167,36,93,24,26,3,23,13,1,8,8,0,2,76,3,0,10,41,0,18,58,45,25,12,128,139,111,14,68,79,120,27,105,154,74,121,46,62,40,104,14,21,113,8,1,4,30,41,142,16,0,37,119,113,6,17,13,35,0,18,17,4,7,0,0,5,38,1,4,20,62,1,0,84,113,10,25,15,7,87,126,29,0,75,101,1,61,102,28,61,112,45,101,35,71,36,1,5,58,64,2,2,74,58,0,5,70,32,1,5,37,8,35,34,68,36,4,0,67,45,2,0,47,34,0,3,71,5,0,40,69,66,98,25,6,0,0,8,0,0,0,1,0,0,1,2,2,14,6,2,0,38,25,4,22,3,18,34,0,1,0,2,4,8,21,70,67,41,18,135,1,106,18,0,21,124,0,0,122,67,0,12,61,33,0,8,104,9,4,15,83,0,1,60,49,83,0,37,102,72,8,66,6,146,68,29,23,98,48,0,100,52,147,121,48,126,118,102,96,144,41,26,100,115,16,33,108,44,45,71,45,21,127,97,27,33,81,127,40,74,71,61,21,116,144,81,88,40,90,52,8,50,0,22,20,0,18,72,5,1,24,70,3,3,36,64,62,15,9,42,28,1,1,0,0,5,22,0,10,10,24,1,1,70,40,22,13,6,42,6,64,71,4,0,39,15,2,17,64,34,31,0,9,7,0,10,0,7,9,4,3,17,12,0,16,89,84,71,85,8,45,56,38,59,0,0,118,38,0,35,134,76,15,15,97,31,0,43,2,1,46,29,18,0,97,75,0,3,121,23,0,10,86,8,40,23,9,0,0,0,2,18,20,13,25,37,5,50,10,0,3,74,24,4,26,71,9,102,122,174,88,86,70,14,13,16,0,0,21,0,0,0,0,0,0,0,5,0,0,0,0,0,0,9,42,7,30,56,3,0,86,33,0,50,39,34,2,81,88,72,12,71,159,14,71,64,36,4,58,71,66,21,0,70,57,0,0,72,49,0,8,57,57,0,8,87,66,0,35,73,46,0,2,41,47,7,29,35,165,86,81,142,112,7,60,0,88,16,150,166,40,63,114,100,27,114,59,7,61,74,62,0,74,62,59,46,171,139,49,48,124,68,79,92,2,9,109,16,0,32,105,19,52,86,72,4,22,101,54,10,68,52,38,69,13,52,109,112,118,2,66,0,24,122,48,55,66,57,111,166,35,90,23,26,3,23,12,2,8,7,0,2,78,4,0,11,41,0,18,58,46,25,12,128,136,110,14,66,82,120,27,104,152,74,122,46,62,39,105,15,20,112,9,1,4,29,42,143,17,0,39,120,114,5,16,13,35,0,17,16,4,9,0,0,5,35,1,3,18,63,2,0,84,113,11,26,16,8,87,126,28,0,77,99,0,60,103,29,62,113,44,100,34,70,37,1,4,60,64,1,2,75,57,0,5,71,34,1,5,36,9,38,34,68,37,3,0,68,46,3,0,46,34,0,3,71,6,0,39,69,65,97,26,5,0,0,10,0,0,0,0,0,0,1,2,2,14,4,1,0,38,25,4,23,2,19,33,0,0,0,2,4,8,21,71,67,40,19,136,1,103,18,0,20,124,0,0,124,67,0,13,61,33,1,8,104,9,4,16,84,0,2,59,48,82,0,37,103,68,9,67,6,147,67,30,24,97,49,1,98,50,145,121,49,126